Protein AF-A0A946FTE7-F1 (afdb_monomer)

Structure (mmCIF, N/CA/C/O backbone):
data_AF-A0A946FTE7-F1
#
_entry.id   AF-A0A946FTE7-F1
#
loop_
_atom_site.group_PDB
_atom_site.id
_atom_site.type_symbol
_atom_site.label_atom_id
_atom_site.label_alt_id
_atom_site.label_comp_id
_atom_site.label_asym_id
_atom_site.label_entity_id
_atom_site.label_seq_id
_atom_site.pdbx_PDB_ins_code
_atom_site.Cartn_x
_atom_site.Cartn_y
_atom_site.Cartn_z
_atom_site.occupancy
_atom_site.B_iso_or_equiv
_atom_site.auth_seq_id
_atom_site.auth_comp_id
_atom_site.auth_asym_id
_atom_site.auth_atom_id
_atom_site.pdbx_PDB_model_num
ATOM 1 N N . MET A 1 1 ? 35.025 26.847 -15.328 1.00 39.28 1 MET A N 1
ATOM 2 C CA . MET A 1 1 ? 34.382 27.103 -16.643 1.00 39.28 1 MET A CA 1
ATOM 3 C C . MET A 1 1 ? 35.368 27.255 -17.814 1.00 39.28 1 MET A C 1
ATOM 5 O O . MET A 1 1 ? 35.109 26.674 -18.856 1.00 39.28 1 MET A O 1
ATOM 9 N N . LYS A 1 2 ? 36.525 27.932 -17.673 1.00 32.47 2 LYS A N 1
ATOM 10 C CA . LYS A 1 2 ? 37.508 28.116 -18.775 1.00 32.47 2 LYS A CA 1
ATOM 11 C C . LYS A 1 2 ? 38.303 26.862 -19.209 1.00 32.47 2 LYS A C 1
ATOM 13 O O . LYS A 1 2 ? 38.843 26.850 -20.307 1.00 32.47 2 LYS A O 1
ATOM 18 N N . ILE A 1 3 ? 38.347 25.796 -18.401 1.00 35.00 3 ILE A N 1
ATOM 19 C CA . ILE A 1 3 ? 39.083 24.551 -18.727 1.00 35.00 3 ILE A CA 1
ATOM 20 C C . ILE A 1 3 ? 38.239 23.573 -19.578 1.00 35.00 3 ILE A C 1
ATOM 22 O O . ILE A 1 3 ? 38.796 22.805 -20.357 1.00 35.00 3 ILE A O 1
ATOM 26 N N . LEU A 1 4 ? 36.901 23.654 -19.522 1.00 36.22 4 LEU A N 1
ATOM 27 C CA . LEU A 1 4 ? 36.005 22.801 -20.323 1.00 36.22 4 LEU A CA 1
ATOM 28 C C . LEU A 1 4 ? 35.947 23.197 -21.810 1.00 36.22 4 LEU A C 1
ATOM 30 O O . LEU A 1 4 ? 35.768 22.325 -22.656 1.00 36.22 4 LEU A O 1
ATOM 34 N N . LEU A 1 5 ? 36.169 24.473 -22.154 1.00 38.50 5 LEU A N 1
ATOM 35 C CA . LEU A 1 5 ? 36.176 24.915 -23.556 1.00 38.50 5 LEU A CA 1
ATOM 36 C C . LEU A 1 5 ? 37.361 24.345 -24.358 1.00 38.50 5 LEU A C 1
ATOM 38 O O . LEU A 1 5 ? 37.217 24.066 -25.544 1.00 38.50 5 LEU A O 1
ATOM 42 N N . LYS A 1 6 ? 38.520 24.117 -23.721 1.00 42.28 6 LYS A N 1
ATOM 43 C CA . LYS A 1 6 ? 39.720 23.615 -24.415 1.00 42.28 6 LYS A CA 1
ATOM 44 C C . LYS A 1 6 ? 39.612 22.144 -24.845 1.00 42.28 6 LYS A C 1
ATOM 46 O O . LYS A 1 6 ? 40.194 21.788 -25.860 1.00 42.28 6 LYS A O 1
ATOM 51 N N . LYS A 1 7 ? 38.847 21.299 -24.138 1.00 45.72 7 LYS A N 1
ATOM 52 C CA . LYS A 1 7 ? 38.663 19.877 -24.509 1.00 45.72 7 LYS A CA 1
ATOM 53 C C . LYS A 1 7 ? 37.677 19.673 -25.667 1.00 45.72 7 LYS A C 1
ATOM 55 O O . LYS A 1 7 ? 37.909 18.806 -26.505 1.00 45.72 7 LYS A O 1
ATOM 60 N N . ASN A 1 8 ? 36.635 20.502 -25.763 1.00 50.44 8 ASN A N 1
ATOM 61 C CA . ASN A 1 8 ? 35.642 20.402 -26.841 1.00 50.44 8 ASN A CA 1
ATOM 62 C C . ASN A 1 8 ? 36.182 20.898 -28.185 1.00 50.44 8 ASN A C 1
ATOM 64 O O . ASN A 1 8 ? 35.840 20.332 -29.216 1.00 50.44 8 ASN A O 1
ATOM 68 N N . ILE A 1 9 ? 37.074 21.894 -28.175 1.00 54.00 9 ILE A N 1
ATOM 69 C CA . ILE A 1 9 ? 37.747 22.365 -29.393 1.00 54.00 9 ILE A CA 1
ATOM 70 C C . ILE A 1 9 ? 38.661 21.276 -29.956 1.00 54.00 9 ILE A C 1
ATOM 72 O O . ILE A 1 9 ? 38.680 21.093 -31.162 1.00 54.00 9 ILE A O 1
ATOM 76 N N . ILE A 1 10 ? 39.349 20.505 -29.105 1.00 56.69 10 ILE A N 1
ATOM 77 C CA . ILE A 1 10 ? 40.206 19.393 -29.547 1.00 56.69 10 ILE A CA 1
ATOM 78 C C . ILE A 1 10 ? 39.366 18.257 -30.143 1.00 56.69 10 ILE A C 1
ATOM 80 O O . ILE A 1 10 ? 39.722 17.755 -31.199 1.00 56.69 10 ILE A O 1
ATOM 84 N N . CYS A 1 11 ? 38.230 17.887 -29.537 1.00 47.53 11 CYS A N 1
ATOM 85 C CA . CYS A 1 11 ? 37.336 16.880 -30.127 1.00 47.53 11 CYS A CA 1
ATOM 86 C C . CYS A 1 11 ? 36.718 17.356 -31.447 1.00 47.53 11 CYS A C 1
ATOM 88 O O . CYS A 1 11 ? 36.658 16.580 -32.392 1.00 47.53 11 CYS A O 1
ATOM 90 N N . LEU A 1 12 ? 36.316 18.629 -31.540 1.00 51.69 12 LEU A N 1
ATOM 91 C CA . LEU A 1 12 ? 35.803 19.221 -32.776 1.00 51.69 12 LEU A CA 1
ATOM 92 C C . LEU A 1 12 ? 36.895 19.305 -33.857 1.00 51.69 12 LEU A C 1
ATOM 94 O O . LEU A 1 12 ? 36.610 19.034 -35.012 1.00 51.69 12 LEU A O 1
ATOM 98 N N . LEU A 1 13 ? 38.145 19.617 -33.498 1.00 50.88 13 LEU A N 1
ATOM 99 C CA . LEU A 1 13 ? 39.285 19.639 -34.425 1.00 50.88 13 LEU A CA 1
ATOM 100 C C . LEU A 1 13 ? 39.681 18.241 -34.888 1.00 50.88 13 LEU A C 1
ATOM 102 O O . LEU A 1 13 ? 39.919 18.061 -36.073 1.00 50.88 13 LEU A O 1
ATOM 106 N N . VAL A 1 14 ? 39.717 17.253 -33.990 1.00 57.28 14 VAL A N 1
ATOM 107 C CA . VAL A 1 14 ? 39.962 15.844 -34.340 1.00 57.28 14 VAL A CA 1
ATOM 108 C C . VAL A 1 14 ? 38.829 15.309 -35.223 1.00 57.28 14 VAL A C 1
ATOM 110 O O . VAL A 1 14 ? 39.093 14.568 -36.161 1.00 57.28 14 VAL A O 1
ATOM 113 N N . PHE A 1 15 ? 37.588 15.743 -34.990 1.00 54.97 15 PHE A N 1
ATOM 114 C CA . PHE A 1 15 ? 36.423 15.403 -35.806 1.00 54.97 15 PHE A CA 1
ATOM 115 C C . PHE A 1 15 ? 36.426 16.103 -37.173 1.00 54.97 15 PHE A C 1
ATOM 117 O O . PHE A 1 15 ? 36.170 15.459 -38.180 1.00 54.97 15 PHE A O 1
ATOM 124 N N . ILE A 1 16 ? 36.792 17.385 -37.248 1.00 54.31 16 ILE A N 1
ATOM 125 C CA . ILE A 1 16 ? 36.974 18.103 -38.519 1.00 54.31 16 ILE A CA 1
ATOM 126 C C . ILE A 1 16 ? 38.156 17.514 -39.299 1.00 54.31 16 ILE A C 1
ATOM 128 O O . ILE A 1 16 ? 38.050 17.359 -40.507 1.00 54.31 16 ILE A O 1
ATOM 132 N N . LEU A 1 17 ? 39.242 17.115 -38.628 1.00 49.03 17 LEU A N 1
ATOM 133 C CA . LEU A 1 17 ? 40.370 16.399 -39.238 1.00 49.03 17 LEU A CA 1
ATOM 134 C C . LEU A 1 17 ? 39.974 14.996 -39.724 1.00 49.03 17 LEU A C 1
ATOM 136 O O . LEU A 1 17 ? 40.478 14.560 -40.753 1.00 49.03 17 LEU A O 1
ATOM 140 N N . PHE A 1 18 ? 39.054 14.313 -39.037 1.00 53.06 18 PHE A N 1
ATOM 141 C CA . PHE A 1 18 ? 38.487 13.029 -39.464 1.00 53.06 18 PHE A CA 1
ATOM 142 C C . PHE A 1 18 ? 37.514 13.181 -40.649 1.00 53.06 18 PHE A C 1
ATOM 144 O O . PHE A 1 18 ? 37.553 12.404 -41.596 1.00 53.06 18 PHE A O 1
ATOM 151 N N . CYS A 1 19 ? 36.681 14.223 -40.659 1.00 43.62 19 CYS A N 1
ATOM 152 C CA . CYS A 1 19 ? 35.830 14.554 -41.804 1.00 43.62 19 CYS A CA 1
ATOM 153 C C . CYS A 1 19 ? 36.657 15.035 -43.008 1.00 43.62 19 CYS A C 1
ATOM 155 O O . CYS A 1 19 ? 36.338 14.699 -44.144 1.00 43.62 19 CYS A O 1
ATOM 157 N N . ALA A 1 20 ? 37.750 15.767 -42.774 1.00 43.00 20 ALA A N 1
ATOM 158 C CA . ALA A 1 20 ? 38.683 16.190 -43.815 1.00 43.00 20 ALA A CA 1
ATOM 159 C C . ALA A 1 20 ? 39.523 15.023 -44.359 1.00 43.00 20 ALA A C 1
ATOM 161 O O . ALA A 1 20 ? 39.852 15.024 -45.540 1.00 43.00 20 ALA A O 1
ATOM 162 N N . SER A 1 21 ? 39.828 13.999 -43.550 1.00 41.19 21 SER A N 1
ATOM 163 C CA . SER A 1 21 ? 40.521 12.793 -44.028 1.00 41.19 21 SER A CA 1
ATOM 164 C C . SER A 1 21 ? 39.623 11.850 -44.841 1.00 41.19 21 SER A C 1
ATOM 166 O O . SER A 1 21 ? 40.140 11.022 -45.589 1.00 41.19 21 SER A O 1
ATOM 168 N N . LEU A 1 22 ? 38.295 11.999 -44.746 1.00 39.12 22 LEU A N 1
ATOM 169 C CA . LEU A 1 22 ? 37.311 11.304 -45.586 1.00 39.12 22 LEU A CA 1
ATOM 170 C C . LEU A 1 22 ? 37.083 11.987 -46.947 1.00 39.12 22 LEU A C 1
ATOM 172 O O . LEU A 1 22 ? 36.573 11.351 -47.868 1.00 39.12 22 LEU A O 1
ATOM 176 N N . VAL A 1 23 ? 37.520 13.240 -47.111 1.00 38.94 23 VAL A N 1
ATOM 177 C CA . VAL A 1 23 ? 37.590 13.933 -48.407 1.00 38.94 23 VAL A CA 1
ATOM 178 C C . VAL A 1 23 ? 39.009 13.777 -48.954 1.00 38.94 23 VAL A C 1
ATOM 180 O O . VAL A 1 23 ? 39.816 14.703 -48.963 1.00 38.94 23 VAL A O 1
ATOM 183 N N . VAL A 1 24 ? 39.355 12.558 -49.372 1.00 35.44 24 VAL A N 1
ATOM 184 C CA . VAL A 1 24 ? 40.617 12.325 -50.086 1.00 35.44 24 VAL A CA 1
ATOM 185 C C . VAL A 1 24 ? 40.495 12.965 -51.476 1.00 35.44 24 VAL A C 1
ATOM 187 O O . VAL A 1 24 ? 39.529 12.665 -52.181 1.00 35.44 24 VAL A O 1
ATOM 190 N N . PRO A 1 25 ? 41.442 13.816 -51.911 1.00 34.41 25 PRO A N 1
ATOM 191 C CA . PRO A 1 25 ? 41.450 14.309 -53.280 1.00 34.41 25 PRO A CA 1
ATOM 192 C C . PRO A 1 25 ? 41.554 13.126 -54.246 1.00 34.41 25 PRO A C 1
ATOM 194 O O . PRO A 1 25 ? 42.389 12.232 -54.080 1.00 34.41 25 PRO A O 1
ATOM 197 N N . THR A 1 26 ? 40.700 13.116 -55.266 1.00 38.22 26 THR A N 1
ATOM 198 C CA . THR A 1 26 ? 40.826 12.219 -56.413 1.00 38.22 26 THR A CA 1
ATOM 199 C C . THR A 1 26 ? 42.197 12.450 -57.043 1.00 38.22 26 THR A C 1
ATOM 201 O O . THR A 1 26 ? 42.423 13.482 -57.671 1.00 38.22 26 THR A O 1
ATOM 204 N N . GLN A 1 27 ? 43.134 11.523 -56.833 1.00 36.72 27 GLN A N 1
ATOM 205 C CA . GLN A 1 27 ? 44.402 11.526 -57.559 1.00 36.72 27 GLN A CA 1
ATOM 206 C C . GLN A 1 27 ? 44.086 11.433 -59.052 1.00 36.72 27 GLN A C 1
ATOM 208 O O . GLN A 1 27 ? 43.490 10.449 -59.487 1.00 36.72 27 GLN A O 1
ATOM 213 N N . SER A 1 28 ? 44.458 12.461 -59.812 1.00 35.50 28 SER A N 1
ATOM 214 C CA . SER A 1 28 ? 44.436 12.426 -61.267 1.00 35.50 28 SER A CA 1
ATOM 215 C C . SER A 1 28 ? 45.601 11.562 -61.748 1.00 35.50 28 SER A C 1
ATOM 217 O O . SER A 1 28 ? 46.766 11.825 -61.450 1.00 35.50 28 SER A O 1
ATOM 219 N N . PHE A 1 29 ? 45.285 10.491 -62.468 1.00 43.50 29 PHE A N 1
ATOM 220 C CA . PHE A 1 29 ? 46.280 9.661 -63.143 1.00 43.50 29 PHE A CA 1
ATOM 221 C C . PHE A 1 29 ? 46.511 10.207 -64.558 1.00 43.50 29 PHE A C 1
ATOM 223 O O . PHE A 1 29 ? 45.553 10.555 -65.246 1.00 43.50 29 PHE A O 1
ATOM 230 N N . SER A 1 30 ? 47.772 10.313 -64.994 1.00 36.56 30 SER A N 1
ATOM 231 C CA . SER A 1 30 ? 48.098 10.776 -66.348 1.00 36.56 30 SER A CA 1
ATOM 232 C C . SER A 1 30 ? 47.722 9.723 -67.392 1.00 36.56 30 SER A C 1
ATOM 234 O O . SER A 1 30 ? 48.087 8.553 -67.251 1.00 36.56 30 SER A O 1
ATOM 236 N N . SER A 1 31 ? 47.048 10.175 -68.446 1.00 49.06 31 SER A N 1
ATOM 237 C CA . SER A 1 31 ? 46.568 9.403 -69.589 1.00 49.06 31 SER A CA 1
ATOM 238 C C . SER A 1 31 ? 47.704 8.804 -70.418 1.00 49.06 31 SER A C 1
ATOM 240 O O . SER A 1 31 ? 48.485 9.530 -71.028 1.00 49.06 31 SER A O 1
ATOM 242 N N . ASP A 1 32 ? 47.756 7.477 -70.383 1.00 53.09 32 ASP A N 1
ATOM 243 C CA . ASP A 1 32 ? 48.221 6.509 -71.384 1.00 53.09 32 ASP A CA 1
ATOM 244 C C . ASP A 1 32 ? 48.935 5.403 -70.627 1.00 53.09 32 ASP A C 1
ATOM 246 O O . ASP A 1 32 ? 49.990 5.656 -70.047 1.00 53.09 32 ASP A O 1
ATOM 250 N N . LYS A 1 33 ? 48.360 4.194 -70.620 1.00 63.81 33 LYS A N 1
ATOM 251 C CA . LYS A 1 33 ? 49.050 2.895 -70.501 1.00 63.81 33 LYS A CA 1
ATOM 252 C C . LYS A 1 33 ? 48.032 1.800 -70.225 1.00 63.81 33 LYS A C 1
ATOM 254 O O . LYS A 1 33 ? 47.255 1.873 -69.282 1.00 63.81 33 LYS A O 1
ATOM 259 N N . THR A 1 34 ? 48.075 0.767 -71.051 1.00 71.62 34 THR A N 1
ATOM 260 C CA . THR A 1 34 ? 47.527 -0.561 -70.770 1.00 71.62 34 THR A CA 1
ATOM 261 C C . THR A 1 34 ? 47.735 -0.946 -69.304 1.00 71.62 34 THR A C 1
ATOM 263 O O . THR A 1 34 ? 48.854 -0.851 -68.799 1.00 71.62 34 THR A O 1
ATOM 266 N N . LEU A 1 35 ? 46.676 -1.395 -68.629 1.00 79.38 35 LEU A N 1
ATOM 267 C CA . LEU A 1 35 ? 46.775 -1.933 -67.278 1.00 79.38 35 LEU A CA 1
ATOM 268 C C . LEU A 1 35 ? 47.517 -3.273 -67.335 1.00 79.38 35 LEU A C 1
ATOM 270 O O . LEU A 1 35 ? 47.023 -4.231 -67.934 1.00 79.38 35 LEU A O 1
ATOM 274 N N . VAL A 1 36 ? 48.698 -3.331 -66.718 1.00 78.00 36 VAL A N 1
ATOM 275 C CA . VAL A 1 36 ? 49.489 -4.560 -66.606 1.00 78.00 36 VAL A CA 1
ATOM 276 C C . VAL A 1 36 ? 49.121 -5.263 -65.304 1.00 78.00 36 VAL A C 1
ATOM 278 O O . VAL A 1 36 ? 49.339 -4.726 -64.224 1.00 78.00 36 VAL A O 1
ATOM 281 N N . LEU A 1 37 ? 48.549 -6.458 -65.415 1.00 76.50 37 LEU A N 1
ATOM 282 C CA . LEU A 1 37 ? 48.233 -7.324 -64.286 1.00 76.50 37 LEU A CA 1
ATOM 283 C C . LEU A 1 37 ? 49.503 -8.091 -63.893 1.00 76.50 37 LEU A C 1
ATOM 285 O O . LEU A 1 37 ? 49.969 -8.952 -64.644 1.00 76.50 37 LEU A O 1
ATOM 289 N N . ASP A 1 38 ? 50.059 -7.764 -62.731 1.00 70.56 38 ASP A N 1
ATOM 290 C CA . ASP A 1 38 ? 51.200 -8.430 -62.105 1.00 70.56 38 ASP A CA 1
ATOM 291 C C . ASP A 1 38 ? 50.778 -9.306 -60.905 1.00 70.56 38 ASP A C 1
ATOM 293 O O . ASP A 1 38 ? 49.616 -9.361 -60.496 1.00 70.56 38 ASP A O 1
ATOM 297 N N . ARG A 1 39 ? 51.729 -10.073 -60.357 1.00 61.78 39 ARG A N 1
ATOM 298 C CA . ARG A 1 39 ? 51.482 -10.988 -59.231 1.00 61.78 39 ARG A CA 1
ATOM 299 C C . ARG A 1 39 ? 51.488 -10.283 -57.867 1.00 61.78 39 ARG A C 1
ATOM 301 O O . ARG A 1 39 ? 51.039 -10.887 -56.886 1.00 61.78 39 ARG A O 1
ATOM 308 N N . ALA A 1 40 ? 52.043 -9.072 -57.783 1.00 58.50 40 ALA A N 1
ATOM 309 C CA . ALA A 1 40 ? 52.288 -8.360 -56.531 1.00 58.50 40 ALA A CA 1
ATOM 310 C C . ALA A 1 40 ? 51.011 -7.692 -56.010 1.00 58.50 40 ALA A C 1
ATOM 312 O O . ALA A 1 40 ? 50.720 -7.767 -54.810 1.00 58.50 40 ALA A O 1
ATOM 313 N N . GLU A 1 41 ? 50.208 -7.111 -56.902 1.00 58.50 41 GLU A N 1
ATOM 314 C CA . GLU A 1 41 ? 48.915 -6.542 -56.537 1.00 58.50 41 GLU A CA 1
ATOM 315 C C . GLU A 1 41 ? 47.776 -7.568 -56.663 1.00 58.50 41 GLU A C 1
ATOM 317 O O . GLU A 1 41 ? 47.673 -8.368 -57.590 1.00 58.50 41 GLU A O 1
ATOM 322 N N . LYS A 1 42 ? 46.884 -7.578 -55.666 1.00 65.19 42 LYS A N 1
ATOM 323 C CA . LYS A 1 42 ? 45.791 -8.565 -55.552 1.00 65.19 42 LYS A CA 1
ATOM 324 C C . LYS A 1 42 ? 44.458 -8.071 -56.129 1.00 65.19 42 LYS A C 1
ATOM 326 O O . LYS A 1 42 ? 43.504 -8.847 -56.217 1.00 65.19 42 LYS A O 1
ATOM 331 N N . SER A 1 43 ? 44.373 -6.789 -56.480 1.00 73.56 43 SER A N 1
ATOM 332 C CA . SER A 1 43 ? 43.197 -6.148 -57.071 1.00 73.56 43 SER A CA 1
ATOM 333 C C . SER A 1 43 ? 43.580 -4.829 -57.733 1.00 73.56 43 SER A C 1
ATOM 335 O O . SER A 1 43 ? 44.237 -4.016 -57.087 1.00 73.56 43 SER A O 1
ATOM 337 N N . TYR A 1 44 ? 43.067 -4.572 -58.932 1.00 78.38 44 TYR A N 1
ATOM 338 C CA . TYR A 1 44 ? 43.316 -3.342 -59.682 1.00 78.38 44 TYR A CA 1
ATOM 339 C C . TYR A 1 44 ? 42.026 -2.551 -59.869 1.00 78.38 44 TYR A C 1
ATOM 341 O O . TYR A 1 44 ? 40.996 -3.118 -60.239 1.00 78.38 44 TYR A O 1
ATOM 349 N N . PHE A 1 45 ? 42.078 -1.239 -59.640 1.00 77.12 45 PHE A N 1
ATOM 350 C CA . PHE A 1 45 ? 40.982 -0.334 -59.982 1.00 77.12 45 PHE A CA 1
ATOM 351 C C . PHE A 1 45 ? 41.108 0.083 -61.442 1.00 77.12 45 PHE A C 1
ATOM 353 O O . PHE A 1 45 ? 42.127 0.633 -61.848 1.00 77.12 45 PHE A O 1
ATOM 360 N N . LEU A 1 46 ? 40.055 -0.150 -62.218 1.00 76.75 46 LEU A N 1
ATOM 361 C CA . LEU A 1 46 ? 40.047 0.146 -63.648 1.00 76.75 46 LEU A CA 1
ATOM 362 C C . LEU A 1 46 ? 39.743 1.608 -63.965 1.00 76.75 46 LEU A C 1
ATOM 364 O O . LEU A 1 46 ? 40.109 2.060 -65.038 1.00 76.75 46 LEU A O 1
ATOM 368 N N . GLY A 1 47 ? 39.097 2.349 -63.061 1.00 74.88 47 GLY A N 1
ATOM 369 C CA . GLY A 1 47 ? 38.627 3.714 -63.329 1.00 74.88 47 GLY A CA 1
ATOM 370 C C . GLY A 1 47 ? 39.674 4.663 -63.952 1.00 74.88 47 GLY A C 1
ATOM 371 O O . GLY A 1 47 ? 39.367 5.277 -64.970 1.00 74.88 47 GLY A O 1
ATOM 372 N N . PRO A 1 48 ? 40.930 4.710 -63.458 1.00 72.75 48 PRO A N 1
ATOM 373 C CA . PRO A 1 48 ? 41.999 5.516 -64.061 1.00 72.75 48 PRO A CA 1
ATOM 374 C C . PRO A 1 48 ? 42.416 5.115 -65.489 1.00 72.75 48 PRO A C 1
ATOM 376 O O . PRO A 1 48 ? 43.071 5.896 -66.171 1.00 72.75 48 PRO A O 1
ATOM 379 N N . TYR A 1 49 ? 42.058 3.908 -65.933 1.00 78.31 49 TYR A N 1
ATOM 380 C CA . TYR A 1 49 ? 42.444 3.300 -67.213 1.00 78.31 49 TYR A CA 1
ATOM 381 C C . TYR A 1 49 ? 41.268 3.172 -68.196 1.00 78.31 49 TYR A C 1
ATOM 383 O O . TYR A 1 49 ? 41.414 2.557 -69.255 1.00 78.31 49 TYR A O 1
ATOM 391 N N . VAL A 1 50 ? 40.095 3.701 -67.835 1.00 79.56 50 VAL A N 1
ATOM 392 C CA . VAL A 1 50 ? 38.853 3.575 -68.603 1.00 79.56 50 VAL A CA 1
ATOM 393 C C . VAL A 1 50 ? 38.530 4.889 -69.307 1.00 79.56 50 VAL A C 1
ATOM 395 O O . VAL A 1 50 ? 38.395 5.929 -68.666 1.00 79.56 50 VAL A O 1
ATOM 398 N N . GLY A 1 51 ? 38.347 4.813 -70.623 1.00 82.06 51 GLY A N 1
ATOM 399 C CA . GLY A 1 51 ? 37.697 5.854 -71.412 1.00 82.06 51 GLY A CA 1
ATOM 400 C C . GLY A 1 51 ? 36.182 5.653 -71.414 1.00 82.06 51 GLY A C 1
ATOM 401 O O . GLY A 1 51 ? 35.708 4.516 -71.503 1.00 82.06 51 GLY A O 1
ATOM 402 N N . VAL A 1 52 ? 35.424 6.746 -71.338 1.00 82.12 52 VAL A N 1
ATOM 403 C CA . VAL A 1 52 ? 33.956 6.762 -71.302 1.00 82.12 52 VAL A CA 1
ATOM 404 C C . VAL A 1 52 ? 33.411 7.461 -72.547 1.00 82.12 52 VAL A C 1
ATOM 406 O O . VAL A 1 52 ? 33.803 8.579 -72.857 1.00 82.12 52 VAL A O 1
ATOM 409 N N . LEU A 1 53 ? 32.468 6.820 -73.236 1.00 84.38 53 LEU A N 1
ATOM 410 C CA . LEU A 1 53 ? 31.721 7.384 -74.359 1.00 84.38 53 LEU A CA 1
ATOM 411 C C . LEU A 1 53 ? 30.222 7.327 -74.041 1.00 84.38 53 LEU A C 1
ATOM 413 O O . LEU A 1 53 ? 29.666 6.256 -73.787 1.00 84.38 53 LEU A O 1
ATOM 417 N N . LYS A 1 54 ? 29.553 8.480 -74.048 1.00 80.44 54 LYS A N 1
ATOM 418 C CA . LYS A 1 54 ? 28.102 8.568 -73.831 1.00 80.44 54 LYS A CA 1
ATOM 419 C C . LYS A 1 54 ? 27.378 8.291 -75.155 1.00 80.44 54 LYS A C 1
ATOM 421 O O . LYS A 1 54 ? 27.638 8.973 -76.139 1.00 80.44 54 LYS A O 1
ATOM 426 N N . ASP A 1 55 ? 26.454 7.329 -75.174 1.00 79.81 55 ASP A N 1
ATOM 427 C CA . ASP A 1 55 ? 25.571 7.014 -76.309 1.00 79.81 55 ASP A CA 1
ATOM 428 C C . ASP A 1 55 ? 24.124 7.403 -75.959 1.00 79.81 55 ASP A C 1
ATOM 430 O O . ASP A 1 55 ? 23.282 6.554 -75.637 1.00 79.81 55 ASP A O 1
ATOM 434 N N . PRO A 1 56 ? 23.803 8.708 -76.017 1.00 70.94 56 PRO A N 1
ATOM 435 C CA . PRO A 1 56 ? 22.499 9.206 -75.633 1.00 70.94 56 PRO A CA 1
ATOM 436 C C . PRO A 1 56 ? 21.382 8.760 -76.578 1.00 70.94 56 PRO A C 1
ATOM 438 O O . PRO A 1 56 ? 20.260 9.114 -76.296 1.00 70.94 56 PRO A O 1
ATOM 441 N N . LYS A 1 57 ? 21.616 8.026 -77.679 1.00 71.19 57 LYS A N 1
ATOM 442 C CA . LYS A 1 57 ? 20.540 7.440 -78.511 1.00 71.19 57 LYS A CA 1
ATOM 443 C C . LYS A 1 57 ? 20.441 5.917 -78.365 1.00 71.19 57 LYS A C 1
ATOM 445 O O . LYS A 1 57 ? 19.432 5.333 -78.754 1.00 71.19 57 LYS A O 1
ATOM 450 N N . GLY A 1 58 ? 21.448 5.272 -77.774 1.00 72.81 58 GLY A N 1
ATOM 451 C CA . GLY A 1 58 ? 21.541 3.821 -77.590 1.00 72.81 58 GLY A CA 1
ATOM 452 C C . GLY A 1 58 ? 21.797 3.027 -78.878 1.00 72.81 58 GLY A C 1
ATOM 453 O O . GLY A 1 58 ? 21.777 1.791 -78.835 1.00 72.81 58 GLY A O 1
ATOM 454 N N . SER A 1 59 ? 21.997 3.716 -80.004 1.00 76.69 59 SER A N 1
ATOM 455 C CA . SER A 1 59 ? 22.017 3.147 -81.353 1.00 76.69 59 SER A CA 1
ATOM 456 C C . SER A 1 59 ? 23.379 2.603 -81.781 1.00 76.69 59 SER A C 1
ATOM 458 O O . SER A 1 59 ? 23.438 1.939 -82.809 1.00 76.69 59 SER A O 1
ATOM 460 N N . LEU A 1 60 ? 24.455 2.863 -81.027 1.00 82.31 60 LEU A N 1
ATOM 461 C CA . LEU A 1 60 ? 25.795 2.396 -81.390 1.00 82.31 60 LEU A CA 1
ATOM 462 C C . LEU A 1 60 ? 25.943 0.884 -81.152 1.00 82.31 60 LEU A C 1
ATOM 464 O O . LEU A 1 60 ? 25.544 0.355 -80.098 1.00 82.31 60 LEU A O 1
ATOM 468 N N . THR A 1 61 ? 26.540 0.200 -82.130 1.00 82.38 61 THR A N 1
ATOM 469 C CA . THR A 1 61 ? 26.928 -1.220 -82.086 1.00 82.38 61 THR A CA 1
ATOM 470 C C . THR A 1 61 ? 28.409 -1.385 -81.727 1.00 82.38 61 THR A C 1
ATOM 472 O O . THR A 1 61 ? 29.163 -0.412 -81.690 1.00 82.38 61 THR A O 1
ATOM 475 N N . ILE A 1 62 ? 28.844 -2.612 -81.410 1.00 81.94 62 ILE A N 1
ATOM 476 C CA . ILE A 1 62 ? 30.259 -2.866 -81.088 1.00 81.94 62 ILE A CA 1
ATOM 477 C C . ILE A 1 62 ? 31.154 -2.624 -82.311 1.00 81.94 62 ILE A C 1
ATOM 479 O O . ILE A 1 62 ? 32.273 -2.145 -82.152 1.00 81.94 62 ILE A O 1
ATOM 483 N N . GLU A 1 63 ? 30.655 -2.884 -83.521 1.00 80.50 63 GLU A N 1
ATOM 484 C CA . GLU A 1 63 ? 31.347 -2.607 -84.779 1.00 80.50 63 GLU A CA 1
ATOM 485 C C . GLU A 1 63 ? 31.600 -1.099 -84.966 1.00 80.50 63 GLU A C 1
ATOM 487 O O . GLU A 1 63 ? 32.729 -0.708 -85.266 1.00 80.50 63 GLU A O 1
ATOM 492 N N . ASP A 1 64 ? 30.604 -0.251 -84.677 1.00 78.94 64 ASP A N 1
ATOM 493 C CA . ASP A 1 64 ? 30.726 1.217 -84.773 1.00 78.94 64 ASP A CA 1
ATOM 494 C C . ASP A 1 64 ? 31.782 1.779 -83.807 1.00 78.94 64 ASP A C 1
ATOM 496 O O . ASP A 1 64 ? 32.514 2.719 -84.123 1.00 78.94 64 ASP A O 1
ATOM 500 N N . VAL A 1 65 ? 31.871 1.188 -82.612 1.00 81.12 65 VAL A N 1
ATOM 501 C CA . VAL A 1 65 ? 32.757 1.640 -81.531 1.00 81.12 65 VAL A CA 1
ATOM 502 C C . VAL A 1 65 ? 34.177 1.065 -81.662 1.00 81.12 65 VAL A C 1
ATOM 504 O O . VAL A 1 65 ? 35.150 1.709 -81.258 1.00 81.12 65 VAL A O 1
ATOM 507 N N . ALA A 1 66 ? 34.331 -0.141 -82.214 1.00 75.69 66 ALA A N 1
ATOM 508 C CA . ALA A 1 66 ? 35.617 -0.834 -82.292 1.00 75.69 66 ALA A CA 1
ATOM 509 C C . ALA A 1 66 ? 36.439 -0.509 -83.550 1.00 75.69 66 ALA A C 1
ATOM 511 O O . ALA A 1 66 ? 37.670 -0.524 -83.468 1.00 75.69 66 ALA A O 1
ATOM 512 N N . ASP A 1 67 ? 35.802 -0.202 -84.686 1.00 69.88 67 ASP A N 1
ATOM 513 C CA . ASP A 1 67 ? 36.499 0.092 -85.952 1.00 69.88 67 ASP A CA 1
ATOM 514 C C . ASP A 1 67 ? 36.716 1.600 -86.213 1.00 69.88 67 ASP A C 1
ATOM 516 O O . ASP A 1 67 ? 37.310 1.969 -87.220 1.00 69.88 67 ASP A O 1
ATOM 520 N N . SER A 1 68 ? 36.367 2.449 -85.235 1.00 55.62 68 SER A N 1
ATOM 521 C CA . SER A 1 68 ? 36.742 3.871 -85.096 1.00 55.62 68 SER A CA 1
ATOM 522 C C . SER A 1 68 ? 36.451 4.762 -86.318 1.00 55.62 68 SER A C 1
ATOM 524 O O . SER A 1 68 ? 37.295 4.937 -87.195 1.00 55.62 68 SER A O 1
ATOM 526 N N . GLN A 1 69 ? 35.301 5.446 -86.317 1.00 55.66 69 GLN A N 1
ATOM 527 C CA . GLN A 1 69 ? 35.168 6.709 -87.056 1.00 55.66 69 GLN A CA 1
ATOM 528 C C . GLN A 1 69 ? 35.909 7.832 -86.299 1.00 55.66 69 GLN A C 1
ATOM 530 O O . GLN A 1 69 ? 35.853 7.854 -85.069 1.00 55.66 69 GLN A O 1
ATOM 535 N N . PRO A 1 70 ? 36.577 8.781 -86.984 1.00 53.47 70 PRO A N 1
ATOM 536 C CA . PRO A 1 70 ? 37.381 9.840 -86.355 1.00 53.47 70 PRO A CA 1
ATOM 537 C C . PRO A 1 70 ? 36.596 10.847 -85.485 1.00 53.47 70 PRO A C 1
ATOM 539 O O . PRO A 1 70 ? 37.204 11.749 -84.921 1.00 53.47 70 PRO A O 1
ATOM 542 N N . GLU A 1 71 ? 35.273 10.707 -85.357 1.00 52.06 71 GLU A N 1
ATOM 543 C CA . GLU A 1 71 ? 34.394 11.627 -84.615 1.00 52.06 71 GLU A CA 1
ATOM 544 C C . GLU A 1 71 ? 33.989 11.137 -83.206 1.00 52.06 71 GLU A C 1
ATOM 546 O O . GLU A 1 71 ? 33.364 11.891 -82.462 1.00 52.06 71 GLU A O 1
ATOM 551 N N . LEU A 1 72 ? 34.326 9.902 -82.802 1.00 66.50 72 LEU A N 1
ATOM 552 C CA . LEU A 1 72 ? 33.976 9.364 -81.475 1.00 66.50 72 LEU A CA 1
ATOM 553 C C . LEU A 1 72 ? 35.152 9.488 -80.494 1.00 66.50 72 LEU A C 1
ATOM 555 O O . LEU A 1 72 ? 36.068 8.664 -80.515 1.00 66.50 72 LEU A O 1
ATOM 559 N N . ASP A 1 73 ? 35.104 10.490 -79.613 1.00 70.38 73 ASP A N 1
ATOM 560 C CA . ASP A 1 73 ? 36.137 10.722 -78.596 1.00 70.38 73 ASP A CA 1
ATOM 561 C C . ASP A 1 73 ? 35.767 10.083 -77.243 1.00 70.38 73 ASP A C 1
ATOM 563 O O . ASP A 1 73 ? 34.651 10.244 -76.740 1.00 70.38 73 ASP A O 1
ATOM 567 N N . PHE A 1 74 ? 36.699 9.325 -76.660 1.00 76.75 74 PHE A N 1
ATOM 568 C CA . PHE A 1 74 ? 36.521 8.677 -75.357 1.00 76.75 74 PHE A CA 1
ATOM 569 C C . PHE A 1 74 ? 37.116 9.560 -74.262 1.00 76.75 74 PHE A C 1
ATOM 571 O O . PHE A 1 74 ? 38.331 9.738 -74.190 1.00 76.75 74 PHE A O 1
ATOM 578 N N . GLU A 1 75 ? 36.276 10.042 -73.350 1.00 76.62 75 GLU A N 1
ATOM 579 C CA . GLU A 1 75 ? 36.713 10.900 -72.253 1.00 76.62 75 GLU A CA 1
ATOM 580 C C . GLU A 1 75 ? 37.311 10.057 -71.113 1.00 76.62 75 GLU A C 1
ATOM 582 O O . GLU A 1 75 ? 36.655 9.170 -70.557 1.00 76.62 75 GLU A O 1
ATOM 587 N N . PHE A 1 76 ? 38.568 10.317 -70.749 1.00 71.88 76 PHE A N 1
ATOM 588 C CA . PHE A 1 76 ? 39.226 9.658 -69.618 1.00 71.88 76 PHE A CA 1
ATOM 589 C C . PHE A 1 76 ? 38.981 10.444 -68.332 1.00 71.88 76 PHE A C 1
ATOM 591 O O . PHE A 1 76 ? 39.543 11.516 -68.125 1.00 71.88 76 PHE A O 1
ATOM 598 N N . LEU A 1 77 ? 38.171 9.879 -67.434 1.00 62.69 77 LEU A N 1
ATOM 599 C CA . LEU A 1 77 ? 37.790 10.551 -66.187 1.00 62.69 77 LEU A CA 1
ATOM 600 C C . LEU A 1 77 ? 38.875 10.482 -65.098 1.00 62.69 77 LEU A C 1
ATOM 602 O O . LEU A 1 77 ? 38.847 11.270 -64.159 1.00 62.69 77 LEU A O 1
ATOM 606 N N . GLY A 1 78 ? 39.838 9.554 -65.190 1.00 60.44 78 GLY A N 1
ATOM 607 C CA . GLY A 1 78 ? 40.995 9.486 -64.281 1.00 60.44 78 GLY A CA 1
ATOM 608 C C . GLY A 1 78 ? 40.670 9.193 -62.805 1.00 60.44 78 GLY A C 1
ATOM 609 O O . GLY A 1 78 ? 41.563 9.244 -61.962 1.00 60.44 78 GLY A O 1
ATOM 610 N N . THR A 1 79 ? 39.415 8.879 -62.468 1.00 65.88 79 THR A N 1
ATOM 611 C CA . THR A 1 79 ? 38.930 8.644 -61.100 1.00 65.88 79 THR A CA 1
ATOM 612 C C . THR A 1 79 ? 38.831 7.153 -60.774 1.00 65.88 79 THR A C 1
ATOM 614 O O . THR A 1 79 ? 38.610 6.317 -61.642 1.00 65.88 79 THR A O 1
ATOM 617 N N . ARG A 1 80 ? 38.948 6.777 -59.490 1.00 63.56 80 ARG A N 1
ATOM 618 C CA . ARG A 1 80 ? 38.766 5.374 -59.042 1.00 63.56 80 ARG A CA 1
ATOM 619 C C . ARG A 1 80 ? 37.325 4.867 -59.160 1.00 63.56 80 ARG A C 1
ATOM 621 O O . ARG A 1 80 ? 37.114 3.658 -59.258 1.00 63.56 80 ARG A O 1
ATOM 628 N N . THR A 1 81 ? 36.354 5.770 -59.107 1.00 64.38 81 THR A N 1
ATOM 629 C CA . THR A 1 81 ? 34.926 5.493 -59.279 1.00 64.38 81 THR A CA 1
ATOM 630 C C . THR A 1 81 ? 34.410 6.294 -60.465 1.00 64.38 81 THR A C 1
ATOM 632 O O . THR A 1 81 ? 34.713 7.480 -60.597 1.00 64.38 81 THR A O 1
ATOM 635 N N . LEU A 1 82 ? 33.651 5.643 -61.343 1.00 67.06 82 LEU A N 1
ATOM 636 C CA . LEU A 1 82 ? 33.015 6.295 -62.484 1.00 67.06 82 LEU A CA 1
ATOM 637 C C . LEU A 1 82 ? 31.592 6.654 -62.074 1.00 67.06 82 LEU A C 1
ATOM 639 O O . LEU A 1 82 ? 30.807 5.764 -61.749 1.00 67.06 82 LEU A O 1
ATOM 643 N N . ASN A 1 83 ? 31.278 7.944 -62.063 1.00 67.69 83 ASN A N 1
ATOM 644 C CA . ASN A 1 83 ? 29.925 8.424 -61.837 1.00 67.69 83 ASN A CA 1
ATOM 645 C C . ASN A 1 83 ? 29.274 8.739 -63.191 1.00 67.69 83 ASN A C 1
ATOM 647 O O . ASN A 1 83 ? 29.660 9.698 -63.855 1.00 67.69 83 ASN A O 1
ATOM 651 N N . LEU A 1 84 ? 28.324 7.909 -63.622 1.00 68.00 84 LEU A N 1
ATOM 652 C CA . LEU A 1 84 ? 27.615 8.086 -64.887 1.00 68.00 84 LEU A CA 1
ATOM 653 C C . LEU A 1 84 ? 26.285 8.801 -64.617 1.00 68.00 84 LEU A C 1
ATOM 655 O O . LEU A 1 84 ? 25.264 8.161 -64.358 1.00 68.00 84 LEU A O 1
ATOM 659 N N . GLU A 1 85 ? 26.317 10.133 -64.635 1.00 56.62 85 GLU A N 1
ATOM 660 C CA . GLU A 1 85 ? 25.152 11.004 -64.426 1.00 56.62 85 GLU A CA 1
ATOM 661 C C . GLU A 1 85 ? 24.205 11.021 -65.639 1.00 56.62 85 GLU A C 1
ATOM 663 O O . GLU A 1 85 ? 24.647 11.044 -66.789 1.00 56.62 85 GLU A O 1
ATOM 668 N N . GLY A 1 86 ? 22.889 11.048 -65.383 1.00 54.09 86 GLY A N 1
ATOM 669 C CA . GLY A 1 86 ? 21.874 11.358 -66.403 1.00 54.09 86 GLY A CA 1
ATOM 670 C C . GLY A 1 86 ? 21.638 10.293 -67.483 1.00 54.09 86 GLY A C 1
ATOM 671 O O . GLY A 1 86 ? 21.195 10.623 -68.582 1.00 54.09 86 GLY A O 1
ATOM 672 N N . VAL A 1 87 ? 21.920 9.019 -67.207 1.00 50.06 87 VAL A N 1
ATOM 673 C CA . VAL A 1 87 ? 21.789 7.940 -68.198 1.00 50.06 87 VAL A CA 1
ATOM 674 C C . VAL A 1 87 ? 20.312 7.587 -68.400 1.00 50.06 87 VAL A C 1
ATOM 676 O O . VAL A 1 87 ? 19.761 6.740 -67.707 1.00 50.06 87 VAL A O 1
ATOM 679 N N . SER A 1 88 ? 19.649 8.246 -69.349 1.00 48.97 88 SER A N 1
ATOM 680 C CA . SER A 1 88 ? 18.440 7.683 -69.966 1.00 48.97 88 SER A CA 1
ATOM 681 C C . SER A 1 88 ? 18.768 6.767 -71.152 1.00 48.97 88 SER A C 1
ATOM 683 O O . SER A 1 88 ? 17.884 6.047 -71.605 1.00 48.97 88 SER A O 1
ATOM 685 N N . GLN A 1 89 ? 20.008 6.745 -71.665 1.00 66.19 89 GLN A N 1
ATOM 686 C CA . GLN A 1 89 ? 20.431 5.970 -72.847 1.00 66.19 89 GLN A CA 1
ATOM 687 C C . GLN A 1 89 ? 21.932 5.594 -72.736 1.00 66.19 89 GLN A C 1
ATOM 689 O O . GLN A 1 89 ? 22.662 6.232 -71.987 1.00 66.19 89 GLN A O 1
ATOM 694 N N . ALA A 1 90 ? 22.349 4.505 -73.399 1.00 75.12 90 ALA A N 1
ATOM 695 C CA . ALA A 1 90 ? 23.543 3.681 -73.130 1.00 75.12 90 ALA A CA 1
ATOM 696 C C . ALA A 1 90 ? 24.903 4.410 -72.948 1.00 75.12 90 ALA A C 1
ATOM 698 O O . ALA A 1 90 ? 25.139 5.487 -73.481 1.00 75.12 90 ALA A O 1
ATOM 699 N N . VAL A 1 91 ? 25.852 3.785 -72.240 1.00 83.25 91 VAL A N 1
ATOM 700 C CA . VAL A 1 91 ? 27.246 4.257 -72.083 1.00 83.25 91 VAL A CA 1
ATOM 701 C C . VAL A 1 91 ? 28.224 3.156 -72.489 1.00 83.25 91 VAL A C 1
ATOM 703 O O . VAL A 1 91 ? 28.027 1.994 -72.137 1.00 83.25 91 VAL A O 1
ATOM 706 N N . TRP A 1 92 ? 29.290 3.522 -73.197 1.00 84.62 92 TRP A N 1
ATOM 707 C CA . TRP A 1 92 ? 30.379 2.634 -73.590 1.00 84.62 92 TRP A CA 1
ATOM 708 C C . TRP A 1 92 ? 31.644 2.927 -72.786 1.00 84.62 92 TRP A C 1
ATOM 710 O O . TRP A 1 92 ? 32.067 4.074 -72.669 1.00 84.62 92 TRP A O 1
ATOM 720 N N . LEU A 1 93 ? 32.268 1.880 -72.255 1.00 86.19 93 LEU A N 1
ATOM 721 C CA . LEU A 1 93 ? 33.558 1.946 -71.573 1.00 86.19 93 LEU A CA 1
ATOM 722 C C . LEU A 1 93 ? 34.615 1.208 -72.390 1.00 86.19 93 LEU A C 1
ATOM 724 O O . LEU A 1 93 ? 34.347 0.098 -72.850 1.00 86.19 93 LEU A O 1
ATOM 728 N N . LYS A 1 94 ? 35.809 1.788 -72.524 1.00 86.06 94 LYS A N 1
ATOM 729 C CA . LYS A 1 94 ? 36.958 1.205 -73.237 1.00 86.06 94 LYS A CA 1
ATOM 730 C C . LYS A 1 94 ? 38.185 1.180 -72.331 1.00 86.06 94 LYS A C 1
ATOM 732 O O . LYS A 1 94 ? 38.526 2.200 -71.742 1.00 86.06 94 LYS A O 1
ATOM 737 N N . PHE A 1 95 ? 38.867 0.042 -72.239 1.00 85.69 95 PHE A N 1
ATOM 738 C CA . PHE A 1 95 ? 40.115 -0.092 -71.476 1.00 85.69 95 PHE A CA 1
ATOM 739 C C . PHE A 1 95 ? 41.013 -1.190 -72.055 1.00 85.69 95 PHE A C 1
ATOM 741 O O . PHE A 1 95 ? 40.538 -2.129 -72.693 1.00 85.69 95 PHE A O 1
ATOM 748 N N . ASN A 1 96 ? 42.321 -1.071 -71.820 1.00 84.00 96 ASN A N 1
ATOM 749 C CA . ASN A 1 96 ? 43.339 -2.002 -72.311 1.00 84.00 96 ASN A CA 1
ATOM 750 C C . ASN A 1 96 ? 43.947 -2.791 -71.147 1.00 84.00 96 ASN A C 1
ATOM 752 O O . ASN A 1 96 ? 44.378 -2.185 -70.166 1.00 84.00 96 ASN A O 1
ATOM 756 N N . ILE A 1 97 ? 44.033 -4.118 -71.276 1.00 84.12 97 ILE A N 1
ATOM 757 C CA . ILE A 1 97 ? 44.626 -5.012 -70.265 1.00 84.12 97 ILE A CA 1
ATOM 758 C C . ILE A 1 97 ? 45.729 -5.868 -70.891 1.00 84.12 97 ILE A C 1
ATOM 760 O O . ILE A 1 97 ? 45.605 -6.306 -72.035 1.00 84.12 97 ILE A O 1
ATOM 764 N N . GLN A 1 98 ? 46.784 -6.143 -70.125 1.00 83.12 98 GLN A N 1
ATOM 765 C CA . GLN A 1 98 ? 47.822 -7.124 -70.439 1.00 83.12 98 GLN A CA 1
ATOM 766 C C . GLN A 1 98 ? 48.257 -7.854 -69.158 1.00 83.12 98 GLN A C 1
ATOM 768 O O . GLN A 1 98 ? 48.270 -7.253 -68.090 1.00 83.12 98 GLN A O 1
ATOM 773 N N . VAL A 1 99 ? 48.634 -9.131 -69.239 1.00 77.44 99 VAL A N 1
ATOM 774 C CA . VAL A 1 99 ? 49.247 -9.867 -68.115 1.00 77.44 99 VAL A CA 1
ATOM 775 C C . VAL A 1 99 ? 50.774 -9.791 -68.205 1.00 77.44 99 VAL A C 1
ATOM 777 O O . VAL A 1 99 ? 51.343 -9.845 -69.299 1.00 77.44 99 VAL A O 1
ATOM 780 N N . ALA A 1 100 ? 51.449 -9.642 -67.061 1.00 73.12 100 ALA A N 1
ATOM 781 C CA . ALA A 1 100 ? 52.905 -9.555 -67.001 1.00 73.12 100 ALA A CA 1
ATOM 782 C C . ALA A 1 100 ? 53.589 -10.824 -67.578 1.00 73.12 100 ALA A C 1
ATOM 784 O O . ALA A 1 100 ? 53.144 -11.941 -67.301 1.00 73.12 100 ALA A O 1
ATOM 785 N N . PRO A 1 101 ? 54.702 -10.696 -68.335 1.00 64.94 101 PRO A N 1
ATOM 786 C CA . PRO A 1 101 ? 55.344 -11.820 -69.031 1.00 64.94 101 PRO A CA 1
ATOM 787 C C . PRO A 1 101 ? 55.841 -12.970 -68.138 1.00 64.94 101 PRO A C 1
ATOM 789 O O . PRO A 1 101 ? 56.066 -14.068 -68.647 1.00 64.94 101 PRO A O 1
ATOM 792 N N . GLU A 1 102 ? 56.035 -12.717 -66.841 1.00 60.22 102 GLU A N 1
ATOM 793 C CA . GLU A 1 102 ? 56.580 -13.658 -65.851 1.00 60.22 102 GLU A CA 1
ATOM 794 C C . GLU A 1 102 ? 55.547 -14.678 -65.327 1.00 60.22 102 GLU A C 1
ATOM 796 O O . GLU A 1 102 ? 55.934 -15.686 -64.742 1.00 60.22 102 GLU A O 1
ATOM 801 N N . ASP A 1 103 ? 54.245 -14.470 -65.568 1.00 59.19 103 ASP A N 1
ATOM 802 C CA . ASP A 1 103 ? 53.147 -15.251 -64.957 1.00 59.19 103 ASP A CA 1
ATOM 803 C C . ASP A 1 103 ? 52.442 -16.215 -65.950 1.00 59.19 103 ASP A C 1
ATOM 805 O O . ASP A 1 103 ? 51.328 -16.685 -65.723 1.00 59.19 103 ASP A O 1
ATOM 809 N N . LYS A 1 104 ? 53.113 -16.563 -67.060 1.00 56.97 104 LYS A N 1
ATOM 810 C CA . LYS A 1 104 ? 52.575 -17.369 -68.184 1.00 56.97 104 LYS A CA 1
ATOM 811 C C . LYS A 1 104 ? 52.208 -18.827 -67.862 1.00 56.97 104 LYS A C 1
ATOM 813 O O . LYS A 1 104 ? 51.571 -19.480 -68.681 1.00 56.97 104 LYS A O 1
ATOM 818 N N . GLN A 1 105 ? 52.628 -19.370 -66.716 1.00 49.88 105 GLN A N 1
ATOM 819 C CA . GLN A 1 105 ? 52.517 -20.810 -66.416 1.00 49.88 105 GLN A CA 1
ATOM 820 C C . GLN A 1 105 ? 51.292 -21.212 -65.573 1.00 49.88 105 GLN A C 1
ATOM 822 O O . GLN A 1 105 ? 51.083 -22.401 -65.354 1.00 49.88 105 GLN A O 1
ATOM 827 N N . ASN A 1 106 ? 50.460 -20.267 -65.120 1.00 50.44 106 ASN A N 1
ATOM 828 C CA . ASN A 1 106 ? 49.191 -20.579 -64.451 1.00 50.44 106 ASN A CA 1
ATOM 829 C C . ASN A 1 106 ? 48.208 -19.404 -64.621 1.00 50.44 106 ASN A C 1
ATOM 831 O O . ASN A 1 106 ? 48.335 -18.416 -63.892 1.00 50.44 106 ASN A O 1
ATOM 835 N N . PRO A 1 107 ? 47.230 -19.455 -65.548 1.00 54.09 107 PRO A N 1
ATOM 836 C CA . PRO A 1 107 ? 46.275 -18.367 -65.694 1.00 54.09 107 PRO A CA 1
ATOM 837 C C . PRO A 1 107 ? 45.390 -18.332 -64.446 1.00 54.09 107 PRO A C 1
ATOM 839 O O . PRO A 1 107 ? 44.476 -19.135 -64.272 1.00 54.09 107 PRO A O 1
ATOM 842 N N . LYS A 1 108 ? 45.672 -17.405 -63.530 1.00 56.75 108 LYS A N 1
ATOM 843 C CA . LYS A 1 108 ? 44.719 -17.054 -62.479 1.00 56.75 108 LYS A CA 1
ATOM 844 C C . LYS A 1 108 ? 43.432 -16.585 -63.164 1.00 56.75 108 LYS A C 1
ATOM 846 O O . LYS A 1 108 ? 43.500 -15.726 -64.040 1.00 56.75 108 LYS A O 1
ATOM 851 N N . ASN A 1 109 ? 42.278 -17.109 -62.743 1.00 69.06 109 ASN A N 1
ATOM 852 C CA . ASN A 1 109 ? 40.961 -16.620 -63.161 1.00 69.06 109 ASN A CA 1
ATOM 853 C C . ASN A 1 109 ? 40.786 -15.172 -62.677 1.00 69.06 109 ASN A C 1
ATOM 855 O O . ASN A 1 109 ? 40.286 -14.913 -61.577 1.00 69.06 109 ASN A O 1
ATOM 859 N N . TRP A 1 110 ? 41.277 -14.222 -63.467 1.00 76.75 110 TRP A N 1
ATOM 860 C CA . TRP A 1 110 ? 41.007 -12.812 -63.267 1.00 76.75 110 TRP A CA 1
ATOM 861 C C . TRP A 1 110 ? 39.559 -12.555 -63.649 1.00 76.75 110 TRP A C 1
ATOM 863 O O . TRP A 1 110 ? 39.098 -12.921 -64.732 1.00 76.75 110 TRP A O 1
ATOM 873 N N . ILE A 1 111 ? 38.839 -11.926 -62.734 1.00 78.88 111 ILE A N 1
ATOM 874 C CA . ILE A 1 111 ? 37.455 -11.549 -62.941 1.00 78.88 111 ILE A CA 1
ATOM 875 C C . ILE A 1 111 ? 37.354 -10.036 -62.937 1.00 78.88 111 ILE A C 1
ATOM 877 O O . ILE A 1 111 ? 38.002 -9.343 -62.149 1.00 78.88 111 ILE A O 1
ATOM 881 N N . LEU A 1 112 ? 36.517 -9.525 -63.824 1.00 78.94 112 LEU A N 1
ATOM 882 C CA . LEU A 1 112 ? 36.092 -8.145 -63.788 1.00 78.94 112 LEU A CA 1
ATOM 883 C C . LEU A 1 112 ? 34.830 -8.067 -62.936 1.00 78.94 112 LEU A C 1
ATOM 885 O O . LEU A 1 112 ? 33.755 -8.503 -63.346 1.00 78.94 112 LEU A O 1
ATOM 889 N N . ASN A 1 113 ? 34.973 -7.502 -61.745 1.00 75.88 113 ASN A N 1
ATOM 890 C CA . ASN A 1 113 ? 33.856 -7.166 -60.888 1.00 75.88 113 ASN A CA 1
ATOM 891 C C . ASN A 1 113 ? 33.390 -5.739 -61.240 1.00 75.88 113 ASN A C 1
ATOM 893 O O . ASN A 1 113 ? 34.135 -4.784 -60.989 1.00 75.88 113 ASN A O 1
ATOM 897 N N . PRO A 1 114 ? 32.189 -5.567 -61.827 1.00 67.06 114 PRO A N 1
ATOM 898 C CA . PRO A 1 114 ? 31.675 -4.245 -62.169 1.00 67.06 114 PRO A CA 1
ATOM 899 C C . PRO A 1 114 ? 31.392 -3.369 -60.940 1.00 67.06 114 PRO A C 1
ATOM 901 O O . PRO A 1 114 ? 31.289 -2.150 -61.077 1.00 67.06 114 PRO A O 1
ATOM 904 N N . GLY A 1 115 ? 31.281 -3.965 -59.744 1.00 60.88 115 GLY A N 1
ATOM 905 C CA . GLY A 1 115 ? 31.066 -3.244 -58.489 1.00 60.88 115 GLY A CA 1
ATOM 906 C C . GLY A 1 115 ? 29.784 -2.407 -58.477 1.00 60.88 115 GLY A C 1
ATOM 907 O O . GLY A 1 115 ? 29.705 -1.436 -57.728 1.00 60.88 115 GLY A O 1
ATOM 908 N N . ALA A 1 116 ? 28.819 -2.733 -59.342 1.00 56.00 116 ALA A N 1
ATOM 909 C CA . ALA A 1 116 ? 27.617 -1.943 -59.556 1.00 56.00 116 ALA A CA 1
ATOM 910 C C . ALA A 1 116 ? 26.605 -2.189 -58.431 1.00 56.00 116 ALA A C 1
ATOM 912 O O . ALA A 1 116 ? 26.098 -3.298 -58.272 1.00 56.00 116 ALA A O 1
ATOM 913 N N . LEU A 1 117 ? 26.303 -1.136 -57.668 1.00 49.59 117 LEU A N 1
ATOM 914 C CA . LEU A 1 117 ? 25.283 -1.151 -56.612 1.00 49.59 117 LEU A CA 1
ATOM 915 C C . LEU A 1 117 ? 23.869 -0.833 -57.121 1.00 49.59 117 LEU A C 1
ATOM 917 O O . LEU A 1 117 ? 22.907 -0.982 -56.375 1.00 49.59 117 LEU A O 1
ATOM 921 N N . LEU A 1 118 ? 23.732 -0.386 -58.373 1.00 51.59 118 LEU A N 1
ATOM 922 C CA . LEU A 1 118 ? 22.473 0.101 -58.944 1.00 51.59 118 LEU A CA 1
ATOM 923 C C . LEU A 1 118 ? 22.039 -0.725 -60.166 1.00 51.59 118 LEU A C 1
ATOM 925 O O . LEU A 1 118 ? 22.898 -1.304 -60.836 1.00 51.59 118 LEU A O 1
ATOM 929 N N . PRO A 1 119 ? 20.727 -0.777 -60.481 1.00 53.62 119 PRO A N 1
ATOM 930 C CA . PRO A 1 119 ? 20.219 -1.600 -61.568 1.00 53.62 119 PRO A CA 1
ATOM 931 C C . PRO A 1 119 ? 20.738 -1.167 -62.942 1.00 53.62 119 PRO A C 1
ATOM 933 O O . PRO A 1 119 ? 20.693 0.016 -63.285 1.00 53.62 119 PRO A O 1
ATOM 936 N N . GLY A 1 120 ? 21.189 -2.120 -63.756 1.00 60.88 120 GLY A N 1
ATOM 937 C CA . GLY A 1 120 ? 21.657 -1.855 -65.118 1.00 60.88 120 GLY A CA 1
ATOM 938 C C . GLY A 1 120 ? 22.057 -3.129 -65.855 1.00 60.88 120 GLY A C 1
ATOM 939 O O . GLY A 1 120 ? 22.490 -4.098 -65.232 1.00 60.88 120 GLY A O 1
ATOM 940 N N . HIS A 1 121 ? 21.911 -3.136 -67.178 1.00 71.62 121 HIS A N 1
ATOM 941 C CA . HIS A 1 121 ? 22.424 -4.197 -68.041 1.00 71.62 121 HIS A CA 1
ATOM 942 C C . HIS A 1 121 ? 23.853 -3.866 -68.461 1.00 71.62 121 HIS A C 1
ATOM 944 O O . HIS A 1 121 ? 24.118 -2.797 -69.010 1.00 71.62 121 HIS A O 1
ATOM 950 N N . PHE A 1 122 ? 24.767 -4.794 -68.212 1.00 77.56 122 PHE A N 1
ATOM 951 C CA . PHE A 1 122 ? 26.183 -4.676 -68.518 1.00 77.56 122 PHE A CA 1
ATOM 952 C C . PHE A 1 122 ? 26.556 -5.755 -69.524 1.00 77.56 122 PHE A C 1
ATOM 954 O O . PHE A 1 122 ? 26.398 -6.944 -69.260 1.00 77.56 122 PHE A O 1
ATOM 961 N N . THR A 1 123 ? 27.079 -5.350 -70.672 1.00 82.25 123 THR A N 1
ATOM 962 C CA . THR A 1 123 ? 27.516 -6.274 -71.720 1.00 82.25 123 THR A CA 1
ATOM 963 C C . THR A 1 123 ? 29.000 -6.067 -71.973 1.00 82.25 123 THR A C 1
ATOM 965 O O . THR A 1 123 ? 29.387 -5.005 -72.453 1.00 82.25 123 THR A O 1
ATOM 968 N N . LEU A 1 124 ? 29.826 -7.053 -71.626 1.00 83.69 124 LEU A N 1
ATOM 969 C CA . LEU A 1 124 ? 31.257 -7.084 -71.915 1.00 83.69 124 LEU A CA 1
ATOM 970 C C . LEU A 1 124 ? 31.492 -7.740 -73.281 1.00 83.69 124 LEU A C 1
ATOM 972 O O . LEU A 1 124 ? 31.060 -8.869 -73.517 1.00 83.69 124 LEU A O 1
ATOM 976 N N . TYR A 1 125 ? 32.236 -7.048 -74.139 1.00 84.56 125 TYR A N 1
ATOM 977 C CA . TYR A 1 125 ? 32.680 -7.518 -75.446 1.00 84.56 125 TYR A CA 1
ATOM 978 C C . TYR A 1 125 ? 34.188 -7.780 -75.406 1.00 84.56 125 TYR A C 1
ATOM 980 O O . TYR A 1 125 ? 34.984 -6.874 -75.140 1.00 84.56 125 TYR A O 1
ATOM 988 N N . ILE A 1 126 ? 34.574 -9.028 -75.673 1.00 82.69 126 ILE A N 1
ATOM 989 C CA . ILE A 1 126 ? 35.969 -9.484 -75.715 1.00 82.69 126 ILE A CA 1
ATOM 990 C C . ILE A 1 126 ? 36.316 -9.843 -77.170 1.00 82.69 126 ILE A C 1
ATOM 992 O O . ILE A 1 126 ? 35.609 -10.667 -77.756 1.00 82.69 126 ILE A O 1
ATOM 996 N N . PRO A 1 127 ? 37.369 -9.266 -77.775 1.00 80.94 127 PRO A N 1
ATOM 997 C CA . PRO A 1 127 ? 37.747 -9.582 -79.147 1.00 80.94 127 PRO A CA 1
ATOM 998 C C . PRO A 1 127 ? 38.453 -10.944 -79.234 1.00 80.94 127 PRO A C 1
ATOM 1000 O O . PRO A 1 127 ? 39.410 -11.214 -78.513 1.00 80.94 127 PRO A O 1
ATOM 1003 N N . GLU A 1 128 ? 38.020 -11.782 -80.170 1.00 76.81 128 GLU A N 1
ATOM 1004 C CA . GLU A 1 128 ? 38.651 -13.040 -80.564 1.00 76.81 128 GLU A CA 1
ATOM 1005 C C . GLU A 1 128 ? 39.134 -12.912 -82.016 1.00 76.81 128 GLU A C 1
ATOM 1007 O O . GLU A 1 128 ? 38.348 -12.729 -82.951 1.00 76.81 128 GLU A O 1
ATOM 1012 N N . ILE A 1 129 ? 40.451 -12.964 -82.222 1.00 66.25 129 ILE A N 1
ATOM 1013 C CA . ILE A 1 129 ? 41.045 -12.850 -83.558 1.00 66.25 129 ILE A CA 1
ATOM 1014 C C . ILE A 1 129 ? 41.094 -14.248 -84.173 1.00 66.25 129 ILE A C 1
ATOM 1016 O O . ILE A 1 129 ? 41.914 -15.078 -83.783 1.00 66.25 129 ILE A O 1
ATOM 1020 N N . GLY A 1 130 ? 40.216 -14.516 -85.141 1.00 60.28 130 GLY A N 1
ATOM 1021 C CA . GLY A 1 130 ? 40.254 -15.766 -85.894 1.00 60.28 130 GLY A CA 1
ATOM 1022 C C . GLY A 1 130 ? 41.485 -15.852 -86.815 1.00 60.28 130 GLY A C 1
ATOM 1023 O O . GLY A 1 130 ? 42.023 -14.819 -87.222 1.00 60.28 130 GLY A O 1
ATOM 1024 N N . PRO A 1 131 ? 41.900 -17.062 -87.237 1.00 55.00 131 PRO A N 1
ATOM 1025 C CA . PRO A 1 131 ? 43.061 -17.266 -88.115 1.00 55.00 131 PRO A CA 1
ATOM 1026 C C . PRO A 1 131 ? 42.955 -16.565 -89.485 1.00 55.00 131 PRO A C 1
ATOM 1028 O O . PRO A 1 131 ? 43.957 -16.405 -90.171 1.00 55.00 131 PRO A O 1
ATOM 1031 N N . SER A 1 132 ? 41.761 -16.103 -89.876 1.00 52.94 132 SER A N 1
ATOM 1032 C CA . SER A 1 132 ? 41.496 -15.355 -91.112 1.00 52.94 132 SER A CA 1
ATOM 1033 C C . SER A 1 132 ? 41.544 -13.823 -90.956 1.00 52.94 132 SER A C 1
ATOM 1035 O O . SER A 1 132 ? 41.099 -13.116 -91.857 1.00 52.94 132 SER A O 1
ATOM 1037 N N . GLY A 1 133 ? 41.962 -13.293 -89.799 1.00 58.56 133 GLY A N 1
ATOM 1038 C CA . GLY A 1 133 ? 42.027 -11.847 -89.531 1.00 58.56 133 GLY A CA 1
ATOM 1039 C C . GLY A 1 133 ? 40.678 -11.152 -89.280 1.00 58.56 133 GLY A C 1
ATOM 1040 O O . GLY A 1 133 ? 40.657 -9.956 -89.001 1.00 58.56 133 GLY A O 1
ATOM 1041 N N . LYS A 1 134 ? 39.547 -11.876 -89.332 1.00 60.09 134 LYS A N 1
ATOM 1042 C CA . LYS A 1 134 ? 38.226 -11.343 -88.948 1.00 60.09 134 LYS A CA 1
ATOM 1043 C C . LYS A 1 134 ? 38.076 -11.363 -87.423 1.00 60.09 134 LYS A C 1
ATOM 1045 O O . LYS A 1 134 ? 38.225 -12.424 -86.811 1.00 60.09 134 LYS A O 1
ATOM 1050 N N . LYS A 1 135 ? 37.757 -10.207 -86.828 1.00 67.44 135 LYS A N 1
ATOM 1051 C CA . LYS A 1 135 ? 37.425 -10.072 -85.401 1.00 67.44 135 LYS A CA 1
ATOM 1052 C C . LYS A 1 135 ? 36.063 -10.731 -85.139 1.00 67.44 135 LYS A C 1
ATOM 1054 O O . LYS A 1 135 ? 35.079 -10.375 -85.781 1.00 67.44 135 LYS A O 1
ATOM 1059 N N . LYS A 1 136 ? 36.001 -11.695 -84.222 1.00 77.38 136 LYS A N 1
ATOM 1060 C CA . LYS A 1 136 ? 34.755 -12.171 -83.600 1.00 77.38 136 LYS A CA 1
ATOM 1061 C C . LYS A 1 136 ? 34.677 -11.621 -82.177 1.00 77.38 136 LYS A C 1
ATOM 1063 O O . LYS A 1 136 ? 35.709 -11.316 -81.591 1.00 77.38 136 LYS A O 1
ATOM 1068 N N . TRP A 1 137 ? 33.477 -11.494 -81.618 1.00 79.31 137 TRP A N 1
ATOM 1069 C CA . TRP A 1 137 ? 33.279 -10.975 -80.262 1.00 79.31 137 TRP A CA 1
ATOM 1070 C C . TRP A 1 137 ? 32.694 -12.052 -79.352 1.00 79.31 137 TRP A C 1
ATOM 1072 O O . TRP A 1 137 ? 31.632 -12.602 -79.640 1.00 79.31 137 TRP A O 1
ATOM 1082 N N . ILE A 1 138 ? 33.362 -12.324 -78.232 1.00 80.06 138 ILE A N 1
ATOM 1083 C CA . ILE A 1 138 ? 32.783 -13.084 -77.125 1.00 80.06 138 ILE A CA 1
ATOM 1084 C C . ILE A 1 138 ? 31.989 -12.091 -76.279 1.00 80.06 138 ILE A C 1
ATOM 1086 O O . ILE A 1 138 ? 32.550 -11.139 -75.730 1.00 80.06 138 ILE A O 1
ATOM 1090 N N . ILE A 1 139 ? 30.680 -12.314 -76.193 1.00 79.56 139 ILE A N 1
ATOM 1091 C CA . ILE A 1 139 ? 29.745 -11.433 -75.495 1.00 79.56 139 ILE A CA 1
ATOM 1092 C C . ILE A 1 139 ? 29.379 -12.079 -74.162 1.00 79.56 139 ILE A C 1
ATOM 1094 O O . ILE A 1 139 ? 28.796 -13.162 -74.126 1.00 79.56 139 ILE A O 1
ATOM 1098 N N . GLN A 1 140 ? 29.700 -11.406 -73.061 1.00 76.75 140 GLN A N 1
ATOM 1099 C CA . GLN A 1 140 ? 29.208 -11.764 -71.734 1.00 76.75 140 GLN A CA 1
ATOM 1100 C C . GLN A 1 140 ? 28.236 -10.681 -71.281 1.00 76.75 140 GLN A C 1
ATOM 1102 O O . GLN A 1 140 ? 28.607 -9.515 -71.198 1.00 76.75 140 GLN A O 1
ATOM 1107 N N . THR A 1 141 ? 26.996 -11.053 -70.979 1.00 70.00 141 THR A N 1
ATOM 1108 C CA . THR A 1 141 ? 25.994 -10.115 -70.454 1.00 70.00 141 THR A CA 1
ATOM 1109 C C . THR A 1 141 ? 25.737 -10.431 -68.993 1.00 70.00 141 THR A C 1
ATOM 1111 O O . THR A 1 141 ? 25.663 -11.596 -68.616 1.00 70.00 141 THR A O 1
ATOM 1114 N N . THR A 1 142 ? 25.606 -9.402 -68.168 1.00 64.75 142 THR A N 1
ATOM 1115 C CA . THR A 1 142 ? 25.188 -9.505 -66.772 1.00 64.75 142 THR A CA 1
ATOM 1116 C C . THR A 1 142 ? 24.255 -8.340 -66.439 1.00 64.75 142 THR A C 1
ATOM 1118 O O . THR A 1 142 ? 24.277 -7.312 -67.115 1.00 64.75 142 THR A O 1
ATOM 1121 N N . ALA A 1 143 ? 23.388 -8.489 -65.443 1.00 57.38 143 ALA A N 1
ATOM 1122 C CA . ALA A 1 143 ? 22.447 -7.446 -65.038 1.00 57.38 143 ALA A CA 1
ATOM 1123 C C . ALA A 1 143 ? 22.558 -7.231 -63.532 1.00 57.38 143 ALA A C 1
ATOM 1125 O O . ALA A 1 143 ? 22.496 -8.194 -62.778 1.00 57.38 143 ALA A O 1
ATOM 1126 N N . ALA A 1 144 ? 22.745 -5.991 -63.088 1.00 53.50 144 ALA A N 1
ATOM 1127 C CA . ALA A 1 144 ? 22.755 -5.669 -61.667 1.00 53.50 144 ALA A CA 1
ATOM 1128 C C . ALA A 1 144 ? 21.352 -5.256 -61.180 1.00 53.50 144 ALA A C 1
ATOM 1130 O O . ALA A 1 144 ? 20.565 -4.741 -61.979 1.00 53.50 144 ALA A O 1
ATOM 1131 N N . PRO A 1 145 ? 21.073 -5.402 -59.873 1.00 49.41 145 PRO A N 1
ATOM 1132 C CA . PRO A 1 145 ? 21.810 -6.255 -58.947 1.00 49.41 145 PRO A CA 1
ATOM 1133 C C . PRO A 1 145 ? 21.475 -7.729 -59.206 1.00 49.41 145 PRO A C 1
ATOM 1135 O O . PRO A 1 145 ? 20.320 -8.094 -59.411 1.00 49.41 145 PRO A O 1
ATOM 1138 N N . ILE A 1 146 ? 22.491 -8.588 -59.165 1.00 47.34 146 ILE A N 1
ATOM 1139 C CA . ILE A 1 146 ? 22.274 -10.036 -59.166 1.00 47.34 146 ILE A CA 1
ATOM 1140 C C . ILE A 1 146 ? 21.932 -10.424 -57.739 1.00 47.34 146 ILE A C 1
ATOM 1142 O O . ILE A 1 146 ? 22.791 -10.326 -56.866 1.00 47.34 146 ILE A O 1
ATOM 1146 N N . ILE A 1 147 ? 20.697 -10.866 -57.505 1.00 46.78 147 ILE A N 1
ATOM 1147 C CA . ILE A 1 147 ? 20.341 -11.616 -56.300 1.00 46.78 147 ILE A CA 1
ATOM 1148 C C . ILE A 1 147 ? 20.913 -13.025 -56.515 1.00 46.78 147 ILE A C 1
ATOM 1150 O O . ILE A 1 147 ? 20.469 -13.724 -57.428 1.00 46.78 147 ILE A O 1
ATOM 1154 N N . PRO A 1 148 ? 21.937 -13.464 -55.763 1.00 40.16 148 PRO A N 1
ATOM 1155 C CA . PRO A 1 148 ? 22.419 -14.833 -55.861 1.00 40.16 148 PRO A CA 1
ATOM 1156 C C . PRO A 1 148 ? 21.298 -15.769 -55.396 1.00 40.16 148 PRO A C 1
ATOM 1158 O O . PRO A 1 148 ? 20.999 -15.828 -54.204 1.00 40.16 148 PRO A O 1
ATOM 1161 N N . ASN A 1 149 ? 20.661 -16.488 -56.324 1.00 37.56 149 ASN A N 1
ATOM 1162 C CA . ASN A 1 149 ? 19.696 -17.529 -55.976 1.00 37.56 149 ASN A CA 1
ATOM 1163 C C . ASN A 1 149 ? 20.431 -18.626 -55.199 1.00 37.56 149 ASN A C 1
ATOM 1165 O O . ASN A 1 149 ? 21.218 -19.382 -55.770 1.00 37.56 149 ASN A O 1
ATOM 1169 N N . PHE A 1 150 ? 20.180 -18.723 -53.892 1.00 38.16 150 PHE A N 1
ATOM 1170 C CA . PHE A 1 150 ? 20.849 -19.700 -53.028 1.00 38.16 150 PHE A CA 1
ATOM 1171 C C . PHE A 1 150 ? 20.465 -21.151 -53.380 1.00 38.16 150 PHE A C 1
ATOM 1173 O O . PHE A 1 150 ? 21.192 -22.078 -53.031 1.00 38.16 150 PHE A O 1
ATOM 1180 N N . MET A 1 151 ? 19.360 -21.355 -54.112 1.00 34.38 151 MET A N 1
ATOM 1181 C CA . MET A 1 151 ? 18.844 -22.681 -54.480 1.00 34.38 151 MET A CA 1
ATOM 1182 C C . MET A 1 151 ? 18.773 -22.976 -55.990 1.00 34.38 151 MET A C 1
ATOM 1184 O O . MET A 1 151 ? 18.251 -24.015 -56.384 1.00 34.38 151 MET A O 1
ATOM 1188 N N . GLY A 1 152 ? 19.366 -22.137 -56.845 1.00 34.81 152 GLY A N 1
ATOM 1189 C CA . GLY A 1 152 ? 19.367 -22.336 -58.298 1.00 34.81 152 GLY A CA 1
ATOM 1190 C C . GLY A 1 152 ? 20.765 -22.517 -58.882 1.00 34.81 152 GLY A C 1
ATOM 1191 O O . GLY A 1 152 ? 21.354 -21.565 -59.392 1.00 34.81 152 GLY A O 1
ATOM 1192 N N . ARG A 1 153 ? 21.289 -23.750 -58.904 1.00 38.47 153 ARG A N 1
ATOM 1193 C CA . ARG A 1 153 ? 22.278 -24.125 -59.931 1.00 38.47 153 ARG A CA 1
ATOM 1194 C C . ARG A 1 153 ? 21.569 -23.962 -61.285 1.00 38.47 153 ARG A C 1
ATOM 1196 O O . ARG A 1 153 ? 20.731 -24.804 -61.569 1.00 38.47 153 ARG A O 1
ATOM 1203 N N . ASN A 1 154 ? 21.855 -22.897 -62.053 1.00 35.31 154 ASN A N 1
ATOM 1204 C CA . ASN A 1 154 ? 21.572 -22.716 -63.505 1.00 35.31 154 ASN A CA 1
ATOM 1205 C C . ASN A 1 154 ? 20.902 -21.395 -63.963 1.00 35.31 154 ASN A C 1
ATOM 1207 O O . ASN A 1 154 ? 20.294 -21.390 -65.028 1.00 35.31 154 ASN A O 1
ATOM 1211 N N . SER A 1 155 ? 21.056 -20.242 -63.298 1.00 41.78 155 SER A N 1
ATOM 1212 C CA . SER A 1 155 ? 20.754 -18.966 -63.998 1.00 41.78 155 SER A CA 1
ATOM 1213 C C . SER A 1 155 ? 21.866 -18.525 -64.967 1.00 41.78 155 SER A C 1
ATOM 1215 O O . SER A 1 155 ? 21.663 -17.610 -65.757 1.00 41.78 155 SER A O 1
ATOM 1217 N N . GLY A 1 156 ? 23.050 -19.157 -64.932 1.00 40.91 156 GLY A N 1
ATOM 1218 C CA . GLY A 1 156 ? 24.160 -18.926 -65.875 1.00 40.91 156 GLY A CA 1
ATOM 1219 C C . GLY A 1 156 ? 24.834 -17.544 -65.805 1.00 40.91 156 GLY A C 1
ATOM 1220 O O . GLY A 1 156 ? 25.938 -17.380 -66.321 1.00 40.91 156 GLY A O 1
ATOM 1221 N N . LEU A 1 157 ? 24.224 -16.563 -65.137 1.00 43.12 157 LEU A N 1
ATOM 1222 C CA . LEU A 1 157 ? 24.698 -15.185 -65.040 1.00 43.12 157 LEU A CA 1
ATOM 1223 C C . LEU A 1 157 ? 25.560 -15.010 -63.784 1.00 43.12 157 LEU A C 1
ATOM 1225 O O . LEU A 1 157 ? 25.062 -14.980 -62.659 1.00 43.12 157 LEU A O 1
ATOM 1229 N N . LYS A 1 158 ? 26.880 -14.911 -63.970 1.00 55.44 158 LYS A N 1
ATOM 1230 C CA . LYS A 1 158 ? 27.830 -14.625 -62.886 1.00 55.44 158 LYS A CA 1
ATOM 1231 C C . LYS A 1 158 ? 27.819 -13.114 -62.555 1.00 55.44 158 LYS A C 1
ATOM 1233 O O . LYS A 1 158 ? 27.740 -12.300 -63.478 1.00 55.44 158 LYS A O 1
ATOM 1238 N N . PRO A 1 159 ? 27.958 -12.701 -61.273 1.00 57.34 159 PRO A N 1
ATOM 1239 C CA . PRO A 1 159 ? 28.026 -11.288 -60.845 1.00 57.34 159 PRO A CA 1
ATOM 1240 C C . PRO A 1 159 ? 29.340 -10.579 -61.181 1.00 57.34 159 PRO A C 1
ATOM 1242 O O . PRO A 1 159 ? 29.668 -9.528 -60.638 1.00 57.34 159 PRO A O 1
ATOM 1245 N N . PHE A 1 160 ? 30.105 -11.171 -62.080 1.00 68.06 160 PHE A N 1
ATOM 1246 C CA . PHE A 1 160 ? 31.397 -10.726 -62.544 1.00 68.06 160 PHE A CA 1
ATOM 1247 C C . PHE A 1 160 ? 31.599 -11.290 -63.944 1.00 68.06 160 PHE A C 1
ATOM 1249 O O . PHE A 1 160 ? 31.045 -12.336 -64.292 1.00 68.06 160 PHE A O 1
ATOM 1256 N N . PHE A 1 161 ? 32.421 -10.620 -64.734 1.00 76.12 161 PHE A N 1
ATOM 1257 C CA . PHE A 1 161 ? 32.814 -11.123 -66.038 1.00 76.12 161 PHE A CA 1
ATOM 1258 C C . PHE A 1 161 ? 34.105 -11.924 -65.925 1.00 76.12 161 PHE A C 1
ATOM 1260 O O . PHE A 1 161 ? 35.037 -11.519 -65.228 1.00 76.12 161 PHE A O 1
ATOM 1267 N N . MET A 1 162 ? 34.170 -13.055 -66.621 1.00 75.62 162 MET A N 1
ATOM 1268 C CA . MET A 1 162 ? 35.401 -13.836 -66.729 1.00 75.62 162 MET A CA 1
ATOM 1269 C C . MET A 1 162 ? 36.285 -13.187 -67.790 1.00 75.62 162 MET A C 1
ATOM 1271 O O . MET A 1 162 ? 35.855 -13.038 -68.936 1.00 75.62 162 MET A O 1
ATOM 1275 N N . LEU A 1 163 ? 37.510 -12.810 -67.431 1.00 78.31 163 LEU A N 1
ATOM 1276 C CA . LEU A 1 163 ? 38.481 -12.337 -68.415 1.00 78.31 163 LEU A CA 1
ATOM 1277 C C . LEU A 1 163 ? 39.102 -13.536 -69.158 1.00 78.31 163 LEU A C 1
ATOM 1279 O O . LEU A 1 163 ? 39.191 -14.628 -68.589 1.00 78.31 163 LEU A O 1
ATOM 1283 N N . PRO A 1 164 ? 39.508 -13.375 -70.430 1.00 71.81 164 PRO A N 1
ATOM 1284 C CA . PRO A 1 164 ? 40.134 -14.455 -71.188 1.00 71.81 164 PRO A CA 1
ATOM 1285 C C . PRO A 1 164 ? 41.494 -14.833 -70.580 1.00 71.81 164 PRO A C 1
ATOM 1287 O O . PRO A 1 164 ? 42.228 -13.974 -70.099 1.00 71.81 164 PRO A O 1
ATOM 1290 N N . GLY A 1 165 ? 41.848 -16.122 -70.622 1.00 61.22 165 GLY A N 1
ATOM 1291 C CA . GLY A 1 165 ? 43.096 -16.630 -70.030 1.00 61.22 165 GLY A CA 1
ATOM 1292 C C . GLY A 1 165 ? 44.380 -16.224 -70.771 1.00 61.22 165 GLY A C 1
ATOM 1293 O O . GLY A 1 165 ? 45.438 -16.177 -70.153 1.00 61.22 165 GLY A O 1
ATOM 1294 N N . ASN A 1 166 ? 44.292 -15.883 -72.063 1.00 64.94 166 ASN A N 1
ATOM 1295 C CA . ASN A 1 166 ? 45.437 -15.532 -72.916 1.00 64.94 166 ASN A CA 1
ATOM 1296 C C . ASN A 1 166 ? 45.512 -14.010 -73.146 1.00 64.94 166 ASN A C 1
ATOM 1298 O O . ASN A 1 166 ? 45.101 -13.513 -74.192 1.00 64.94 166 ASN A O 1
ATOM 1302 N N . LEU A 1 167 ? 46.032 -13.266 -72.165 1.00 71.88 167 LEU A N 1
ATOM 1303 C CA . LEU A 1 167 ? 46.214 -11.801 -72.206 1.00 71.88 167 LEU A CA 1
ATOM 1304 C C . LEU A 1 167 ? 47.694 -11.397 -72.399 1.00 71.88 167 LEU A C 1
ATOM 1306 O O . LEU A 1 167 ? 48.165 -10.415 -71.826 1.00 71.88 167 LEU A O 1
ATOM 1310 N N . ASP A 1 168 ? 48.443 -12.157 -73.208 1.00 65.94 168 ASP A N 1
ATOM 1311 C CA . ASP A 1 168 ? 49.886 -11.950 -73.450 1.00 65.94 168 ASP A CA 1
ATOM 1312 C C . ASP A 1 168 ? 50.214 -10.644 -74.196 1.00 65.94 168 ASP A C 1
ATOM 1314 O O . ASP A 1 168 ? 51.347 -10.157 -74.163 1.00 65.94 168 ASP A O 1
ATOM 1318 N N . ARG A 1 169 ? 49.226 -10.084 -74.902 1.00 72.25 169 ARG A N 1
ATOM 1319 C CA . ARG A 1 169 ? 49.317 -8.825 -75.649 1.00 72.25 169 ARG A CA 1
ATOM 1320 C C . ARG A 1 169 ? 48.282 -7.832 -75.110 1.00 72.25 169 ARG A C 1
ATOM 1322 O O . ARG A 1 169 ? 47.233 -8.277 -74.636 1.00 72.25 169 ARG A O 1
ATOM 1329 N N . PRO A 1 170 ? 48.530 -6.513 -75.227 1.00 77.31 170 PRO A N 1
ATOM 1330 C CA . PRO A 1 170 ? 47.532 -5.496 -74.915 1.00 77.31 170 PRO A CA 1
ATOM 1331 C C . PRO A 1 170 ? 46.221 -5.798 -75.643 1.00 77.31 170 PRO A C 1
ATOM 1333 O O . PRO A 1 170 ? 46.165 -5.766 -76.871 1.00 77.31 170 PRO A O 1
ATOM 1336 N N . THR A 1 171 ? 45.185 -6.128 -74.879 1.00 80.81 171 THR A N 1
ATOM 1337 C CA . THR A 1 171 ? 43.860 -6.465 -75.400 1.00 80.81 171 THR A CA 1
ATOM 1338 C C . THR A 1 171 ? 42.885 -5.376 -74.981 1.00 80.81 171 THR A C 1
ATOM 1340 O O . THR A 1 171 ? 42.735 -5.094 -73.790 1.00 80.81 171 THR A O 1
ATOM 1343 N N . THR A 1 172 ? 42.235 -4.753 -75.962 1.00 84.62 172 THR A N 1
ATOM 1344 C CA . THR A 1 172 ? 41.199 -3.739 -75.736 1.00 84.62 172 THR A CA 1
ATOM 1345 C C . THR A 1 172 ? 39.859 -4.416 -75.487 1.00 84.62 172 THR A C 1
ATOM 1347 O O . THR A 1 172 ? 39.408 -5.221 -76.300 1.00 84.62 172 THR A O 1
ATOM 1350 N N . LEU A 1 173 ? 39.218 -4.080 -74.371 1.00 85.38 173 LEU A N 1
ATOM 1351 C CA . LEU A 1 173 ? 37.897 -4.571 -73.992 1.00 85.38 173 LEU A CA 1
ATOM 1352 C C . LEU A 1 173 ? 36.886 -3.425 -73.981 1.00 85.38 173 LEU A C 1
ATOM 1354 O O . LEU A 1 173 ? 37.239 -2.281 -73.679 1.00 85.38 173 LEU A O 1
ATOM 1358 N N . TYR A 1 174 ? 35.628 -3.759 -74.278 1.00 86.44 174 TYR A N 1
ATOM 1359 C CA . TYR A 1 174 ? 34.525 -2.801 -74.325 1.00 86.44 174 TYR A CA 1
ATOM 1360 C C . TYR A 1 174 ? 33.369 -3.251 -73.434 1.00 86.44 174 TYR A C 1
ATOM 1362 O O . TYR A 1 174 ? 32.996 -4.422 -73.450 1.00 86.44 174 TYR A O 1
ATOM 1370 N N . ILE A 1 175 ? 32.771 -2.329 -72.678 1.00 85.94 175 ILE A N 1
ATOM 1371 C CA . ILE A 1 175 ? 31.559 -2.595 -71.886 1.00 85.94 175 ILE A CA 1
ATOM 1372 C C . ILE A 1 175 ? 30.459 -1.635 -72.318 1.00 85.94 175 ILE A C 1
ATOM 1374 O O . ILE A 1 175 ? 30.640 -0.425 -72.218 1.00 85.94 175 ILE A O 1
ATOM 1378 N N . LYS A 1 176 ? 29.306 -2.169 -72.732 1.00 84.75 176 LYS A N 1
ATOM 1379 C CA . LYS A 1 176 ? 28.072 -1.395 -72.922 1.00 84.75 176 LYS A CA 1
ATOM 1380 C C . LYS A 1 176 ? 27.234 -1.464 -71.652 1.00 84.75 176 LYS A C 1
ATOM 1382 O O . LYS A 1 176 ? 26.960 -2.554 -71.149 1.00 84.75 176 LYS A O 1
ATOM 1387 N N . ILE A 1 177 ? 26.820 -0.309 -71.152 1.00 80.19 177 ILE A N 1
ATOM 1388 C CA . ILE A 1 177 ? 26.024 -0.154 -69.935 1.00 80.19 177 ILE A CA 1
ATOM 1389 C C . ILE A 1 177 ? 24.703 0.498 -70.308 1.00 80.19 177 ILE A C 1
ATOM 1391 O O . ILE A 1 177 ? 24.683 1.584 -70.881 1.00 80.19 177 ILE A O 1
ATOM 1395 N N . GLN A 1 178 ? 23.598 -0.160 -69.980 1.00 75.62 178 GLN A N 1
ATOM 1396 C CA . GLN A 1 178 ? 22.249 0.354 -70.190 1.00 75.62 178 GLN A CA 1
ATOM 1397 C C . GLN A 1 178 ? 21.538 0.441 -68.844 1.00 75.62 178 GLN A C 1
ATOM 1399 O O . GLN A 1 178 ? 21.272 -0.574 -68.202 1.00 75.62 178 GLN A O 1
ATOM 1404 N N . SER A 1 179 ? 21.232 1.658 -68.409 1.00 67.38 179 SER A N 1
ATOM 1405 C CA . SER A 1 179 ? 20.441 1.914 -67.208 1.00 67.38 179 SER A CA 1
ATOM 1406 C C . SER A 1 179 ? 19.510 3.098 -67.447 1.00 67.38 179 SER A C 1
ATOM 1408 O O . SER A 1 179 ? 19.761 3.909 -68.332 1.00 67.38 179 SER A O 1
ATOM 1410 N N . GLN A 1 180 ? 18.425 3.150 -66.676 1.00 58.56 180 GLN A N 1
ATOM 1411 C CA . GLN A 1 180 ? 17.466 4.260 -66.633 1.00 58.56 180 GLN A CA 1
ATOM 1412 C C . GLN A 1 180 ? 17.739 5.214 -65.454 1.00 58.56 180 GLN A C 1
ATOM 1414 O O . GLN A 1 180 ? 16.988 6.162 -65.233 1.00 58.56 180 GLN A O 1
ATOM 1419 N N . LYS A 1 181 ? 18.765 4.926 -64.643 1.00 56.50 181 LYS A N 1
ATOM 1420 C CA . LYS A 1 181 ? 19.176 5.710 -63.473 1.00 56.50 181 LYS A CA 1
ATOM 1421 C C . LYS A 1 181 ? 20.681 5.970 -63.530 1.00 56.50 181 LYS A C 1
ATOM 1423 O O . LYS A 1 181 ? 21.403 5.320 -64.281 1.00 56.50 181 LYS A O 1
ATOM 1428 N N . GLN A 1 182 ? 21.151 6.912 -62.716 1.00 59.59 182 GLN A N 1
ATOM 1429 C CA . GLN A 1 182 ? 22.580 7.150 -62.515 1.00 59.59 182 GLN A CA 1
ATOM 1430 C C . GLN A 1 182 ? 23.272 5.854 -62.091 1.00 59.59 182 GLN A C 1
ATOM 1432 O O . GLN A 1 182 ? 22.774 5.134 -61.226 1.00 59.59 182 GLN A O 1
ATOM 1437 N N . VAL A 1 183 ? 24.408 5.546 -62.715 1.00 62.81 183 VAL A N 1
ATOM 1438 C CA . VAL A 1 183 ? 25.177 4.337 -62.410 1.00 62.81 183 VAL A CA 1
ATOM 1439 C C . VAL A 1 183 ? 26.533 4.756 -61.876 1.00 62.81 183 VAL A C 1
ATOM 1441 O O . VAL A 1 183 ? 27.320 5.383 -62.582 1.00 62.81 183 VAL A O 1
ATOM 1444 N N . ILE A 1 184 ? 26.821 4.381 -60.633 1.00 62.81 184 ILE A N 1
ATOM 1445 C CA . ILE A 1 184 ? 28.145 4.569 -60.042 1.00 62.81 184 ILE A CA 1
ATOM 1446 C C . ILE A 1 184 ? 28.874 3.232 -60.081 1.00 62.81 184 ILE A C 1
ATOM 1448 O O . ILE A 1 184 ? 28.377 2.225 -59.574 1.00 62.81 184 ILE A O 1
ATOM 1452 N N . LEU A 1 185 ? 30.052 3.223 -60.699 1.00 68.06 185 LEU A N 1
ATOM 1453 C CA . LEU A 1 185 ? 30.838 2.017 -60.927 1.00 68.06 185 LEU A CA 1
ATOM 1454 C C . LEU A 1 185 ? 32.159 2.087 -60.182 1.00 68.06 185 LEU A C 1
ATOM 1456 O O . LEU A 1 185 ? 32.920 3.046 -60.309 1.00 68.06 185 LEU A O 1
ATOM 1460 N N . SER A 1 186 ? 32.464 1.013 -59.460 1.00 69.25 186 SER A N 1
ATOM 1461 C CA . SER A 1 186 ? 33.801 0.740 -58.942 1.00 69.25 186 SER A CA 1
ATOM 1462 C C . SER A 1 186 ? 34.339 -0.497 -59.650 1.00 69.25 186 SER A C 1
ATOM 1464 O O . SER A 1 186 ? 34.341 -1.596 -59.099 1.00 69.25 186 SER A O 1
ATOM 1466 N N . LEU A 1 187 ? 34.752 -0.311 -60.907 1.00 75.44 187 LEU A N 1
ATOM 1467 C CA . LEU A 1 187 ? 35.288 -1.389 -61.735 1.00 75.44 187 LEU A CA 1
ATOM 1468 C C . LEU A 1 187 ? 36.597 -1.894 -61.134 1.00 75.44 187 LEU A C 1
ATOM 1470 O O . LEU A 1 187 ? 37.571 -1.141 -61.015 1.00 75.44 187 LEU A O 1
ATOM 1474 N N . LYS A 1 188 ? 36.620 -3.176 -60.773 1.00 77.75 188 LYS A N 1
ATOM 1475 C CA . LYS A 1 188 ? 37.803 -3.832 -60.220 1.00 77.75 188 LYS A CA 1
ATOM 1476 C C . LYS A 1 188 ? 38.120 -5.102 -60.982 1.00 77.75 188 LYS A C 1
ATOM 1478 O O . LYS A 1 188 ? 37.243 -5.934 -61.199 1.00 77.75 188 LYS A O 1
ATOM 1483 N N . ILE A 1 189 ? 39.392 -5.287 -61.302 1.00 79.12 189 ILE A N 1
ATOM 1484 C CA . ILE A 1 189 ? 39.913 -6.588 -61.713 1.00 79.12 189 ILE A CA 1
ATOM 1485 C C . ILE A 1 189 ? 40.491 -7.246 -60.478 1.00 79.12 189 ILE A C 1
ATOM 1487 O O . ILE A 1 189 ? 41.381 -6.701 -59.827 1.00 79.12 189 ILE A O 1
ATOM 1491 N N . VAL A 1 190 ? 39.944 -8.399 -60.122 1.00 75.81 190 VAL A N 1
ATOM 1492 C CA . VAL A 1 190 ? 40.310 -9.114 -58.902 1.00 75.81 190 VAL A CA 1
ATOM 1493 C C . VAL A 1 190 ? 40.486 -10.583 -59.243 1.00 75.81 190 VAL A C 1
ATOM 1495 O O . VAL A 1 190 ? 39.865 -11.105 -60.165 1.00 75.81 190 VAL A O 1
ATOM 1498 N N . ASN A 1 191 ? 41.336 -11.270 -58.495 1.00 74.81 191 ASN A N 1
ATOM 1499 C CA . ASN A 1 191 ? 41.364 -12.723 -58.533 1.00 74.81 191 ASN A CA 1
ATOM 1500 C C . ASN A 1 191 ? 40.078 -13.302 -57.908 1.00 74.81 191 ASN A C 1
ATOM 1502 O O . ASN A 1 191 ? 39.637 -12.812 -56.868 1.00 74.81 191 ASN A O 1
ATOM 1506 N N . GLU A 1 192 ? 39.515 -14.363 -58.488 1.00 68.31 192 GLU A N 1
ATOM 1507 C CA . GLU A 1 192 ? 38.306 -15.042 -57.987 1.00 68.31 192 GLU A CA 1
ATOM 1508 C C . GLU A 1 192 ? 38.368 -15.373 -56.476 1.00 68.31 192 GLU A C 1
ATOM 1510 O O . GLU A 1 192 ? 37.460 -15.013 -55.724 1.00 68.31 192 GLU A O 1
ATOM 1515 N N . ILE A 1 193 ? 39.486 -15.931 -55.994 1.00 67.75 193 ILE A N 1
ATOM 1516 C CA . ILE A 1 193 ? 39.703 -16.271 -54.574 1.00 67.75 193 ILE A CA 1
ATOM 1517 C C . ILE A 1 193 ? 39.753 -15.005 -53.709 1.00 67.75 193 ILE A C 1
ATOM 1519 O O . ILE A 1 193 ? 39.180 -14.948 -52.621 1.00 67.75 193 ILE A O 1
ATOM 1523 N N . GLN A 1 194 ? 40.423 -13.956 -54.187 1.00 68.31 194 GLN A N 1
ATOM 1524 C CA . GLN A 1 194 ? 40.523 -12.698 -53.447 1.00 68.31 194 GLN A CA 1
ATOM 1525 C C . GLN A 1 194 ? 39.176 -11.963 -53.390 1.00 68.31 194 GLN A C 1
ATOM 1527 O O . GLN A 1 194 ? 38.867 -11.343 -52.374 1.00 68.31 194 GLN A O 1
ATOM 1532 N N . ASN A 1 195 ? 38.361 -12.044 -54.444 1.00 67.62 195 ASN A N 1
ATOM 1533 C CA . ASN A 1 195 ? 37.012 -11.485 -54.460 1.00 67.62 195 ASN A CA 1
ATOM 1534 C C . ASN A 1 195 ? 36.113 -12.189 -53.434 1.00 67.62 195 ASN A C 1
ATOM 1536 O O . ASN A 1 195 ? 35.436 -11.512 -52.664 1.00 67.62 195 ASN A O 1
ATOM 1540 N N . MET A 1 196 ? 36.182 -13.524 -53.348 1.00 66.38 196 MET A N 1
ATOM 1541 C CA . MET A 1 196 ? 35.497 -14.292 -52.299 1.00 66.38 196 MET A CA 1
ATOM 1542 C C . MET A 1 196 ? 35.983 -13.914 -50.893 1.00 66.38 196 MET A C 1
ATOM 1544 O O . MET A 1 196 ? 35.164 -13.727 -49.995 1.00 66.38 196 MET A O 1
ATOM 1548 N N . ASN A 1 197 ? 37.294 -13.740 -50.695 1.00 69.94 197 ASN A N 1
ATOM 1549 C CA . ASN A 1 197 ? 37.852 -13.326 -49.403 1.00 69.94 197 ASN A CA 1
ATOM 1550 C C . ASN A 1 197 ? 37.408 -11.913 -48.996 1.00 69.94 197 ASN A C 1
ATOM 1552 O O . ASN A 1 197 ? 37.043 -11.696 -47.843 1.00 69.94 197 ASN A O 1
ATOM 1556 N N . ASN A 1 198 ? 37.413 -10.955 -49.928 1.00 68.38 198 ASN A N 1
ATOM 1557 C CA . ASN A 1 198 ? 36.949 -9.590 -49.671 1.00 68.38 198 ASN A CA 1
ATOM 1558 C C . ASN A 1 198 ? 35.453 -9.575 -49.329 1.00 68.38 198 ASN A C 1
ATOM 1560 O O . ASN A 1 198 ? 35.068 -8.976 -48.332 1.00 68.38 198 ASN A O 1
ATOM 1564 N N . TRP A 1 199 ? 34.636 -10.300 -50.096 1.00 67.88 199 TRP A N 1
ATOM 1565 C CA . TRP A 1 199 ? 33.201 -10.438 -49.841 1.00 67.88 199 TRP A CA 1
ATOM 1566 C C . TRP A 1 199 ? 32.917 -11.076 -48.473 1.00 67.88 199 TRP A C 1
ATOM 1568 O O . TRP A 1 199 ? 32.130 -10.549 -47.692 1.00 67.88 199 TRP A O 1
ATOM 1578 N N . THR A 1 200 ? 33.628 -12.158 -48.136 1.00 68.75 200 THR A N 1
ATOM 1579 C CA . THR A 1 200 ? 33.512 -12.830 -46.829 1.00 68.75 200 THR A CA 1
ATOM 1580 C C . THR A 1 200 ? 33.904 -11.896 -45.688 1.00 68.75 200 THR A C 1
ATOM 1582 O O . THR A 1 200 ? 33.230 -11.866 -44.659 1.00 68.75 200 THR A O 1
ATOM 1585 N N . ARG A 1 201 ? 34.977 -11.113 -45.855 1.00 73.94 201 ARG A N 1
ATOM 1586 C CA . ARG A 1 201 ? 35.428 -10.137 -44.856 1.00 73.94 201 ARG A CA 1
ATOM 1587 C C . ARG A 1 201 ? 34.391 -9.038 -44.632 1.00 73.94 201 ARG A C 1
ATOM 1589 O O . ARG A 1 201 ? 34.095 -8.728 -43.482 1.00 73.94 201 ARG A O 1
ATOM 1596 N N . ASP A 1 202 ? 33.845 -8.478 -45.706 1.00 69.25 202 ASP A N 1
ATOM 1597 C CA . ASP A 1 202 ? 32.875 -7.387 -45.624 1.00 69.25 202 ASP A CA 1
ATOM 1598 C C . ASP A 1 202 ? 31.561 -7.888 -44.983 1.00 69.25 202 ASP A C 1
ATOM 1600 O O . ASP A 1 202 ? 31.054 -7.269 -44.050 1.00 69.25 202 ASP A O 1
ATOM 1604 N N . ILE A 1 203 ? 31.079 -9.083 -45.349 1.00 72.88 203 ILE A N 1
ATOM 1605 C CA . ILE A 1 203 ? 29.927 -9.725 -44.685 1.00 72.88 203 ILE A CA 1
ATOM 1606 C C . ILE A 1 203 ? 30.206 -10.033 -43.214 1.00 72.88 203 ILE A C 1
ATOM 1608 O O . ILE A 1 203 ? 29.349 -9.799 -42.364 1.00 72.88 203 ILE A O 1
ATOM 1612 N N . SER A 1 204 ? 31.397 -10.542 -42.889 1.00 78.19 204 SER A N 1
ATOM 1613 C CA . SER A 1 204 ? 31.770 -10.841 -41.501 1.00 78.19 204 SER A CA 1
ATOM 1614 C C . SER A 1 204 ? 31.768 -9.581 -40.634 1.00 78.19 204 SER A C 1
ATOM 1616 O O . SER A 1 204 ? 31.331 -9.633 -39.485 1.00 78.19 204 SER A O 1
ATOM 1618 N N . PHE A 1 205 ? 32.206 -8.446 -41.188 1.00 82.12 205 PHE A N 1
ATOM 1619 C CA . PHE A 1 205 ? 32.168 -7.150 -40.514 1.00 82.12 205 PHE A CA 1
ATOM 1620 C C . PHE A 1 205 ? 30.732 -6.720 -40.179 1.00 82.12 205 PHE A C 1
ATOM 1622 O O . PHE A 1 205 ? 30.441 -6.408 -39.024 1.00 82.12 205 PHE A O 1
ATOM 1629 N N . PHE A 1 206 ? 29.815 -6.775 -41.148 1.00 81.31 206 PHE A N 1
ATOM 1630 C CA . PHE A 1 206 ? 28.410 -6.433 -40.912 1.00 81.31 206 PHE A CA 1
ATOM 1631 C C . PHE A 1 206 ? 27.722 -7.417 -39.953 1.00 81.31 206 PHE A C 1
ATOM 1633 O O . PHE A 1 206 ? 27.036 -6.998 -39.021 1.00 81.31 206 PHE A O 1
ATOM 1640 N N . ASN A 1 207 ? 27.967 -8.723 -40.101 1.00 84.19 207 ASN A N 1
ATOM 1641 C CA . ASN A 1 207 ? 27.429 -9.749 -39.202 1.00 84.19 207 ASN A CA 1
ATOM 1642 C C . ASN A 1 207 ? 27.858 -9.532 -37.743 1.00 84.19 207 ASN A C 1
ATOM 1644 O O . ASN A 1 207 ? 27.062 -9.769 -36.836 1.00 84.19 207 ASN A O 1
ATOM 1648 N N . LEU A 1 208 ? 29.085 -9.056 -37.502 1.00 88.06 208 LEU A N 1
ATOM 1649 C CA . LEU A 1 208 ? 29.553 -8.721 -36.157 1.00 88.06 208 LEU A CA 1
ATOM 1650 C C . LEU A 1 208 ? 28.737 -7.573 -35.542 1.00 88.06 208 LEU A C 1
ATOM 1652 O O . LEU A 1 208 ? 28.334 -7.666 -34.383 1.00 88.06 208 LEU A O 1
ATOM 1656 N N . ILE A 1 209 ? 28.466 -6.517 -36.316 1.00 88.06 209 ILE A N 1
ATOM 1657 C CA . ILE A 1 209 ? 27.668 -5.366 -35.869 1.00 88.06 209 ILE A CA 1
ATOM 1658 C C . ILE A 1 209 ? 26.249 -5.808 -35.498 1.00 88.06 209 ILE A C 1
ATOM 1660 O O . ILE A 1 209 ? 25.783 -5.542 -34.388 1.00 88.06 209 ILE A O 1
ATOM 1664 N N . TYR A 1 210 ? 25.570 -6.527 -36.394 1.00 88.81 210 TYR A N 1
ATOM 1665 C CA . TYR A 1 210 ? 24.197 -6.970 -36.146 1.00 88.81 210 TYR A CA 1
ATOM 1666 C C . TYR A 1 210 ? 24.116 -8.022 -35.036 1.00 88.81 210 TYR A C 1
ATOM 1668 O O . TYR A 1 210 ? 23.173 -8.005 -34.248 1.00 88.81 210 TYR A O 1
ATOM 1676 N N . GLY A 1 211 ? 25.126 -8.889 -34.905 1.00 88.50 211 GLY A N 1
ATOM 1677 C CA . GLY A 1 211 ? 25.242 -9.822 -33.785 1.00 88.50 211 GLY A CA 1
ATOM 1678 C C . GLY A 1 211 ? 25.364 -9.105 -32.437 1.00 88.50 211 GLY A C 1
ATOM 1679 O O . GLY A 1 211 ? 24.696 -9.485 -31.475 1.00 88.50 211 GLY A O 1
ATOM 1680 N N . ALA A 1 212 ? 26.150 -8.025 -32.370 1.00 90.50 212 ALA A N 1
ATOM 1681 C CA . ALA A 1 212 ? 26.262 -7.201 -31.167 1.00 90.50 212 ALA A CA 1
ATOM 1682 C C . ALA A 1 212 ? 24.936 -6.497 -30.819 1.00 90.50 212 ALA A C 1
ATOM 1684 O O . ALA A 1 212 ? 24.530 -6.481 -29.656 1.00 90.50 212 ALA A O 1
ATOM 1685 N N . LEU A 1 213 ? 24.228 -5.966 -31.820 1.00 91.25 213 LEU A N 1
ATOM 1686 C CA . LEU A 1 213 ? 22.908 -5.356 -31.638 1.00 91.25 213 LEU A CA 1
ATOM 1687 C C . LEU A 1 213 ? 21.840 -6.375 -31.211 1.00 91.25 213 LEU A C 1
ATOM 1689 O O . LEU A 1 213 ? 21.022 -6.082 -30.339 1.00 91.25 213 LEU A O 1
ATOM 1693 N N . LEU A 1 214 ? 21.874 -7.594 -31.751 1.00 92.06 214 LEU A N 1
ATOM 1694 C CA . LEU A 1 214 ? 20.986 -8.676 -31.331 1.00 92.06 214 LEU A CA 1
ATOM 1695 C C . LEU A 1 214 ? 21.253 -9.090 -29.878 1.00 92.06 214 LEU A C 1
ATOM 1697 O O . LEU A 1 214 ? 20.312 -9.245 -29.100 1.00 92.06 214 LEU A O 1
ATOM 1701 N N . ALA A 1 215 ? 22.523 -9.217 -29.483 1.00 93.12 215 ALA A N 1
ATOM 1702 C CA . ALA A 1 215 ? 22.891 -9.481 -28.093 1.00 93.12 215 ALA A CA 1
ATOM 1703 C C . ALA A 1 215 ? 22.381 -8.370 -27.155 1.00 93.12 215 ALA A C 1
ATOM 1705 O O . ALA A 1 215 ? 21.869 -8.658 -26.071 1.00 93.12 215 ALA A O 1
ATOM 1706 N N . LEU A 1 216 ? 22.445 -7.109 -27.598 1.00 92.94 216 LEU A N 1
ATOM 1707 C CA . LEU A 1 216 ? 21.888 -5.967 -26.876 1.00 92.94 216 LEU A CA 1
ATOM 1708 C C . LEU A 1 216 ? 20.360 -6.067 -26.729 1.00 92.94 216 LEU A C 1
ATOM 1710 O O . LEU A 1 216 ? 19.831 -5.831 -25.643 1.00 92.94 216 LEU A O 1
ATOM 1714 N N . ALA A 1 217 ? 19.647 -6.463 -27.785 1.00 92.88 217 ALA A N 1
ATOM 1715 C CA . ALA A 1 217 ? 18.203 -6.684 -27.742 1.00 92.88 217 ALA A CA 1
ATOM 1716 C C . ALA A 1 217 ? 17.822 -7.812 -26.762 1.00 92.88 217 ALA A C 1
ATOM 1718 O O . ALA A 1 217 ? 16.899 -7.646 -25.965 1.00 92.88 217 ALA A O 1
ATOM 1719 N N . ILE A 1 218 ? 18.567 -8.924 -26.750 1.00 93.88 218 ILE A N 1
ATOM 1720 C CA . ILE A 1 218 ? 18.364 -10.032 -25.798 1.00 93.88 218 ILE A CA 1
ATOM 1721 C C . ILE A 1 218 ? 18.615 -9.569 -24.357 1.00 93.88 218 ILE A C 1
ATOM 1723 O O . ILE A 1 218 ? 17.825 -9.872 -23.463 1.00 93.88 218 ILE A O 1
ATOM 1727 N N . TYR A 1 219 ? 19.676 -8.793 -24.121 1.00 93.00 219 TYR A N 1
ATOM 1728 C CA . TYR A 1 219 ? 19.961 -8.218 -22.805 1.00 93.00 219 TYR A CA 1
ATOM 1729 C C . TYR A 1 219 ? 18.789 -7.369 -22.285 1.00 93.00 219 TYR A C 1
ATOM 1731 O O . TYR A 1 219 ? 18.343 -7.548 -21.148 1.00 93.00 219 TYR A O 1
ATOM 1739 N N . HIS A 1 220 ? 18.234 -6.496 -23.130 1.00 91.94 220 HIS A N 1
ATOM 1740 C CA . HIS A 1 220 ? 17.080 -5.673 -22.757 1.00 91.94 220 HIS A CA 1
ATOM 1741 C C . HIS A 1 220 ? 15.782 -6.469 -22.627 1.00 91.94 220 HIS A C 1
ATOM 1743 O O . HIS A 1 220 ? 14.933 -6.098 -21.818 1.00 91.94 220 HIS A O 1
ATOM 1749 N N . LEU A 1 221 ? 15.635 -7.587 -23.344 1.00 92.81 221 LEU A N 1
ATOM 1750 C CA . LEU A 1 221 ? 14.513 -8.510 -23.161 1.00 92.81 221 LEU A CA 1
ATOM 1751 C C . LEU A 1 221 ? 14.542 -9.143 -21.767 1.00 92.81 221 LEU A C 1
ATOM 1753 O O . LEU A 1 221 ? 13.528 -9.151 -21.069 1.00 92.81 221 LEU A O 1
ATOM 1757 N N . CYS A 1 222 ? 15.714 -9.602 -21.322 1.00 91.44 222 CYS A N 1
ATOM 1758 C CA . CYS A 1 222 ? 15.897 -10.107 -19.963 1.00 91.44 222 CYS A CA 1
ATOM 1759 C C . CYS A 1 222 ? 15.587 -9.026 -18.916 1.00 91.44 222 CYS A C 1
ATOM 1761 O O . CYS A 1 222 ? 14.871 -9.289 -17.949 1.00 91.44 222 CYS A O 1
ATOM 1763 N N . LEU A 1 223 ? 16.062 -7.790 -19.123 1.00 86.88 223 LEU A N 1
ATOM 1764 C CA . LEU A 1 223 ? 15.744 -6.666 -18.235 1.00 86.88 223 LEU A CA 1
ATOM 1765 C C . LEU A 1 223 ? 14.249 -6.329 -18.212 1.00 86.88 223 LEU A C 1
ATOM 1767 O O . LEU A 1 223 ? 13.724 -5.985 -17.152 1.00 86.88 223 LEU A O 1
ATOM 1771 N N . PHE A 1 224 ? 13.549 -6.439 -19.343 1.00 89.44 224 PHE A N 1
ATOM 1772 C CA . PHE A 1 224 ? 12.115 -6.173 -19.422 1.00 89.44 224 PHE A CA 1
ATOM 1773 C C . PHE A 1 224 ? 11.305 -7.117 -18.523 1.00 89.44 224 PHE A C 1
ATOM 1775 O O . PHE A 1 224 ? 10.409 -6.653 -17.818 1.00 89.44 224 PHE A O 1
ATOM 1782 N N . PHE A 1 225 ? 11.653 -8.407 -18.462 1.00 89.12 225 PHE A N 1
ATOM 1783 C CA . PHE A 1 225 ? 10.982 -9.352 -17.559 1.00 89.12 225 PHE A CA 1
ATOM 1784 C C . PHE A 1 225 ? 11.155 -8.998 -16.076 1.00 89.12 225 PHE A C 1
ATOM 1786 O O . PHE A 1 225 ? 10.258 -9.267 -15.277 1.00 89.12 225 PHE A O 1
ATOM 1793 N N . VAL A 1 226 ? 12.269 -8.354 -15.716 1.00 83.69 226 VAL A N 1
ATOM 1794 C CA . VAL A 1 226 ? 12.555 -7.930 -14.339 1.00 83.69 226 VAL A CA 1
ATOM 1795 C C . VAL A 1 226 ? 11.888 -6.593 -14.006 1.00 83.69 226 VAL A C 1
ATOM 1797 O O . VAL A 1 226 ? 11.279 -6.447 -12.949 1.00 83.69 226 VAL A O 1
ATOM 1800 N N . LEU A 1 227 ? 12.009 -5.602 -14.890 1.00 81.81 227 LEU A N 1
ATOM 1801 C CA . LEU A 1 227 ? 11.655 -4.208 -14.601 1.00 81.81 227 LEU A CA 1
ATOM 1802 C C . LEU A 1 227 ? 10.264 -3.806 -15.101 1.00 81.81 227 LEU A C 1
ATOM 1804 O O . LEU A 1 227 ? 9.706 -2.830 -14.605 1.00 81.81 227 LEU A O 1
ATOM 1808 N N . ARG A 1 228 ? 9.710 -4.532 -16.081 1.00 86.75 228 ARG A N 1
ATOM 1809 C CA . ARG A 1 228 ? 8.441 -4.231 -16.770 1.00 86.75 228 ARG A CA 1
ATOM 1810 C C . ARG A 1 228 ? 8.342 -2.800 -17.334 1.00 86.75 228 ARG A C 1
ATOM 1812 O O . ARG A 1 228 ? 7.242 -2.276 -17.494 1.00 86.75 228 ARG A O 1
ATOM 1819 N N . ASP A 1 229 ? 9.471 -2.164 -17.668 1.00 87.00 229 ASP A N 1
ATOM 1820 C CA . ASP A 1 229 ? 9.486 -0.837 -18.303 1.00 87.00 229 ASP A CA 1
ATOM 1821 C C . ASP A 1 229 ? 9.202 -0.948 -19.808 1.00 87.00 229 ASP A C 1
ATOM 1823 O O . ASP A 1 229 ? 9.982 -1.523 -20.569 1.00 87.00 229 ASP A O 1
ATOM 1827 N N . THR A 1 230 ? 8.105 -0.342 -20.265 1.00 89.38 230 THR A N 1
ATOM 1828 C CA . THR A 1 230 ? 7.698 -0.344 -21.679 1.00 89.38 230 THR A CA 1
ATOM 1829 C C . THR A 1 230 ? 8.728 0.299 -22.609 1.00 89.38 230 THR A C 1
ATOM 1831 O O . THR A 1 230 ? 8.779 -0.051 -23.784 1.00 89.38 230 THR A O 1
ATOM 1834 N N . SER A 1 231 ? 9.569 1.218 -22.111 1.00 92.06 231 SER A N 1
ATOM 1835 C CA . SER A 1 231 ? 10.645 1.805 -22.925 1.00 92.06 231 SER A CA 1
ATOM 1836 C C . SER A 1 231 ? 11.665 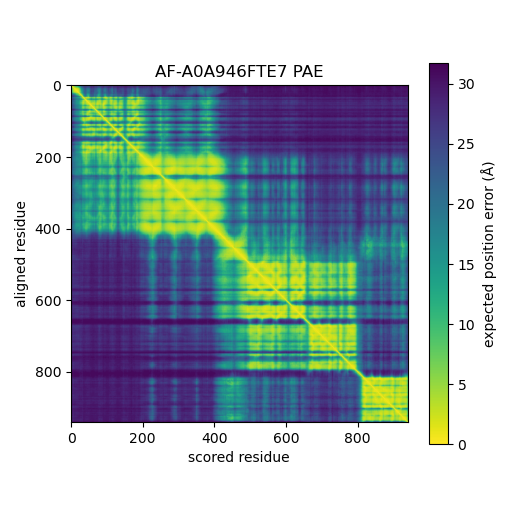0.760 -23.383 1.00 92.06 231 SER A C 1
ATOM 1838 O O . SER A 1 231 ? 12.130 0.838 -24.516 1.00 92.06 231 SER A O 1
ATOM 1840 N N . ALA A 1 232 ? 11.969 -0.245 -22.552 1.00 92.00 232 ALA A N 1
ATOM 1841 C CA . ALA A 1 232 ? 12.861 -1.340 -22.936 1.00 92.00 232 ALA A CA 1
ATOM 1842 C C . ALA A 1 232 ? 12.248 -2.188 -24.058 1.00 92.00 232 ALA A C 1
ATOM 1844 O O . ALA A 1 232 ? 12.934 -2.537 -25.012 1.00 92.00 232 ALA A O 1
ATOM 1845 N N . LEU A 1 233 ? 10.937 -2.443 -23.995 1.00 93.25 233 LEU A N 1
ATOM 1846 C CA . LEU A 1 233 ? 10.224 -3.187 -25.032 1.00 93.25 233 LEU A CA 1
ATOM 1847 C C . LEU A 1 233 ? 10.274 -2.473 -26.391 1.00 93.25 233 LEU A C 1
ATOM 1849 O O . LEU A 1 233 ? 10.608 -3.089 -27.400 1.00 93.25 233 LEU A O 1
ATOM 1853 N N . TYR A 1 234 ? 9.993 -1.167 -26.421 1.00 94.94 234 TYR A N 1
ATOM 1854 C CA . TYR A 1 234 ? 10.071 -0.385 -27.660 1.00 94.94 234 TYR A CA 1
ATOM 1855 C C . TYR A 1 234 ? 11.496 -0.302 -28.211 1.00 94.94 234 TYR A C 1
ATOM 1857 O O . TYR A 1 234 ? 11.678 -0.360 -29.423 1.00 94.94 234 TYR A O 1
ATOM 1865 N N . PHE A 1 235 ? 12.501 -0.225 -27.335 1.00 94.94 235 PHE A N 1
ATOM 1866 C CA . PHE A 1 235 ? 13.905 -0.264 -27.734 1.00 94.94 235 PHE A CA 1
ATOM 1867 C C . PHE A 1 235 ? 14.283 -1.592 -28.405 1.00 94.94 235 PHE A C 1
ATOM 1869 O O . PHE A 1 235 ? 14.929 -1.584 -29.447 1.00 94.94 235 PHE A O 1
ATOM 1876 N N . ILE A 1 236 ? 13.843 -2.730 -27.855 1.00 94.56 236 ILE A N 1
ATOM 1877 C CA . ILE A 1 236 ? 14.090 -4.058 -28.440 1.00 94.56 236 ILE A CA 1
ATOM 1878 C C . ILE A 1 236 ? 13.526 -4.130 -29.858 1.00 94.56 236 ILE A C 1
ATOM 1880 O O . ILE A 1 236 ? 14.242 -4.507 -30.783 1.00 94.56 236 ILE A O 1
ATOM 1884 N N . PHE A 1 237 ? 12.261 -3.738 -30.043 1.00 94.81 237 PHE A N 1
ATOM 1885 C CA . PHE A 1 237 ? 11.652 -3.736 -31.370 1.00 94.81 237 PHE A CA 1
ATOM 1886 C C . PHE A 1 237 ? 12.356 -2.765 -32.317 1.00 94.81 237 PHE A C 1
ATOM 1888 O O . PHE A 1 237 ? 12.648 -3.147 -33.444 1.00 94.81 237 PHE A O 1
ATOM 1895 N N . TYR A 1 238 ? 12.711 -1.562 -31.860 1.00 94.62 238 TYR A N 1
ATOM 1896 C CA . TYR A 1 238 ? 13.509 -0.633 -32.659 1.00 94.62 238 TYR A CA 1
ATOM 1897 C C . TYR A 1 238 ? 14.801 -1.291 -33.167 1.00 94.62 238 TYR A C 1
ATOM 1899 O O . TYR A 1 238 ? 15.029 -1.327 -34.371 1.00 94.62 238 TYR A O 1
ATOM 1907 N N . ILE A 1 239 ? 15.601 -1.891 -32.281 1.00 93.75 239 ILE A N 1
ATOM 1908 C CA . ILE A 1 239 ? 16.870 -2.529 -32.656 1.00 93.75 239 ILE A CA 1
ATOM 1909 C C . ILE A 1 239 ? 16.663 -3.703 -33.615 1.00 93.75 239 ILE A C 1
ATOM 1911 O O . ILE A 1 239 ? 17.391 -3.808 -34.602 1.00 93.75 239 ILE A O 1
ATOM 1915 N N . LEU A 1 240 ? 15.679 -4.570 -33.363 1.00 92.88 240 LEU A N 1
ATOM 1916 C CA . LEU A 1 240 ? 15.399 -5.723 -34.225 1.00 92.88 240 LEU A CA 1
ATOM 1917 C C . LEU A 1 240 ? 15.001 -5.286 -35.636 1.00 92.88 240 LEU A C 1
ATOM 1919 O O . LEU A 1 240 ? 15.565 -5.777 -36.613 1.00 92.88 240 LEU A O 1
ATOM 1923 N N . PHE A 1 241 ? 14.069 -4.341 -35.747 1.00 91.69 241 PHE A N 1
ATOM 1924 C CA . PHE A 1 241 ? 13.615 -3.836 -37.039 1.00 91.69 241 PHE A CA 1
ATOM 1925 C C . PHE A 1 241 ? 14.729 -3.069 -37.763 1.00 91.69 241 PHE A C 1
ATOM 1927 O O . PHE A 1 241 ? 14.895 -3.255 -38.966 1.00 91.69 241 PHE A O 1
ATOM 1934 N N . THR A 1 242 ? 15.553 -2.296 -37.046 1.00 89.19 242 THR A N 1
ATOM 1935 C CA . THR A 1 242 ? 16.714 -1.596 -37.624 1.00 89.19 242 THR A CA 1
ATOM 1936 C C . THR A 1 242 ? 17.763 -2.577 -38.131 1.00 89.19 242 THR A C 1
ATOM 1938 O O . THR A 1 242 ? 18.274 -2.394 -39.233 1.00 89.19 242 THR A O 1
ATOM 1941 N N . CYS A 1 243 ? 18.033 -3.664 -37.399 1.00 89.25 243 CYS A N 1
ATOM 1942 C CA . CYS A 1 243 ? 18.909 -4.728 -37.887 1.00 89.25 243 CYS A CA 1
ATOM 1943 C C . CYS A 1 243 ? 18.366 -5.331 -39.183 1.00 89.25 243 CYS A C 1
ATOM 1945 O O . CYS A 1 243 ? 19.113 -5.441 -40.145 1.00 89.25 243 CYS A O 1
ATOM 1947 N N . VAL A 1 244 ? 17.075 -5.675 -39.244 1.00 87.12 244 VAL A N 1
ATOM 1948 C CA . VAL A 1 244 ? 16.465 -6.249 -40.457 1.00 87.12 244 VAL A CA 1
ATOM 1949 C C . VAL A 1 244 ? 16.503 -5.261 -41.627 1.00 87.12 244 VAL A C 1
ATOM 1951 O O . VAL A 1 244 ? 16.859 -5.650 -42.739 1.00 87.12 244 VAL A O 1
ATOM 1954 N N . PHE A 1 245 ? 16.198 -3.983 -41.386 1.00 86.12 245 PHE A N 1
ATOM 1955 C CA . PHE A 1 245 ? 16.236 -2.938 -42.407 1.00 86.12 245 PHE A CA 1
ATOM 1956 C C . PHE A 1 245 ? 17.642 -2.769 -42.994 1.00 86.12 245 PHE A C 1
ATOM 1958 O O . PHE A 1 245 ? 17.828 -2.926 -44.201 1.00 86.12 245 PHE A O 1
ATOM 1965 N N . HIS A 1 246 ? 18.643 -2.536 -42.147 1.00 83.31 246 HIS A N 1
ATOM 1966 C CA . HIS A 1 246 ? 20.029 -2.327 -42.570 1.00 83.31 246 HIS A CA 1
ATOM 1967 C C . HIS A 1 246 ? 20.651 -3.579 -43.187 1.00 83.31 246 HIS A C 1
ATOM 1969 O O . HIS A 1 246 ? 21.310 -3.504 -44.223 1.00 83.31 246 HIS A O 1
ATOM 1975 N N . TYR A 1 247 ? 20.378 -4.747 -42.602 1.00 80.50 247 TYR A N 1
ATOM 1976 C CA . TYR A 1 247 ? 20.815 -6.015 -43.170 1.00 80.50 247 TYR A CA 1
ATOM 1977 C C . TYR A 1 247 ? 20.243 -6.216 -44.570 1.00 80.50 247 TYR A C 1
ATOM 1979 O O . TYR A 1 247 ? 20.969 -6.666 -45.453 1.00 80.50 247 TYR A O 1
ATOM 1987 N N . SER A 1 248 ? 18.974 -5.846 -44.789 1.00 76.31 248 SER A N 1
ATOM 1988 C CA . SER A 1 248 ? 18.388 -5.886 -46.124 1.00 76.31 248 SER A CA 1
ATOM 1989 C C . SER A 1 248 ? 19.149 -4.955 -47.072 1.00 76.31 248 SER A C 1
ATOM 1991 O O . SER A 1 248 ? 19.677 -5.427 -48.064 1.00 76.31 248 SER A O 1
ATOM 1993 N N . LEU A 1 249 ? 19.372 -3.681 -46.738 1.00 73.06 249 LEU A N 1
ATOM 1994 C CA . LEU A 1 249 ? 20.099 -2.757 -47.625 1.00 73.06 249 LEU A CA 1
ATOM 1995 C C . LEU A 1 249 ? 21.492 -3.268 -48.046 1.00 73.06 249 LEU A C 1
ATOM 1997 O O . LEU A 1 249 ? 21.894 -3.067 -49.192 1.00 73.06 249 LEU A O 1
ATOM 2001 N N . ASN A 1 250 ? 22.191 -3.969 -47.151 1.00 71.00 250 ASN A N 1
ATOM 2002 C CA . ASN A 1 250 ? 23.563 -4.430 -47.370 1.00 71.00 250 ASN A CA 1
ATOM 2003 C C . ASN A 1 250 ? 23.682 -5.824 -47.996 1.00 71.00 250 ASN A C 1
ATOM 2005 O O . ASN A 1 250 ? 24.659 -6.101 -48.692 1.00 71.00 250 ASN A O 1
ATOM 2009 N N . ASN A 1 251 ? 22.717 -6.710 -47.742 1.00 66.31 251 ASN A N 1
ATOM 2010 C CA . ASN A 1 251 ? 22.741 -8.105 -48.177 1.00 66.31 251 ASN A CA 1
ATOM 2011 C C . ASN A 1 251 ? 21.415 -8.485 -48.857 1.00 66.31 251 ASN A C 1
ATOM 2013 O O . ASN A 1 251 ? 20.532 -9.071 -48.221 1.00 66.31 251 ASN A O 1
ATOM 2017 N N . PRO A 1 252 ? 21.286 -8.255 -50.177 1.00 55.66 252 PRO A N 1
ATOM 2018 C CA . PRO A 1 252 ? 20.078 -8.609 -50.926 1.00 55.66 252 PRO A CA 1
ATOM 2019 C C . PRO A 1 252 ? 19.784 -10.119 -50.990 1.00 55.66 252 PRO A C 1
ATOM 2021 O O . PRO A 1 252 ? 18.713 -10.526 -51.431 1.00 55.66 252 PRO A O 1
ATOM 2024 N N . THR A 1 253 ? 20.698 -10.968 -50.513 1.00 52.31 253 THR A N 1
ATOM 2025 C CA . THR A 1 253 ? 20.588 -12.434 -50.483 1.00 52.31 253 THR A CA 1
ATOM 2026 C C . THR A 1 253 ? 19.585 -12.982 -49.465 1.00 52.31 253 THR A C 1
ATOM 2028 O O . THR A 1 253 ? 19.091 -14.091 -49.662 1.00 52.31 253 THR A O 1
ATOM 2031 N N . ILE A 1 254 ? 19.258 -12.262 -48.382 1.00 52.25 254 ILE A N 1
ATOM 2032 C CA . ILE A 1 254 ? 18.452 -12.831 -47.281 1.00 52.25 254 ILE A CA 1
ATOM 2033 C C . ILE A 1 254 ? 16.990 -13.088 -47.664 1.00 52.25 254 ILE A C 1
ATOM 2035 O O . ILE A 1 254 ? 16.376 -14.019 -47.155 1.00 52.25 254 ILE A O 1
ATOM 2039 N N . PHE A 1 255 ? 16.441 -12.325 -48.611 1.00 51.59 255 PHE A N 1
ATOM 2040 C CA . PHE A 1 255 ? 15.094 -12.554 -49.147 1.00 51.59 255 PHE A CA 1
ATOM 2041 C C . PHE A 1 255 ? 15.067 -13.586 -50.284 1.00 51.59 255 PHE A C 1
ATOM 2043 O O . PHE A 1 255 ? 13.987 -13.992 -50.706 1.00 51.59 255 PHE A O 1
ATOM 2050 N N . GLY A 1 256 ? 16.229 -14.099 -50.704 1.00 47.28 256 GLY A N 1
ATOM 2051 C CA . GLY A 1 256 ? 16.317 -15.317 -51.514 1.00 47.28 256 GLY A CA 1
ATOM 2052 C C . GLY A 1 256 ? 15.824 -16.566 -50.764 1.00 47.28 256 GLY A C 1
ATOM 2053 O O . GLY A 1 256 ? 15.420 -17.532 -51.397 1.00 47.28 256 GLY A O 1
ATOM 2054 N N . LEU A 1 257 ? 15.771 -16.537 -49.422 1.00 47.78 257 LEU A N 1
ATOM 2055 C CA . LEU A 1 257 ? 15.070 -17.545 -48.603 1.00 47.78 257 LEU A CA 1
ATOM 2056 C C . LEU A 1 257 ? 13.539 -17.468 -48.727 1.00 47.78 257 LEU A C 1
ATOM 2058 O O . LEU A 1 257 ? 12.856 -18.432 -48.396 1.00 47.78 257 LEU A O 1
ATOM 2062 N N . LEU A 1 258 ? 13.009 -16.325 -49.171 1.00 53.09 258 LEU A N 1
ATOM 2063 C CA . LEU A 1 258 ? 11.579 -16.063 -49.361 1.00 53.09 258 LEU A CA 1
ATOM 2064 C C . LEU A 1 258 ? 11.162 -16.143 -50.843 1.00 53.09 258 LEU A C 1
ATOM 2066 O O . LEU A 1 258 ? 10.038 -15.770 -51.169 1.00 53.09 258 LEU A O 1
ATOM 2070 N N . ASP A 1 259 ? 12.058 -16.621 -51.717 1.00 53.78 259 ASP A N 1
ATOM 2071 C CA . ASP A 1 259 ? 11.836 -16.832 -53.159 1.00 53.78 259 ASP A CA 1
ATOM 2072 C C . ASP A 1 259 ? 11.359 -15.568 -53.908 1.00 53.78 259 ASP A C 1
ATOM 2074 O O . ASP A 1 259 ? 10.538 -15.597 -54.827 1.00 53.78 259 ASP A O 1
ATOM 2078 N N . ILE A 1 260 ? 11.843 -14.398 -53.474 1.00 57.16 260 ILE A N 1
ATOM 2079 C CA . ILE A 1 260 ? 11.462 -13.106 -54.053 1.00 57.16 260 ILE A CA 1
ATOM 2080 C C . ILE A 1 260 ? 12.414 -12.771 -55.204 1.00 57.16 260 ILE A C 1
ATOM 2082 O O . ILE A 1 260 ? 13.425 -12.101 -55.012 1.00 57.16 260 ILE A O 1
ATOM 2086 N N . GLU A 1 261 ? 12.074 -13.215 -56.414 1.00 52.22 261 GLU A N 1
ATOM 2087 C CA . GLU A 1 261 ? 12.871 -12.953 -57.628 1.00 52.22 261 GLU A CA 1
ATOM 2088 C C . GLU A 1 261 ? 12.765 -11.495 -58.130 1.00 52.22 261 GLU A C 1
ATOM 2090 O O . GLU A 1 261 ? 13.609 -11.018 -58.888 1.00 52.22 261 GLU A O 1
ATOM 2095 N N . ASP A 1 262 ? 11.734 -10.760 -57.698 1.00 60.69 262 ASP A N 1
ATOM 2096 C CA . ASP A 1 262 ? 11.444 -9.397 -58.153 1.00 60.69 262 ASP A CA 1
ATOM 2097 C C . ASP A 1 262 ? 12.055 -8.336 -57.221 1.00 60.69 262 ASP A C 1
ATOM 2099 O O . ASP A 1 262 ? 11.589 -8.102 -56.099 1.00 60.69 262 ASP A O 1
ATOM 2103 N N . ILE A 1 263 ? 13.062 -7.624 -57.730 1.00 59.38 263 ILE A N 1
ATOM 2104 C CA . ILE A 1 263 ? 13.755 -6.532 -57.034 1.00 59.38 263 ILE A CA 1
ATOM 2105 C C . ILE A 1 263 ? 12.818 -5.420 -56.541 1.00 59.38 263 ILE A C 1
ATOM 2107 O O . ILE A 1 263 ? 13.084 -4.759 -55.534 1.00 59.38 263 ILE A O 1
ATOM 2111 N N . THR A 1 264 ? 11.702 -5.189 -57.233 1.00 64.88 264 THR A N 1
ATOM 2112 C CA . THR A 1 264 ? 10.747 -4.158 -56.827 1.00 64.88 264 THR A CA 1
ATOM 2113 C C . THR A 1 264 ? 9.967 -4.594 -55.593 1.00 64.88 264 THR A C 1
ATOM 2115 O O . THR A 1 264 ? 9.729 -3.774 -54.707 1.00 64.88 264 THR A O 1
ATOM 2118 N N . LYS A 1 265 ? 9.636 -5.886 -55.473 1.00 69.62 265 LYS A N 1
ATOM 2119 C CA . LYS A 1 265 ? 9.026 -6.459 -54.263 1.00 69.62 265 LYS A CA 1
ATOM 2120 C C . LYS A 1 265 ? 10.012 -6.467 -53.102 1.00 69.62 265 LYS A C 1
ATOM 2122 O O . LYS A 1 265 ? 9.640 -6.099 -51.993 1.00 69.62 265 LYS A O 1
ATOM 2127 N N . TYR A 1 266 ? 11.268 -6.801 -53.380 1.00 71.06 266 TYR A N 1
ATOM 2128 C CA . TYR A 1 266 ? 12.357 -6.733 -52.412 1.00 71.06 266 TYR A CA 1
ATOM 2129 C C . TYR A 1 266 ? 12.499 -5.328 -51.799 1.00 71.06 266 TYR A C 1
ATOM 2131 O O . TYR A 1 266 ? 12.355 -5.162 -50.589 1.00 71.06 266 TYR A O 1
ATOM 2139 N N . ASN A 1 267 ? 12.665 -4.297 -52.638 1.00 71.38 267 ASN A N 1
ATOM 2140 C CA . ASN A 1 267 ? 12.817 -2.918 -52.168 1.00 71.38 267 ASN A CA 1
ATOM 2141 C C . ASN A 1 267 ? 11.588 -2.445 -51.377 1.00 71.38 267 ASN A C 1
ATOM 2143 O O . ASN A 1 267 ? 11.739 -1.743 -50.381 1.00 71.38 267 ASN A O 1
ATOM 2147 N N . ARG A 1 268 ? 10.372 -2.859 -51.770 1.00 76.94 268 ARG A N 1
ATOM 2148 C CA . ARG A 1 268 ? 9.145 -2.561 -51.007 1.00 76.94 268 ARG A CA 1
ATOM 2149 C C . ARG A 1 268 ? 9.193 -3.136 -49.594 1.00 76.94 268 ARG A C 1
ATOM 2151 O O . ARG A 1 268 ? 8.842 -2.432 -48.653 1.00 76.94 268 ARG A O 1
ATOM 2158 N N . ILE A 1 269 ? 9.616 -4.390 -49.441 1.00 78.00 269 ILE A N 1
ATOM 2159 C CA . ILE A 1 269 ? 9.698 -5.047 -48.131 1.00 78.00 269 ILE A CA 1
ATOM 2160 C C . ILE A 1 269 ? 10.772 -4.386 -47.265 1.00 78.00 269 ILE A C 1
ATOM 2162 O O . ILE A 1 269 ? 10.498 -4.055 -46.114 1.00 78.00 269 ILE A O 1
ATOM 2166 N N . SER A 1 270 ? 11.959 -4.124 -47.816 1.00 78.25 270 SER A N 1
ATOM 2167 C CA . SER A 1 270 ? 13.012 -3.383 -47.113 1.00 78.25 270 SER A CA 1
ATOM 2168 C C . SER A 1 270 ? 12.516 -2.023 -46.621 1.00 78.25 270 SER A C 1
ATOM 2170 O O . SER A 1 270 ? 12.668 -1.690 -45.449 1.00 78.25 270 SER A O 1
ATOM 2172 N N . LEU A 1 271 ? 11.850 -1.248 -47.476 1.00 80.69 271 LEU A N 1
ATOM 2173 C CA . LEU A 1 271 ? 11.345 0.076 -47.106 1.00 80.69 271 LEU A CA 1
ATOM 2174 C C . LEU A 1 271 ? 10.212 0.010 -46.069 1.00 80.69 271 LEU A C 1
ATOM 2176 O O . LEU A 1 271 ? 10.140 0.878 -45.199 1.00 80.69 271 LEU A O 1
ATOM 2180 N N . LEU A 1 272 ? 9.382 -1.042 -46.087 1.00 85.00 272 LEU A N 1
ATOM 2181 C CA . LEU A 1 272 ? 8.400 -1.299 -45.029 1.00 85.00 272 LEU A CA 1
ATOM 2182 C C . LEU A 1 272 ? 9.086 -1.455 -43.664 1.00 85.00 272 LEU A C 1
ATOM 2184 O O . LEU A 1 272 ? 8.642 -0.835 -42.695 1.00 85.00 272 LEU A O 1
ATOM 2188 N N . PHE A 1 273 ? 10.190 -2.213 -43.595 1.00 86.50 273 PHE A N 1
ATOM 2189 C CA . PHE A 1 273 ? 10.989 -2.324 -42.372 1.00 86.50 273 PHE A CA 1
ATOM 2190 C C . PHE A 1 273 ? 11.512 -0.952 -41.917 1.00 86.50 273 PHE A C 1
ATOM 2192 O O . PHE A 1 273 ? 11.381 -0.623 -40.738 1.00 86.50 273 PHE A O 1
ATOM 2199 N N . GLY A 1 274 ? 11.972 -0.103 -42.841 1.00 84.69 274 GLY A N 1
ATOM 2200 C CA . GLY A 1 274 ? 12.390 1.274 -42.545 1.00 84.69 274 GLY A CA 1
ATOM 2201 C C . GLY A 1 274 ? 11.283 2.148 -41.930 1.00 84.69 274 GLY A C 1
ATOM 2202 O O . GLY A 1 274 ? 11.505 2.809 -40.914 1.00 84.69 274 GLY A O 1
ATOM 2203 N N . VAL A 1 275 ? 10.057 2.106 -42.467 1.00 87.62 275 VAL A N 1
ATOM 2204 C CA . VAL A 1 275 ? 8.910 2.835 -41.879 1.00 87.62 275 VAL A CA 1
ATOM 2205 C C . VAL A 1 275 ? 8.577 2.297 -40.483 1.00 87.62 275 VAL A C 1
ATOM 2207 O O . VAL A 1 275 ? 8.327 3.064 -39.549 1.00 87.62 275 VAL A O 1
ATOM 2210 N N . THR A 1 276 ? 8.615 0.975 -40.300 1.00 89.94 276 THR A N 1
ATOM 2211 C CA . THR A 1 276 ? 8.371 0.370 -38.984 1.00 89.94 276 THR A CA 1
ATOM 2212 C C . THR A 1 276 ? 9.477 0.670 -37.966 1.00 89.94 276 THR A C 1
ATOM 2214 O O . THR A 1 276 ? 9.171 0.808 -36.781 1.00 89.94 276 THR A O 1
ATOM 2217 N N . CYS A 1 277 ? 10.733 0.862 -38.392 1.00 90.50 277 CYS A N 1
ATOM 2218 C CA . CYS A 1 277 ? 11.801 1.365 -37.523 1.00 90.50 277 CYS A CA 1
ATOM 2219 C C . CYS A 1 277 ? 11.436 2.731 -36.950 1.00 90.50 277 CYS A C 1
ATOM 2221 O O . CYS A 1 277 ? 11.506 2.925 -35.737 1.00 90.50 277 CYS A O 1
ATOM 2223 N N . LEU A 1 278 ? 10.996 3.660 -37.806 1.00 90.12 278 LEU A N 1
ATOM 2224 C CA . LEU A 1 278 ? 10.623 5.005 -37.378 1.00 90.12 278 LEU A CA 1
ATOM 2225 C C . LEU A 1 278 ? 9.426 4.991 -36.419 1.00 90.12 278 LEU A C 1
ATOM 2227 O O . LEU A 1 278 ? 9.402 5.738 -35.437 1.00 90.12 278 LEU A O 1
ATOM 2231 N N . PHE A 1 279 ? 8.461 4.101 -36.653 1.00 93.75 279 PHE A N 1
ATOM 2232 C CA . PHE A 1 279 ? 7.347 3.864 -35.737 1.00 93.75 279 PHE A CA 1
ATOM 2233 C C . PHE A 1 279 ? 7.826 3.425 -34.342 1.00 93.75 279 PHE A C 1
ATOM 2235 O O . PHE A 1 279 ? 7.481 4.064 -33.341 1.00 93.75 279 PHE A O 1
ATOM 2242 N N . TRP A 1 280 ? 8.652 2.376 -34.259 1.00 95.62 280 TRP A N 1
ATOM 2243 C CA . TRP A 1 280 ? 9.154 1.874 -32.975 1.00 95.62 280 TRP A CA 1
ATOM 2244 C C . TRP A 1 280 ? 10.070 2.878 -32.280 1.00 95.62 280 TRP A C 1
ATOM 2246 O O . TRP A 1 280 ? 9.952 3.068 -31.068 1.00 95.62 280 TRP A O 1
ATOM 2256 N N . TYR A 1 281 ? 10.908 3.584 -33.040 1.00 94.25 281 TYR A N 1
ATOM 2257 C CA . TYR A 1 281 ? 11.735 4.668 -32.522 1.00 94.25 281 TYR A CA 1
ATOM 2258 C C . TYR A 1 281 ? 10.880 5.791 -31.926 1.00 94.25 281 TYR A C 1
ATOM 2260 O O . TYR A 1 281 ? 11.127 6.235 -30.808 1.00 94.25 281 TYR A O 1
ATOM 2268 N N . THR A 1 282 ? 9.802 6.196 -32.602 1.00 94.50 282 THR A N 1
ATOM 2269 C CA . THR A 1 282 ? 8.875 7.222 -32.097 1.00 94.50 282 THR A CA 1
ATOM 2270 C C . THR A 1 282 ? 8.247 6.809 -30.762 1.00 94.50 282 THR A C 1
ATOM 2272 O O . THR A 1 282 ? 8.195 7.607 -29.820 1.00 94.50 282 THR A O 1
ATOM 2275 N N . LEU A 1 283 ? 7.783 5.558 -30.651 1.00 95.44 283 LEU A N 1
ATOM 2276 C CA . LEU A 1 283 ? 7.223 5.023 -29.406 1.00 95.44 283 LEU A CA 1
ATOM 2277 C C . LEU A 1 283 ? 8.268 4.946 -28.293 1.00 95.44 283 LEU A C 1
ATOM 2279 O O . LEU A 1 283 ? 7.975 5.310 -27.148 1.00 95.44 283 LEU A O 1
ATOM 2283 N N . PHE A 1 284 ? 9.486 4.526 -28.638 1.00 95.94 284 PHE A N 1
ATOM 2284 C CA . PHE A 1 284 ? 10.620 4.531 -27.730 1.00 95.94 284 PHE A CA 1
ATOM 2285 C C . PHE A 1 284 ? 10.891 5.944 -27.214 1.00 95.94 284 PHE A C 1
ATOM 2287 O O . PHE A 1 284 ? 10.836 6.141 -26.007 1.00 95.94 284 PHE A O 1
ATOM 2294 N N . VAL A 1 285 ? 11.080 6.943 -28.082 1.00 94.75 285 VAL A N 1
ATOM 2295 C CA . VAL A 1 285 ? 11.356 8.335 -27.685 1.00 94.75 285 VAL A CA 1
ATOM 2296 C C . VAL A 1 285 ? 10.240 8.890 -26.803 1.00 94.75 285 VAL A C 1
ATOM 2298 O O . VAL A 1 285 ? 10.510 9.466 -25.746 1.00 94.75 285 VAL A O 1
ATOM 2301 N N . ARG A 1 286 ? 8.978 8.669 -27.189 1.00 94.81 286 ARG A N 1
ATOM 2302 C CA . ARG A 1 286 ? 7.807 9.102 -26.418 1.00 94.81 286 ARG A CA 1
ATOM 2303 C C . ARG A 1 286 ? 7.814 8.536 -24.997 1.00 94.81 286 ARG A C 1
ATOM 2305 O O . ARG A 1 286 ? 7.582 9.275 -24.037 1.00 94.81 286 ARG A O 1
ATOM 2312 N N . SER A 1 287 ? 8.055 7.230 -24.874 1.00 93.56 287 SER A N 1
ATOM 2313 C CA . SER A 1 287 ? 8.082 6.523 -23.593 1.00 93.56 287 SER A CA 1
ATOM 2314 C C . SER A 1 287 ? 9.326 6.891 -22.783 1.00 93.56 287 SER A C 1
ATOM 2316 O O . SER A 1 287 ? 9.199 7.253 -21.612 1.00 93.56 287 SER A O 1
ATOM 2318 N N . PHE A 1 288 ? 10.506 6.871 -23.410 1.00 94.69 288 PHE A N 1
ATOM 2319 C CA . PHE A 1 288 ? 11.819 7.080 -22.804 1.00 94.69 288 PHE A CA 1
ATOM 2320 C C . PHE A 1 288 ? 11.964 8.489 -22.222 1.00 94.69 288 PHE A C 1
ATOM 2322 O O . PHE A 1 288 ? 12.320 8.633 -21.051 1.00 94.69 288 PHE A O 1
ATOM 2329 N N . LEU A 1 289 ? 11.628 9.517 -23.008 1.00 93.81 289 LEU A N 1
ATOM 2330 C CA . LEU A 1 289 ? 11.686 10.922 -22.590 1.00 93.81 289 LEU A CA 1
ATOM 2331 C C . LEU A 1 289 ? 10.480 11.360 -21.747 1.00 93.81 289 LEU A C 1
ATOM 2333 O O . LEU A 1 289 ? 10.395 12.529 -21.377 1.00 93.81 289 LEU A O 1
ATOM 2337 N N . GLN A 1 290 ? 9.533 10.455 -21.469 1.00 92.94 290 GLN A N 1
ATOM 2338 C CA . GLN A 1 290 ? 8.299 10.751 -20.737 1.00 92.94 290 GLN A CA 1
ATOM 2339 C C . GLN A 1 290 ? 7.568 11.980 -21.307 1.00 92.94 290 GLN A C 1
ATOM 2341 O O . GLN A 1 290 ? 7.170 12.897 -20.583 1.00 92.94 290 GLN A O 1
ATOM 2346 N N . VAL A 1 291 ? 7.395 12.011 -22.633 1.00 93.06 291 VAL A N 1
ATOM 2347 C CA . VAL A 1 291 ? 6.871 13.184 -23.359 1.00 93.06 291 VAL A CA 1
ATOM 2348 C C . VAL A 1 291 ? 5.491 13.594 -22.841 1.00 93.06 291 VAL A C 1
ATOM 2350 O O . VAL A 1 291 ? 5.232 14.784 -22.680 1.00 93.06 291 VAL A O 1
ATOM 2353 N N . LYS A 1 292 ? 4.637 12.632 -22.472 1.00 92.62 292 LYS A N 1
ATOM 2354 C CA . LYS A 1 292 ? 3.332 12.894 -21.845 1.00 92.62 292 LYS A CA 1
ATOM 2355 C C . LYS A 1 292 ? 3.439 13.735 -20.563 1.00 92.62 292 LYS A C 1
ATOM 2357 O O . LYS A 1 292 ? 2.589 14.590 -20.334 1.00 92.62 292 LYS A O 1
ATOM 2362 N N . THR A 1 293 ? 4.476 13.511 -19.758 1.00 91.31 293 THR A N 1
ATOM 2363 C CA . THR A 1 293 ? 4.709 14.203 -18.483 1.00 91.31 293 THR A CA 1
ATOM 2364 C C . THR A 1 293 ? 5.347 15.572 -18.707 1.00 91.31 293 THR A C 1
ATOM 2366 O O . THR A 1 293 ? 4.844 16.584 -18.224 1.00 91.31 293 THR A O 1
ATOM 2369 N N . PHE A 1 294 ? 6.439 15.637 -19.476 1.00 92.00 294 PHE A N 1
ATOM 2370 C CA . PHE A 1 294 ? 7.207 16.877 -19.637 1.00 92.00 294 PHE A CA 1
ATOM 2371 C C . PHE A 1 294 ? 6.659 17.814 -20.721 1.00 92.00 294 PHE A C 1
ATOM 2373 O O . PHE A 1 294 ? 6.849 19.031 -20.634 1.00 92.00 294 PHE A O 1
ATOM 2380 N N . LEU A 1 295 ? 6.010 17.287 -21.761 1.00 93.69 295 LEU A N 1
ATOM 2381 C CA . LEU A 1 295 ? 5.574 18.020 -22.956 1.00 93.69 295 LEU A CA 1
ATOM 2382 C C . LEU A 1 295 ? 4.171 17.568 -23.432 1.00 93.69 295 LEU A C 1
ATOM 2384 O O . LEU A 1 295 ? 4.014 17.143 -24.579 1.00 93.69 295 LEU A O 1
ATOM 2388 N N . PRO A 1 296 ? 3.110 17.725 -22.616 1.00 92.19 296 PRO A N 1
ATOM 2389 C CA . PRO A 1 296 ? 1.782 17.164 -22.900 1.00 92.19 296 PRO A CA 1
ATOM 2390 C C . PRO A 1 296 ? 1.129 17.692 -24.190 1.00 92.19 296 PRO A C 1
ATOM 2392 O O . PRO A 1 296 ? 0.337 16.994 -24.819 1.00 92.19 296 PRO A O 1
ATOM 2395 N N . ARG A 1 297 ? 1.456 18.922 -24.617 1.00 93.25 297 ARG A N 1
ATOM 2396 C CA . ARG A 1 297 ? 0.979 19.476 -25.900 1.00 93.25 297 ARG A CA 1
ATOM 2397 C C . ARG A 1 297 ? 1.656 18.812 -27.100 1.00 93.25 297 ARG A C 1
ATOM 2399 O O . ARG A 1 297 ? 0.994 18.551 -28.097 1.00 93.25 297 ARG A O 1
ATOM 2406 N N . ILE A 1 298 ? 2.953 18.524 -26.984 1.00 93.62 298 ILE A N 1
ATOM 2407 C CA . ILE A 1 298 ? 3.737 17.873 -28.040 1.00 93.62 298 ILE A CA 1
ATOM 2408 C C . ILE A 1 298 ? 3.407 16.377 -28.099 1.00 93.62 298 ILE A C 1
ATOM 2410 O O . ILE A 1 298 ? 3.370 15.824 -29.190 1.00 93.62 298 ILE A O 1
ATOM 2414 N N . ASP A 1 299 ? 3.053 15.740 -26.975 1.00 94.31 299 ASP A N 1
ATOM 2415 C CA . ASP A 1 299 ? 2.616 14.333 -26.945 1.00 94.31 299 ASP A CA 1
ATOM 2416 C C . ASP A 1 299 ? 1.468 14.053 -27.930 1.00 94.31 299 ASP A C 1
ATOM 2418 O O . ASP A 1 299 ? 1.480 13.038 -28.619 1.00 94.31 299 ASP A O 1
ATOM 2422 N N . LYS A 1 300 ? 0.517 14.988 -28.074 1.00 93.31 300 LYS A N 1
ATOM 2423 C CA . LYS A 1 300 ? -0.572 14.877 -29.061 1.00 93.31 300 LYS A CA 1
ATOM 2424 C C . LYS A 1 300 ? -0.053 14.857 -30.501 1.00 93.31 300 LYS A C 1
ATOM 2426 O O . LYS A 1 300 ? -0.525 14.059 -31.302 1.00 93.31 300 LYS A O 1
ATOM 2431 N N . ILE A 1 301 ? 0.928 15.704 -30.814 1.00 94.44 301 ILE A N 1
ATOM 2432 C CA . ILE A 1 301 ? 1.576 15.753 -32.134 1.00 94.44 301 ILE A CA 1
ATOM 2433 C C . ILE A 1 301 ? 2.329 14.445 -32.391 1.00 94.44 301 ILE A C 1
ATOM 2435 O O . ILE A 1 301 ? 2.213 13.876 -33.470 1.00 94.44 301 ILE A O 1
ATOM 2439 N N . VAL A 1 302 ? 3.035 13.925 -31.382 1.00 93.44 302 VAL A N 1
ATOM 2440 C CA . VAL A 1 302 ? 3.733 12.635 -31.470 1.00 93.44 302 VAL A CA 1
ATOM 2441 C C . VAL A 1 302 ? 2.747 11.493 -31.716 1.00 93.44 302 VAL A C 1
ATOM 2443 O O . VAL A 1 302 ? 3.012 10.644 -32.555 1.00 93.44 302 VAL A O 1
ATOM 2446 N N . ILE A 1 303 ? 1.589 11.476 -31.050 1.00 92.69 303 ILE A N 1
ATOM 2447 C CA . ILE A 1 303 ? 0.548 10.464 -31.293 1.00 92.69 303 ILE A CA 1
ATOM 2448 C C . ILE A 1 303 ? 0.012 10.553 -32.728 1.00 92.69 303 ILE A C 1
ATOM 2450 O O . ILE A 1 303 ? -0.112 9.526 -33.391 1.00 92.69 303 ILE A O 1
ATOM 2454 N N . ILE A 1 304 ? -0.260 11.760 -33.235 1.00 93.94 304 ILE A N 1
ATOM 2455 C CA . ILE A 1 304 ? -0.657 11.960 -34.640 1.00 93.94 304 ILE A CA 1
ATOM 2456 C C . ILE A 1 304 ? 0.435 11.427 -35.576 1.00 93.94 304 ILE A C 1
ATOM 2458 O O . ILE A 1 304 ? 0.130 10.721 -36.533 1.00 93.94 304 ILE A O 1
ATOM 2462 N N . PHE A 1 305 ? 1.704 11.696 -35.266 1.00 92.00 305 PHE A N 1
ATOM 2463 C CA . PHE A 1 305 ? 2.840 11.188 -36.029 1.00 92.00 305 PHE A CA 1
ATOM 2464 C C . PHE A 1 305 ? 2.934 9.652 -35.991 1.00 92.00 305 PHE A C 1
ATOM 2466 O O . PHE A 1 305 ? 3.216 9.036 -37.013 1.00 92.00 305 PHE A O 1
ATOM 2473 N N . VAL A 1 306 ? 2.629 9.004 -34.862 1.00 93.25 306 VAL A N 1
ATOM 2474 C CA . VAL A 1 306 ? 2.549 7.533 -34.762 1.00 93.25 306 VAL A CA 1
ATOM 2475 C C . VAL A 1 306 ? 1.476 6.975 -35.703 1.00 93.25 306 VAL A C 1
ATOM 2477 O O . VAL A 1 306 ? 1.758 6.051 -36.464 1.00 93.25 306 VAL A O 1
ATOM 2480 N N . PHE A 1 307 ? 0.270 7.553 -35.711 1.00 93.00 307 PHE A N 1
ATOM 2481 C CA . PHE A 1 307 ? -0.786 7.144 -36.648 1.00 93.00 307 PHE A CA 1
ATOM 2482 C C . PHE A 1 307 ? -0.406 7.410 -38.106 1.00 93.00 307 PHE A C 1
ATOM 2484 O O . PHE A 1 307 ? -0.691 6.587 -38.974 1.00 93.00 307 PHE A O 1
ATOM 2491 N N . PHE A 1 308 ? 0.283 8.519 -38.370 1.00 90.38 308 PHE A N 1
ATOM 2492 C CA . PHE A 1 308 ? 0.801 8.834 -39.695 1.00 90.38 308 PHE A CA 1
ATOM 2493 C C . PHE A 1 308 ? 1.827 7.795 -40.174 1.00 90.38 308 PHE A C 1
ATOM 2495 O O . PHE A 1 308 ? 1.741 7.351 -41.313 1.00 90.38 308 PHE A O 1
ATOM 2502 N N . ASN A 1 309 ? 2.724 7.316 -39.304 1.00 88.56 309 ASN A N 1
ATOM 2503 C CA . ASN A 1 309 ? 3.653 6.227 -39.636 1.00 88.56 309 ASN A CA 1
ATOM 2504 C C . ASN A 1 309 ? 2.923 4.916 -39.977 1.00 88.56 309 ASN A C 1
ATOM 2506 O O . ASN A 1 309 ? 3.300 4.240 -40.930 1.00 88.56 309 ASN A O 1
ATOM 2510 N N . ILE A 1 310 ? 1.856 4.571 -39.245 1.00 89.62 310 ILE A N 1
ATOM 2511 C CA . ILE A 1 310 ? 1.026 3.392 -39.556 1.00 89.62 310 ILE A CA 1
ATOM 2512 C C . ILE A 1 310 ? 0.367 3.553 -40.929 1.00 89.62 310 ILE A C 1
ATOM 2514 O O . ILE A 1 310 ? 0.416 2.643 -41.755 1.00 89.62 310 ILE A O 1
ATOM 2518 N N . PHE A 1 311 ? -0.225 4.721 -41.188 1.00 88.69 311 PHE A N 1
ATOM 2519 C CA . PHE A 1 311 ? -0.832 5.033 -42.479 1.00 88.69 311 PHE A CA 1
ATOM 2520 C C . PHE A 1 311 ? 0.184 4.913 -43.622 1.00 88.69 311 PHE A C 1
ATOM 2522 O O . PHE A 1 311 ? -0.099 4.270 -44.632 1.00 88.69 311 PHE A O 1
ATOM 2529 N N . LEU A 1 312 ? 1.388 5.461 -43.440 1.00 83.44 312 LEU A N 1
ATOM 2530 C CA . LEU A 1 312 ? 2.472 5.359 -44.413 1.00 83.44 312 LEU A CA 1
ATOM 2531 C C . LEU A 1 312 ? 2.912 3.913 -44.653 1.00 83.44 312 LEU A C 1
ATOM 2533 O O . LEU A 1 312 ? 3.095 3.536 -45.807 1.00 83.44 312 LEU A O 1
ATOM 2537 N N . ALA A 1 313 ? 3.034 3.096 -43.603 1.00 84.38 313 ALA A N 1
ATOM 2538 C CA . ALA A 1 313 ? 3.393 1.684 -43.733 1.00 84.38 313 ALA A CA 1
ATOM 2539 C C . ALA A 1 313 ? 2.372 0.917 -44.592 1.00 84.38 313 ALA A C 1
ATOM 2541 O O . ALA A 1 313 ? 2.756 0.119 -45.446 1.00 84.38 313 ALA A O 1
ATOM 2542 N N . VAL A 1 314 ? 1.075 1.204 -44.423 1.00 84.94 314 VAL A N 1
ATOM 2543 C CA . VAL A 1 314 ? 0.006 0.618 -45.249 1.00 84.94 314 VAL A CA 1
ATOM 2544 C C . VAL A 1 314 ? 0.086 1.125 -46.689 1.00 84.94 314 VAL A C 1
ATOM 2546 O O . VAL A 1 314 ? 0.066 0.320 -47.619 1.00 84.94 314 VAL A O 1
ATOM 2549 N N . MET A 1 315 ? 0.229 2.437 -46.896 1.00 81.88 315 MET A N 1
ATOM 2550 C CA . MET A 1 315 ? 0.337 3.029 -48.237 1.00 81.88 315 MET A CA 1
ATOM 2551 C C . MET A 1 315 ? 1.533 2.485 -49.028 1.00 81.88 315 MET A C 1
ATOM 2553 O O . MET A 1 315 ? 1.422 2.273 -50.238 1.00 81.88 315 MET A O 1
ATOM 2557 N N . TYR A 1 316 ? 2.644 2.180 -48.351 1.00 76.88 316 TYR A N 1
ATOM 2558 C CA . TYR A 1 316 ? 3.860 1.650 -48.972 1.00 76.88 316 TYR A CA 1
ATOM 2559 C C . TYR A 1 316 ? 3.654 0.318 -49.709 1.00 76.88 316 TYR A C 1
ATOM 2561 O O . TYR A 1 316 ? 4.399 -0.008 -50.634 1.00 76.88 316 TYR A O 1
ATOM 2569 N N . THR A 1 317 ? 2.620 -0.445 -49.344 1.00 75.31 317 THR A N 1
ATOM 2570 C CA . THR A 1 317 ? 2.310 -1.731 -49.986 1.00 75.31 317 THR A CA 1
ATOM 2571 C C . THR A 1 317 ? 1.874 -1.573 -51.451 1.00 75.31 317 THR A C 1
ATOM 2573 O O . THR A 1 317 ? 2.213 -2.414 -52.290 1.00 75.31 317 THR A O 1
ATOM 2576 N N . TRP A 1 318 ? 1.210 -0.463 -51.796 1.00 77.12 318 TRP A N 1
ATOM 2577 C CA . TRP A 1 318 ? 0.661 -0.198 -53.138 1.00 77.12 318 TRP A CA 1
ATOM 2578 C C . TRP A 1 318 ? 1.365 0.938 -53.895 1.00 77.12 318 TRP A C 1
ATOM 2580 O O . TRP A 1 318 ? 1.243 1.047 -55.114 1.00 77.12 318 TRP A O 1
ATOM 2590 N N . ALA A 1 319 ? 2.125 1.758 -53.179 1.00 73.69 319 ALA A N 1
ATOM 2591 C CA . ALA A 1 319 ? 2.806 2.960 -53.638 1.00 73.69 319 ALA A CA 1
ATOM 2592 C C . ALA A 1 319 ? 3.877 2.768 -54.739 1.00 73.69 319 ALA A C 1
ATOM 2594 O O . ALA A 1 319 ? 4.563 1.747 -54.823 1.00 73.69 319 ALA A O 1
ATOM 2595 N N . ASN A 1 320 ? 4.082 3.813 -55.556 1.00 76.88 320 ASN A N 1
ATOM 2596 C CA . ASN A 1 320 ? 5.177 3.887 -56.530 1.00 76.88 320 ASN A CA 1
ATOM 2597 C C . ASN A 1 320 ? 6.513 4.244 -55.847 1.00 76.88 320 ASN A C 1
ATOM 2599 O O . ASN A 1 320 ? 6.716 5.375 -55.408 1.00 76.88 320 ASN A O 1
ATOM 2603 N N . LEU A 1 321 ? 7.455 3.301 -55.831 1.00 70.88 321 LEU A N 1
ATOM 2604 C CA . LEU A 1 321 ? 8.763 3.437 -55.176 1.00 70.88 321 LEU A CA 1
ATOM 2605 C C . LEU A 1 321 ? 9.560 4.695 -55.563 1.00 70.88 321 LEU A C 1
ATOM 2607 O O . LEU A 1 321 ? 10.321 5.195 -54.742 1.00 70.88 321 LEU A O 1
ATOM 2611 N N . VAL A 1 322 ? 9.393 5.222 -56.780 1.00 70.88 322 VAL A N 1
ATOM 2612 C CA . VAL A 1 322 ? 10.126 6.413 -57.252 1.00 70.88 322 VAL A CA 1
ATOM 2613 C C . VAL A 1 322 ? 9.716 7.675 -56.491 1.00 70.88 322 VAL A C 1
ATOM 2615 O O . VAL A 1 322 ? 10.549 8.536 -56.240 1.00 70.88 322 VAL A O 1
ATOM 2618 N N . ILE A 1 323 ? 8.443 7.773 -56.108 1.00 74.25 323 ILE A N 1
ATOM 2619 C CA . ILE A 1 323 ? 7.899 8.932 -55.389 1.00 74.25 323 ILE A CA 1
ATOM 2620 C C . ILE A 1 323 ? 8.072 8.744 -53.880 1.00 74.25 323 ILE A C 1
ATOM 2622 O O . ILE A 1 323 ? 8.392 9.680 -53.154 1.00 74.25 323 ILE A O 1
ATOM 2626 N N . TRP A 1 324 ? 7.868 7.519 -53.400 1.00 75.44 324 TRP A N 1
ATOM 2627 C CA . TRP A 1 324 ? 7.735 7.251 -51.972 1.00 75.44 324 TRP A CA 1
ATOM 2628 C C . TRP A 1 324 ? 9.059 7.030 -51.233 1.00 75.44 324 TRP A C 1
ATOM 2630 O O . TRP A 1 324 ? 9.098 7.237 -50.020 1.00 75.44 324 TRP A O 1
ATOM 2640 N N . ALA A 1 325 ? 10.142 6.641 -51.915 1.00 73.25 325 ALA A N 1
ATOM 2641 C CA . ALA A 1 325 ? 11.459 6.535 -51.281 1.00 73.25 325 ALA A CA 1
ATOM 2642 C C . ALA A 1 325 ? 12.009 7.914 -50.841 1.00 73.25 325 ALA A C 1
ATOM 2644 O O . ALA A 1 325 ? 12.240 8.071 -49.643 1.00 73.25 325 ALA A O 1
ATOM 2645 N N . PRO A 1 326 ? 12.056 8.956 -51.701 1.00 76.00 326 PRO A N 1
ATOM 2646 C CA . PRO A 1 326 ? 12.494 10.295 -51.282 1.00 76.00 326 PRO A CA 1
ATOM 2647 C C . PRO A 1 326 ? 11.630 10.914 -50.172 1.00 76.00 326 PRO A C 1
ATOM 2649 O O . PRO A 1 326 ? 12.129 11.619 -49.298 1.00 76.00 326 PRO A O 1
ATOM 2652 N N . MET A 1 327 ? 10.319 10.635 -50.166 1.00 80.12 327 MET A N 1
ATOM 2653 C CA . MET A 1 327 ? 9.425 11.097 -49.095 1.00 80.12 327 MET A CA 1
ATOM 2654 C C . MET A 1 327 ? 9.772 10.479 -47.736 1.00 80.12 327 MET A C 1
ATOM 2656 O O . MET A 1 327 ? 9.684 11.166 -46.716 1.00 80.12 327 MET A O 1
ATOM 2660 N N . LEU A 1 328 ? 10.151 9.197 -47.710 1.00 80.75 328 LEU A N 1
ATOM 2661 C CA . LEU A 1 328 ? 10.584 8.520 -46.489 1.00 80.75 328 LEU A CA 1
ATOM 2662 C C . LEU A 1 328 ? 11.892 9.124 -45.969 1.00 80.75 328 LEU A C 1
ATOM 2664 O O . LEU A 1 328 ? 11.980 9.420 -44.780 1.00 80.75 328 LEU A O 1
ATOM 2668 N N . ASP A 1 329 ? 12.860 9.375 -46.848 1.00 78.56 329 ASP A N 1
ATOM 2669 C CA . ASP A 1 329 ? 14.141 9.983 -46.474 1.00 78.56 329 ASP A CA 1
ATOM 2670 C C . ASP A 1 329 ? 13.949 11.390 -45.891 1.00 78.56 329 ASP A C 1
ATOM 2672 O O . ASP A 1 329 ? 14.456 11.703 -44.810 1.00 78.56 329 ASP A O 1
ATOM 2676 N N . LEU A 1 330 ? 13.120 12.214 -46.541 1.00 83.38 330 LEU A N 1
ATOM 2677 C CA . LEU A 1 330 ? 12.765 13.545 -46.048 1.00 83.38 330 LEU A CA 1
ATOM 2678 C C . LEU A 1 330 ? 12.061 13.473 -44.683 1.00 83.38 330 LEU A C 1
ATOM 2680 O O . LEU A 1 330 ? 12.322 14.283 -43.789 1.00 83.38 330 LEU A O 1
ATOM 2684 N N . MET A 1 331 ? 11.185 12.484 -44.494 1.00 85.44 331 MET A N 1
ATOM 2685 C CA . MET A 1 331 ? 10.529 12.249 -43.211 1.00 85.44 331 MET A CA 1
ATOM 2686 C C . MET A 1 331 ? 11.534 11.843 -42.127 1.00 85.44 331 MET A C 1
ATOM 2688 O O . MET A 1 331 ? 11.470 12.381 -41.020 1.00 85.44 331 MET A O 1
ATOM 2692 N N . ILE A 1 332 ? 12.478 10.944 -42.422 1.00 86.75 332 ILE A N 1
ATOM 2693 C CA . ILE A 1 332 ? 13.543 10.545 -41.490 1.00 86.75 332 ILE A CA 1
ATOM 2694 C C . ILE A 1 332 ? 14.380 11.773 -41.109 1.00 86.75 332 ILE A C 1
ATOM 2696 O O . ILE A 1 332 ? 14.593 12.021 -39.919 1.00 86.75 332 ILE A O 1
ATOM 2700 N N . PHE A 1 333 ? 14.756 12.606 -42.080 1.00 86.56 333 PHE A N 1
ATOM 2701 C CA . PHE A 1 333 ? 15.494 13.847 -41.849 1.00 86.56 333 PHE A CA 1
ATOM 2702 C C . PHE A 1 333 ? 14.757 14.808 -40.899 1.00 86.56 333 PHE A C 1
ATOM 2704 O O . PHE A 1 333 ? 15.294 15.190 -39.854 1.00 86.56 333 PHE A O 1
ATOM 2711 N N . PHE A 1 334 ? 13.499 15.154 -41.194 1.00 88.50 334 PHE A N 1
ATOM 2712 C CA . PHE A 1 334 ? 12.724 16.057 -40.334 1.00 88.50 334 PHE A CA 1
ATOM 2713 C C . PHE A 1 334 ? 12.414 15.453 -38.964 1.00 88.50 334 PHE A C 1
ATOM 2715 O O . PHE A 1 334 ? 12.455 16.161 -37.954 1.00 88.50 334 PHE A O 1
ATOM 2722 N N . SER A 1 335 ? 12.137 14.148 -38.905 1.00 90.31 335 SER A N 1
ATOM 2723 C CA . SER A 1 335 ? 11.885 13.453 -37.643 1.00 90.31 335 SER A CA 1
ATOM 2724 C C . SER A 1 335 ? 13.115 13.476 -36.737 1.00 90.31 335 SER A C 1
ATOM 2726 O O . SER A 1 335 ? 12.979 13.728 -35.543 1.00 90.31 335 SER A O 1
ATOM 2728 N N . THR A 1 336 ? 14.318 13.340 -37.300 1.00 89.25 336 THR A N 1
ATOM 2729 C CA . THR A 1 336 ? 15.579 13.430 -36.557 1.00 89.25 336 THR A CA 1
ATOM 2730 C C . THR A 1 336 ? 15.715 14.798 -35.886 1.00 89.25 336 THR A C 1
ATOM 2732 O O . THR A 1 336 ? 15.909 14.876 -34.673 1.00 89.25 336 THR A O 1
ATOM 2735 N N . ILE A 1 337 ? 15.496 15.889 -36.632 1.00 89.12 337 ILE A N 1
ATOM 2736 C CA . ILE A 1 337 ? 15.527 17.259 -36.088 1.00 89.12 337 ILE A CA 1
ATOM 2737 C C . ILE A 1 337 ? 14.484 17.429 -34.974 1.00 89.12 337 ILE A C 1
ATOM 2739 O O . ILE A 1 337 ? 14.783 17.963 -33.901 1.00 89.12 337 ILE A O 1
ATOM 2743 N N . PHE A 1 338 ? 13.262 16.949 -35.209 1.00 92.81 338 PHE A N 1
ATOM 2744 C CA . PHE A 1 338 ? 12.162 17.037 -34.252 1.00 92.81 338 PHE A CA 1
ATOM 2745 C C . PHE A 1 338 ? 12.461 16.277 -32.949 1.00 92.81 338 PHE A C 1
ATOM 2747 O O . PHE A 1 338 ? 12.307 16.824 -31.851 1.00 92.81 338 PHE A O 1
ATOM 2754 N N . PHE A 1 339 ? 12.949 15.041 -33.051 1.00 93.75 339 PHE A N 1
ATOM 2755 C CA . PHE A 1 339 ? 13.287 14.185 -31.917 1.00 93.75 339 PHE A CA 1
ATOM 2756 C C . PHE A 1 339 ? 14.504 14.695 -31.130 1.00 93.75 339 PHE A C 1
ATOM 2758 O O . PHE A 1 339 ? 14.487 14.642 -29.894 1.00 93.75 339 PHE A O 1
ATOM 2765 N N . CYS A 1 340 ? 15.519 15.254 -31.797 1.00 92.88 340 CYS A N 1
ATOM 2766 C CA . CYS A 1 340 ? 16.632 15.946 -31.139 1.00 92.88 340 CYS A CA 1
ATOM 2767 C C . CYS A 1 340 ? 16.147 17.187 -30.373 1.00 92.88 340 CYS A C 1
ATOM 2769 O O . CYS A 1 340 ? 16.500 17.376 -29.205 1.00 92.88 340 CYS A O 1
ATOM 2771 N N . GLY A 1 341 ? 15.286 18.006 -30.989 1.00 91.50 341 GLY A N 1
ATOM 2772 C CA . GLY A 1 341 ? 14.688 19.179 -30.347 1.00 91.50 341 GLY A CA 1
ATOM 2773 C C . GLY A 1 341 ? 13.899 18.817 -29.086 1.00 91.50 341 GLY A C 1
ATOM 2774 O O . GLY A 1 341 ? 14.077 19.442 -28.038 1.00 91.50 341 GLY A O 1
ATOM 2775 N N . MET A 1 342 ? 13.088 17.755 -29.141 1.00 93.81 342 MET A N 1
ATOM 2776 C CA . MET A 1 342 ? 12.370 17.247 -27.966 1.00 93.81 342 MET A CA 1
ATOM 2777 C C . MET A 1 342 ? 13.318 16.776 -26.860 1.00 93.81 342 MET A C 1
ATOM 2779 O O . MET A 1 342 ? 13.127 17.156 -25.702 1.00 93.81 342 MET A O 1
ATOM 2783 N N . GLY A 1 343 ? 14.361 16.011 -27.202 1.00 93.06 343 GLY A N 1
ATOM 2784 C CA . GLY A 1 343 ? 15.390 15.589 -26.247 1.00 93.06 343 GLY A CA 1
ATOM 2785 C C . GLY A 1 343 ? 16.037 16.771 -25.524 1.00 93.06 343 GLY A C 1
ATOM 2786 O O . GLY A 1 343 ? 16.200 16.740 -24.304 1.00 93.06 343 GLY A O 1
ATOM 2787 N N . PHE A 1 344 ? 16.328 17.853 -26.252 1.00 94.44 344 PHE A N 1
ATOM 2788 C CA . PHE A 1 344 ? 16.940 19.060 -25.697 1.00 94.44 344 PHE A CA 1
ATOM 2789 C C . PHE A 1 344 ? 16.020 19.777 -24.709 1.00 94.44 344 PHE A C 1
ATOM 2791 O O . PHE A 1 344 ? 16.447 20.139 -23.609 1.00 94.44 344 PHE A O 1
ATOM 2798 N N . VAL A 1 345 ? 14.745 19.947 -25.066 1.00 94.25 345 VAL A N 1
ATOM 2799 C CA . VAL A 1 345 ? 13.762 20.588 -24.184 1.00 94.25 345 VAL A CA 1
ATOM 2800 C C . VAL A 1 345 ? 13.530 19.752 -22.922 1.00 94.25 345 VAL A C 1
ATOM 2802 O O . VAL A 1 345 ? 13.495 20.307 -21.825 1.00 94.25 345 VAL A O 1
ATOM 2805 N N . VAL A 1 346 ? 13.408 18.427 -23.047 1.00 94.31 346 VAL A N 1
ATOM 2806 C CA . VAL A 1 346 ? 13.224 17.521 -21.899 1.00 94.31 346 VAL A CA 1
ATOM 2807 C C . VAL A 1 346 ? 14.445 17.537 -20.977 1.00 94.31 346 VAL A C 1
ATOM 2809 O O . VAL A 1 346 ? 14.293 17.632 -19.758 1.00 94.31 346 VAL A O 1
ATOM 2812 N N . TRP A 1 347 ? 15.657 17.548 -21.538 1.00 94.00 347 TRP A N 1
ATOM 2813 C CA . TRP A 1 347 ? 16.882 17.690 -20.750 1.00 94.00 347 TRP A CA 1
ATOM 2814 C C . TRP A 1 347 ? 16.919 19.017 -19.978 1.00 94.00 347 TRP A C 1
ATOM 2816 O O . TRP A 1 347 ? 17.205 19.031 -18.780 1.00 94.00 347 TRP A O 1
ATOM 2826 N N . LYS A 1 348 ? 16.545 20.132 -20.624 1.00 93.19 348 LYS A N 1
ATOM 2827 C CA . LYS A 1 348 ? 16.435 21.452 -19.977 1.00 93.19 348 LYS A CA 1
ATOM 2828 C C . LYS A 1 348 ? 15.395 21.500 -18.857 1.00 93.19 348 LYS A C 1
ATOM 2830 O O . LYS A 1 348 ? 15.558 22.292 -17.934 1.00 93.19 348 LYS A O 1
ATOM 2835 N N . LYS A 1 349 ? 14.365 20.651 -18.908 1.00 92.06 349 LYS A N 1
ATOM 2836 C CA . LYS A 1 349 ? 13.358 20.492 -17.845 1.00 92.06 349 LYS A CA 1
ATOM 2837 C C . LYS A 1 349 ? 13.812 19.605 -16.677 1.00 92.06 349 LYS A C 1
ATOM 2839 O O . LYS A 1 349 ? 13.023 19.372 -15.769 1.00 92.06 349 LYS A O 1
ATOM 2844 N N . GLY A 1 350 ? 15.062 19.138 -16.676 1.00 88.56 350 GLY A N 1
ATOM 2845 C CA . GLY A 1 350 ? 15.671 18.442 -15.539 1.00 88.56 350 GLY A CA 1
ATOM 2846 C C . GLY A 1 350 ? 15.706 16.916 -15.645 1.00 88.56 350 GLY A C 1
ATOM 2847 O O . GLY A 1 350 ? 16.212 16.266 -14.734 1.00 88.56 350 GLY A O 1
ATOM 2848 N N . PHE A 1 351 ? 15.240 16.316 -16.746 1.00 91.00 351 PHE A N 1
ATOM 2849 C CA . PHE A 1 351 ? 15.334 14.866 -16.932 1.00 91.00 351 PHE A CA 1
ATOM 2850 C C . PHE A 1 351 ? 16.763 14.463 -17.341 1.00 91.00 351 PHE A C 1
ATOM 2852 O O . PHE A 1 351 ? 17.135 14.536 -18.514 1.00 91.00 351 PHE A O 1
ATOM 2859 N N . SER A 1 352 ? 17.584 14.048 -16.366 1.00 87.12 352 SER A N 1
ATOM 2860 C CA . SER A 1 352 ? 18.999 13.677 -16.579 1.00 87.12 352 SER A CA 1
ATOM 2861 C C . SER A 1 352 ? 19.223 12.658 -17.710 1.00 87.12 352 SER A C 1
ATOM 2863 O O . SER A 1 352 ? 20.113 12.914 -18.528 1.00 87.12 352 SER A O 1
ATOM 2865 N N . PRO A 1 353 ? 18.442 11.561 -17.836 1.00 90.94 353 PRO A N 1
ATOM 2866 C CA . PRO A 1 353 ? 18.693 10.546 -18.865 1.00 90.94 353 PRO A CA 1
ATOM 2867 C C . PRO A 1 353 ? 18.609 11.070 -20.309 1.00 90.94 353 PRO A C 1
ATOM 2869 O O . PRO A 1 353 ? 19.231 10.501 -21.208 1.00 90.94 353 PRO A O 1
ATOM 2872 N N . ALA A 1 354 ? 17.924 12.199 -20.549 1.00 93.06 354 ALA A N 1
ATOM 2873 C CA . ALA A 1 354 ? 17.845 12.816 -21.876 1.00 93.06 354 ALA A CA 1
ATOM 2874 C C . ALA A 1 354 ? 19.209 13.258 -22.437 1.00 93.06 354 ALA A C 1
ATOM 2876 O O . ALA A 1 354 ? 19.361 13.350 -23.653 1.00 93.06 354 ALA A O 1
ATOM 2877 N N . LYS A 1 355 ? 20.224 13.492 -21.592 1.00 91.56 355 LYS A N 1
ATOM 2878 C CA . LYS A 1 355 ? 21.576 13.858 -22.055 1.00 91.56 355 LYS A CA 1
ATOM 2879 C C . LYS A 1 355 ? 22.228 12.740 -22.878 1.00 91.56 355 LYS A C 1
ATOM 2881 O O . LYS A 1 355 ? 22.833 13.012 -23.908 1.00 91.56 355 LYS A O 1
ATOM 2886 N N . PHE A 1 356 ? 22.081 11.487 -22.442 1.00 90.56 356 PHE A N 1
ATOM 2887 C CA . PHE A 1 356 ? 22.646 10.325 -23.130 1.00 90.56 356 PHE A CA 1
ATOM 2888 C C . PHE A 1 356 ? 21.870 10.022 -24.406 1.00 90.56 356 PHE A C 1
ATOM 2890 O O . PHE A 1 356 ? 22.476 9.705 -25.424 1.00 90.56 356 PHE A O 1
ATOM 2897 N N . TYR A 1 357 ? 20.553 10.232 -24.376 1.00 94.56 357 TYR A N 1
ATOM 2898 C CA . TYR A 1 357 ? 19.731 10.219 -25.578 1.00 94.56 357 TYR A CA 1
ATOM 2899 C C . TYR A 1 357 ? 20.214 11.252 -26.609 1.00 94.56 357 TYR A C 1
ATOM 2901 O O . TYR A 1 357 ? 20.488 10.893 -27.747 1.00 94.56 357 TYR A O 1
ATOM 2909 N N . LEU A 1 358 ? 20.435 12.512 -26.224 1.00 93.44 358 LEU A N 1
ATOM 2910 C CA . LEU A 1 358 ? 20.953 13.523 -27.154 1.00 93.44 358 LEU A CA 1
ATOM 2911 C C . LEU A 1 358 ? 22.307 13.131 -27.751 1.00 93.44 358 LEU A C 1
ATOM 2913 O O . LEU A 1 358 ? 22.504 13.276 -28.954 1.00 93.44 358 LEU A O 1
ATOM 2917 N N . ILE A 1 359 ? 23.213 12.586 -26.935 1.00 92.00 359 ILE A N 1
ATOM 2918 C CA . ILE A 1 359 ? 24.512 12.089 -27.408 1.00 92.00 359 ILE A CA 1
ATOM 2919 C C . ILE A 1 359 ? 24.328 10.940 -28.411 1.00 92.00 359 ILE A C 1
ATOM 2921 O O . ILE A 1 359 ? 25.021 10.916 -29.426 1.00 92.00 359 ILE A O 1
ATOM 2925 N N . SER A 1 360 ? 23.371 10.034 -28.172 1.00 91.38 360 SER A N 1
ATOM 2926 C CA . SER A 1 360 ? 23.073 8.920 -29.085 1.00 91.38 360 SER A CA 1
ATOM 2927 C C . SER A 1 360 ? 22.620 9.384 -30.469 1.00 91.38 360 SER A C 1
ATOM 2929 O O . SER A 1 360 ? 22.999 8.775 -31.462 1.00 91.38 360 SER A O 1
ATOM 2931 N N . THR A 1 361 ? 21.912 10.516 -30.552 1.00 90.56 361 THR A N 1
ATOM 2932 C CA . THR A 1 361 ? 21.378 11.024 -31.825 1.00 90.56 361 THR A CA 1
ATOM 2933 C C . THR A 1 361 ? 22.419 11.690 -32.730 1.00 90.56 361 THR A C 1
ATOM 2935 O O . THR A 1 361 ? 22.136 11.920 -33.904 1.00 90.56 361 THR A O 1
ATOM 2938 N N . ILE A 1 362 ? 23.627 11.995 -32.236 1.00 89.12 362 ILE A N 1
ATOM 2939 C CA . ILE A 1 362 ? 24.632 12.773 -32.983 1.00 89.12 362 ILE A CA 1
ATOM 2940 C C . ILE A 1 362 ? 25.090 12.033 -34.249 1.00 89.12 362 ILE A C 1
ATOM 2942 O O . ILE A 1 362 ? 24.970 12.568 -35.350 1.00 89.12 362 ILE A O 1
ATOM 2946 N N . PHE A 1 363 ? 25.603 10.808 -34.106 1.00 88.50 363 PHE A N 1
ATOM 2947 C CA . PHE A 1 363 ? 26.157 10.036 -35.226 1.00 88.50 363 PHE A CA 1
ATOM 2948 C C . PHE A 1 363 ? 25.098 9.640 -36.274 1.00 88.50 363 PHE A C 1
ATOM 2950 O O . PHE A 1 363 ? 25.347 9.851 -37.466 1.00 88.50 363 PHE A O 1
ATOM 2957 N N . PRO A 1 364 ? 23.899 9.158 -35.883 1.00 88.31 364 PRO A N 1
ATOM 2958 C CA . PRO A 1 364 ? 22.808 8.929 -36.827 1.00 88.31 364 PRO A CA 1
ATOM 2959 C C . PRO A 1 364 ? 22.390 10.193 -37.574 1.00 88.31 364 PRO A C 1
ATOM 2961 O O . PRO A 1 364 ? 22.207 10.134 -38.783 1.00 88.31 364 PRO A O 1
ATOM 2964 N N . SER A 1 365 ? 22.323 11.354 -36.908 1.00 87.44 365 SER A N 1
ATOM 2965 C CA . SER A 1 365 ? 21.956 12.615 -37.573 1.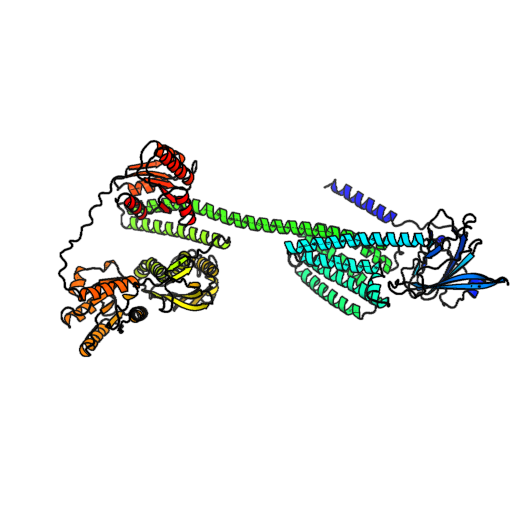00 87.44 365 SER A CA 1
ATOM 2966 C C . SER A 1 365 ? 22.924 12.969 -38.701 1.00 87.44 365 SER A C 1
ATOM 2968 O O . SER A 1 365 ? 22.495 13.305 -39.803 1.00 87.44 365 SER A O 1
ATOM 2970 N N . PHE A 1 366 ? 24.234 12.847 -38.461 1.00 87.06 366 PHE A N 1
ATOM 2971 C CA . PHE A 1 366 ? 25.237 13.056 -39.509 1.00 87.06 366 PHE A CA 1
ATOM 2972 C C . PHE A 1 366 ? 25.122 12.027 -40.632 1.00 87.06 366 PHE A C 1
ATOM 2974 O O . PHE A 1 366 ? 25.272 12.381 -41.799 1.00 87.06 366 PHE A O 1
ATOM 2981 N N . SER A 1 367 ? 24.824 10.775 -40.291 1.00 85.94 367 SER A N 1
ATOM 2982 C CA . SER A 1 367 ? 24.662 9.708 -41.278 1.00 85.94 367 SER A CA 1
ATOM 2983 C C . SER A 1 367 ? 23.442 9.924 -42.168 1.00 85.94 367 SER A C 1
ATOM 2985 O O . SER A 1 367 ? 23.549 9.772 -43.380 1.00 85.94 367 SER A O 1
ATOM 2987 N N . VAL A 1 368 ? 22.314 10.359 -41.597 1.00 85.00 368 VAL A N 1
ATOM 2988 C CA . VAL A 1 368 ? 21.096 10.718 -42.339 1.00 85.00 368 VAL A CA 1
ATOM 2989 C C . VAL A 1 368 ? 21.359 11.903 -43.267 1.00 85.00 368 VAL A C 1
ATOM 2991 O O . VAL A 1 368 ? 20.973 11.852 -44.432 1.00 85.00 368 VAL A O 1
ATOM 2994 N N . VAL A 1 369 ? 22.057 12.946 -42.800 1.00 85.81 369 VAL A N 1
ATOM 2995 C CA . VAL A 1 369 ? 22.450 14.088 -43.649 1.00 85.81 369 VAL A CA 1
ATOM 2996 C C . VAL A 1 369 ? 23.331 13.616 -44.806 1.00 85.81 369 VAL A C 1
ATOM 2998 O O . VAL A 1 369 ? 23.050 13.933 -45.958 1.00 85.81 369 VAL A O 1
ATOM 3001 N N . TYR A 1 370 ? 24.374 12.838 -44.514 1.00 82.56 370 TYR A N 1
ATOM 3002 C CA . TYR A 1 370 ? 25.314 12.351 -45.521 1.00 82.56 370 TYR A CA 1
ATOM 3003 C C . TYR A 1 370 ? 24.626 11.459 -46.566 1.00 82.56 370 TYR A C 1
ATOM 3005 O O . TYR A 1 370 ? 24.856 11.623 -47.762 1.00 82.56 370 TYR A O 1
ATOM 3013 N N . TYR A 1 371 ? 23.716 10.586 -46.126 1.00 78.62 371 TYR A N 1
ATOM 3014 C CA . TYR A 1 371 ? 22.907 9.737 -46.998 1.00 78.62 371 TYR A CA 1
ATOM 3015 C C . TYR A 1 371 ? 21.906 10.538 -47.850 1.00 78.62 371 TYR A C 1
ATOM 3017 O O . TYR A 1 371 ? 21.770 10.278 -49.042 1.00 78.62 371 TYR A O 1
ATOM 3025 N N . THR A 1 372 ? 21.264 11.563 -47.278 1.00 79.94 372 THR A N 1
ATOM 3026 C CA . THR A 1 372 ? 20.345 12.451 -48.016 1.00 79.94 372 THR A CA 1
ATOM 3027 C C . THR A 1 372 ? 21.087 13.211 -49.118 1.00 79.94 372 THR A C 1
ATOM 3029 O O . THR A 1 372 ? 20.627 13.263 -50.253 1.00 79.94 372 THR A O 1
ATOM 3032 N N . LEU A 1 373 ? 22.278 13.745 -48.820 1.00 79.62 373 LEU A N 1
ATOM 3033 C CA . LEU A 1 373 ? 23.118 14.427 -49.813 1.00 79.62 373 LEU A CA 1
ATOM 3034 C C . LEU A 1 373 ? 23.567 13.490 -50.944 1.00 79.62 373 LEU A C 1
ATOM 3036 O O . LEU A 1 373 ? 23.718 13.933 -52.081 1.00 79.62 373 LEU A O 1
ATOM 3040 N N . PHE A 1 374 ? 23.772 12.206 -50.646 1.00 73.44 374 PHE A N 1
ATOM 3041 C CA . PHE A 1 374 ? 24.054 11.193 -51.659 1.00 73.44 374 PHE A CA 1
ATOM 3042 C C . PHE A 1 374 ? 22.849 10.948 -52.582 1.00 73.44 374 PHE A C 1
ATOM 3044 O O . PHE A 1 374 ? 23.020 10.949 -53.798 1.00 73.44 374 PHE A O 1
ATOM 3051 N N . ILE A 1 375 ? 21.639 10.782 -52.034 1.00 68.69 375 ILE A N 1
ATOM 3052 C CA . ILE A 1 375 ? 20.422 10.555 -52.837 1.00 68.69 375 ILE A CA 1
ATOM 3053 C C . ILE A 1 375 ? 20.102 11.748 -53.743 1.00 68.69 375 ILE A C 1
ATOM 3055 O O . ILE A 1 375 ? 19.704 11.555 -54.890 1.00 68.69 375 ILE A O 1
ATOM 3059 N N . GLU A 1 376 ? 20.337 12.970 -53.263 1.00 69.50 376 GLU A N 1
ATOM 3060 C CA . GLU A 1 376 ? 20.179 14.203 -54.047 1.00 69.50 376 GLU A CA 1
ATOM 3061 C C . GLU A 1 376 ? 21.328 14.434 -55.051 1.00 69.50 376 GLU A C 1
ATOM 3063 O O . GLU A 1 376 ? 21.424 15.496 -55.664 1.00 69.50 376 GLU A O 1
ATOM 3068 N N . ASN A 1 377 ? 22.215 13.447 -55.232 1.00 63.69 377 ASN A N 1
ATOM 3069 C CA . ASN A 1 377 ? 23.372 13.477 -56.132 1.00 63.69 377 ASN A CA 1
ATOM 3070 C C . ASN A 1 377 ? 24.353 14.632 -55.866 1.00 63.69 377 ASN A C 1
ATOM 3072 O O . ASN A 1 377 ? 25.113 15.024 -56.749 1.00 63.69 377 ASN A O 1
ATOM 3076 N N . LEU A 1 378 ? 24.376 15.168 -54.642 1.00 64.56 378 LEU A N 1
ATOM 3077 C CA . LEU A 1 378 ? 25.296 16.237 -54.237 1.00 64.56 378 LEU A CA 1
ATOM 3078 C C . LEU A 1 378 ? 26.663 15.695 -53.804 1.00 64.56 378 LEU A C 1
ATOM 3080 O O . LEU A 1 378 ? 27.647 16.434 -53.778 1.00 64.56 378 LEU A O 1
ATOM 3084 N N . ILE A 1 379 ? 26.730 14.413 -53.436 1.00 65.69 379 ILE A N 1
ATOM 3085 C CA . ILE A 1 379 ? 27.954 13.723 -53.021 1.00 65.69 379 ILE A CA 1
ATOM 3086 C C . ILE A 1 379 ? 28.040 12.371 -53.732 1.00 65.69 379 ILE A C 1
ATOM 3088 O O . ILE A 1 379 ? 27.062 11.632 -53.814 1.00 65.69 379 ILE A O 1
ATOM 3092 N N . SER A 1 380 ? 29.235 12.017 -54.207 1.00 60.78 380 SER A N 1
ATOM 3093 C CA . SER A 1 380 ? 29.503 10.721 -54.837 1.00 60.78 380 SER A CA 1
ATOM 3094 C C . SER A 1 380 ? 29.451 9.562 -53.838 1.00 60.78 380 SER A C 1
ATOM 3096 O O . SER A 1 380 ? 29.977 9.652 -52.727 1.00 60.78 380 SER A O 1
ATOM 3098 N N . TYR A 1 381 ? 28.902 8.425 -54.273 1.00 61.56 381 TYR A N 1
ATOM 3099 C CA . TYR A 1 381 ? 28.911 7.187 -53.493 1.00 61.56 381 TYR A CA 1
ATOM 3100 C C . TYR A 1 381 ? 30.334 6.761 -53.102 1.00 61.56 381 TYR A C 1
ATOM 3102 O O . TYR A 1 381 ? 31.243 6.717 -53.937 1.00 61.56 381 TYR A O 1
ATOM 3110 N N . SER A 1 382 ? 30.499 6.339 -51.847 1.00 64.88 382 SER A N 1
ATOM 3111 C CA . SER A 1 382 ? 31.702 5.667 -51.357 1.00 64.88 382 SER A CA 1
ATOM 3112 C C . SER A 1 382 ? 31.321 4.390 -50.606 1.00 64.88 382 SER A C 1
ATOM 3114 O O . SER A 1 382 ? 30.350 4.373 -49.856 1.00 64.88 382 SER A O 1
ATOM 3116 N N . SER A 1 383 ? 32.094 3.307 -50.744 1.00 61.66 383 SER A N 1
ATOM 3117 C CA . SER A 1 383 ? 31.850 2.073 -49.970 1.00 61.66 383 SER A CA 1
ATOM 3118 C C . SER A 1 383 ? 31.977 2.290 -48.455 1.00 61.66 383 SER A C 1
ATOM 3120 O O . SER A 1 383 ? 31.388 1.563 -47.662 1.00 61.66 383 SER A O 1
ATOM 3122 N N . SER A 1 384 ? 32.727 3.314 -48.048 1.00 68.69 384 SER A N 1
ATOM 3123 C CA . SER A 1 384 ? 32.829 3.787 -46.666 1.00 68.69 384 SER A CA 1
ATOM 3124 C C . SER A 1 384 ? 31.539 4.413 -46.130 1.00 68.69 384 SER A C 1
ATOM 3126 O O . SER A 1 384 ? 31.356 4.427 -44.917 1.00 68.69 384 SER A O 1
ATOM 3128 N N . MET A 1 385 ? 30.642 4.905 -46.992 1.00 73.31 385 MET A N 1
ATOM 3129 C CA . MET A 1 385 ? 29.374 5.519 -46.585 1.00 73.31 385 MET A CA 1
ATOM 3130 C C . MET A 1 385 ? 28.459 4.526 -45.871 1.00 73.31 385 MET A C 1
ATOM 3132 O O . MET A 1 385 ? 27.938 4.830 -44.803 1.00 73.31 385 MET A O 1
ATOM 3136 N N . ILE A 1 386 ? 28.289 3.336 -46.447 1.00 73.19 386 ILE A N 1
ATOM 3137 C CA . ILE A 1 386 ? 27.435 2.284 -45.885 1.00 73.19 386 ILE A CA 1
ATOM 3138 C C . ILE A 1 386 ? 27.988 1.821 -44.535 1.00 73.19 386 ILE A C 1
ATOM 3140 O O . ILE A 1 386 ? 27.272 1.801 -43.538 1.00 73.19 386 ILE A O 1
ATOM 3144 N N . ALA A 1 387 ? 29.295 1.552 -44.471 1.00 79.44 387 ALA A N 1
ATOM 3145 C CA . ALA A 1 387 ? 29.948 1.188 -43.218 1.00 79.44 387 ALA A CA 1
ATOM 3146 C C . ALA A 1 387 ? 29.787 2.282 -42.146 1.00 79.44 387 ALA A C 1
ATOM 3148 O O . ALA A 1 387 ? 29.532 1.971 -40.986 1.00 79.44 387 ALA A O 1
ATOM 3149 N N . PHE A 1 388 ? 29.894 3.563 -42.519 1.00 84.38 388 PHE A N 1
ATOM 3150 C CA . PHE A 1 388 ? 29.674 4.682 -41.600 1.00 84.38 388 PHE A CA 1
ATOM 3151 C C . PHE A 1 388 ? 28.231 4.745 -41.082 1.00 84.38 388 PHE A C 1
ATOM 3153 O O . PHE A 1 388 ? 28.026 4.986 -39.890 1.00 84.38 388 PHE A O 1
ATOM 3160 N N . LEU A 1 389 ? 27.248 4.491 -41.949 1.00 84.25 389 LEU A N 1
ATOM 3161 C CA . LEU A 1 389 ? 25.834 4.435 -41.588 1.00 84.25 389 LEU A CA 1
ATOM 3162 C C . LEU A 1 389 ? 25.585 3.344 -40.532 1.00 84.25 389 LEU A C 1
ATOM 3164 O O . LEU A 1 389 ? 25.063 3.643 -39.459 1.00 84.25 389 LEU A O 1
ATOM 3168 N N . ASP A 1 390 ? 26.031 2.109 -40.775 1.00 85.69 390 ASP A N 1
ATOM 3169 C CA . ASP A 1 390 ? 25.826 0.993 -39.837 1.00 85.69 390 ASP A CA 1
ATOM 3170 C C . ASP A 1 390 ? 26.581 1.169 -38.518 1.00 85.69 390 ASP A C 1
ATOM 3172 O O . ASP A 1 390 ? 26.032 0.890 -37.452 1.00 85.69 390 ASP A O 1
ATOM 3176 N N . ILE A 1 391 ? 27.821 1.672 -38.559 1.00 89.50 391 ILE A N 1
ATOM 3177 C CA . ILE A 1 391 ? 28.578 1.995 -37.341 1.00 89.50 391 ILE A CA 1
ATOM 3178 C C . ILE A 1 391 ? 27.830 3.054 -36.522 1.00 89.50 391 ILE A C 1
ATOM 3180 O O . ILE A 1 391 ? 27.754 2.943 -35.298 1.00 89.50 391 ILE A O 1
ATOM 3184 N N . SER A 1 392 ? 27.258 4.066 -37.174 1.00 90.62 392 SER A N 1
ATOM 3185 C CA . SER A 1 392 ? 26.531 5.139 -36.493 1.00 90.62 392 SER A CA 1
ATOM 3186 C C . SER A 1 392 ? 25.264 4.642 -35.801 1.00 90.62 392 SER A C 1
ATOM 3188 O O . SER A 1 392 ? 25.024 5.009 -34.651 1.00 90.62 392 SER A O 1
ATOM 3190 N N . PHE A 1 393 ? 24.497 3.756 -36.441 1.00 89.00 393 PHE A N 1
ATOM 3191 C CA . PHE A 1 393 ? 23.340 3.109 -35.811 1.00 89.00 393 PHE A CA 1
ATOM 3192 C C . PHE A 1 393 ? 23.737 2.119 -34.712 1.00 89.00 393 PHE A C 1
ATOM 3194 O O . PHE A 1 393 ? 23.074 2.036 -33.677 1.00 89.00 393 PHE A O 1
ATOM 3201 N N . ALA A 1 394 ? 24.850 1.401 -34.878 1.00 89.88 394 ALA A N 1
ATOM 3202 C CA . ALA A 1 394 ? 25.378 0.533 -33.830 1.00 89.88 394 ALA A CA 1
ATOM 3203 C C . ALA A 1 394 ? 25.748 1.334 -32.572 1.00 89.88 394 ALA A C 1
ATOM 3205 O O . ALA A 1 394 ? 25.387 0.959 -31.452 1.00 89.88 394 ALA A O 1
ATOM 3206 N N . LEU A 1 395 ? 26.422 2.473 -32.761 1.00 91.31 395 LEU A N 1
ATOM 3207 C CA . LEU A 1 395 ? 26.750 3.411 -31.691 1.00 91.31 395 LEU A CA 1
ATOM 3208 C C . LEU A 1 395 ? 25.494 3.997 -31.044 1.00 91.31 395 LEU A C 1
ATOM 3210 O O . LEU A 1 395 ? 25.444 4.091 -29.818 1.00 91.31 395 LEU A O 1
ATOM 3214 N N . GLU A 1 396 ? 24.474 4.347 -31.828 1.00 92.62 396 GLU A N 1
ATOM 3215 C CA . GLU A 1 396 ? 23.185 4.791 -31.295 1.00 92.62 396 GLU A CA 1
ATOM 3216 C C . GLU A 1 396 ? 22.564 3.731 -30.387 1.00 92.62 396 GLU A C 1
ATOM 3218 O O . GLU A 1 396 ? 22.216 4.045 -29.251 1.00 92.62 396 GLU A O 1
ATOM 3223 N N . GLY A 1 397 ? 22.491 2.472 -30.829 1.00 91.75 397 GLY A N 1
ATOM 3224 C CA . GLY A 1 397 ? 21.956 1.376 -30.021 1.00 91.75 397 GLY A CA 1
ATOM 3225 C C . GLY A 1 397 ? 22.676 1.236 -28.677 1.00 91.75 397 GLY A C 1
ATOM 3226 O O . GLY A 1 397 ? 22.038 1.191 -27.623 1.00 91.75 397 GLY A O 1
ATOM 3227 N N . VAL A 1 398 ? 24.013 1.252 -28.684 1.00 92.38 398 VAL A N 1
ATOM 3228 C CA . VAL A 1 398 ? 24.820 1.185 -27.452 1.00 92.38 398 VAL A CA 1
ATOM 3229 C C . VAL A 1 398 ? 24.577 2.401 -26.547 1.00 92.38 398 VAL A C 1
ATOM 3231 O O . VAL A 1 398 ? 24.405 2.249 -25.335 1.00 92.38 398 VAL A O 1
ATOM 3234 N N . LEU A 1 399 ? 24.523 3.611 -27.107 1.00 93.25 399 LEU A N 1
ATOM 3235 C CA . LEU A 1 399 ? 24.310 4.844 -26.342 1.00 93.25 399 LEU A CA 1
ATOM 3236 C C . LEU A 1 399 ? 22.881 4.951 -25.788 1.00 93.25 399 LEU A C 1
ATOM 3238 O O . LEU A 1 399 ? 22.702 5.393 -24.652 1.00 93.25 399 LEU A O 1
ATOM 3242 N N . LEU A 1 400 ? 21.873 4.494 -26.532 1.00 93.62 400 LEU A N 1
ATOM 3243 C CA . LEU A 1 400 ? 20.492 4.379 -26.063 1.00 93.62 400 LEU A CA 1
ATOM 3244 C C . LEU A 1 400 ? 20.360 3.343 -24.946 1.00 93.62 400 LEU A C 1
ATOM 3246 O O . LEU A 1 400 ? 19.654 3.591 -23.970 1.00 93.62 400 LEU A O 1
ATOM 3250 N N . SER A 1 401 ? 21.094 2.231 -25.023 1.00 92.06 401 SER A N 1
ATOM 3251 C CA . SER A 1 401 ? 21.180 1.263 -23.926 1.00 92.06 401 SER A CA 1
ATOM 3252 C C . SER A 1 401 ? 21.758 1.889 -22.650 1.00 92.06 401 SER A C 1
ATOM 3254 O O . SER A 1 401 ? 21.225 1.677 -21.559 1.00 92.06 401 SER A O 1
ATOM 3256 N N . LEU A 1 402 ? 22.804 2.717 -22.766 1.00 90.94 402 LEU A N 1
ATOM 3257 C CA . LEU A 1 402 ? 23.342 3.477 -21.630 1.00 90.94 402 LEU A CA 1
ATOM 3258 C C . LEU A 1 402 ? 22.339 4.512 -21.098 1.00 90.94 402 LEU A C 1
ATOM 3260 O O . LEU A 1 402 ? 22.203 4.672 -19.884 1.00 90.94 402 LEU A O 1
ATOM 3264 N N . ALA A 1 403 ? 21.600 5.184 -21.985 1.00 91.56 403 ALA A N 1
ATOM 3265 C CA . ALA A 1 403 ? 20.537 6.108 -21.599 1.00 91.56 403 ALA A CA 1
ATOM 3266 C C . ALA A 1 403 ? 19.420 5.389 -20.820 1.00 91.56 403 ALA A C 1
ATOM 3268 O O . ALA A 1 403 ? 18.928 5.901 -19.810 1.00 91.56 403 ALA A O 1
ATOM 3269 N N . LEU A 1 404 ? 19.062 4.174 -21.245 1.00 90.88 404 LEU A N 1
ATOM 3270 C CA . LEU A 1 404 ? 18.085 3.321 -20.576 1.00 90.88 404 LEU A CA 1
ATOM 3271 C C . LEU A 1 404 ? 18.584 2.853 -19.203 1.00 90.88 404 LEU A C 1
ATOM 3273 O O . LEU A 1 404 ? 17.819 2.882 -18.242 1.00 90.88 404 LEU A O 1
ATOM 3277 N N . ALA A 1 405 ? 19.872 2.533 -19.068 1.00 89.50 405 ALA A N 1
ATOM 3278 C CA . ALA A 1 405 ? 20.477 2.218 -17.775 1.00 89.50 405 ALA A CA 1
ATOM 3279 C C . ALA A 1 405 ? 20.415 3.402 -16.782 1.00 89.50 405 ALA A C 1
ATOM 3281 O O . ALA A 1 405 ? 20.065 3.200 -15.616 1.00 89.50 405 ALA A O 1
ATOM 3282 N N . ASP A 1 406 ? 20.681 4.641 -17.226 1.00 89.31 406 ASP A N 1
ATOM 3283 C CA . ASP A 1 406 ? 20.546 5.843 -16.375 1.00 89.31 406 ASP A CA 1
ATOM 3284 C C . ASP A 1 406 ? 19.083 6.068 -15.957 1.00 89.31 406 ASP A C 1
ATOM 3286 O O . ASP A 1 406 ? 18.801 6.362 -14.796 1.00 89.31 406 ASP A O 1
ATOM 3290 N N . ARG A 1 407 ? 18.125 5.845 -16.868 1.00 88.31 407 ARG A N 1
ATOM 3291 C CA . ARG A 1 407 ? 16.687 5.893 -16.552 1.00 88.31 407 ARG A CA 1
ATOM 3292 C C . ARG A 1 407 ? 16.296 4.859 -15.497 1.00 88.31 407 ARG A C 1
ATOM 3294 O O . ARG A 1 407 ? 15.596 5.203 -14.549 1.00 88.31 407 ARG A O 1
ATOM 3301 N N . ILE A 1 408 ? 16.760 3.618 -15.632 1.00 86.44 408 ILE A N 1
ATOM 3302 C CA . ILE A 1 408 ? 16.496 2.552 -14.655 1.00 86.44 408 ILE A CA 1
ATOM 3303 C C . ILE A 1 408 ? 17.047 2.940 -13.278 1.00 86.44 408 ILE A C 1
ATOM 3305 O O . ILE A 1 408 ? 16.384 2.725 -12.263 1.00 86.44 408 ILE A O 1
ATOM 3309 N N . ARG A 1 409 ? 18.231 3.563 -13.231 1.00 87.00 409 ARG A N 1
ATOM 3310 C CA . ARG A 1 409 ? 18.823 4.063 -11.985 1.00 87.00 409 ARG A CA 1
ATOM 3311 C C . ARG A 1 409 ? 17.955 5.137 -11.322 1.00 87.00 409 ARG A C 1
ATOM 3313 O O . ARG A 1 409 ? 17.746 5.064 -10.113 1.00 87.00 409 ARG A O 1
ATOM 3320 N N . VAL A 1 410 ? 17.441 6.098 -12.093 1.00 85.81 410 VAL A N 1
ATOM 3321 C CA . VAL A 1 410 ? 16.535 7.144 -11.581 1.00 85.81 410 VAL A CA 1
ATOM 3322 C C . VAL A 1 410 ? 15.248 6.524 -11.032 1.00 85.81 410 VAL A C 1
ATOM 3324 O O . VAL A 1 410 ? 14.901 6.782 -9.883 1.00 85.81 410 VAL A O 1
ATOM 3327 N N . LEU A 1 411 ? 14.604 5.632 -11.794 1.00 82.12 411 LEU A N 1
ATOM 3328 C CA . LEU A 1 411 ? 13.378 4.944 -11.367 1.00 82.12 411 LEU A CA 1
ATOM 3329 C C . LEU A 1 411 ? 13.572 4.156 -10.064 1.00 82.12 411 LEU A C 1
ATOM 3331 O O . LEU A 1 411 ? 12.710 4.170 -9.185 1.00 82.12 411 LEU A O 1
ATOM 3335 N N . ARG A 1 412 ? 14.714 3.472 -9.918 1.00 83.06 412 ARG A N 1
ATOM 3336 C CA . ARG A 1 412 ? 15.040 2.738 -8.691 1.00 83.06 412 ARG A CA 1
ATOM 3337 C C . ARG A 1 412 ? 15.213 3.683 -7.501 1.00 83.06 412 ARG A C 1
ATOM 3339 O O . ARG A 1 412 ? 14.638 3.423 -6.450 1.00 83.06 412 ARG A O 1
ATOM 3346 N N . SER A 1 413 ? 15.936 4.787 -7.685 1.00 82.50 413 SER A N 1
ATOM 3347 C CA . SER A 1 413 ? 16.154 5.786 -6.634 1.00 82.50 413 SER A CA 1
ATOM 3348 C C . SER A 1 413 ? 14.850 6.434 -6.161 1.00 82.50 413 SER A C 1
ATOM 3350 O O . SER A 1 413 ? 14.679 6.640 -4.963 1.00 82.50 413 SER A O 1
ATOM 3352 N N . GLU A 1 414 ? 13.928 6.755 -7.072 1.00 81.81 414 GLU A N 1
ATOM 3353 C CA . GLU A 1 414 ? 12.615 7.316 -6.720 1.00 81.81 414 GLU A CA 1
ATOM 3354 C C . GLU A 1 414 ? 11.782 6.319 -5.906 1.00 81.81 414 GLU A C 1
ATOM 3356 O O . GLU A 1 414 ? 11.166 6.688 -4.904 1.00 81.81 414 GLU A O 1
ATOM 3361 N N . ARG A 1 415 ? 11.809 5.036 -6.293 1.00 77.88 415 ARG A N 1
ATOM 3362 C CA . ARG A 1 415 ? 11.116 3.965 -5.568 1.00 77.88 415 ARG A CA 1
ATOM 3363 C C . ARG A 1 415 ? 11.691 3.753 -4.169 1.00 77.88 415 ARG A C 1
ATOM 3365 O O . ARG A 1 415 ? 10.922 3.649 -3.216 1.00 77.88 415 ARG A O 1
ATOM 3372 N N . GLU A 1 416 ? 13.013 3.699 -4.043 1.00 79.62 416 GLU A N 1
ATOM 3373 C CA . GLU A 1 416 ? 13.699 3.550 -2.754 1.00 79.62 416 GLU A CA 1
ATOM 3374 C C . GLU A 1 416 ? 13.415 4.741 -1.832 1.00 79.62 416 GLU A C 1
ATOM 3376 O O . GLU A 1 416 ? 13.112 4.544 -0.658 1.00 79.62 416 GLU A O 1
ATOM 3381 N N . PHE A 1 417 ? 13.420 5.968 -2.362 1.00 75.75 417 PHE A N 1
ATOM 3382 C CA . PHE A 1 417 ? 13.062 7.160 -1.595 1.00 75.75 417 PHE A CA 1
ATOM 3383 C C . PHE A 1 417 ? 11.604 7.124 -1.116 1.00 75.75 417 PHE A C 1
ATOM 3385 O O . PHE A 1 417 ? 11.340 7.379 0.058 1.00 75.75 417 PHE A O 1
ATOM 3392 N N . ALA A 1 418 ? 10.659 6.756 -1.988 1.00 70.56 418 ALA A N 1
ATOM 3393 C CA . ALA A 1 418 ? 9.247 6.639 -1.622 1.00 70.56 418 ALA A CA 1
ATOM 3394 C C . ALA A 1 418 ? 9.012 5.568 -0.540 1.00 70.56 418 ALA A C 1
ATOM 3396 O O . ALA A 1 418 ? 8.272 5.800 0.418 1.00 70.56 418 ALA A O 1
ATOM 3397 N N . GLN A 1 419 ? 9.677 4.413 -0.654 1.00 73.00 419 GLN A N 1
ATOM 3398 C CA . GLN A 1 419 ? 9.611 3.347 0.351 1.00 73.00 419 GLN A CA 1
ATOM 3399 C C . GLN A 1 419 ? 10.263 3.767 1.674 1.00 73.00 419 GLN A C 1
ATOM 3401 O O . GLN A 1 419 ? 9.674 3.568 2.736 1.00 73.00 419 GLN A O 1
ATOM 3406 N N . GLY A 1 420 ? 11.437 4.401 1.618 1.00 73.44 420 GLY A N 1
ATOM 3407 C CA . GLY A 1 420 ? 12.132 4.925 2.793 1.00 73.44 420 GLY A CA 1
ATOM 3408 C C . GLY A 1 420 ? 11.312 5.982 3.534 1.00 73.44 420 GLY A C 1
ATOM 3409 O O . GLY A 1 420 ? 11.193 5.916 4.755 1.00 73.44 420 GLY A O 1
ATOM 3410 N N . ALA A 1 421 ? 10.671 6.904 2.810 1.00 70.38 421 ALA A N 1
ATOM 3411 C CA . ALA A 1 421 ? 9.791 7.913 3.395 1.00 70.38 421 ALA A CA 1
ATOM 3412 C C . ALA A 1 421 ? 8.568 7.290 4.093 1.00 70.38 421 ALA A C 1
ATOM 3414 O O . ALA A 1 421 ? 8.194 7.724 5.181 1.00 70.38 421 ALA A O 1
ATOM 3415 N N . SER A 1 422 ? 7.968 6.247 3.507 1.00 62.38 422 SER A N 1
ATOM 3416 C CA . SER A 1 422 ? 6.833 5.526 4.105 1.00 62.38 422 SER A CA 1
ATOM 3417 C C . SER A 1 422 ? 7.224 4.770 5.385 1.00 62.38 422 SER A C 1
ATOM 3419 O O . SER A 1 422 ? 6.532 4.865 6.406 1.00 62.38 422 SER A O 1
ATOM 3421 N N . LEU A 1 423 ? 8.372 4.085 5.372 1.00 67.94 423 LEU A N 1
ATOM 3422 C CA . LEU A 1 423 ? 8.925 3.405 6.548 1.00 67.94 423 LEU A CA 1
ATOM 3423 C C . LEU A 1 423 ? 9.274 4.395 7.664 1.00 67.94 423 LEU A C 1
ATOM 3425 O O . LEU A 1 423 ? 8.883 4.182 8.811 1.00 67.94 423 LEU A O 1
ATOM 3429 N N . ALA A 1 424 ? 9.939 5.503 7.326 1.00 67.56 424 ALA A N 1
ATOM 3430 C CA . ALA A 1 424 ? 10.282 6.553 8.280 1.00 67.56 424 ALA A CA 1
ATOM 3431 C C . ALA A 1 424 ? 9.029 7.201 8.894 1.00 67.56 424 ALA A C 1
ATOM 3433 O O . ALA A 1 424 ? 8.978 7.382 10.108 1.00 67.56 424 ALA A O 1
ATOM 3434 N N . LYS A 1 425 ? 7.987 7.478 8.090 1.00 66.19 425 LYS A N 1
ATOM 3435 C CA . LYS A 1 425 ? 6.682 7.970 8.574 1.00 66.19 425 LYS A CA 1
ATOM 3436 C C . LYS A 1 425 ? 6.081 7.008 9.605 1.00 66.19 425 LYS A C 1
ATOM 3438 O O . LYS A 1 425 ? 5.635 7.442 10.663 1.00 66.19 425 LYS A O 1
ATOM 3443 N N . SER A 1 426 ? 6.106 5.707 9.319 1.00 62.25 426 SER A N 1
ATOM 3444 C CA . SER A 1 426 ? 5.534 4.678 10.197 1.00 62.25 426 SER A CA 1
ATOM 3445 C C . SER A 1 426 ? 6.318 4.528 11.507 1.00 62.25 426 SER A C 1
ATOM 3447 O O . SER A 1 426 ? 5.724 4.486 12.583 1.00 62.25 426 SER A O 1
ATOM 3449 N N . GLN A 1 427 ? 7.653 4.506 11.435 1.00 66.06 427 GLN A N 1
ATOM 3450 C CA . GLN A 1 427 ? 8.525 4.439 12.614 1.00 66.06 427 GLN A CA 1
ATOM 3451 C C . GLN A 1 427 ? 8.419 5.692 13.487 1.00 66.06 427 GLN A C 1
ATOM 3453 O O . GLN A 1 427 ? 8.344 5.577 14.710 1.00 66.06 427 GLN A O 1
ATOM 3458 N N . PHE A 1 428 ? 8.356 6.876 12.872 1.00 69.44 428 PHE A N 1
ATOM 3459 C CA . PHE A 1 428 ? 8.159 8.134 13.586 1.00 69.44 428 PHE A CA 1
ATOM 3460 C C . PHE A 1 428 ? 6.851 8.122 14.379 1.00 69.44 428 PHE A C 1
ATOM 3462 O O . PHE A 1 428 ? 6.859 8.410 15.572 1.00 69.44 428 PHE A O 1
ATOM 3469 N N . LEU A 1 429 ? 5.741 7.715 13.755 1.00 66.69 429 LEU A N 1
ATOM 3470 C CA . LEU A 1 429 ? 4.442 7.652 14.430 1.00 66.69 429 LEU A CA 1
ATOM 3471 C C . LEU A 1 429 ? 4.435 6.620 15.565 1.00 66.69 429 LEU A C 1
ATOM 3473 O O . LEU A 1 429 ? 3.904 6.903 16.638 1.00 66.69 429 LEU A O 1
ATOM 3477 N N . ALA A 1 430 ? 5.080 5.466 15.373 1.00 63.81 430 ALA A N 1
ATOM 3478 C CA . ALA A 1 430 ? 5.229 4.461 16.423 1.00 63.81 430 ALA A CA 1
ATOM 3479 C C . ALA A 1 430 ? 6.029 4.983 17.633 1.00 63.81 430 ALA A C 1
ATOM 3481 O O . ALA A 1 430 ? 5.594 4.796 18.770 1.00 63.81 430 ALA A O 1
ATOM 3482 N N . SER A 1 431 ? 7.155 5.669 17.400 1.00 62.78 431 SER A N 1
ATOM 3483 C CA . SER A 1 431 ? 7.967 6.283 18.463 1.00 62.78 431 SER A CA 1
ATOM 3484 C C . SER A 1 431 ? 7.201 7.395 19.178 1.00 62.78 431 SER A C 1
ATOM 3486 O O . SER A 1 431 ? 7.124 7.419 20.405 1.00 62.78 431 SER A O 1
ATOM 3488 N N . MET A 1 432 ? 6.556 8.275 18.409 1.00 68.38 432 MET A N 1
ATOM 3489 C CA . MET A 1 432 ? 5.821 9.414 18.946 1.00 68.38 432 MET A CA 1
ATOM 3490 C C . MET A 1 432 ? 4.624 8.973 19.792 1.00 68.38 432 MET A C 1
ATOM 3492 O O . MET A 1 432 ? 4.318 9.600 20.802 1.00 68.38 432 MET A O 1
ATOM 3496 N N . SER A 1 433 ? 3.974 7.855 19.453 1.00 66.38 433 SER A N 1
ATOM 3497 C CA . SER A 1 433 ? 2.925 7.314 20.316 1.00 66.38 433 SER A CA 1
ATOM 3498 C C . SER A 1 433 ? 3.437 6.908 21.692 1.00 66.38 433 SER A C 1
ATOM 3500 O O . SER A 1 433 ? 2.690 7.085 22.652 1.00 66.38 433 SER A O 1
ATOM 3502 N N . HIS A 1 434 ? 4.633 6.329 21.807 1.00 66.69 434 HIS A N 1
ATOM 3503 C CA . HIS A 1 434 ? 5.193 5.978 23.115 1.00 66.69 434 HIS A CA 1
ATOM 3504 C C . HIS A 1 434 ? 5.540 7.235 23.909 1.00 66.69 434 HIS A C 1
ATOM 3506 O O . HIS A 1 434 ? 5.135 7.352 25.064 1.00 66.69 434 HIS A O 1
ATOM 3512 N N . GLU A 1 435 ? 6.168 8.218 23.262 1.00 73.75 435 GLU A N 1
ATOM 3513 C CA . GLU A 1 435 ? 6.524 9.496 23.891 1.00 73.75 435 GLU A CA 1
ATOM 3514 C C . GLU A 1 435 ? 5.309 10.302 24.364 1.00 73.75 435 GLU A C 1
ATOM 3516 O O . GLU A 1 435 ? 5.398 10.995 25.374 1.00 73.75 435 GLU A O 1
ATOM 3521 N N . ILE A 1 436 ? 4.157 10.193 23.691 1.00 71.44 436 ILE A N 1
ATOM 3522 C CA . ILE A 1 436 ? 2.922 10.841 24.153 1.00 71.44 436 ILE A CA 1
ATOM 3523 C C . ILE A 1 436 ? 2.194 9.985 25.201 1.00 71.44 436 ILE A C 1
ATOM 3525 O O . ILE A 1 436 ? 1.592 10.517 26.135 1.00 71.44 436 ILE A O 1
ATOM 3529 N N . ARG A 1 437 ? 2.240 8.653 25.095 1.00 69.88 437 ARG A N 1
ATOM 3530 C CA . ARG A 1 437 ? 1.518 7.760 26.012 1.00 69.88 437 ARG A CA 1
ATOM 3531 C C . ARG A 1 437 ? 2.054 7.831 27.441 1.00 69.88 437 ARG A C 1
ATOM 3533 O O . ARG A 1 437 ? 1.253 7.816 28.371 1.00 69.88 437 ARG A O 1
ATOM 3540 N N . THR A 1 438 ? 3.368 7.924 27.628 1.00 66.94 438 THR A N 1
ATOM 3541 C CA . THR A 1 438 ? 3.994 7.990 28.960 1.00 66.94 438 THR A CA 1
ATOM 3542 C C . THR A 1 438 ? 3.499 9.173 29.808 1.00 66.94 438 THR A C 1
ATOM 3544 O O . THR A 1 438 ? 2.935 8.921 30.878 1.00 66.94 438 THR A O 1
ATOM 3547 N N . PRO A 1 439 ? 3.584 10.444 29.358 1.00 73.31 439 PRO A N 1
ATOM 3548 C CA . PRO A 1 439 ? 3.067 11.569 30.137 1.00 73.31 439 PRO A CA 1
ATOM 3549 C C . PRO A 1 439 ? 1.545 11.505 30.309 1.00 73.31 439 PRO A C 1
ATOM 3551 O O . PRO A 1 439 ? 1.031 11.858 31.371 1.00 73.31 439 PRO A O 1
ATOM 3554 N N . MET A 1 440 ? 0.810 10.998 29.314 1.00 80.50 440 MET A N 1
ATOM 3555 C CA . MET A 1 440 ? -0.645 10.850 29.408 1.00 80.50 440 MET A CA 1
ATOM 3556 C C . MET A 1 440 ? -1.079 9.828 30.458 1.00 80.50 440 MET A C 1
ATOM 3558 O O . MET A 1 440 ? -2.042 10.064 31.190 1.00 80.50 440 MET A O 1
ATOM 3562 N N . ASN A 1 441 ? -0.357 8.716 30.578 1.00 70.25 441 ASN A N 1
ATOM 3563 C CA . ASN A 1 441 ? -0.624 7.705 31.595 1.00 70.25 441 ASN A CA 1
ATOM 3564 C C . ASN A 1 441 ? -0.364 8.242 33.008 1.00 70.25 441 ASN A C 1
ATOM 3566 O O . ASN A 1 441 ? -1.169 7.989 33.905 1.00 70.25 441 ASN A O 1
ATOM 3570 N N . ALA A 1 442 ? 0.708 9.019 33.199 1.00 71.38 442 ALA A N 1
ATOM 3571 C CA . ALA A 1 442 ? 0.993 9.688 34.468 1.00 71.38 442 ALA A CA 1
ATOM 3572 C C . ALA A 1 442 ? -0.138 10.658 34.853 1.00 71.38 442 ALA A C 1
ATOM 3574 O O . ALA A 1 442 ? -0.694 10.570 35.948 1.00 71.38 442 ALA A O 1
ATOM 3575 N N . ILE A 1 443 ? -0.543 11.509 33.905 1.00 77.00 443 ILE A N 1
ATOM 3576 C CA . ILE A 1 443 ? -1.668 12.446 34.018 1.00 77.00 443 ILE A CA 1
ATOM 3577 C C . ILE A 1 443 ? -2.963 11.735 34.449 1.00 77.00 443 ILE A C 1
ATOM 3579 O O . ILE A 1 443 ? -3.628 12.170 35.394 1.00 77.00 443 ILE A O 1
ATOM 3583 N N . MET A 1 444 ? -3.310 10.627 33.790 1.00 76.44 444 MET A N 1
ATOM 3584 C CA . MET A 1 444 ? -4.513 9.849 34.103 1.00 76.44 444 MET A CA 1
ATOM 3585 C C . MET A 1 444 ? -4.425 9.198 35.487 1.00 76.44 444 MET A C 1
ATOM 3587 O O . MET A 1 444 ? -5.383 9.273 36.258 1.00 76.44 444 MET A O 1
ATOM 3591 N N . GLY A 1 445 ? -3.264 8.636 35.839 1.00 72.12 445 GLY A N 1
ATOM 3592 C CA . GLY A 1 445 ? -3.021 8.055 37.159 1.00 72.12 445 GLY A CA 1
ATOM 3593 C C . GLY A 1 445 ? -3.139 9.084 38.287 1.00 72.12 445 GLY A C 1
ATOM 3594 O O . GLY A 1 445 ? -3.752 8.813 39.316 1.00 72.12 445 GLY A O 1
ATOM 3595 N N . MET A 1 446 ? -2.633 10.302 38.085 1.00 77.62 446 MET A N 1
ATOM 3596 C CA . MET A 1 446 ? -2.776 11.403 39.047 1.00 77.62 446 MET A CA 1
ATOM 3597 C C . MET A 1 446 ? -4.225 11.868 39.179 1.00 77.62 446 MET A C 1
ATOM 3599 O O . MET A 1 446 ? -4.675 12.171 40.283 1.00 77.62 446 MET A O 1
ATOM 3603 N N . ALA A 1 447 ? -4.980 11.874 38.084 1.00 80.00 447 ALA A N 1
ATOM 3604 C CA . ALA A 1 447 ? -6.399 12.188 38.124 1.00 80.00 447 ALA A CA 1
ATOM 3605 C C . ALA A 1 447 ? -7.212 11.123 38.887 1.00 80.00 447 ALA A C 1
ATOM 3607 O O . ALA A 1 447 ? -8.099 11.482 39.664 1.00 80.00 447 ALA A O 1
ATOM 3608 N N . ASP A 1 448 ? -6.867 9.837 38.745 1.00 76.62 448 ASP A N 1
ATOM 3609 C CA . ASP A 1 448 ? -7.454 8.760 39.555 1.00 76.62 448 ASP A CA 1
ATOM 3610 C C . ASP A 1 448 ? -7.170 8.970 41.048 1.00 76.62 448 ASP A C 1
ATOM 3612 O O . ASP A 1 448 ? -8.084 8.901 41.869 1.00 76.62 448 ASP A O 1
ATOM 3616 N N . LEU A 1 449 ? -5.927 9.311 41.405 1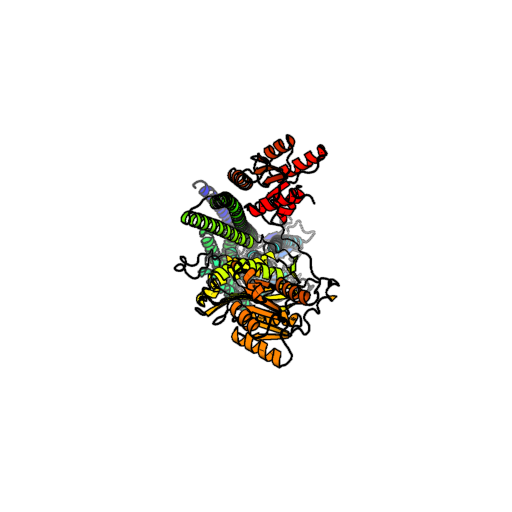.00 75.75 449 LEU A N 1
ATOM 3617 C CA . LEU A 1 449 ? -5.547 9.600 42.792 1.00 75.75 449 LEU A CA 1
ATOM 3618 C C . LEU A 1 449 ? -6.282 10.824 43.355 1.00 75.75 449 LEU A C 1
ATOM 3620 O O . LEU A 1 449 ? -6.729 10.808 44.501 1.00 75.75 449 LEU A O 1
ATOM 3624 N N . LEU A 1 450 ? -6.454 11.877 42.551 1.00 81.31 450 LEU A N 1
ATOM 3625 C CA . LEU A 1 450 ? -7.237 13.051 42.937 1.00 81.31 450 LEU A CA 1
ATOM 3626 C C . LEU A 1 450 ? -8.699 12.680 43.193 1.00 81.31 450 LEU A C 1
ATOM 3628 O O . LEU A 1 450 ? -9.271 13.148 44.176 1.00 81.31 450 LEU A O 1
ATOM 3632 N N . LYS A 1 451 ? -9.296 11.820 42.361 1.00 79.25 451 LYS A N 1
ATOM 3633 C CA . LYS A 1 451 ? -10.688 11.362 42.503 1.00 79.25 451 LYS A CA 1
ATOM 3634 C C . LYS A 1 451 ? -10.939 10.618 43.820 1.00 79.25 451 LYS A C 1
ATOM 3636 O O . LYS A 1 451 ? -12.050 10.690 44.345 1.00 79.25 451 LYS A O 1
ATOM 3641 N N . GLU A 1 452 ? -9.919 9.948 44.352 1.00 75.00 452 GLU A N 1
ATOM 3642 C CA . GLU A 1 452 ? -9.951 9.253 45.647 1.00 75.00 452 GLU A CA 1
ATOM 3643 C C . GLU A 1 452 ? -9.745 10.183 46.855 1.00 75.00 452 GLU A C 1
ATOM 3645 O O . GLU A 1 452 ? -10.005 9.788 47.992 1.00 75.00 452 GLU A O 1
ATOM 3650 N N . SER A 1 453 ? -9.306 11.424 46.628 1.00 78.31 453 SER A N 1
ATOM 3651 C CA . SER A 1 453 ? -9.157 12.432 47.677 1.00 78.31 453 SER A CA 1
ATOM 3652 C C . SER A 1 453 ? -10.491 13.115 48.012 1.00 78.31 453 SER A C 1
ATOM 3654 O O . SER A 1 453 ? -11.495 12.994 47.303 1.00 78.31 453 SER A O 1
ATOM 3656 N N . THR A 1 454 ? -10.533 13.863 49.115 1.00 81.31 454 THR A N 1
ATOM 3657 C CA . THR A 1 454 ? -11.715 14.653 49.481 1.00 81.31 454 THR A CA 1
ATOM 3658 C C . THR A 1 454 ? -11.859 15.858 48.553 1.00 81.31 454 THR A C 1
ATOM 3660 O O . THR A 1 454 ? -11.309 16.927 48.810 1.00 81.31 454 THR A O 1
ATOM 3663 N N . LEU A 1 455 ? -12.609 15.674 47.470 1.00 86.44 455 LEU A N 1
ATOM 3664 C CA . LEU A 1 455 ? -12.922 16.712 46.492 1.00 86.44 455 LEU A CA 1
ATOM 3665 C C . LEU A 1 455 ? -14.324 17.291 46.708 1.00 86.44 455 LEU A C 1
ATOM 3667 O O . LEU A 1 455 ? -15.295 16.553 46.916 1.00 86.44 455 LEU A O 1
ATOM 3671 N N . ASN A 1 456 ? -14.451 18.608 46.557 1.00 77.88 456 ASN A N 1
ATOM 3672 C CA . ASN A 1 456 ? -15.750 19.269 46.464 1.00 77.88 456 ASN A CA 1
ATOM 3673 C C . ASN A 1 456 ? -16.436 18.979 45.102 1.00 77.88 456 ASN A C 1
ATOM 3675 O O . ASN A 1 456 ? -15.846 18.389 44.193 1.00 77.88 456 ASN A O 1
ATOM 3679 N N . ARG A 1 457 ? -17.713 19.363 44.947 1.00 70.56 457 ARG A N 1
ATOM 3680 C CA . ARG A 1 457 ? -18.516 19.040 43.747 1.00 70.56 457 ARG A CA 1
ATOM 3681 C C . ARG A 1 457 ? -17.920 19.608 42.450 1.00 70.56 457 ARG A C 1
ATOM 3683 O O . ARG A 1 457 ? -17.980 18.934 41.423 1.00 70.56 457 ARG A O 1
ATOM 3690 N N . GLU A 1 458 ? -17.335 20.804 42.493 1.00 61.66 458 GLU A N 1
ATOM 3691 C CA . GLU A 1 458 ? -16.669 21.413 41.333 1.00 61.66 458 GLU A CA 1
ATOM 3692 C C . GLU A 1 458 ? -15.346 20.718 41.005 1.00 61.66 458 GLU A C 1
ATOM 3694 O O . GLU A 1 458 ? -15.110 20.361 39.856 1.00 61.66 458 GLU A O 1
ATOM 3699 N N . GLN A 1 459 ? -14.525 20.423 42.012 1.00 75.19 459 GLN A N 1
ATOM 3700 C CA . GLN A 1 459 ? -13.260 19.707 41.855 1.00 75.19 459 GLN A CA 1
ATOM 3701 C C . GLN A 1 459 ? -13.466 18.299 41.284 1.00 75.19 459 GLN A C 1
ATOM 3703 O O . GLN A 1 459 ? -12.732 17.901 40.383 1.00 75.19 459 GLN A O 1
ATOM 3708 N N . LYS A 1 460 ? -14.505 17.567 41.719 1.00 72.06 460 LYS A N 1
ATOM 3709 C CA . LYS A 1 460 ? -14.884 16.283 41.096 1.00 72.06 460 LYS A CA 1
ATOM 3710 C C . LYS A 1 460 ? -15.210 16.446 39.614 1.00 72.06 460 LYS A C 1
ATOM 3712 O O . LYS A 1 460 ? -14.810 15.612 38.806 1.00 72.06 460 LYS A O 1
ATOM 3717 N N . LYS A 1 461 ? -15.915 17.523 39.252 1.00 62.34 461 LYS A N 1
ATOM 3718 C CA . LYS A 1 461 ? -16.234 17.834 37.855 1.00 62.34 461 LYS A CA 1
ATOM 3719 C C . LYS A 1 461 ? -14.969 18.164 37.054 1.00 62.34 461 LYS A C 1
ATOM 3721 O O . LYS A 1 461 ? -14.837 17.664 35.944 1.00 62.34 461 LYS A O 1
ATOM 3726 N N . TYR A 1 462 ? -14.025 18.929 37.608 1.00 72.31 462 TYR A N 1
ATOM 3727 C CA . TYR A 1 462 ? -12.747 19.234 36.948 1.00 72.31 462 TYR A CA 1
ATOM 3728 C C . TYR A 1 462 ? -11.893 17.988 36.719 1.00 72.31 462 TYR A C 1
ATOM 3730 O O . TYR A 1 462 ? -11.412 17.782 35.607 1.00 72.31 462 TYR A O 1
ATOM 3738 N N . VAL A 1 463 ? -11.770 17.126 37.732 1.00 78.50 463 VAL A N 1
ATOM 3739 C CA . VAL A 1 463 ? -11.046 15.853 37.607 1.00 78.50 463 VAL A CA 1
ATOM 3740 C C . VAL A 1 463 ? -11.690 14.974 36.537 1.00 78.50 463 VAL A C 1
ATOM 3742 O O . VAL A 1 463 ? -10.986 14.465 35.671 1.00 78.50 463 VAL A O 1
ATOM 3745 N N . GLN A 1 464 ? -13.022 14.869 36.511 1.00 68.62 464 GLN A N 1
ATOM 3746 C CA . GLN A 1 464 ? -13.722 14.101 35.479 1.00 68.62 464 GLN A CA 1
ATOM 3747 C C . GLN A 1 464 ? -13.517 14.680 34.067 1.00 68.62 464 GLN A C 1
ATOM 3749 O O . GLN A 1 464 ? -13.308 13.920 33.126 1.00 68.62 464 GLN A O 1
ATOM 3754 N N . ILE A 1 465 ? -13.546 16.010 33.902 1.00 64.50 465 ILE A N 1
ATOM 3755 C CA . ILE A 1 465 ? -13.290 16.665 32.607 1.00 64.50 465 ILE A CA 1
ATOM 3756 C C . ILE A 1 465 ? -11.868 16.364 32.123 1.00 64.50 465 ILE A C 1
ATOM 3758 O O . ILE A 1 465 ? -11.681 15.994 30.967 1.00 64.50 465 ILE A O 1
ATOM 3762 N N . PHE A 1 466 ? -10.877 16.493 33.004 1.00 72.19 466 PHE A N 1
ATOM 3763 C CA . PHE A 1 466 ? -9.480 16.238 32.670 1.00 72.19 466 PHE A CA 1
ATOM 3764 C C . PHE A 1 466 ? -9.220 14.760 32.332 1.00 72.19 466 PHE A C 1
ATOM 3766 O O . PHE A 1 466 ? -8.554 14.480 31.339 1.00 72.19 466 PHE A O 1
ATOM 3773 N N . GLN A 1 467 ? -9.819 13.817 33.071 1.00 71.00 467 GLN A N 1
ATOM 3774 C CA . GLN A 1 467 ? -9.767 12.385 32.739 1.00 71.00 467 GLN A CA 1
ATOM 3775 C C . GLN A 1 467 ? -10.380 12.088 31.370 1.00 71.00 467 GLN A C 1
ATOM 3777 O O . GLN A 1 467 ? -9.784 11.381 30.560 1.00 71.00 467 GLN A O 1
ATOM 3782 N N . ASN A 1 468 ? -11.552 12.657 31.084 1.00 63.28 468 ASN A N 1
ATOM 3783 C CA . ASN A 1 468 ? -12.221 12.464 29.799 1.00 63.28 468 ASN A CA 1
ATOM 3784 C C . ASN A 1 468 ? -11.383 13.031 28.642 1.00 63.28 468 ASN A C 1
ATOM 3786 O O . ASN A 1 468 ? -11.272 12.395 27.594 1.00 63.28 468 ASN A O 1
ATOM 3790 N N . ALA A 1 469 ? -10.769 14.203 28.832 1.00 64.50 469 ALA A N 1
ATOM 3791 C CA . ALA A 1 469 ? -9.877 14.808 27.848 1.00 64.50 469 ALA A CA 1
ATOM 3792 C C . ALA A 1 469 ? -8.622 13.952 27.616 1.00 64.50 469 ALA A C 1
ATOM 3794 O O . ALA A 1 469 ? -8.227 13.744 26.468 1.00 64.50 469 ALA A O 1
ATOM 3795 N N . GLY A 1 470 ? -8.030 13.409 28.685 1.00 71.56 470 GLY A N 1
ATOM 3796 C CA . GLY A 1 470 ? -6.850 12.560 28.580 1.00 71.56 470 GLY A CA 1
ATOM 3797 C C . GLY A 1 470 ? -7.124 11.219 27.903 1.00 71.56 470 GLY A C 1
ATOM 3798 O O . GLY A 1 470 ? -6.362 10.808 27.029 1.00 71.56 470 GLY A O 1
ATOM 3799 N N . GLN A 1 471 ? -8.253 10.585 28.226 1.00 67.75 471 GLN A N 1
ATOM 3800 C CA . GLN A 1 471 ? -8.701 9.373 27.541 1.00 67.75 471 GLN A CA 1
ATOM 3801 C C . GLN A 1 471 ? -8.967 9.637 26.053 1.00 67.75 471 GLN A C 1
ATOM 3803 O O . GLN A 1 471 ? -8.464 8.905 25.208 1.00 67.75 471 GLN A O 1
ATOM 3808 N N . SER A 1 472 ? -9.663 10.733 25.726 1.00 65.00 472 SER A N 1
ATOM 3809 C CA . SER A 1 472 ? -9.951 11.108 24.332 1.00 65.00 472 SER A CA 1
ATOM 3810 C C . SER A 1 472 ? -8.677 11.328 23.509 1.00 65.00 472 SER A C 1
ATOM 3812 O O . SER A 1 472 ? -8.630 10.972 22.333 1.00 65.00 472 SER A O 1
ATOM 3814 N N . LEU A 1 473 ? -7.632 11.907 24.111 1.00 71.94 473 LEU A N 1
ATOM 3815 C CA . LEU A 1 473 ? -6.345 12.106 23.443 1.00 71.94 473 LEU A CA 1
ATOM 3816 C C . LEU A 1 473 ? -5.620 10.777 23.190 1.00 71.94 473 LEU A C 1
ATOM 3818 O O . LEU A 1 473 ? -5.070 10.583 22.108 1.00 71.94 473 LEU A O 1
ATOM 3822 N N . LEU A 1 474 ? -5.639 9.855 24.157 1.00 72.56 474 LEU A N 1
ATOM 3823 C CA . LEU A 1 474 ? -5.075 8.514 23.980 1.00 72.56 474 LEU A CA 1
ATOM 3824 C C . LEU A 1 474 ? -5.798 7.736 22.876 1.00 72.56 474 LEU A C 1
ATOM 3826 O O . LEU A 1 474 ? -5.138 7.103 22.052 1.00 72.56 474 LEU A O 1
ATOM 3830 N N . ASP A 1 475 ? -7.126 7.818 22.831 1.00 69.75 475 ASP A N 1
ATOM 3831 C CA . ASP A 1 475 ? -7.934 7.176 21.793 1.00 69.75 475 ASP A CA 1
ATOM 3832 C C . ASP A 1 475 ? -7.589 7.748 20.407 1.00 69.75 475 ASP A C 1
ATOM 3834 O O . ASP A 1 475 ? -7.337 6.989 19.476 1.00 69.75 475 ASP A O 1
ATOM 3838 N N . LEU A 1 476 ? -7.435 9.073 20.290 1.00 68.75 476 LEU A N 1
ATOM 3839 C CA . LEU A 1 476 ? -7.020 9.740 19.049 1.00 68.75 476 LEU A CA 1
ATOM 3840 C C . LEU A 1 476 ? -5.637 9.280 18.570 1.00 68.75 476 LEU A C 1
ATOM 3842 O O . LEU A 1 476 ? -5.437 9.031 17.382 1.00 68.75 476 LEU A O 1
ATOM 3846 N N . ILE A 1 477 ? -4.674 9.145 19.480 1.00 73.25 477 ILE A N 1
ATOM 3847 C CA . ILE A 1 477 ? -3.329 8.659 19.141 1.00 73.25 477 ILE A CA 1
ATOM 3848 C C . ILE A 1 477 ? -3.384 7.205 18.670 1.00 73.25 477 ILE A C 1
ATOM 3850 O O . ILE A 1 477 ? -2.737 6.856 17.682 1.00 73.25 477 ILE A O 1
ATOM 3854 N N . ASN A 1 478 ? -4.168 6.365 19.349 1.00 73.50 478 ASN A N 1
ATOM 3855 C CA . ASN A 1 478 ? -4.354 4.974 18.952 1.00 73.50 478 ASN A CA 1
ATOM 3856 C C . ASN A 1 478 ? -5.026 4.869 17.572 1.00 73.50 478 ASN A C 1
ATOM 3858 O O . ASN A 1 478 ? -4.563 4.081 16.752 1.00 73.50 478 ASN A O 1
ATOM 3862 N N . ASP A 1 479 ? -6.023 5.708 17.273 1.00 72.00 479 ASP A N 1
ATOM 3863 C CA . ASP A 1 479 ? -6.663 5.777 15.952 1.00 72.00 479 ASP A CA 1
ATOM 3864 C C . ASP A 1 479 ? -5.656 6.143 14.844 1.00 72.00 479 ASP A C 1
ATOM 3866 O O . ASP A 1 479 ? -5.621 5.510 13.786 1.00 72.00 479 ASP A O 1
ATOM 3870 N N . ILE A 1 480 ? -4.798 7.146 15.079 1.00 73.00 480 ILE A N 1
ATOM 3871 C CA . ILE A 1 480 ? -3.759 7.562 14.119 1.00 73.00 480 ILE A CA 1
ATOM 3872 C C . ILE A 1 480 ? -2.755 6.431 13.868 1.00 73.00 480 ILE A C 1
ATOM 3874 O O . ILE A 1 480 ? -2.340 6.194 12.726 1.00 73.00 480 ILE A O 1
ATOM 3878 N N . LEU A 1 481 ? -2.350 5.728 14.925 1.00 73.81 481 LEU A N 1
ATOM 3879 C CA . LEU A 1 481 ? -1.456 4.582 14.811 1.00 73.81 481 LEU A CA 1
ATOM 3880 C C . LEU A 1 481 ? -2.088 3.428 14.042 1.00 73.81 481 LEU A C 1
ATOM 3882 O O . LEU A 1 481 ? -1.415 2.834 13.201 1.00 73.81 481 LEU A O 1
ATOM 3886 N N . ASP A 1 482 ? -3.348 3.105 14.331 1.00 72.06 482 ASP A N 1
ATOM 3887 C CA . ASP A 1 482 ? -4.071 2.036 13.650 1.00 72.06 482 ASP A CA 1
ATOM 3888 C C . ASP A 1 482 ? -4.148 2.333 12.148 1.00 72.06 482 ASP A C 1
ATOM 3890 O O . ASP A 1 482 ? -3.776 1.477 11.347 1.00 72.06 482 ASP A O 1
ATOM 3894 N N . ILE A 1 483 ? -4.486 3.566 11.748 1.00 72.12 483 ILE A N 1
ATOM 3895 C CA . ILE A 1 483 ? -4.455 3.979 10.333 1.00 72.12 483 ILE A CA 1
ATOM 3896 C C . ILE A 1 483 ? -3.062 3.810 9.731 1.00 72.12 483 ILE A C 1
ATOM 3898 O O . ILE A 1 483 ? -2.921 3.250 8.647 1.00 72.12 483 ILE A O 1
ATOM 3902 N N . SER A 1 484 ? -2.024 4.255 10.434 1.00 70.75 484 SER A N 1
ATOM 3903 C CA . SER A 1 484 ? -0.651 4.200 9.920 1.00 70.75 484 SER A CA 1
ATOM 3904 C C . SER A 1 484 ? -0.164 2.763 9.726 1.00 70.75 484 SER A C 1
ATOM 3906 O O . SER A 1 484 ? 0.495 2.460 8.733 1.00 70.75 484 SER A O 1
ATOM 3908 N N . LYS A 1 485 ? -0.528 1.854 10.640 1.00 71.75 485 LYS A N 1
ATOM 3909 C CA . LYS A 1 485 ? -0.223 0.421 10.527 1.00 71.75 485 LYS A CA 1
ATOM 3910 C C . LYS A 1 485 ? -0.985 -0.239 9.382 1.00 71.75 485 LYS A C 1
ATOM 3912 O O . LYS A 1 485 ? -0.417 -1.082 8.691 1.00 71.75 485 LYS A O 1
ATOM 3917 N N . ILE A 1 486 ? -2.243 0.148 9.171 1.00 72.94 486 ILE A N 1
ATOM 3918 C CA . ILE A 1 486 ? -3.061 -0.326 8.050 1.00 72.94 486 ILE A CA 1
ATOM 3919 C C . ILE A 1 486 ? -2.462 0.139 6.716 1.00 72.94 486 ILE A C 1
ATOM 3921 O O . ILE A 1 486 ? -2.242 -0.689 5.837 1.00 72.94 486 ILE A O 1
ATOM 3925 N N . GLU A 1 487 ? -2.140 1.431 6.566 1.00 66.62 487 GLU A N 1
ATOM 3926 C CA . GLU A 1 487 ? -1.533 1.990 5.342 1.00 66.62 487 GLU A CA 1
ATOM 3927 C C . GLU A 1 487 ? -0.185 1.336 5.008 1.00 66.62 487 GLU A C 1
ATOM 3929 O O . GLU A 1 487 ? 0.143 1.141 3.838 1.00 66.62 487 GLU A O 1
ATOM 3934 N N . ALA A 1 488 ? 0.591 0.977 6.034 1.00 66.50 488 ALA A N 1
ATOM 3935 C CA . ALA A 1 488 ? 1.870 0.291 5.886 1.00 66.50 488 ALA A CA 1
ATOM 3936 C C . ALA A 1 488 ? 1.739 -1.224 5.621 1.00 66.50 488 ALA A C 1
ATOM 3938 O O . ALA A 1 488 ? 2.759 -1.892 5.449 1.00 66.50 488 ALA A O 1
ATOM 3939 N N . GLY A 1 489 ? 0.520 -1.780 5.613 1.00 66.00 489 GLY A N 1
ATOM 3940 C CA . GLY A 1 489 ? 0.279 -3.217 5.442 1.00 66.00 489 GLY A CA 1
ATOM 3941 C C . GLY A 1 489 ? 0.789 -4.076 6.605 1.00 66.00 489 GLY A C 1
ATOM 3942 O O . GLY A 1 489 ? 1.086 -5.247 6.411 1.00 66.00 489 GLY A O 1
ATOM 3943 N N . GLN A 1 490 ? 0.928 -3.499 7.804 1.00 66.19 490 GLN A N 1
ATOM 3944 C CA . GLN A 1 490 ? 1.494 -4.159 8.990 1.00 66.19 490 GLN A CA 1
ATOM 3945 C C . GLN A 1 490 ? 0.443 -4.828 9.890 1.00 66.19 490 GLN A C 1
ATOM 3947 O O . GLN A 1 490 ? 0.792 -5.363 10.941 1.00 66.19 490 GLN A O 1
ATOM 3952 N N . ILE A 1 491 ? -0.845 -4.759 9.538 1.00 71.62 491 ILE A N 1
ATOM 3953 C CA . ILE A 1 491 ? -1.903 -5.457 10.276 1.00 71.62 491 ILE A CA 1
ATOM 3954 C C . ILE A 1 491 ? -2.210 -6.776 9.574 1.00 71.62 491 ILE A C 1
ATOM 3956 O O . ILE A 1 491 ? -2.649 -6.787 8.429 1.00 71.62 491 ILE A O 1
ATOM 3960 N N . GLU A 1 492 ? -2.039 -7.875 10.300 1.00 73.19 492 GLU A N 1
ATOM 3961 C CA . GLU A 1 492 ? -2.487 -9.203 9.889 1.00 73.19 492 GLU A CA 1
ATOM 3962 C C . GLU A 1 492 ? -3.758 -9.575 10.665 1.00 73.19 492 GLU A C 1
ATOM 3964 O O . GLU A 1 492 ? -3.851 -9.347 11.878 1.00 73.19 492 GLU A O 1
ATOM 3969 N N . LEU A 1 493 ? -4.757 -10.121 9.966 1.00 81.69 493 LEU A N 1
ATOM 3970 C CA . LEU A 1 493 ? -5.959 -10.660 10.602 1.00 81.69 493 LEU A CA 1
ATOM 3971 C C . LEU A 1 493 ? -5.623 -11.974 11.300 1.00 81.69 493 LEU A C 1
ATOM 3973 O O . LEU A 1 493 ? -4.981 -12.847 10.717 1.00 81.69 493 LEU A O 1
ATOM 3977 N N . ARG A 1 494 ? -6.090 -12.137 12.539 1.00 78.94 494 ARG A N 1
ATOM 3978 C CA . ARG A 1 494 ? -5.899 -13.385 13.282 1.00 78.94 494 ARG A CA 1
ATOM 3979 C C . ARG A 1 494 ? -7.152 -14.239 13.194 1.00 78.94 494 ARG A C 1
ATOM 3981 O O . ARG A 1 494 ? -8.156 -13.932 13.829 1.00 78.94 494 ARG A O 1
ATOM 3988 N N . GLU A 1 495 ? -7.073 -15.332 12.447 1.00 83.38 495 GLU A N 1
ATOM 3989 C CA . GLU A 1 495 ? -8.141 -16.329 12.386 1.00 83.38 495 GLU A CA 1
ATOM 3990 C C . GLU A 1 495 ? -8.184 -17.150 13.685 1.00 83.38 495 GLU A C 1
ATOM 3992 O O . GLU A 1 495 ? -7.194 -17.746 14.112 1.00 83.38 495 GLU A O 1
ATOM 3997 N N . SER A 1 496 ? -9.341 -17.163 14.343 1.00 85.62 496 SER A N 1
ATOM 3998 C CA . SER A 1 496 ? -9.614 -17.978 15.527 1.00 85.62 496 SER A CA 1
ATOM 3999 C C . SER A 1 496 ? -11.078 -18.396 15.557 1.00 85.62 496 SER A C 1
ATOM 4001 O O . SER A 1 496 ? -11.926 -17.667 15.049 1.00 85.62 496 SER A O 1
ATOM 4003 N N . ASP A 1 497 ? -11.382 -19.542 16.162 1.00 89.06 497 ASP A N 1
ATOM 4004 C CA . ASP A 1 497 ? -12.766 -19.949 16.410 1.00 89.06 497 ASP A CA 1
ATOM 4005 C C . ASP A 1 497 ? -13.332 -19.152 17.590 1.00 89.06 497 ASP A C 1
ATOM 4007 O O . ASP A 1 497 ? -12.721 -19.095 18.662 1.00 89.06 497 ASP A O 1
ATOM 4011 N N . PHE A 1 498 ? -14.499 -18.533 17.412 1.00 87.38 498 PHE A N 1
ATOM 4012 C CA . PHE A 1 498 ? -15.142 -17.744 18.461 1.00 87.38 498 PHE A CA 1
ATOM 4013 C C . PHE A 1 498 ? -16.669 -17.805 18.404 1.00 87.38 498 PHE A C 1
ATOM 4015 O O . PHE A 1 498 ? -17.265 -18.126 17.375 1.00 87.38 498 PHE A O 1
ATOM 4022 N N . ASN A 1 499 ? -17.301 -17.467 19.533 1.00 88.62 499 ASN A N 1
ATOM 4023 C CA . ASN A 1 499 ? -18.745 -17.289 19.623 1.00 88.62 499 ASN A CA 1
ATOM 4024 C C . ASN A 1 499 ? -19.129 -15.872 19.161 1.00 88.62 499 ASN A C 1
ATOM 4026 O O . ASN A 1 499 ? -18.861 -14.884 19.848 1.00 88.62 499 ASN A O 1
ATOM 4030 N N . LEU A 1 500 ? -19.751 -15.767 17.988 1.00 91.31 500 LEU A N 1
ATOM 4031 C CA . LEU A 1 500 ? -20.169 -14.509 17.377 1.00 91.31 500 LEU A CA 1
ATOM 4032 C C . LEU A 1 500 ? -21.164 -13.741 18.251 1.00 91.31 500 LEU A C 1
ATOM 4034 O O . LEU A 1 500 ? -21.048 -12.523 18.388 1.00 91.31 500 LEU A O 1
ATOM 4038 N N . ARG A 1 501 ? -22.116 -14.446 18.868 1.00 89.56 501 ARG A N 1
ATOM 4039 C CA . ARG A 1 501 ? -23.138 -13.835 19.724 1.00 89.56 501 ARG A CA 1
ATOM 4040 C C . ARG A 1 501 ? -22.507 -13.157 20.930 1.00 89.56 501 ARG A C 1
ATOM 4042 O O . ARG A 1 501 ? -22.815 -12.004 21.201 1.00 89.56 501 ARG A O 1
ATOM 4049 N N . GLU A 1 502 ? -21.555 -13.823 21.575 1.00 86.75 502 GLU A N 1
ATOM 4050 C CA . GLU A 1 502 ? -20.821 -13.264 22.713 1.00 86.75 502 GLU A CA 1
ATOM 4051 C C . GLU A 1 502 ? -20.030 -12.002 22.325 1.00 86.75 502 GLU A C 1
ATOM 4053 O O . GLU A 1 502 ? -19.986 -11.032 23.081 1.00 86.75 502 GLU A O 1
ATOM 4058 N N . VAL A 1 503 ? -19.410 -11.985 21.139 1.00 89.12 503 VAL A N 1
ATOM 4059 C CA . VAL A 1 503 ? -18.664 -10.815 20.645 1.00 89.12 503 VAL A CA 1
ATOM 4060 C C . VAL A 1 503 ? -19.582 -9.611 20.442 1.00 89.12 503 VAL A C 1
ATOM 4062 O O . VAL A 1 503 ? -19.218 -8.499 20.833 1.00 89.12 503 VAL A O 1
ATOM 4065 N N . ILE A 1 504 ? -20.757 -9.838 19.856 1.00 91.62 504 ILE A N 1
ATOM 4066 C CA . ILE A 1 504 ? -21.752 -8.798 19.600 1.00 91.62 504 ILE A CA 1
ATOM 4067 C C . ILE A 1 504 ? -22.381 -8.298 20.907 1.00 91.62 504 ILE A C 1
ATOM 4069 O O . ILE A 1 504 ? -22.394 -7.093 21.150 1.00 91.62 504 ILE A O 1
ATOM 4073 N N . GLU A 1 505 ? -22.837 -9.200 21.780 1.00 86.69 505 GLU A N 1
ATOM 4074 C CA . GLU A 1 505 ? -23.459 -8.834 23.060 1.00 86.69 505 GLU A CA 1
ATOM 4075 C C . GLU A 1 505 ? -22.489 -8.037 23.946 1.00 86.69 505 GLU A C 1
ATOM 4077 O O . GLU A 1 505 ? -22.879 -7.020 24.519 1.00 86.69 505 GLU A O 1
ATOM 4082 N N . LYS A 1 506 ? -21.200 -8.412 23.984 1.00 83.31 506 LYS A N 1
ATOM 4083 C CA . LYS A 1 506 ? -20.161 -7.630 24.680 1.00 83.31 506 LYS A CA 1
ATOM 4084 C C . LYS A 1 506 ? -19.965 -6.238 24.082 1.00 83.31 506 LYS A C 1
ATOM 4086 O O . LYS A 1 506 ? -19.683 -5.299 24.822 1.00 83.31 506 LYS A O 1
ATOM 4091 N N . ALA A 1 507 ? -20.073 -6.085 22.761 1.00 87.88 507 ALA A N 1
ATOM 4092 C CA . ALA A 1 507 ? -19.970 -4.775 22.116 1.00 87.88 507 ALA A CA 1
ATOM 4093 C C . ALA A 1 507 ? -21.125 -3.855 22.540 1.00 87.88 507 ALA A C 1
ATOM 4095 O O . ALA A 1 507 ? -20.895 -2.692 22.869 1.00 87.88 507 ALA A O 1
ATOM 4096 N N . CYS A 1 508 ? -22.347 -4.393 22.579 1.00 87.56 508 CYS A N 1
ATOM 4097 C CA . CYS A 1 508 ? -23.531 -3.675 23.044 1.00 87.56 508 CYS A CA 1
ATOM 4098 C C . CYS A 1 508 ? -23.442 -3.333 24.537 1.00 87.56 508 CYS A C 1
ATOM 4100 O O . CYS A 1 508 ? -23.712 -2.198 24.911 1.00 87.56 508 CYS A O 1
ATOM 4102 N N . GLU A 1 509 ? -23.000 -4.270 25.380 1.00 82.19 509 GLU A N 1
ATOM 4103 C CA . GLU A 1 509 ? -22.834 -4.067 26.826 1.00 82.19 509 GLU A CA 1
ATOM 4104 C C . GLU A 1 509 ? -21.903 -2.891 27.152 1.00 82.19 509 GLU A C 1
ATOM 4106 O O . GLU A 1 509 ? -22.231 -2.061 27.998 1.00 82.19 509 GLU A O 1
ATOM 4111 N N . ILE A 1 510 ? -20.775 -2.772 26.442 1.00 79.62 510 ILE A N 1
ATOM 4112 C CA . ILE A 1 510 ? -19.814 -1.672 26.632 1.00 79.62 510 ILE A CA 1
ATOM 4113 C C . ILE A 1 510 ? -20.472 -0.297 26.424 1.00 79.62 510 ILE A C 1
ATOM 4115 O O . ILE A 1 510 ? -20.084 0.677 27.068 1.00 79.62 510 ILE A O 1
ATOM 4119 N N . LEU A 1 511 ? -21.455 -0.208 25.526 1.00 85.06 511 LEU A N 1
ATOM 4120 C CA . LEU A 1 511 ? -22.103 1.045 25.136 1.00 85.06 511 LEU A CA 1
ATOM 4121 C C . LEU A 1 511 ? -23.486 1.249 25.770 1.00 85.06 511 LEU A C 1
ATOM 4123 O O . LEU A 1 511 ? -24.032 2.350 25.675 1.00 85.06 511 LEU A O 1
ATOM 4127 N N . ALA A 1 512 ? -24.027 0.232 26.446 1.00 80.94 512 ALA A N 1
ATOM 4128 C CA . ALA A 1 512 ? -25.355 0.261 27.053 1.00 80.94 512 ALA A CA 1
ATOM 4129 C C . ALA A 1 512 ? -25.492 1.396 28.077 1.00 80.94 512 ALA A C 1
ATOM 4131 O O . ALA A 1 512 ? -26.458 2.153 28.028 1.00 80.94 512 ALA A O 1
ATOM 4132 N N . LEU A 1 513 ? -24.481 1.594 28.934 1.00 77.31 513 LEU A N 1
ATOM 4133 C CA . LEU A 1 513 ? -24.492 2.672 29.928 1.00 77.31 513 LEU A CA 1
ATOM 4134 C C . LEU A 1 513 ? -24.621 4.056 29.269 1.00 77.31 513 LEU A C 1
ATOM 4136 O O . LEU A 1 513 ? -25.450 4.863 29.683 1.00 77.31 513 LEU A O 1
ATOM 4140 N N . ASN A 1 514 ? -23.858 4.305 28.201 1.00 80.31 514 ASN A N 1
ATOM 4141 C CA . ASN A 1 514 ? -23.877 5.583 27.483 1.00 80.31 514 ASN A CA 1
ATOM 4142 C C . ASN A 1 514 ? -25.225 5.832 26.787 1.00 80.31 514 ASN A C 1
ATOM 4144 O O . ASN A 1 514 ? -25.686 6.973 26.718 1.00 80.31 514 ASN A O 1
ATOM 4148 N N . ALA A 1 515 ? -25.849 4.778 26.253 1.00 84.94 515 ALA A N 1
ATOM 4149 C CA . ALA A 1 515 ? -27.183 4.861 25.666 1.00 84.94 515 ALA A CA 1
ATOM 4150 C C . ALA A 1 515 ? -28.236 5.182 26.739 1.00 84.94 515 ALA A C 1
ATOM 4152 O O . ALA A 1 515 ? -29.025 6.114 26.571 1.00 84.94 515 ALA A O 1
ATOM 4153 N N . HIS A 1 516 ? -28.190 4.491 27.881 1.00 80.75 516 HIS A N 1
ATOM 4154 C CA . HIS A 1 516 ? -29.132 4.684 28.984 1.00 80.75 516 HIS A CA 1
ATOM 4155 C C . HIS A 1 516 ? -29.017 6.065 29.638 1.00 80.75 516 HIS A C 1
ATOM 4157 O O . HIS A 1 516 ? -30.039 6.677 29.943 1.00 80.75 516 HIS A O 1
ATOM 4163 N N . GLU A 1 517 ? -27.804 6.605 29.802 1.00 79.06 517 GLU A N 1
ATOM 4164 C CA . GLU A 1 517 ? -27.601 7.974 30.303 1.00 79.06 517 GLU A CA 1
ATOM 4165 C C . GLU A 1 517 ? -28.250 9.035 29.397 1.00 79.06 517 GLU A C 1
ATOM 4167 O O . GLU A 1 517 ? -28.677 10.086 29.878 1.00 79.06 517 GLU A O 1
ATOM 4172 N N . LYS A 1 518 ? -28.369 8.750 28.093 1.00 81.44 518 LYS A N 1
ATOM 4173 C CA . LYS A 1 518 ? -29.093 9.586 27.125 1.00 81.44 518 LYS A CA 1
ATOM 4174 C C . LYS A 1 518 ? -30.589 9.265 27.022 1.00 81.44 518 LYS A C 1
ATOM 4176 O O . LYS A 1 518 ? -31.305 9.993 26.340 1.00 81.44 518 LYS A O 1
ATOM 4181 N N . GLY A 1 519 ? -31.062 8.208 27.682 1.00 82.38 519 GLY A N 1
ATOM 4182 C CA . GLY A 1 519 ? -32.431 7.709 27.544 1.00 82.38 519 GLY A CA 1
ATOM 4183 C C . GLY A 1 519 ? -32.730 7.124 26.159 1.00 82.38 519 GLY A C 1
ATOM 4184 O O . GLY A 1 519 ? -33.848 7.276 25.674 1.00 82.38 519 GLY A O 1
ATOM 4185 N N . LEU A 1 520 ? -31.727 6.527 25.507 1.00 87.38 520 LEU A N 1
ATOM 4186 C CA . LEU A 1 520 ? -31.871 5.809 24.239 1.00 87.38 520 LEU A CA 1
ATOM 4187 C C . LEU A 1 520 ? -32.082 4.313 24.491 1.00 87.38 520 LEU A C 1
ATOM 4189 O O . LEU A 1 520 ? -31.402 3.734 25.340 1.00 87.38 520 LEU A O 1
ATOM 4193 N N . GLU A 1 521 ? -32.948 3.684 23.698 1.00 86.44 521 GLU A N 1
ATOM 4194 C CA . GLU A 1 521 ? -33.075 2.222 23.659 1.00 86.44 521 GLU A CA 1
ATOM 4195 C C . GLU A 1 521 ? -31.976 1.633 22.760 1.00 86.44 521 GLU A C 1
ATOM 4197 O O . GLU A 1 521 ? -31.885 1.967 21.577 1.00 86.44 521 GLU A O 1
ATOM 4202 N N . LEU A 1 522 ? -31.125 0.765 23.314 1.00 89.94 522 LEU A N 1
ATOM 4203 C CA . LEU A 1 522 ? -30.108 0.029 22.558 1.00 89.94 522 LEU A CA 1
ATOM 4204 C C . LEU A 1 522 ? -30.563 -1.419 22.371 1.00 89.94 522 LEU A C 1
ATOM 4206 O O . LEU A 1 522 ? -30.699 -2.164 23.339 1.00 89.94 522 LEU A O 1
ATOM 4210 N N . LEU A 1 523 ? -30.751 -1.820 21.118 1.00 88.88 523 LEU A N 1
ATOM 4211 C CA . LEU A 1 523 ? -31.358 -3.088 20.736 1.00 88.88 523 LEU A CA 1
ATOM 4212 C C . LEU A 1 523 ? -30.347 -3.946 19.974 1.00 88.88 523 LEU A C 1
ATOM 4214 O O . LEU A 1 523 ? -29.667 -3.472 19.064 1.00 88.88 523 LEU A O 1
ATOM 4218 N N . CYS A 1 524 ? -30.249 -5.223 20.340 1.00 89.56 524 CYS A N 1
ATOM 4219 C CA . CYS A 1 524 ? -29.354 -6.179 19.697 1.00 89.56 524 CYS A CA 1
ATOM 4220 C C . CYS A 1 524 ? -30.153 -7.362 19.149 1.00 89.56 524 CYS A C 1
ATOM 4222 O O . CYS A 1 524 ? -30.734 -8.142 19.906 1.00 89.56 524 CYS A O 1
ATOM 4224 N N . HIS A 1 525 ? -30.167 -7.505 17.826 1.00 89.88 525 HIS A N 1
ATOM 4225 C CA . HIS A 1 525 ? -30.930 -8.519 17.114 1.00 89.88 525 HIS A CA 1
ATOM 4226 C C . HIS A 1 525 ? -30.022 -9.370 16.226 1.00 89.88 525 HIS A C 1
ATOM 4228 O O . HIS A 1 525 ? -29.609 -8.977 15.141 1.00 89.88 525 HIS A O 1
ATOM 4234 N N . MET A 1 526 ? -29.720 -10.584 16.676 1.00 89.38 526 MET A N 1
ATOM 4235 C CA . MET A 1 526 ? -29.089 -11.601 15.833 1.00 89.38 526 MET A CA 1
ATOM 4236 C C . MET A 1 526 ? -30.152 -12.596 15.380 1.00 89.38 526 MET A C 1
ATOM 4238 O O . MET A 1 526 ? -30.728 -13.286 16.230 1.00 89.38 526 MET A O 1
ATOM 4242 N N . ARG A 1 527 ? -30.377 -12.685 14.063 1.00 86.50 527 ARG A N 1
ATOM 4243 C CA . ARG A 1 527 ? -31.399 -13.570 13.494 1.00 86.50 527 ARG A CA 1
ATOM 4244 C C . ARG A 1 527 ? -31.091 -15.054 13.775 1.00 86.50 527 ARG A C 1
ATOM 4246 O O . ARG A 1 527 ? -29.920 -15.420 13.904 1.00 86.50 527 ARG A O 1
ATOM 4253 N N . PRO A 1 528 ? -32.115 -15.926 13.880 1.00 79.00 528 PRO A N 1
ATOM 4254 C CA . PRO A 1 528 ? -31.930 -17.328 14.282 1.00 79.00 528 PRO A CA 1
ATOM 4255 C C . PRO A 1 528 ? -31.112 -18.197 13.312 1.00 79.00 528 PRO A C 1
ATOM 4257 O O . PRO A 1 528 ? -30.612 -19.246 13.708 1.00 79.00 528 PRO A O 1
ATOM 4260 N N . ASP A 1 529 ? -31.001 -17.788 12.049 1.00 81.69 529 ASP A N 1
ATOM 4261 C CA . ASP A 1 529 ? -30.247 -18.463 10.986 1.00 81.69 529 ASP A CA 1
ATOM 4262 C C . ASP A 1 529 ? -28.732 -18.203 11.051 1.00 81.69 529 ASP A C 1
ATOM 4264 O O . ASP A 1 529 ? -27.955 -18.889 10.384 1.00 81.69 529 ASP A O 1
ATOM 4268 N N . VAL A 1 530 ? -28.294 -17.238 11.865 1.00 87.00 530 VAL A N 1
ATOM 4269 C CA . VAL A 1 530 ? -26.879 -16.898 12.040 1.00 87.00 530 VAL A CA 1
ATOM 4270 C C . VAL A 1 530 ? -26.193 -17.937 12.940 1.00 87.00 530 VAL A C 1
ATOM 4272 O O . VAL A 1 530 ? -26.639 -18.164 14.069 1.00 87.00 530 VAL A O 1
ATOM 4275 N N . PRO A 1 531 ? -25.082 -18.564 12.504 1.00 85.81 531 PRO A N 1
ATOM 4276 C CA . PRO A 1 531 ? -24.366 -19.520 13.338 1.00 85.81 531 PRO A CA 1
ATOM 4277 C C . PRO A 1 531 ? -23.668 -18.825 14.509 1.00 85.81 531 PRO A C 1
ATOM 4279 O O . PRO A 1 531 ? -23.028 -17.786 14.357 1.00 85.81 531 PRO A O 1
ATOM 4282 N N . ASN A 1 532 ? -23.738 -19.451 15.685 1.00 84.94 532 ASN A N 1
ATOM 4283 C CA . ASN A 1 532 ? -23.088 -18.924 16.883 1.00 84.94 532 ASN A CA 1
ATOM 4284 C C . ASN A 1 532 ? -21.559 -19.049 16.824 1.00 84.94 532 ASN A C 1
ATOM 4286 O O . ASN A 1 532 ? -20.886 -18.193 17.377 1.00 84.94 532 ASN A O 1
ATOM 4290 N N . PHE A 1 533 ? -21.006 -20.085 16.182 1.00 87.62 533 PHE A N 1
ATOM 4291 C CA . PHE A 1 533 ? -19.559 -20.324 16.123 1.00 87.62 533 PHE A CA 1
ATOM 4292 C C . PHE A 1 533 ? -19.016 -20.132 14.709 1.00 87.62 533 PHE A C 1
ATOM 4294 O O . PHE A 1 533 ? -19.485 -20.751 13.753 1.00 87.62 533 PHE A O 1
ATOM 4301 N N . VAL A 1 534 ? -18.012 -19.271 14.594 1.00 90.12 534 VAL A N 1
ATOM 4302 C CA . VAL A 1 534 ? -17.396 -18.852 13.332 1.00 90.12 534 VAL A CA 1
ATOM 4303 C C . VAL A 1 534 ? -15.889 -18.718 13.519 1.00 90.12 534 VAL A C 1
ATOM 4305 O O . VAL A 1 534 ? -15.410 -18.535 14.638 1.00 90.12 534 VAL A O 1
ATOM 4308 N N . ASN A 1 535 ? -15.147 -18.808 12.423 1.00 89.94 535 ASN A N 1
ATOM 4309 C CA . ASN A 1 535 ? -13.708 -18.615 12.394 1.00 89.94 535 ASN A CA 1
ATOM 4310 C C . ASN A 1 535 ? -13.368 -17.274 11.722 1.00 89.94 535 ASN A C 1
ATOM 4312 O O . ASN A 1 535 ? -13.826 -16.989 10.612 1.00 89.94 535 ASN A O 1
ATOM 4316 N N . GLY A 1 536 ? -12.596 -16.446 12.427 1.00 90.12 536 GLY A N 1
ATOM 4317 C CA . GLY A 1 536 ? -12.161 -15.114 11.997 1.00 90.12 536 GLY A CA 1
ATOM 4318 C C . GLY A 1 536 ? -11.528 -14.318 13.144 1.00 90.12 536 GLY A C 1
ATOM 4319 O O . GLY A 1 536 ? -11.118 -14.902 14.148 1.00 90.12 536 GLY A O 1
ATOM 4320 N N . ASP A 1 537 ? -11.471 -12.989 13.016 1.00 90.25 537 ASP A N 1
ATOM 4321 C CA . ASP A 1 537 ? -10.884 -12.102 14.033 1.00 90.25 537 ASP A CA 1
ATOM 4322 C C . ASP A 1 537 ? -11.969 -11.422 14.905 1.00 90.25 537 ASP A C 1
ATOM 4324 O O . ASP A 1 537 ? -12.565 -10.416 14.493 1.00 90.25 537 ASP A O 1
ATOM 4328 N N . PRO A 1 538 ? -12.234 -11.918 16.132 1.00 89.56 538 PRO A N 1
ATOM 4329 C CA . PRO A 1 538 ? -13.266 -11.357 17.005 1.00 89.56 538 PRO A CA 1
ATOM 4330 C C . PRO A 1 538 ? -12.920 -9.961 17.536 1.00 89.56 538 PRO A C 1
ATOM 4332 O O . PRO A 1 538 ? -13.814 -9.218 17.944 1.00 89.56 538 PRO A O 1
ATOM 4335 N N . ILE A 1 539 ? -11.635 -9.593 17.584 1.00 86.06 539 ILE A N 1
ATOM 4336 C CA . ILE A 1 539 ? -11.194 -8.298 18.114 1.00 86.06 539 ILE A CA 1
ATOM 4337 C C . ILE A 1 539 ? -11.503 -7.212 17.088 1.00 86.06 539 ILE A C 1
ATOM 4339 O O . ILE A 1 539 ? -12.099 -6.192 17.440 1.00 86.06 539 ILE A O 1
ATOM 4343 N N . ARG A 1 540 ? -11.142 -7.452 15.824 1.00 89.62 540 ARG A N 1
ATOM 4344 C CA . ARG A 1 540 ? -11.387 -6.514 14.722 1.00 89.62 540 ARG A CA 1
ATOM 4345 C C . ARG A 1 540 ? -12.870 -6.367 14.411 1.00 89.62 540 ARG A C 1
ATOM 4347 O O . ARG A 1 540 ? -13.339 -5.241 14.267 1.00 89.62 540 ARG A O 1
ATOM 4354 N N . LEU A 1 541 ? -13.628 -7.464 14.442 1.00 93.31 541 LEU A N 1
ATOM 4355 C CA . LEU A 1 541 ? -15.084 -7.400 14.320 1.00 93.31 541 LEU A CA 1
ATOM 4356 C C . LEU A 1 541 ? -15.711 -6.533 15.420 1.00 93.31 541 LEU A C 1
ATOM 4358 O O . LEU A 1 541 ? -16.484 -5.619 15.135 1.00 93.31 541 LEU A O 1
ATOM 4362 N N . ARG A 1 542 ? -15.336 -6.769 16.683 1.00 91.94 542 ARG A N 1
ATOM 4363 C CA . ARG A 1 542 ? -15.841 -5.973 17.808 1.00 91.94 542 ARG A CA 1
ATOM 4364 C C . ARG A 1 542 ? -15.484 -4.493 17.671 1.00 91.94 542 ARG A C 1
ATOM 4366 O O . ARG A 1 542 ? -16.307 -3.650 18.010 1.00 91.94 542 ARG A O 1
ATOM 4373 N N . GLN A 1 543 ? -14.289 -4.175 17.170 1.00 87.81 543 GLN A N 1
ATOM 4374 C CA . GLN A 1 543 ? -13.847 -2.797 16.938 1.00 87.81 543 GLN A CA 1
ATOM 4375 C C . GLN A 1 543 ? -14.759 -2.070 15.940 1.00 87.81 543 GLN A C 1
ATOM 4377 O O . GLN A 1 543 ? -15.191 -0.953 16.222 1.00 87.81 543 GLN A O 1
ATOM 4382 N N . VAL A 1 544 ? -15.108 -2.718 14.821 1.00 93.56 544 VAL A N 1
ATOM 4383 C CA . VAL A 1 544 ? -16.051 -2.165 13.831 1.00 93.56 544 VAL A CA 1
ATOM 4384 C C . VAL A 1 544 ? -17.420 -1.920 14.470 1.00 93.56 544 VAL A C 1
ATOM 4386 O O . VAL A 1 544 ? -17.957 -0.818 14.369 1.00 93.56 544 VAL A O 1
ATOM 4389 N N . VAL A 1 545 ? -17.959 -2.914 15.185 1.00 94.50 545 VAL A N 1
ATOM 4390 C CA . VAL A 1 545 ? -19.284 -2.821 15.824 1.00 94.50 545 VAL A CA 1
ATOM 4391 C C . VAL A 1 545 ? -19.331 -1.710 16.878 1.00 94.50 545 VAL A C 1
ATOM 4393 O O . VAL A 1 545 ? -20.251 -0.895 16.852 1.00 94.50 545 VAL A O 1
ATOM 4396 N N . ILE A 1 546 ? -18.330 -1.623 17.764 1.00 89.62 546 ILE A N 1
ATOM 4397 C CA . ILE A 1 546 ? -18.242 -0.566 18.787 1.00 89.62 546 ILE A CA 1
ATOM 4398 C C . ILE A 1 546 ? -18.180 0.815 18.138 1.00 89.62 546 ILE A C 1
ATOM 4400 O O . ILE A 1 546 ? -18.856 1.732 18.599 1.00 89.62 546 ILE A O 1
ATOM 4404 N N . ASN A 1 547 ? -17.398 0.986 17.071 1.00 89.06 547 ASN A N 1
ATOM 4405 C CA . ASN A 1 547 ? -17.281 2.286 16.423 1.00 89.06 547 ASN A CA 1
ATOM 4406 C C . ASN A 1 547 ? -18.596 2.721 15.749 1.00 89.06 547 ASN A C 1
ATOM 4408 O O . ASN A 1 547 ? -19.003 3.876 15.878 1.00 89.06 547 ASN A O 1
ATOM 4412 N N . LEU A 1 548 ? -19.295 1.809 15.066 1.00 93.50 548 LEU A N 1
ATOM 4413 C CA . LEU A 1 548 ? -20.584 2.128 14.442 1.00 93.50 548 LEU A CA 1
ATOM 4414 C C . LEU A 1 548 ? -21.674 2.415 15.483 1.00 93.50 548 LEU A C 1
ATOM 4416 O O . LEU A 1 548 ? -22.341 3.445 15.390 1.00 93.50 548 LEU A O 1
ATOM 4420 N N . LEU A 1 549 ? -21.802 1.576 16.516 1.00 92.94 549 LEU A N 1
ATOM 4421 C CA . LEU A 1 549 ? -22.733 1.807 17.626 1.00 92.94 549 LEU A CA 1
ATOM 4422 C C . LEU A 1 549 ? -22.414 3.098 18.390 1.00 92.94 549 LEU A C 1
ATOM 4424 O O . LEU A 1 549 ? -23.317 3.855 18.743 1.00 92.94 549 LEU A O 1
ATOM 4428 N N . GLY A 1 550 ? -21.131 3.378 18.621 1.00 88.94 550 GLY A N 1
ATOM 4429 C CA . GLY A 1 550 ? -20.675 4.600 19.276 1.00 88.94 550 GLY A CA 1
ATOM 4430 C C . GLY A 1 550 ? -21.085 5.850 18.499 1.00 88.94 550 GLY A C 1
ATOM 4431 O O . GLY A 1 550 ? -21.580 6.806 19.098 1.00 88.94 550 GLY A O 1
ATOM 4432 N N . ASN A 1 551 ? -20.960 5.828 17.167 1.00 89.06 551 ASN A N 1
ATOM 4433 C CA . ASN A 1 551 ? -21.439 6.913 16.309 1.00 89.06 551 ASN A CA 1
ATOM 4434 C C . ASN A 1 551 ? -22.970 7.044 16.357 1.00 89.06 551 ASN A C 1
ATOM 4436 O O . ASN A 1 551 ? -23.469 8.148 16.573 1.00 89.06 551 ASN A O 1
ATOM 4440 N N . ALA A 1 552 ? -23.713 5.940 16.256 1.00 91.88 552 ALA A N 1
ATOM 4441 C CA . ALA A 1 552 ? -25.174 5.945 16.349 1.00 91.88 552 ALA A CA 1
ATOM 4442 C C . ALA A 1 552 ? -25.681 6.559 17.671 1.00 91.88 552 ALA A C 1
ATOM 4444 O O . ALA A 1 552 ? -26.504 7.476 17.670 1.00 91.88 552 ALA A O 1
ATOM 4445 N N . ILE A 1 553 ? -25.119 6.138 18.810 1.00 90.25 553 ILE A N 1
ATOM 4446 C CA . ILE A 1 553 ? -25.454 6.678 20.141 1.00 90.25 553 ILE A CA 1
ATOM 4447 C C . ILE A 1 553 ? -25.028 8.143 20.266 1.00 90.25 553 ILE A C 1
ATOM 4449 O O . ILE A 1 553 ? -25.694 8.948 20.922 1.00 90.25 553 ILE A O 1
ATOM 4453 N N . LYS A 1 554 ? -23.903 8.530 19.659 1.00 86.19 554 LYS A N 1
ATOM 4454 C CA . LYS A 1 554 ? -23.405 9.907 19.697 1.00 86.19 554 LYS A CA 1
ATOM 4455 C C . LYS A 1 554 ? -24.365 10.881 19.006 1.00 86.19 554 LYS A C 1
ATOM 4457 O O . LYS A 1 554 ? -24.619 11.937 19.588 1.00 86.19 554 LYS A O 1
ATOM 4462 N N . PHE A 1 555 ? -24.888 10.522 17.832 1.00 87.44 555 PHE A N 1
ATOM 4463 C CA . PHE A 1 555 ? -25.705 11.392 16.971 1.00 87.44 555 PHE A CA 1
ATOM 4464 C C . PHE A 1 555 ? -27.226 11.223 17.135 1.00 87.44 555 PHE A C 1
ATOM 4466 O O . PHE A 1 555 ? -27.996 11.933 16.486 1.00 87.44 555 PHE A O 1
ATOM 4473 N N . THR A 1 556 ? -27.660 10.346 18.043 1.00 90.19 556 THR A N 1
ATOM 4474 C CA . THR A 1 556 ? -29.072 10.182 18.416 1.00 90.19 556 THR A CA 1
ATOM 4475 C C . THR A 1 556 ? -29.346 10.838 19.767 1.00 90.19 556 THR A C 1
ATOM 4477 O O . THR A 1 556 ? -28.584 10.682 20.723 1.00 90.19 556 THR A O 1
ATOM 4480 N N . HIS A 1 557 ? -30.431 11.613 19.849 1.00 86.00 557 HIS A N 1
ATOM 4481 C CA . HIS A 1 557 ? -30.836 12.318 21.074 1.00 86.00 557 HIS A CA 1
ATOM 4482 C C . HIS A 1 557 ? -31.973 11.643 21.821 1.00 86.00 557 HIS A C 1
ATOM 4484 O O . HIS A 1 557 ? -31.997 11.667 23.047 1.00 86.00 557 HIS A O 1
ATOM 4490 N N . LYS A 1 558 ? -32.934 11.108 21.072 1.00 85.62 558 LYS A N 1
ATOM 4491 C CA . LYS A 1 558 ? -34.107 10.389 21.560 1.00 85.62 558 LYS A CA 1
ATOM 4492 C C . LYS A 1 558 ? -34.459 9.318 20.534 1.00 85.62 558 LYS A C 1
ATOM 4494 O O . LYS A 1 558 ? -34.239 9.538 19.344 1.00 85.62 558 LYS A O 1
ATOM 4499 N N . GLY A 1 559 ? -35.029 8.215 21.003 1.00 88.44 559 GLY A N 1
ATOM 4500 C CA . GLY A 1 559 ? -35.401 7.075 20.172 1.00 88.44 559 GLY A CA 1
ATOM 4501 C C . GLY A 1 559 ? -34.486 5.884 20.421 1.00 88.44 559 GLY A C 1
ATOM 4502 O O . GLY A 1 559 ? -34.148 5.606 21.574 1.00 88.44 559 GLY A O 1
ATOM 4503 N N . GLU A 1 560 ? -34.101 5.189 19.355 1.00 89.88 560 GLU A N 1
ATOM 4504 C CA . GLU A 1 560 ? -33.467 3.876 19.448 1.00 89.88 560 GLU A CA 1
ATOM 4505 C C . GLU A 1 560 ? -32.264 3.708 18.515 1.00 89.88 560 GLU A C 1
ATOM 4507 O O . GLU A 1 560 ? -32.111 4.401 17.505 1.00 89.88 560 GLU A O 1
ATOM 4512 N N . VAL A 1 561 ? -31.398 2.770 18.895 1.00 94.06 561 VAL A N 1
ATOM 4513 C CA . VAL A 1 561 ? -30.266 2.286 18.109 1.00 94.06 561 VAL A CA 1
ATOM 4514 C C . VAL A 1 561 ? -30.367 0.768 18.024 1.00 94.06 561 VAL A C 1
ATOM 4516 O O . VAL A 1 561 ? -30.340 0.086 19.047 1.00 94.06 561 VAL A O 1
ATOM 4519 N N . VAL A 1 562 ? -30.456 0.232 16.809 1.00 93.88 562 VAL A N 1
ATOM 4520 C CA . VAL A 1 562 ? -30.632 -1.200 16.540 1.00 93.88 562 VAL A CA 1
ATOM 4521 C C . VAL A 1 562 ? -29.394 -1.752 15.846 1.00 93.88 562 VAL A C 1
ATOM 4523 O O . VAL A 1 562 ? -29.015 -1.275 14.779 1.00 93.88 562 VAL A O 1
ATOM 4526 N N . LEU A 1 563 ? -28.781 -2.785 16.425 1.00 95.38 563 LEU A N 1
ATOM 4527 C CA . LEU A 1 563 ? -27.804 -3.636 15.748 1.00 95.38 563 LEU A CA 1
ATOM 4528 C C . LEU A 1 563 ? -28.491 -4.917 15.272 1.00 95.38 563 LEU A C 1
ATOM 4530 O O . LEU A 1 563 ? -28.850 -5.753 16.099 1.00 95.38 563 LEU A O 1
ATOM 4534 N N . GLU A 1 564 ? -28.622 -5.096 13.959 1.00 94.56 564 GLU A N 1
ATOM 4535 C CA . GLU A 1 564 ? -29.117 -6.332 13.341 1.00 94.56 564 GLU A CA 1
ATOM 4536 C C . GLU A 1 564 ? -27.952 -7.126 12.722 1.00 94.56 564 GLU A C 1
ATOM 4538 O O . GLU A 1 564 ? -27.020 -6.562 12.145 1.00 94.56 564 GLU A O 1
ATOM 4543 N N . THR A 1 565 ? -27.987 -8.455 12.839 1.00 95.06 565 THR A N 1
ATOM 4544 C CA . THR A 1 565 ? -27.071 -9.379 12.150 1.00 95.06 565 THR A CA 1
ATOM 4545 C C . THR A 1 565 ? -27.858 -10.482 11.454 1.00 95.06 565 THR A C 1
ATOM 4547 O O . THR A 1 565 ? -28.657 -11.171 12.093 1.00 95.06 565 THR A O 1
ATOM 4550 N N . LYS A 1 566 ? -27.603 -10.678 10.155 1.00 93.19 566 LYS A N 1
ATOM 4551 C CA . LYS A 1 566 ? -28.273 -11.685 9.318 1.00 93.19 566 LYS A CA 1
ATOM 4552 C C . LYS A 1 566 ? -27.335 -12.339 8.310 1.00 93.19 566 LYS A C 1
ATOM 4554 O O . LYS A 1 566 ? -26.315 -11.761 7.931 1.00 93.19 566 LYS A O 1
ATOM 4559 N N . VAL A 1 567 ? -27.701 -13.529 7.840 1.00 91.31 567 VAL A N 1
ATOM 4560 C CA . VAL A 1 567 ? -26.996 -14.192 6.737 1.00 91.31 567 VAL A CA 1
ATOM 4561 C C . VAL A 1 567 ? -27.343 -13.486 5.424 1.00 91.31 567 VAL A C 1
ATOM 4563 O O . VAL A 1 567 ? -28.513 -13.287 5.104 1.00 91.31 567 VAL A O 1
ATOM 4566 N N . HIS A 1 568 ? -26.321 -13.073 4.673 1.00 89.56 568 HIS A N 1
ATOM 4567 C CA . HIS A 1 568 ? -26.477 -12.433 3.363 1.00 89.56 568 HIS A CA 1
ATOM 4568 C C . HIS A 1 568 ? -26.268 -13.420 2.212 1.00 89.56 568 HIS A C 1
ATOM 4570 O O . HIS A 1 568 ? -26.965 -13.351 1.202 1.00 89.56 568 HIS A O 1
ATOM 4576 N N . GLY A 1 569 ? -25.341 -14.366 2.381 1.00 85.31 569 GLY A N 1
ATOM 4577 C CA . GLY A 1 569 ? -25.028 -15.384 1.385 1.00 85.31 569 GLY A CA 1
ATOM 4578 C C . GLY A 1 569 ? -24.204 -16.529 1.966 1.00 85.31 569 GLY A C 1
ATOM 4579 O O . GLY A 1 569 ? -23.610 -16.408 3.038 1.00 85.31 569 GLY A O 1
ATOM 4580 N N . VAL A 1 570 ? -24.171 -17.651 1.250 1.00 80.19 570 VAL A N 1
ATOM 4581 C CA . VAL A 1 570 ? -23.362 -18.829 1.593 1.00 80.19 570 VAL A CA 1
ATOM 4582 C C . VAL A 1 570 ? -22.425 -19.113 0.422 1.00 80.19 570 VAL A C 1
ATOM 4584 O O . VAL A 1 570 ? -22.882 -19.303 -0.704 1.00 80.19 570 VAL A O 1
ATOM 4587 N N . ASN A 1 571 ? -21.121 -19.136 0.692 1.00 75.31 571 ASN A N 1
ATOM 4588 C CA . ASN A 1 571 ? -20.072 -19.469 -0.270 1.00 75.31 571 ASN A CA 1
ATOM 4589 C C . ASN A 1 571 ? -19.587 -20.912 -0.039 1.00 75.31 571 ASN A C 1
ATOM 4591 O O . ASN A 1 571 ? -19.911 -21.534 0.971 1.00 75.31 571 ASN A O 1
ATOM 4595 N N . LYS A 1 572 ? -18.795 -21.464 -0.970 1.00 67.56 572 LYS A N 1
ATOM 4596 C CA . LYS A 1 572 ? -18.308 -22.859 -0.887 1.00 67.56 572 LYS A CA 1
ATOM 4597 C C . LYS A 1 572 ? -17.528 -23.171 0.401 1.00 67.56 572 LYS A C 1
ATOM 4599 O O . LYS A 1 572 ? -17.640 -24.287 0.891 1.00 67.56 572 LYS A O 1
ATOM 4604 N N . ASP A 1 573 ? -16.813 -22.184 0.947 1.00 66.62 573 ASP A N 1
ATOM 4605 C CA . ASP A 1 573 ? -15.909 -22.347 2.097 1.00 66.62 573 ASP A CA 1
ATOM 4606 C C . ASP A 1 573 ? -16.298 -21.479 3.319 1.00 66.62 573 ASP A C 1
ATOM 4608 O O . ASP A 1 573 ? -15.536 -21.382 4.282 1.00 66.62 573 ASP A O 1
ATOM 4612 N N . GLY A 1 574 ? -17.469 -20.824 3.310 1.00 80.00 574 GLY A N 1
ATOM 4613 C CA . GLY A 1 574 ? -17.867 -19.919 4.395 1.00 80.00 574 GLY A CA 1
ATOM 4614 C C . GLY A 1 574 ? -19.234 -19.255 4.230 1.00 80.00 574 GLY A C 1
ATOM 4615 O O . GLY A 1 574 ? -19.976 -19.515 3.285 1.00 80.00 574 GLY A O 1
ATOM 4616 N N . ILE A 1 575 ? -19.562 -18.374 5.169 1.00 88.44 575 ILE A N 1
ATOM 4617 C CA . ILE A 1 575 ? -20.799 -17.594 5.212 1.00 88.44 575 ILE A CA 1
ATOM 4618 C C . ILE A 1 575 ? -20.490 -16.104 5.111 1.00 88.44 575 ILE A C 1
ATOM 4620 O O . ILE A 1 575 ? -19.534 -15.602 5.704 1.00 88.44 575 ILE A O 1
ATOM 4624 N N . GLN A 1 576 ? -21.329 -15.384 4.377 1.00 92.12 576 GLN A N 1
ATOM 4625 C CA . GLN A 1 576 ? -21.289 -13.934 4.331 1.00 92.12 576 GLN A CA 1
ATOM 4626 C C . GLN A 1 576 ? -22.375 -13.383 5.250 1.00 92.12 576 GLN A C 1
ATOM 4628 O O . GLN A 1 576 ? -23.565 -13.656 5.066 1.00 92.12 576 GLN A O 1
ATOM 4633 N N . LEU A 1 577 ? -21.960 -12.607 6.245 1.00 93.94 577 LEU A N 1
ATOM 4634 C CA . LEU A 1 577 ? -22.857 -11.969 7.202 1.00 93.94 577 LEU A CA 1
ATOM 4635 C C . LEU A 1 577 ? -23.023 -10.496 6.860 1.00 93.94 577 LEU A C 1
ATOM 4637 O O . LEU A 1 577 ? -22.055 -9.834 6.490 1.00 93.94 577 LEU A O 1
ATOM 4641 N N . LEU A 1 578 ? -24.245 -9.994 7.019 1.00 96.19 578 LEU A N 1
ATOM 4642 C CA . LEU A 1 578 ? -24.580 -8.580 6.932 1.00 96.19 578 LEU A CA 1
ATOM 4643 C C . LEU A 1 578 ? -24.934 -8.070 8.325 1.00 96.19 578 LEU A C 1
ATOM 4645 O O . LEU A 1 578 ? -25.830 -8.596 8.987 1.00 96.19 578 LEU A O 1
ATOM 4649 N N . PHE A 1 579 ? -24.231 -7.023 8.725 1.00 97.25 579 PHE A N 1
ATOM 4650 C CA . PHE A 1 579 ? -24.469 -6.269 9.940 1.00 97.25 579 PHE A CA 1
ATOM 4651 C C . PHE A 1 579 ? -25.070 -4.922 9.564 1.00 97.25 579 PHE A C 1
ATOM 4653 O O . PHE A 1 579 ? -24.590 -4.276 8.628 1.00 97.25 579 PHE A O 1
ATOM 4660 N N . SER A 1 580 ? -26.078 -4.482 10.308 1.00 97.25 580 SER A N 1
ATOM 4661 C CA . SER A 1 580 ? -26.619 -3.130 10.191 1.00 97.25 580 SER A CA 1
ATOM 4662 C C . SER A 1 580 ? -26.749 -2.467 11.549 1.00 97.25 580 SER A C 1
ATOM 4664 O O . SER A 1 580 ? -27.282 -3.058 12.482 1.00 97.25 580 SER A O 1
ATOM 4666 N N . VAL A 1 581 ? -26.267 -1.231 11.642 1.00 97.12 581 VAL A N 1
ATOM 4667 C CA . VAL A 1 581 ? -26.463 -0.343 12.787 1.00 97.12 581 VAL A CA 1
ATOM 4668 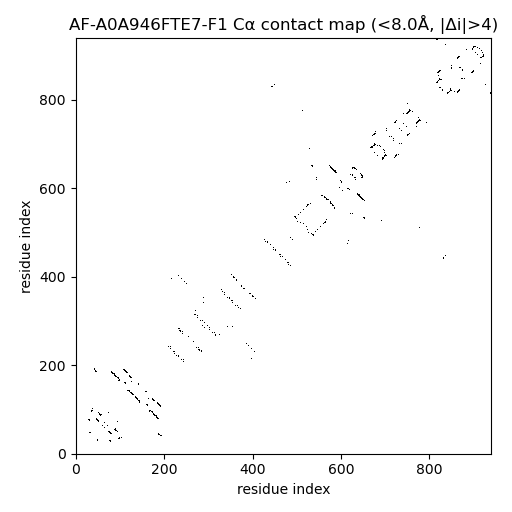C C . VAL A 1 581 ? -27.375 0.789 12.343 1.00 97.12 581 VAL A C 1
ATOM 4670 O O . VAL A 1 581 ? -26.958 1.648 11.564 1.00 97.12 581 VAL A O 1
ATOM 4673 N N . THR A 1 582 ? -28.612 0.765 12.825 1.00 95.94 582 THR A N 1
ATOM 4674 C CA . THR A 1 582 ? -29.656 1.733 12.488 1.00 95.94 582 THR A CA 1
ATOM 4675 C C . THR A 1 582 ? -29.924 2.643 13.676 1.00 95.94 582 THR A C 1
ATOM 4677 O O . THR A 1 582 ? -30.110 2.168 14.792 1.00 95.94 582 THR A O 1
ATOM 4680 N N . ASP A 1 583 ? -29.945 3.948 13.436 1.00 95.06 583 ASP A N 1
ATOM 4681 C CA . ASP A 1 583 ? -30.207 4.982 14.431 1.00 95.06 583 ASP A CA 1
ATOM 4682 C C . ASP A 1 583 ? -31.365 5.884 13.997 1.00 95.06 583 ASP A C 1
ATOM 4684 O O . ASP A 1 583 ? -31.540 6.142 12.807 1.00 95.06 583 ASP A O 1
ATOM 4688 N N . SER A 1 584 ? -32.137 6.389 14.961 1.00 92.88 584 SER A N 1
ATOM 4689 C CA . SER A 1 584 ? -33.210 7.368 14.732 1.00 92.88 584 SER A CA 1
ATOM 4690 C C . SER A 1 584 ? -32.740 8.826 14.894 1.00 92.88 584 SER A C 1
ATOM 4692 O O . SER A 1 584 ? -33.500 9.681 15.355 1.00 92.88 584 SER A O 1
ATOM 4694 N N . GLY A 1 585 ? -31.462 9.106 14.623 1.00 90.38 585 GLY A N 1
ATOM 4695 C CA . GLY A 1 585 ? -30.808 10.389 14.871 1.00 90.38 585 GLY A CA 1
ATOM 4696 C C . GLY A 1 585 ? -30.999 11.436 13.769 1.00 90.38 585 GLY A C 1
ATOM 4697 O O . GLY A 1 585 ? -31.969 11.443 13.015 1.00 90.38 585 GLY A O 1
ATOM 4698 N N . ILE A 1 586 ? -30.045 12.367 13.679 1.00 88.94 586 ILE A N 1
ATOM 4699 C CA . ILE A 1 586 ? -30.118 13.537 12.780 1.00 88.94 586 ILE A CA 1
ATOM 4700 C C . ILE A 1 586 ? -30.031 13.202 11.282 1.00 88.94 586 ILE A C 1
ATOM 4702 O O . ILE A 1 586 ? -30.384 14.040 10.457 1.00 88.94 586 ILE A O 1
ATOM 4706 N N . GLY A 1 587 ? -29.579 12.001 10.916 1.00 89.31 587 GLY A N 1
ATOM 4707 C CA . GLY A 1 587 ? -29.332 11.627 9.522 1.00 89.31 587 GLY A CA 1
ATOM 4708 C C . GLY A 1 587 ? -28.145 12.357 8.870 1.00 89.31 587 GLY A C 1
ATOM 4709 O O . GLY A 1 587 ? -27.498 13.212 9.473 1.00 89.31 587 GLY A O 1
ATOM 4710 N N . ILE A 1 588 ? -27.838 11.994 7.622 1.00 89.25 588 ILE A N 1
ATOM 4711 C CA . ILE A 1 588 ? -26.674 12.458 6.854 1.00 89.25 588 ILE A CA 1
ATOM 4712 C C . ILE A 1 588 ? -27.132 12.922 5.459 1.00 89.25 588 ILE A C 1
ATOM 4714 O O . ILE A 1 588 ? -27.725 12.126 4.719 1.00 89.25 588 ILE A O 1
ATOM 4718 N N . PRO A 1 589 ? -26.815 14.168 5.056 1.00 88.19 589 PRO A N 1
ATOM 4719 C CA . PRO A 1 589 ? -27.085 14.688 3.715 1.00 88.19 589 PRO A CA 1
ATOM 4720 C C . PRO A 1 589 ? -26.456 13.847 2.596 1.00 88.19 589 PRO A C 1
ATOM 4722 O O . PRO A 1 589 ? -25.336 13.347 2.727 1.00 88.19 589 PRO A O 1
ATOM 4725 N N . LYS A 1 590 ? -27.168 13.700 1.471 1.00 86.50 590 LYS A N 1
ATOM 4726 C CA . LYS A 1 590 ? -26.795 12.789 0.371 1.00 86.50 590 LYS A CA 1
ATOM 4727 C C . LYS A 1 590 ? -25.443 13.126 -0.270 1.00 86.50 590 LYS A C 1
ATOM 4729 O O . LYS A 1 590 ? -24.713 12.224 -0.661 1.00 86.50 590 LYS A O 1
ATOM 4734 N N . ASP A 1 591 ? -25.101 14.406 -0.343 1.00 83.25 591 ASP A N 1
ATOM 4735 C CA . ASP A 1 591 ? -23.830 14.928 -0.858 1.00 83.25 591 ASP A CA 1
ATOM 4736 C C . ASP A 1 591 ? -22.621 14.566 0.019 1.00 83.25 591 ASP A C 1
ATOM 4738 O O . ASP A 1 591 ? -21.486 14.600 -0.453 1.00 83.25 591 ASP A O 1
ATOM 4742 N N . ARG A 1 592 ? -22.845 14.186 1.283 1.00 81.19 592 ARG A N 1
ATOM 4743 C CA . ARG A 1 592 ? -21.775 13.865 2.237 1.00 81.19 592 ARG A CA 1
ATOM 4744 C C . ARG A 1 592 ? -21.596 12.370 2.492 1.00 81.19 592 ARG A C 1
ATOM 4746 O O . ARG A 1 592 ? -20.551 11.983 3.004 1.00 81.19 592 ARG A O 1
ATOM 4753 N N . GLN A 1 593 ? -22.554 11.527 2.101 1.00 85.75 593 GLN A N 1
ATOM 4754 C CA . GLN A 1 593 ? -22.553 10.081 2.382 1.00 85.75 593 GLN A CA 1
ATOM 4755 C C . GLN A 1 593 ? -21.358 9.318 1.782 1.00 85.75 593 GLN A C 1
ATOM 4757 O O . GLN A 1 593 ? -20.911 8.342 2.378 1.00 85.75 593 GLN A O 1
ATOM 4762 N N . GLU A 1 594 ? -20.808 9.751 0.643 1.00 81.38 594 GLU A N 1
ATOM 4763 C CA . GLU A 1 594 ? -19.608 9.117 0.066 1.00 81.38 594 GLU A CA 1
ATOM 4764 C C . GLU A 1 594 ? -18.328 9.499 0.826 1.00 81.38 594 GLU A C 1
ATOM 4766 O O . GLU A 1 594 ? -17.449 8.658 1.035 1.00 81.38 594 GLU A O 1
ATOM 4771 N N . ASN A 1 595 ? -18.256 10.741 1.311 1.00 82.19 595 ASN A N 1
ATOM 4772 C CA . ASN A 1 595 ? -17.042 11.307 1.896 1.00 82.19 595 ASN A CA 1
ATOM 4773 C C . ASN A 1 595 ? -16.866 10.962 3.380 1.00 82.19 595 ASN A C 1
ATOM 4775 O O . ASN A 1 595 ? -15.749 11.026 3.877 1.00 82.19 595 ASN A O 1
ATOM 4779 N N . ILE A 1 596 ? -17.915 10.548 4.107 1.00 84.62 596 ILE A N 1
ATOM 4780 C CA . ILE A 1 596 ? -17.810 10.235 5.552 1.00 84.62 596 ILE A CA 1
ATOM 4781 C C . ILE A 1 596 ? -16.831 9.094 5.886 1.00 84.62 596 ILE A C 1
ATOM 4783 O O . ILE A 1 596 ? -16.471 8.916 7.047 1.00 84.62 596 ILE A O 1
ATOM 4787 N N . PHE A 1 597 ? -16.432 8.298 4.892 1.00 85.06 597 PHE A N 1
ATOM 4788 C CA . PHE A 1 597 ? -15.455 7.221 5.051 1.00 85.06 597 PHE A CA 1
ATOM 4789 C C . PHE A 1 597 ? -14.018 7.635 4.686 1.00 85.06 597 PHE A C 1
ATOM 4791 O O . PHE A 1 597 ? -13.117 6.792 4.729 1.00 85.06 597 PHE A O 1
ATOM 4798 N N . GLU A 1 598 ? -13.793 8.884 4.271 1.00 78.62 598 GLU A N 1
ATOM 4799 C CA . GLU A 1 598 ? -12.456 9.426 4.024 1.00 78.62 598 GLU A CA 1
ATOM 4800 C C . GLU A 1 598 ? -11.780 9.854 5.335 1.00 78.62 598 GLU A C 1
ATOM 4802 O O . GLU A 1 598 ? -12.429 10.263 6.297 1.00 78.62 598 GLU A O 1
ATOM 4807 N N . SER A 1 599 ? -10.449 9.748 5.393 1.00 72.25 599 SER A N 1
ATOM 4808 C CA . SER A 1 599 ? -9.665 10.152 6.566 1.00 72.25 599 SER A CA 1
ATOM 4809 C C . SER A 1 599 ? -9.906 11.622 6.913 1.00 72.25 599 SER A C 1
ATOM 4811 O O . SER A 1 599 ? -9.729 12.489 6.061 1.00 72.25 599 SER A O 1
ATOM 4813 N N . PHE A 1 600 ? -10.239 11.904 8.176 1.00 66.38 600 PHE A N 1
ATOM 4814 C CA . PHE A 1 600 ? -10.507 13.256 8.695 1.00 66.38 600 PHE A CA 1
ATOM 4815 C C . PHE A 1 600 ? -11.733 13.956 8.089 1.00 66.38 600 PHE A C 1
ATOM 4817 O O . PHE A 1 600 ? -11.945 15.142 8.353 1.00 66.38 600 PHE A O 1
ATOM 4824 N N . ALA A 1 601 ? -12.565 13.251 7.321 1.00 61.12 601 ALA A N 1
ATOM 4825 C CA . ALA A 1 601 ? -13.804 13.820 6.822 1.00 61.12 601 ALA A CA 1
ATOM 4826 C C . ALA A 1 601 ? -14.787 14.048 7.976 1.00 61.12 601 ALA A C 1
ATOM 4828 O O . ALA A 1 601 ? -15.107 13.148 8.755 1.00 61.12 601 ALA A O 1
ATOM 4829 N N . GLN A 1 602 ? -15.267 15.284 8.094 1.00 64.06 602 GLN A N 1
ATOM 4830 C CA . GLN A 1 602 ? -16.251 15.689 9.089 1.00 64.06 602 GLN A CA 1
ATOM 4831 C C . GLN A 1 602 ? -17.381 16.436 8.394 1.00 64.06 602 GLN A C 1
ATOM 4833 O O . GLN A 1 602 ? -17.141 17.244 7.499 1.00 64.06 602 GLN A O 1
ATOM 4838 N N . VAL A 1 603 ? -18.617 16.145 8.807 1.00 54.41 603 VAL A N 1
ATOM 4839 C CA . VAL A 1 603 ? -19.817 16.678 8.159 1.00 54.41 603 VAL A CA 1
ATOM 4840 C C . VAL A 1 603 ? -19.885 18.204 8.335 1.00 54.41 603 VAL A C 1
ATOM 4842 O O . VAL A 1 603 ? -20.063 18.865 7.333 1.00 54.41 603 VAL A O 1
ATOM 4845 N N . ASP A 1 604 ? -19.590 18.815 9.493 1.00 49.94 604 ASP A N 1
ATOM 4846 C CA . ASP A 1 604 ? -19.529 20.292 9.609 1.00 49.94 604 ASP A CA 1
ATOM 4847 C C . ASP A 1 604 ? -18.462 20.818 10.586 1.00 49.94 604 ASP A C 1
ATOM 4849 O O . ASP A 1 604 ? -18.324 20.326 11.704 1.00 49.94 604 ASP A O 1
ATOM 4853 N N . HIS A 1 605 ? -17.771 21.906 10.216 1.00 43.16 605 HIS A N 1
ATOM 4854 C CA . HIS A 1 605 ? -16.875 22.641 11.125 1.00 43.16 605 HIS A CA 1
ATOM 4855 C C . HIS A 1 605 ? -17.632 23.478 12.178 1.00 43.16 605 HIS A C 1
ATOM 4857 O O . HIS A 1 605 ? -17.050 23.832 13.202 1.00 43.16 605 HIS A O 1
ATOM 4863 N N . SER A 1 606 ? -18.917 23.791 11.967 1.00 36.19 606 SER A N 1
ATOM 4864 C CA . SER A 1 606 ? -19.744 24.637 12.850 1.00 36.19 606 SER A CA 1
ATOM 4865 C C . SER A 1 606 ? -20.411 23.872 14.006 1.00 36.19 606 SER A C 1
ATOM 4867 O O . SER A 1 606 ? -20.642 24.451 15.067 1.00 36.19 606 SER A O 1
ATOM 4869 N N . SER A 1 607 ? -20.660 22.566 13.849 1.00 40.78 607 SER A N 1
ATOM 4870 C CA . SER A 1 607 ? -21.233 21.673 14.875 1.00 40.78 607 SER A CA 1
ATOM 4871 C C . SER A 1 607 ? -20.181 21.082 15.835 1.00 40.78 607 SER A C 1
ATOM 4873 O O . SER A 1 607 ? -20.509 20.357 16.781 1.00 40.78 607 SER A O 1
ATOM 4875 N N . THR A 1 608 ? -18.911 21.462 15.653 1.00 38.69 608 THR A N 1
ATOM 4876 C CA . THR A 1 608 ? -17.738 21.032 16.439 1.00 38.69 608 THR A CA 1
ATOM 4877 C C . THR A 1 608 ? -17.808 21.372 17.928 1.00 38.69 608 THR A C 1
ATOM 4879 O O . THR A 1 608 ? -17.121 20.735 18.724 1.00 38.69 608 THR A O 1
ATOM 4882 N N . ARG A 1 609 ? -18.657 22.319 18.348 1.00 39.22 609 ARG A N 1
ATOM 4883 C CA . ARG A 1 609 ? -18.850 22.620 19.779 1.00 39.22 609 ARG A CA 1
ATOM 4884 C C . ARG A 1 609 ? -19.758 21.626 20.508 1.00 39.22 609 ARG A C 1
ATOM 4886 O O . ARG A 1 609 ? -19.742 21.621 21.735 1.00 39.22 609 ARG A O 1
ATOM 4893 N N . SER A 1 610 ? -20.515 20.791 19.791 1.00 35.44 610 SER A N 1
ATOM 4894 C CA . SER A 1 610 ? -21.519 19.900 20.395 1.00 35.44 610 SER A CA 1
ATOM 4895 C C . SER A 1 610 ? -21.201 18.406 20.245 1.00 35.44 610 SER A C 1
ATOM 4897 O O . SER A 1 610 ? -21.559 17.639 21.135 1.00 35.44 610 SER A O 1
ATOM 4899 N N . TYR A 1 611 ? -20.492 17.978 19.186 1.00 43.78 611 TYR A N 1
ATOM 4900 C CA . TYR A 1 611 ? -20.267 16.549 18.882 1.00 43.78 611 TYR A CA 1
ATOM 4901 C C . TYR A 1 611 ? -18.811 16.231 18.478 1.00 43.78 611 TYR A C 1
ATOM 4903 O O . TYR A 1 611 ? -18.539 15.813 17.353 1.00 43.78 611 TYR A O 1
ATOM 4911 N N . GLY A 1 612 ? -17.851 16.395 19.395 1.00 47.69 612 GLY A N 1
ATOM 4912 C CA . GLY A 1 612 ? -16.418 16.142 19.147 1.00 47.69 612 GLY A CA 1
ATOM 4913 C C . GLY A 1 612 ? -16.073 14.706 18.703 1.00 47.69 612 GLY A C 1
ATOM 4914 O O . GLY A 1 612 ? -16.721 13.750 19.123 1.00 47.69 612 GLY A O 1
ATOM 4915 N N . GLY A 1 613 ? -15.076 14.541 17.824 1.00 62.44 613 GLY A N 1
ATOM 4916 C CA . GLY A 1 613 ? -14.550 13.249 17.352 1.00 62.44 613 GLY A CA 1
ATOM 4917 C C . GLY A 1 613 ? -13.397 13.416 16.350 1.00 62.44 613 GLY A C 1
ATOM 4918 O O . GLY A 1 613 ? -13.229 14.492 15.784 1.00 62.44 613 GLY A O 1
ATOM 4919 N N . THR A 1 614 ? -12.602 12.366 16.136 1.00 63.31 614 THR A N 1
ATOM 4920 C CA . THR A 1 614 ? -11.382 12.390 15.298 1.00 63.31 614 THR A CA 1
ATOM 4921 C C . THR A 1 614 ? -11.671 12.346 13.796 1.00 63.31 614 THR A C 1
ATOM 4923 O O . THR A 1 614 ? -10.852 12.780 12.993 1.00 63.31 614 THR A O 1
ATOM 4926 N N . GLY A 1 615 ? -12.844 11.836 13.404 1.00 72.19 615 GLY A N 1
ATOM 4927 C CA . GLY A 1 615 ? -13.165 11.532 12.005 1.00 72.19 615 GLY A CA 1
ATOM 4928 C C . GLY A 1 615 ? -12.410 10.314 11.457 1.00 72.19 615 GLY A C 1
ATOM 4929 O O . GLY A 1 615 ? -12.422 10.090 10.255 1.00 72.19 615 GLY A O 1
ATOM 4930 N N . LEU A 1 616 ? -11.739 9.533 12.316 1.00 76.19 616 LEU A N 1
ATOM 4931 C CA . LEU A 1 616 ? -10.918 8.388 11.904 1.00 76.19 616 LEU A CA 1
ATOM 4932 C C . LEU A 1 616 ? -11.638 7.044 12.052 1.00 76.19 616 LEU A C 1
ATOM 4934 O O . LEU A 1 616 ? -11.352 6.111 11.307 1.00 76.19 616 LEU A O 1
ATOM 4938 N N . GLY A 1 617 ? -12.609 6.941 12.964 1.00 82.19 617 GLY A N 1
ATOM 4939 C CA . GLY A 1 617 ? -13.277 5.673 13.271 1.00 82.19 617 GLY A CA 1
ATOM 4940 C C . GLY A 1 617 ? -13.936 5.001 12.058 1.00 82.19 617 GLY A C 1
ATOM 4941 O O . GLY A 1 617 ? -13.758 3.800 11.842 1.00 82.19 617 GLY A O 1
ATOM 4942 N N . LEU A 1 618 ? -14.685 5.751 11.236 1.00 88.25 618 LEU A N 1
ATOM 4943 C CA . LEU A 1 618 ? -15.332 5.204 10.029 1.00 88.25 618 LEU A CA 1
ATOM 4944 C C . LEU A 1 618 ? -14.306 4.750 8.983 1.00 88.25 618 LEU A C 1
ATOM 4946 O O . LEU A 1 618 ? -14.485 3.697 8.371 1.00 88.25 618 LEU A O 1
ATOM 4950 N N . THR A 1 619 ? -13.205 5.485 8.831 1.00 85.94 619 THR A N 1
ATOM 4951 C CA . THR A 1 619 ? -12.089 5.107 7.958 1.00 85.94 619 THR A CA 1
ATOM 4952 C C . THR A 1 619 ? -11.422 3.817 8.432 1.00 85.94 619 THR A C 1
ATOM 4954 O O . THR A 1 619 ? -11.226 2.904 7.632 1.00 85.94 619 THR A O 1
ATOM 4957 N N . ILE A 1 620 ? -11.137 3.697 9.735 1.00 84.62 620 ILE A N 1
ATOM 4958 C CA . ILE A 1 620 ? -10.591 2.474 10.347 1.00 84.62 620 ILE A CA 1
ATOM 4959 C C . ILE A 1 620 ? -11.552 1.303 10.127 1.00 84.62 620 ILE A C 1
ATOM 4961 O O . ILE A 1 620 ? -11.132 0.226 9.713 1.00 84.62 620 ILE A O 1
ATOM 4965 N N . SER A 1 621 ? -12.854 1.525 10.323 1.00 91.81 621 SER A N 1
ATOM 4966 C CA . SER A 1 621 ? -13.876 0.495 10.104 1.00 91.81 621 SER A CA 1
ATOM 4967 C C . SER A 1 621 ? -13.907 0.027 8.652 1.00 91.81 621 SER A C 1
ATOM 4969 O O . SER A 1 621 ? -13.925 -1.173 8.401 1.00 91.81 621 SER A O 1
ATOM 4971 N N . LYS A 1 622 ? -13.834 0.954 7.688 1.00 90.88 622 LYS A N 1
ATOM 4972 C CA . LYS A 1 622 ? -13.757 0.630 6.257 1.00 90.88 622 LYS A CA 1
ATOM 4973 C C . LYS A 1 622 ? -12.526 -0.196 5.916 1.00 90.88 622 LYS A C 1
ATOM 4975 O O . LYS A 1 622 ? -12.640 -1.171 5.182 1.00 90.88 622 LYS A O 1
ATOM 4980 N N . GLN A 1 623 ? -11.370 0.163 6.459 1.00 88.44 623 GLN A N 1
ATOM 4981 C CA . GLN A 1 623 ? -10.139 -0.589 6.236 1.00 88.44 623 GLN A CA 1
ATOM 4982 C C . GLN A 1 623 ? -10.211 -2.002 6.830 1.00 88.44 623 GLN A C 1
ATOM 4984 O O . GLN A 1 623 ? -9.899 -2.964 6.135 1.00 88.44 623 GLN A O 1
ATOM 4989 N N . ILE A 1 624 ? -10.694 -2.145 8.070 1.00 90.44 624 ILE A N 1
ATOM 4990 C CA . ILE A 1 624 ? -10.874 -3.456 8.712 1.00 90.44 624 ILE A CA 1
ATOM 4991 C C . ILE A 1 624 ? -11.848 -4.325 7.910 1.00 90.44 624 ILE A C 1
ATOM 4993 O O . ILE A 1 624 ? -11.551 -5.484 7.633 1.00 90.44 624 ILE A O 1
ATOM 4997 N N . VAL A 1 625 ? -12.988 -3.767 7.497 1.00 93.69 625 VAL A N 1
ATOM 4998 C CA . VAL A 1 625 ? -13.989 -4.484 6.696 1.00 93.69 625 VAL A CA 1
ATOM 4999 C C . VAL A 1 625 ? -13.403 -4.936 5.356 1.00 93.69 625 VAL A C 1
ATOM 5001 O O . VAL A 1 625 ? -13.581 -6.093 4.985 1.00 93.69 625 VAL A O 1
ATOM 5004 N N . ASN A 1 626 ? -12.640 -4.081 4.668 1.00 91.31 626 ASN A N 1
ATOM 5005 C CA . ASN A 1 626 ? -11.959 -4.454 3.425 1.00 91.31 626 ASN A CA 1
ATOM 5006 C C . ASN A 1 626 ? -10.944 -5.588 3.639 1.00 91.31 626 ASN A C 1
ATOM 5008 O O . ASN A 1 626 ? -10.855 -6.487 2.808 1.00 91.31 626 ASN A O 1
ATOM 5012 N N . MET A 1 627 ? -10.196 -5.571 4.750 1.00 88.94 627 MET A N 1
ATOM 5013 C CA . MET A 1 627 ? -9.276 -6.660 5.102 1.00 88.94 627 MET A CA 1
ATOM 5014 C C . MET A 1 627 ? -10.018 -7.974 5.377 1.00 88.94 627 MET A C 1
ATOM 5016 O O . MET A 1 627 ? -9.494 -9.040 5.075 1.00 88.94 627 MET A O 1
ATOM 5020 N N . MET A 1 628 ? -11.236 -7.907 5.924 1.00 90.31 628 MET A N 1
ATOM 5021 C CA . MET A 1 628 ? -12.121 -9.057 6.160 1.00 90.31 628 MET A CA 1
ATOM 5022 C C . MET A 1 628 ? -12.940 -9.456 4.913 1.00 90.31 628 MET A C 1
ATOM 5024 O O . MET A 1 628 ? -13.999 -10.074 5.043 1.00 90.31 628 MET A O 1
ATOM 5028 N N . ASN A 1 629 ? -12.474 -9.085 3.712 1.00 88.50 629 ASN A N 1
ATOM 5029 C CA . ASN A 1 629 ? -13.126 -9.338 2.418 1.00 88.50 629 ASN A CA 1
ATOM 5030 C C . ASN A 1 629 ? -14.584 -8.849 2.347 1.00 88.50 629 ASN A C 1
ATOM 5032 O O . ASN A 1 629 ? -15.442 -9.443 1.695 1.00 88.50 629 ASN A O 1
ATOM 5036 N N . GLY A 1 630 ? -14.869 -7.755 3.044 1.00 92.12 630 GLY A N 1
ATOM 5037 C CA . GLY A 1 630 ? -16.189 -7.170 3.175 1.00 92.12 630 GLY A CA 1
ATOM 5038 C C . GLY A 1 630 ? -16.363 -5.843 2.445 1.00 92.12 630 GLY A C 1
ATOM 5039 O O . GLY A 1 630 ? -15.444 -5.310 1.823 1.00 92.12 630 GLY A O 1
ATOM 5040 N N . LYS A 1 631 ? -17.560 -5.265 2.571 1.00 94.44 631 LYS A N 1
ATOM 5041 C CA . LYS A 1 631 ? -17.879 -3.901 2.125 1.00 94.44 631 LYS A CA 1
ATOM 5042 C C . LYS A 1 631 ? -18.651 -3.164 3.213 1.00 94.44 631 LYS A C 1
ATOM 5044 O O . LYS A 1 631 ? -19.519 -3.760 3.834 1.00 94.44 631 LYS A O 1
ATOM 5049 N N . ILE A 1 632 ? -18.381 -1.871 3.403 1.00 94.81 632 ILE A N 1
ATOM 5050 C CA . ILE A 1 632 ? -19.130 -0.975 4.302 1.00 94.81 632 ILE A CA 1
ATOM 5051 C C . ILE A 1 632 ? -19.795 0.159 3.508 1.00 94.81 632 ILE A C 1
ATOM 5053 O O . ILE A 1 632 ? -19.212 0.655 2.540 1.00 94.81 632 ILE A O 1
ATOM 5057 N N . TRP A 1 633 ? -21.012 0.552 3.883 1.00 95.12 633 TRP A N 1
ATOM 5058 C CA . TRP A 1 633 ? -21.746 1.676 3.288 1.00 95.12 633 TRP A CA 1
ATOM 5059 C C . TRP A 1 633 ? -22.784 2.252 4.261 1.00 95.12 633 TRP A C 1
ATOM 5061 O O . TRP A 1 633 ? -22.959 1.747 5.371 1.00 95.12 633 TRP A O 1
ATOM 5071 N N . VAL A 1 634 ? -23.457 3.331 3.857 1.00 95.25 634 VAL A N 1
ATOM 5072 C CA . VAL A 1 634 ? -24.508 3.989 4.641 1.00 95.25 634 VAL A CA 1
ATOM 5073 C C . VAL A 1 634 ? -25.728 4.272 3.770 1.00 95.25 634 VAL A C 1
ATOM 5075 O O . VAL A 1 634 ? -25.592 4.591 2.590 1.00 95.25 634 VAL A O 1
ATOM 5078 N N . GLU A 1 635 ? -26.911 4.191 4.367 1.00 94.50 635 GLU A N 1
ATOM 5079 C CA . GLU A 1 635 ? -28.156 4.734 3.829 1.00 94.50 635 GLU A CA 1
ATOM 5080 C C . GLU A 1 635 ? -28.732 5.685 4.873 1.00 94.50 635 GLU A C 1
ATOM 5082 O O . GLU A 1 635 ? -28.923 5.312 6.029 1.00 94.50 635 GLU A O 1
ATOM 5087 N N . SER A 1 636 ? -28.957 6.943 4.506 1.00 94.06 636 SER A N 1
ATOM 5088 C CA . SER A 1 636 ? -29.385 7.951 5.473 1.00 94.06 636 SER A CA 1
ATOM 5089 C C . SER A 1 636 ? -30.254 9.023 4.831 1.00 94.06 636 SER A C 1
ATOM 5091 O O . SER A 1 636 ? -30.119 9.326 3.640 1.00 94.06 636 SER A O 1
ATOM 5093 N N . MET A 1 637 ? -31.156 9.592 5.629 1.00 89.56 637 MET A N 1
ATOM 5094 C CA . MET A 1 637 ? -31.982 10.731 5.251 1.00 89.56 637 MET A CA 1
ATOM 5095 C C . MET A 1 637 ? -31.972 11.748 6.390 1.00 89.56 637 MET A C 1
ATOM 5097 O O . MET A 1 637 ? -32.259 11.414 7.538 1.00 89.56 637 MET A O 1
ATOM 5101 N N . GLU A 1 638 ? -31.650 12.997 6.063 1.00 88.69 638 GLU A N 1
ATOM 5102 C CA . GLU A 1 638 ? -31.585 14.089 7.034 1.00 88.69 638 GLU A CA 1
ATOM 5103 C C . GLU A 1 638 ? -32.911 14.226 7.806 1.00 88.69 638 GLU A C 1
ATOM 5105 O O . GLU A 1 638 ? -34.001 14.212 7.229 1.00 88.69 638 GLU A O 1
ATOM 5110 N N . GLY A 1 639 ? -32.808 14.284 9.134 1.00 85.81 639 GLY A N 1
ATOM 5111 C CA . GLY A 1 639 ? -33.922 14.332 10.080 1.00 85.81 639 GLY A CA 1
ATOM 5112 C C . GLY A 1 639 ? -34.645 13.005 10.344 1.00 85.81 639 GLY A C 1
ATOM 5113 O O . GLY A 1 639 ? -35.571 13.001 11.152 1.00 85.81 639 GLY A O 1
ATOM 5114 N N . LYS A 1 640 ? -34.269 11.895 9.689 1.00 88.69 640 LYS A N 1
ATOM 5115 C CA . LYS A 1 640 ? -34.920 10.578 9.862 1.00 88.69 640 LYS A CA 1
ATOM 5116 C C . LYS A 1 640 ? -34.008 9.471 10.400 1.00 88.69 640 LYS A C 1
ATOM 5118 O O . LYS A 1 640 ? -34.501 8.370 10.627 1.00 88.69 640 LYS A O 1
ATOM 5123 N N . GLY A 1 641 ? -32.720 9.749 10.592 1.00 92.12 641 GLY A N 1
ATOM 5124 C CA . GLY A 1 641 ? -31.734 8.776 11.064 1.00 92.12 641 GLY A CA 1
ATOM 5125 C C . GLY A 1 641 ? -30.875 8.163 9.957 1.00 92.12 641 GLY A C 1
ATOM 5126 O O . GLY A 1 641 ? -30.944 8.567 8.791 1.00 92.12 641 GLY A O 1
ATOM 5127 N N . SER A 1 642 ? -30.023 7.209 10.334 1.00 95.38 642 SER A N 1
ATOM 5128 C CA . SER A 1 642 ? -29.075 6.546 9.426 1.00 95.38 642 SER A CA 1
ATOM 5129 C C . SER A 1 642 ? -29.035 5.040 9.649 1.00 95.38 642 SER A C 1
ATOM 5131 O O . SER A 1 642 ? -29.288 4.550 10.741 1.00 95.38 642 SER A O 1
ATOM 5133 N N . SER A 1 643 ? -28.692 4.294 8.604 1.00 96.44 643 SER A N 1
ATOM 5134 C CA . SER A 1 643 ? -28.389 2.865 8.666 1.00 96.44 643 SER A CA 1
ATOM 5135 C C . SER A 1 643 ? -27.012 2.617 8.066 1.00 96.44 643 SER A C 1
ATOM 5137 O O . SER A 1 643 ? -26.794 2.807 6.870 1.00 96.44 643 SER A O 1
ATOM 5139 N N . PHE A 1 644 ? -26.067 2.220 8.911 1.00 96.75 644 PHE A N 1
ATOM 5140 C CA . PHE A 1 644 ? -24.728 1.811 8.503 1.00 96.75 644 PHE A CA 1
ATOM 5141 C C . PHE A 1 644 ? -24.697 0.308 8.309 1.00 96.75 644 PHE A C 1
ATOM 5143 O O . PHE A 1 644 ? -25.047 -0.438 9.218 1.00 96.75 644 PHE A O 1
ATOM 5150 N N . TYR A 1 645 ? -24.223 -0.133 7.153 1.00 97.00 645 TYR A N 1
ATOM 5151 C CA . TYR A 1 645 ? -24.169 -1.540 6.793 1.00 97.00 645 TYR A CA 1
ATOM 5152 C C . TYR A 1 645 ? -22.736 -1.971 6.565 1.00 97.00 645 TYR A C 1
ATOM 5154 O O . TYR A 1 645 ? -21.962 -1.241 5.943 1.00 97.00 645 TYR A O 1
ATOM 5162 N N . PHE A 1 646 ? -22.394 -3.182 6.991 1.00 97.31 646 PHE A N 1
ATOM 5163 C CA . PHE A 1 646 ? -21.180 -3.828 6.522 1.00 97.31 646 PHE A CA 1
ATOM 5164 C C . PHE A 1 646 ? -21.351 -5.333 6.346 1.00 97.31 646 PHE A C 1
ATOM 5166 O O . PHE A 1 646 ? -22.077 -5.989 7.094 1.00 97.31 646 PHE A O 1
ATOM 5173 N N . THR A 1 647 ? -20.659 -5.881 5.351 1.00 95.94 647 THR A N 1
ATOM 5174 C CA . THR A 1 647 ? -20.530 -7.322 5.146 1.00 95.94 647 THR A CA 1
ATOM 5175 C C . THR A 1 647 ? -19.166 -7.810 5.600 1.00 95.94 647 THR A C 1
ATOM 5177 O O . THR A 1 647 ? -18.192 -7.070 5.512 1.00 95.94 647 THR A O 1
ATOM 5180 N N . ILE A 1 648 ? -19.091 -9.054 6.062 1.00 93.38 648 ILE A N 1
ATOM 5181 C CA . ILE A 1 648 ? -17.832 -9.781 6.278 1.00 93.38 648 ILE A CA 1
ATOM 5182 C C . ILE A 1 648 ? -18.000 -11.229 5.836 1.00 93.38 648 ILE A C 1
ATOM 5184 O O . ILE A 1 648 ? -19.098 -11.788 5.922 1.00 93.38 648 ILE A O 1
ATOM 5188 N N . GLU A 1 649 ? -16.904 -11.839 5.401 1.00 90.38 649 GLU A N 1
ATOM 5189 C CA . GLU A 1 649 ? -16.846 -13.271 5.126 1.00 90.38 649 GLU A CA 1
ATOM 5190 C C . GLU A 1 649 ? -16.195 -13.995 6.305 1.00 90.38 649 GLU A C 1
ATOM 5192 O O . GLU A 1 649 ? -15.101 -13.638 6.741 1.00 90.38 649 GLU A O 1
ATOM 5197 N N . LEU A 1 650 ? -16.876 -15.009 6.837 1.00 87.94 650 LEU A N 1
ATOM 5198 C CA . LEU A 1 650 ? -16.380 -15.840 7.933 1.00 87.94 650 LEU A CA 1
ATOM 5199 C C . LEU A 1 650 ? -16.502 -17.314 7.563 1.00 87.94 650 LEU A C 1
ATOM 5201 O O . LEU A 1 650 ? -17.474 -17.734 6.934 1.00 87.94 650 LEU A O 1
ATOM 5205 N N . LYS A 1 651 ? -15.542 -18.131 7.991 1.00 85.19 651 LYS A N 1
ATOM 5206 C CA . LYS A 1 651 ? -15.632 -19.586 7.812 1.00 85.19 651 LYS A CA 1
ATOM 5207 C C . LYS A 1 651 ? -16.503 -20.157 8.929 1.00 85.19 651 LYS A C 1
ATOM 5209 O O . LYS A 1 651 ? -16.396 -19.743 10.085 1.00 85.19 651 LYS A O 1
ATOM 5214 N N . THR A 1 652 ? -17.377 -21.107 8.618 1.00 75.50 652 THR A N 1
ATOM 5215 C CA . THR A 1 652 ? -18.138 -21.818 9.655 1.00 75.50 652 THR A CA 1
ATOM 5216 C C . THR A 1 652 ? -17.208 -22.776 10.388 1.00 75.50 652 THR A C 1
ATOM 5218 O O . THR A 1 652 ? -16.686 -23.710 9.779 1.00 75.50 652 THR A O 1
ATOM 5221 N N . ALA A 1 653 ? -17.002 -22.559 11.685 1.00 65.44 653 ALA A N 1
ATOM 5222 C CA . ALA A 1 653 ? -16.234 -23.478 12.512 1.00 65.44 653 ALA A CA 1
ATOM 5223 C C . ALA A 1 653 ? -17.118 -24.678 12.891 1.00 65.44 653 ALA A C 1
ATOM 5225 O O . ALA A 1 653 ? -18.209 -24.510 13.438 1.00 65.44 653 ALA A O 1
ATOM 5226 N N . PHE A 1 654 ? -16.661 -25.899 12.606 1.00 50.84 654 PHE A N 1
ATOM 5227 C CA . PHE A 1 654 ? -17.299 -27.111 13.118 1.00 50.84 654 PHE A CA 1
ATOM 5228 C C . PHE A 1 654 ? -16.857 -27.330 14.568 1.00 50.84 654 PHE A C 1
ATOM 5230 O O . PHE A 1 654 ? -15.670 -27.522 14.820 1.00 50.84 654 PHE A O 1
ATOM 5237 N N . GLN A 1 655 ? -17.802 -27.398 15.511 1.00 50.09 655 GLN A N 1
ATOM 5238 C CA . GLN A 1 655 ? -17.571 -28.132 16.755 1.00 50.09 655 GLN A CA 1
ATOM 5239 C C . GLN A 1 655 ? -18.454 -29.380 16.826 1.00 50.09 655 GLN A C 1
ATOM 5241 O O . GLN A 1 655 ? -19.628 -29.334 16.442 1.00 50.09 655 GLN A O 1
ATOM 5246 N N . PRO A 1 656 ? -17.911 -30.496 17.350 1.00 37.84 656 PRO A N 1
ATOM 5247 C CA . PRO A 1 656 ? -18.715 -31.637 17.734 1.00 37.84 656 PRO A CA 1
ATOM 5248 C C . PRO A 1 656 ? -19.656 -31.175 18.838 1.00 37.84 656 PRO A C 1
ATOM 5250 O O . PRO A 1 656 ? -19.217 -30.664 19.865 1.00 37.84 656 PRO A O 1
ATOM 5253 N N . ILE A 1 657 ? -20.953 -31.340 18.600 1.00 35.56 657 ILE A N 1
ATOM 5254 C CA . ILE A 1 657 ? -22.013 -31.119 19.578 1.00 35.56 657 ILE A CA 1
ATOM 5255 C C . ILE A 1 657 ? -21.575 -31.792 20.890 1.00 35.56 657 ILE A C 1
ATOM 5257 O O . ILE A 1 657 ? -21.491 -33.025 20.921 1.00 35.56 657 ILE A O 1
ATOM 5261 N N . PRO A 1 658 ? -21.292 -31.051 21.980 1.00 35.81 658 PRO A N 1
ATOM 5262 C CA . PRO A 1 658 ? -21.164 -31.684 23.277 1.00 35.81 658 PRO A CA 1
ATOM 5263 C C . PRO A 1 658 ? -22.484 -32.409 23.533 1.00 35.81 658 PRO A C 1
ATOM 5265 O O . PRO A 1 658 ? -23.561 -31.814 23.419 1.00 35.81 658 PRO A O 1
ATOM 5268 N N . GLN A 1 659 ? -22.409 -33.701 23.852 1.00 32.72 659 GLN A N 1
ATOM 5269 C CA . GLN A 1 659 ? -23.544 -34.594 24.127 1.00 32.72 659 GLN A CA 1
ATOM 5270 C C . GLN A 1 659 ? -24.376 -34.185 25.370 1.00 32.72 659 GLN A C 1
ATOM 5272 O O . GLN A 1 659 ? -25.061 -35.005 25.972 1.00 32.72 659 GLN A O 1
ATOM 5277 N N . THR A 1 660 ? -24.349 -32.910 25.758 1.00 31.72 660 THR A N 1
ATOM 5278 C CA . THR A 1 660 ? -25.191 -32.270 26.773 1.00 31.72 660 THR A CA 1
ATOM 5279 C C . THR A 1 660 ? -26.362 -31.474 26.182 1.00 31.72 660 THR A C 1
ATOM 5281 O O . THR A 1 660 ? -27.209 -30.989 26.936 1.00 31.72 660 THR A O 1
ATOM 5284 N N . THR A 1 661 ? -26.510 -31.397 24.851 1.00 32.28 661 THR A N 1
ATOM 5285 C CA . THR A 1 661 ? -27.728 -30.853 24.201 1.00 32.28 661 THR A CA 1
ATOM 5286 C C . THR A 1 661 ? -29.003 -31.654 24.507 1.00 32.28 661 THR A C 1
ATOM 5288 O O . THR A 1 661 ? -30.110 -31.169 24.273 1.00 32.28 661 THR A O 1
ATOM 5291 N N . THR A 1 662 ? -28.893 -32.809 25.164 1.00 34.09 662 THR A N 1
ATOM 5292 C CA . THR A 1 662 ? -30.006 -33.593 25.722 1.00 34.09 662 THR A CA 1
ATOM 5293 C C . THR A 1 662 ? -30.798 -32.903 26.844 1.00 34.09 662 THR A C 1
ATOM 5295 O O . THR A 1 662 ? -31.803 -33.460 27.280 1.00 34.09 662 THR A O 1
ATOM 5298 N N . ARG A 1 663 ? -30.446 -31.682 27.285 1.00 39.47 663 ARG A N 1
ATOM 5299 C CA . ARG A 1 663 ? -31.281 -30.892 28.223 1.00 39.47 663 ARG A CA 1
ATOM 5300 C C . ARG A 1 663 ? -32.168 -29.809 27.586 1.00 39.47 663 ARG A C 1
ATOM 5302 O O . ARG A 1 663 ? -33.033 -29.271 28.276 1.00 39.47 663 ARG A O 1
ATOM 5309 N N . LEU A 1 664 ? -32.019 -29.495 26.295 1.00 41.28 664 LEU A N 1
ATOM 5310 C CA . LEU A 1 664 ? -32.661 -28.327 25.660 1.00 41.28 664 LEU A CA 1
ATOM 5311 C C . LEU A 1 664 ? -33.989 -28.634 24.941 1.00 41.28 664 LEU A C 1
ATOM 5313 O O . LEU A 1 664 ? -34.218 -28.218 23.812 1.00 41.28 664 LEU A O 1
ATOM 5317 N N . LYS A 1 665 ? -34.909 -29.312 25.635 1.00 46.53 665 LYS A N 1
ATOM 5318 C CA . LYS A 1 665 ? -36.365 -29.205 25.391 1.00 46.53 665 LYS A CA 1
ATOM 5319 C C . LYS A 1 665 ? -37.030 -28.442 26.546 1.00 46.53 665 LYS A C 1
ATOM 5321 O O . LYS A 1 665 ? -38.021 -28.897 27.101 1.00 46.53 665 LYS A O 1
ATOM 5326 N N . THR A 1 666 ? -36.429 -27.340 26.993 1.00 59.44 666 THR A N 1
ATOM 5327 C CA . THR A 1 666 ? -36.704 -26.790 28.332 1.00 59.44 666 THR A CA 1
ATOM 5328 C C . THR A 1 666 ? -37.927 -25.863 28.407 1.00 59.44 666 THR A C 1
ATOM 5330 O O . THR A 1 666 ? -38.450 -25.702 29.501 1.00 59.44 666 THR A O 1
ATOM 5333 N N . LEU A 1 667 ? -38.417 -25.295 27.290 1.00 67.62 667 LEU A N 1
ATOM 5334 C CA . LEU A 1 667 ? -39.591 -24.393 27.272 1.00 67.62 667 LEU A CA 1
ATOM 5335 C C . LEU A 1 667 ? -40.733 -24.856 26.350 1.00 67.62 667 LEU A C 1
ATOM 5337 O O . LEU A 1 667 ? -41.658 -24.093 26.078 1.00 67.62 667 LEU A O 1
ATOM 5341 N N . LYS A 1 668 ? -40.680 -26.097 25.848 1.00 73.56 668 LYS A N 1
ATOM 5342 C CA . LYS A 1 668 ? -41.660 -26.591 24.874 1.00 73.56 668 LYS A CA 1
ATOM 5343 C C . LYS A 1 668 ? -43.066 -26.621 25.487 1.00 73.56 668 LYS A C 1
ATOM 5345 O O . LYS A 1 668 ? -43.318 -27.432 26.372 1.00 73.56 668 LYS A O 1
ATOM 5350 N N . GLY A 1 669 ? -43.962 -25.784 24.964 1.00 73.06 669 GLY A N 1
ATOM 5351 C CA . GLY A 1 669 ? -45.356 -25.682 25.416 1.00 73.06 669 GLY A CA 1
ATOM 5352 C C . GLY A 1 669 ? -45.599 -24.701 26.567 1.00 73.06 669 GLY A C 1
ATOM 5353 O O . GLY A 1 669 ? -46.727 -24.617 27.036 1.00 73.06 669 GLY A O 1
ATOM 5354 N N . ILE A 1 670 ? -44.579 -23.951 27.002 1.00 84.19 670 ILE A N 1
ATOM 5355 C CA . ILE A 1 670 ? -44.735 -22.928 28.042 1.00 84.19 670 ILE A CA 1
ATOM 5356 C C . ILE A 1 670 ? -45.340 -21.664 27.432 1.00 84.19 670 ILE A C 1
ATOM 5358 O O . ILE A 1 670 ? -44.794 -21.119 26.470 1.00 84.19 670 ILE A O 1
ATOM 5362 N N . HIS A 1 671 ? -46.440 -21.183 28.010 1.00 85.88 671 HIS A N 1
ATOM 5363 C CA . HIS A 1 671 ? -47.086 -19.937 27.599 1.00 85.88 671 HIS A CA 1
ATOM 5364 C C . HIS A 1 671 ? -46.402 -18.735 28.261 1.00 85.88 671 HIS A C 1
ATOM 5366 O O . HIS A 1 671 ? -46.411 -18.603 29.489 1.00 85.88 671 HIS A O 1
ATOM 5372 N N . VAL A 1 672 ? -45.830 -17.845 27.449 1.00 89.94 672 VAL A N 1
ATOM 5373 C CA . VAL A 1 672 ? -45.095 -16.654 27.900 1.00 89.94 672 VAL A CA 1
ATOM 5374 C C . VAL A 1 672 ? -45.800 -15.389 27.419 1.00 89.94 672 VAL A C 1
ATOM 5376 O O . VAL A 1 672 ? -46.136 -15.278 26.241 1.00 89.94 672 VAL A O 1
ATOM 5379 N N . LEU A 1 673 ? -46.001 -14.426 28.315 1.00 91.00 673 LEU A N 1
ATOM 5380 C CA . LEU A 1 673 ? -46.487 -13.089 27.971 1.00 91.00 673 LEU A CA 1
ATOM 5381 C C . LEU A 1 673 ? -45.316 -12.104 27.974 1.00 91.00 673 LEU A C 1
ATOM 5383 O O . LEU A 1 673 ? -44.597 -12.015 28.967 1.00 91.00 673 LEU A O 1
ATOM 5387 N N . VAL A 1 674 ? -45.142 -11.357 26.886 1.00 92.75 674 VAL A N 1
ATOM 5388 C CA . VAL A 1 674 ? -44.172 -10.259 26.784 1.00 92.75 674 VAL A CA 1
ATOM 5389 C C . VAL A 1 674 ? -44.931 -8.937 26.743 1.00 92.75 674 VAL A C 1
ATOM 5391 O O . VAL A 1 674 ? -45.767 -8.728 25.863 1.00 92.75 674 VAL A O 1
ATOM 5394 N N . VAL A 1 675 ? -44.642 -8.058 27.700 1.00 91.81 675 VAL A N 1
ATOM 5395 C CA . VAL A 1 675 ? -45.260 -6.736 27.849 1.00 91.81 675 VAL A CA 1
ATOM 5396 C C . VAL A 1 675 ? -44.153 -5.681 27.791 1.00 91.81 675 VAL A C 1
ATOM 5398 O O . VAL A 1 675 ? -43.376 -5.556 28.736 1.00 91.81 675 VAL A O 1
ATOM 5401 N N . ASP A 1 676 ? -44.061 -4.958 26.678 1.00 89.81 676 ASP A N 1
ATOM 5402 C CA . ASP A 1 676 ? -43.046 -3.918 26.429 1.00 89.81 676 ASP A CA 1
ATOM 5403 C C . ASP A 1 676 ? -43.638 -2.903 25.435 1.00 89.81 676 ASP A C 1
ATOM 5405 O O . ASP A 1 676 ? -44.346 -3.297 24.503 1.00 89.81 676 ASP A O 1
ATOM 5409 N N . ASP A 1 677 ? -43.419 -1.603 25.618 1.00 87.94 677 ASP A N 1
ATOM 5410 C CA . ASP A 1 677 ? -43.964 -0.576 24.723 1.00 87.94 677 ASP A CA 1
ATOM 5411 C C . ASP A 1 677 ? -43.197 -0.507 23.390 1.00 87.94 677 ASP A C 1
ATOM 5413 O O . ASP A 1 677 ? -43.792 -0.227 22.339 1.00 87.94 677 ASP A O 1
ATOM 5417 N N . ASN A 1 678 ? -41.919 -0.892 23.382 1.00 86.69 678 ASN A N 1
ATOM 5418 C CA . ASN A 1 678 ? -41.077 -0.924 22.195 1.00 86.69 678 ASN A CA 1
ATOM 5419 C C . ASN A 1 678 ? -41.357 -2.172 21.330 1.00 86.69 678 ASN A C 1
ATOM 5421 O O . ASN A 1 678 ? -41.142 -3.320 21.723 1.00 86.69 678 ASN A O 1
ATOM 5425 N N . ALA A 1 679 ? -41.816 -1.942 20.094 1.00 88.00 679 ALA A N 1
ATOM 5426 C CA . ALA A 1 679 ? -42.165 -3.009 19.152 1.00 88.00 679 ALA A CA 1
ATOM 5427 C C . ALA A 1 679 ? -40.981 -3.908 18.768 1.00 88.00 679 ALA A C 1
ATOM 5429 O O . ALA A 1 679 ? -41.157 -5.115 18.599 1.00 88.00 679 ALA A O 1
ATOM 5430 N N . THR A 1 680 ? -39.782 -3.342 18.672 1.00 85.00 680 THR A N 1
ATOM 5431 C CA . THR A 1 680 ? -38.562 -4.068 18.319 1.00 85.00 680 THR A CA 1
ATOM 5432 C C . THR A 1 680 ? -38.114 -4.978 19.467 1.00 85.00 680 THR A C 1
ATOM 5434 O O . THR A 1 680 ? -37.772 -6.135 19.221 1.00 85.00 680 THR A O 1
ATOM 5437 N N . ASN A 1 681 ? -38.201 -4.525 20.726 1.00 87.12 681 ASN A N 1
ATOM 5438 C CA . ASN A 1 681 ? -37.961 -5.380 21.902 1.00 87.12 681 ASN A CA 1
ATOM 5439 C C . ASN A 1 681 ? -38.904 -6.588 21.926 1.00 87.12 681 ASN A C 1
ATOM 5441 O O . ASN A 1 681 ? -38.453 -7.719 22.132 1.00 87.12 681 ASN A O 1
ATOM 5445 N N . ARG A 1 682 ? -40.204 -6.364 21.680 1.00 91.00 682 ARG A N 1
ATOM 5446 C CA . ARG A 1 682 ? -41.190 -7.454 21.644 1.00 91.00 682 ARG A CA 1
ATOM 5447 C C . ARG A 1 682 ? -40.862 -8.482 20.566 1.00 91.00 682 ARG A C 1
ATOM 5449 O O . ARG A 1 682 ? -40.832 -9.673 20.873 1.00 91.00 682 ARG A O 1
ATOM 5456 N N . LEU A 1 683 ? -40.513 -8.029 19.360 1.00 88.62 683 LEU A N 1
ATOM 5457 C CA . LEU A 1 683 ? -40.105 -8.903 18.259 1.00 88.62 683 LEU A CA 1
ATOM 5458 C C . LEU A 1 683 ? -38.870 -9.744 18.621 1.00 88.62 683 LEU A C 1
ATOM 5460 O O . LEU A 1 683 ? -38.886 -10.963 18.446 1.00 88.62 683 LEU A O 1
ATOM 5464 N N . ILE A 1 684 ? -37.821 -9.119 19.172 1.00 87.38 684 ILE A N 1
ATOM 5465 C CA . ILE A 1 684 ? -36.581 -9.810 19.566 1.00 87.38 684 ILE A CA 1
ATOM 5466 C C . ILE A 1 684 ? -36.873 -10.883 20.624 1.00 87.38 684 ILE A C 1
ATOM 5468 O O . ILE A 1 684 ? -36.436 -12.028 20.482 1.00 87.38 684 ILE A O 1
ATOM 5472 N N . LEU A 1 685 ? -37.626 -10.542 21.675 1.00 89.00 685 LEU A N 1
ATOM 5473 C CA . LEU A 1 685 ? -37.982 -11.486 22.738 1.00 89.00 685 LEU A CA 1
ATOM 5474 C C . LEU A 1 685 ? -38.880 -12.613 22.217 1.00 89.00 685 LEU A C 1
ATOM 5476 O O . LEU A 1 685 ? -38.663 -13.772 22.572 1.00 89.00 685 LEU A O 1
ATOM 5480 N N . MET A 1 686 ? -39.846 -12.301 21.350 1.00 90.12 686 MET A N 1
ATOM 5481 C CA . MET A 1 686 ? -40.718 -13.288 20.715 1.00 90.12 686 MET A CA 1
ATOM 5482 C C . MET A 1 686 ? -39.908 -14.302 19.904 1.00 90.12 686 MET A C 1
ATOM 5484 O O . MET A 1 686 ? -40.083 -15.505 20.103 1.00 90.12 686 MET A O 1
ATOM 5488 N N . GLU A 1 687 ? -39.005 -13.852 19.028 1.00 86.31 687 GLU A N 1
ATOM 5489 C CA . GLU A 1 687 ? -38.160 -14.743 18.225 1.00 86.31 687 GLU A CA 1
ATOM 5490 C C . GLU A 1 687 ? -37.252 -15.613 19.106 1.00 86.31 687 GLU A C 1
ATOM 5492 O O . GLU A 1 687 ? -37.173 -16.829 18.904 1.00 86.31 687 GLU A O 1
ATOM 5497 N N . GLN A 1 688 ? -36.612 -15.025 20.125 1.00 86.19 688 GLN A N 1
ATOM 5498 C CA . GLN A 1 688 ? -35.736 -15.757 21.044 1.00 86.19 688 GLN A CA 1
ATOM 5499 C C . GLN A 1 688 ? -36.495 -16.838 21.823 1.00 86.19 688 GLN A C 1
ATOM 5501 O O . GLN A 1 688 ? -36.093 -18.004 21.812 1.00 86.19 688 GLN A O 1
ATOM 5506 N N . LEU A 1 689 ? -37.611 -16.485 22.460 1.00 87.81 689 LEU A N 1
ATOM 5507 C CA . LEU A 1 689 ? -38.428 -17.411 23.248 1.00 87.81 689 LEU A CA 1
ATOM 5508 C C . LEU A 1 689 ? -39.060 -18.505 22.373 1.00 87.81 689 LEU A C 1
ATOM 5510 O O . LEU A 1 689 ? -39.064 -19.679 22.754 1.00 87.81 689 LEU A O 1
ATOM 5514 N N . SER A 1 690 ? -39.532 -18.146 21.175 1.00 87.44 690 SER A N 1
ATOM 5515 C CA . SER A 1 690 ? -40.090 -19.103 20.210 1.00 87.44 690 SER A CA 1
ATOM 5516 C C . SER A 1 690 ? -39.027 -20.089 19.720 1.00 87.44 690 SER A C 1
ATOM 5518 O O . SER A 1 690 ? -39.311 -21.281 19.598 1.00 87.44 690 SER A O 1
ATOM 5520 N N . SER A 1 691 ? -37.777 -19.641 19.529 1.00 82.19 691 SER A N 1
ATOM 5521 C CA . SER A 1 691 ? -36.653 -20.524 19.167 1.00 82.19 691 SER A CA 1
ATOM 5522 C C . SER A 1 691 ? -36.355 -21.587 20.236 1.00 82.19 691 SER A C 1
ATOM 5524 O O . SER A 1 691 ? -35.850 -22.667 19.926 1.00 82.19 691 SER A O 1
ATOM 5526 N N . TRP A 1 692 ? -36.718 -21.321 21.495 1.00 84.12 692 TRP A N 1
ATOM 5527 C CA . TRP A 1 692 ? -36.622 -22.268 22.610 1.00 84.12 692 TRP A CA 1
ATOM 5528 C C . TRP A 1 692 ? -37.886 -23.131 22.803 1.00 84.12 692 TRP A C 1
ATOM 5530 O O . TRP A 1 692 ? -37.904 -24.007 23.674 1.00 84.12 692 TRP A O 1
ATOM 5540 N N . GLY A 1 693 ? -38.922 -22.926 21.981 1.00 82.62 693 GLY A N 1
ATOM 5541 C CA . GLY A 1 693 ? -40.165 -23.703 21.958 1.00 82.62 693 GLY A CA 1
ATOM 5542 C C . GLY A 1 693 ? -41.318 -23.148 22.804 1.00 82.62 693 GLY A C 1
ATOM 5543 O O . GLY A 1 693 ? -42.301 -23.869 22.998 1.00 82.62 693 GLY A O 1
ATOM 5544 N N . ALA A 1 694 ? -41.207 -21.916 23.312 1.00 87.25 694 ALA A N 1
ATOM 5545 C CA . ALA A 1 694 ? -42.279 -21.253 24.053 1.00 87.25 694 ALA A CA 1
ATOM 5546 C C . ALA A 1 694 ? -43.405 -20.761 23.123 1.00 87.25 694 ALA A C 1
ATOM 5548 O O . ALA A 1 694 ? -43.169 -20.444 21.958 1.00 87.25 694 ALA A O 1
ATOM 5549 N N . ILE A 1 695 ? -44.624 -20.662 23.655 1.00 88.12 695 ILE A N 1
ATOM 5550 C CA . ILE A 1 695 ? -45.776 -20.045 22.986 1.00 88.12 695 ILE A CA 1
ATOM 5551 C C . ILE A 1 695 ? -45.887 -18.617 23.518 1.00 88.12 695 ILE A C 1
ATOM 5553 O O . ILE A 1 695 ? -46.270 -18.410 24.669 1.00 88.12 695 ILE A O 1
ATOM 5557 N N . VAL A 1 696 ? -45.511 -17.637 22.700 1.00 91.25 696 VAL A N 1
ATOM 5558 C CA . VAL A 1 696 ? -45.388 -16.239 23.130 1.00 91.25 696 VAL A CA 1
ATOM 5559 C C . VAL A 1 696 ? -46.611 -15.434 22.698 1.00 91.25 696 VAL A C 1
ATOM 5561 O O . VAL A 1 696 ? -46.998 -15.478 21.533 1.00 91.25 696 VAL A O 1
ATOM 5564 N N . LYS A 1 697 ? -47.200 -14.670 23.622 1.00 92.00 697 LYS A N 1
ATOM 5565 C CA . LYS A 1 697 ? -48.136 -13.580 23.313 1.00 92.00 697 LYS A CA 1
ATOM 5566 C C . LYS A 1 697 ? -47.456 -12.256 23.638 1.00 92.00 697 LYS A C 1
ATOM 5568 O O . LYS A 1 697 ? -46.884 -12.110 24.715 1.00 92.00 697 LYS A O 1
ATOM 5573 N N . GLU A 1 698 ? -47.531 -11.302 22.724 1.00 94.00 698 GLU A N 1
ATOM 5574 C CA . GLU A 1 698 ? -46.966 -9.964 22.889 1.00 94.00 698 GLU A CA 1
ATOM 5575 C C . GLU A 1 698 ? -48.072 -8.909 23.008 1.00 94.00 698 GLU A C 1
ATOM 5577 O O . GLU A 1 698 ? -49.118 -9.010 22.367 1.00 94.00 698 GLU A O 1
ATOM 5582 N N . VAL A 1 699 ? -47.847 -7.904 23.853 1.00 92.44 699 VAL A N 1
ATOM 5583 C CA . VAL A 1 699 ? -48.757 -6.771 24.071 1.00 92.44 699 VAL A CA 1
ATOM 5584 C C . VAL A 1 699 ? -47.954 -5.496 24.317 1.00 92.44 699 VAL A C 1
ATOM 5586 O O . VAL A 1 699 ? -46.830 -5.555 24.813 1.00 92.44 699 VAL A O 1
ATOM 5589 N N . SER A 1 700 ? -48.525 -4.338 23.983 1.00 90.69 700 SER A N 1
ATOM 5590 C CA . SER A 1 700 ? -47.780 -3.071 23.946 1.00 90.69 700 SER A CA 1
ATOM 5591 C C . SER A 1 700 ? -47.948 -2.182 25.181 1.00 90.69 700 SER A C 1
ATOM 5593 O O . SER A 1 700 ? -47.423 -1.073 25.199 1.00 90.69 700 SER A O 1
ATOM 5595 N N . SER A 1 701 ? -48.737 -2.590 26.178 1.00 90.31 701 SER A N 1
ATOM 5596 C CA . SER A 1 701 ? -48.951 -1.793 27.390 1.00 90.31 701 SER A CA 1
ATOM 5597 C C . SER A 1 701 ? -49.329 -2.647 28.593 1.00 90.31 701 SER A C 1
ATOM 5599 O O . SER A 1 701 ? -49.880 -3.742 28.449 1.00 90.31 701 SER A O 1
ATOM 5601 N N . GLY A 1 702 ? -49.101 -2.107 29.795 1.00 86.44 702 GLY A N 1
ATOM 5602 C CA . GLY A 1 702 ? -49.481 -2.757 31.050 1.00 86.44 702 GLY A CA 1
ATOM 5603 C C . GLY A 1 702 ? -50.961 -3.152 31.107 1.00 86.44 702 GLY A C 1
ATOM 5604 O O . GLY A 1 702 ? -51.294 -4.269 31.501 1.00 86.44 702 GLY A O 1
ATOM 5605 N N . ARG A 1 703 ? -51.855 -2.287 30.609 1.00 88.00 703 ARG A N 1
ATOM 5606 C CA . ARG A 1 703 ? -53.304 -2.543 30.566 1.00 88.00 703 ARG A CA 1
ATOM 5607 C C . ARG A 1 703 ? -53.669 -3.722 29.663 1.00 88.00 703 ARG A C 1
ATOM 5609 O O . ARG A 1 703 ? -54.395 -4.611 30.097 1.00 88.00 703 ARG A O 1
ATOM 5616 N N . GLN A 1 704 ? -53.112 -3.768 28.451 1.00 89.94 704 GLN A N 1
ATOM 5617 C CA . GLN A 1 704 ? -53.285 -4.919 27.558 1.00 89.94 704 GLN A CA 1
ATOM 5618 C C . GLN A 1 704 ? -52.676 -6.193 28.157 1.00 89.94 704 GLN A C 1
ATOM 5620 O O . GLN A 1 704 ? -53.200 -7.283 27.944 1.00 89.94 704 GLN A O 1
ATOM 5625 N N . GLY A 1 705 ? -51.591 -6.066 28.930 1.00 87.75 705 GLY A N 1
ATOM 5626 C CA . GLY A 1 705 ? -51.012 -7.162 29.705 1.00 87.75 705 GLY A CA 1
ATOM 5627 C C . GLY A 1 705 ? -51.995 -7.753 30.707 1.00 87.75 705 GLY A C 1
ATOM 5628 O O . GLY A 1 705 ? -52.183 -8.967 30.726 1.00 87.75 705 GLY A O 1
ATOM 5629 N N . ILE A 1 706 ? -52.674 -6.912 31.488 1.00 86.75 706 ILE A N 1
ATOM 5630 C CA . ILE A 1 706 ? -53.690 -7.350 32.456 1.00 86.75 706 ILE A CA 1
ATOM 5631 C C . ILE A 1 706 ? -54.870 -8.025 31.739 1.00 86.75 706 ILE A C 1
ATOM 5633 O O . ILE A 1 706 ? -55.240 -9.142 32.100 1.00 86.75 706 ILE A O 1
ATOM 5637 N N . GLU A 1 707 ? -55.399 -7.412 30.676 1.00 86.94 707 GLU A N 1
ATOM 5638 C CA . GLU A 1 707 ? -56.488 -7.982 29.864 1.00 86.94 707 GLU A CA 1
ATOM 5639 C C . GLU A 1 707 ? -56.093 -9.335 29.243 1.00 86.94 707 GLU A C 1
ATOM 5641 O O . GLU A 1 707 ? -56.876 -10.288 29.230 1.00 86.94 707 GLU A O 1
ATOM 5646 N N . ALA A 1 708 ? -54.849 -9.461 28.768 1.00 86.81 708 ALA A N 1
ATOM 5647 C CA . ALA A 1 708 ? -54.328 -10.708 28.223 1.00 86.81 708 ALA A CA 1
ATOM 5648 C C . ALA A 1 708 ? -54.223 -11.807 29.288 1.00 86.81 708 ALA A C 1
ATOM 5650 O O . ALA A 1 708 ? -54.544 -12.957 28.984 1.00 86.81 708 ALA A O 1
ATOM 5651 N N . ILE A 1 709 ? -53.801 -11.469 30.511 1.00 84.81 709 ILE A N 1
ATOM 5652 C CA . ILE A 1 709 ? -53.744 -12.403 31.646 1.00 84.81 709 ILE A CA 1
ATOM 5653 C C . ILE A 1 709 ? -55.154 -12.888 32.012 1.00 84.81 709 ILE A C 1
ATOM 5655 O O . ILE A 1 709 ? -55.347 -14.086 32.223 1.00 84.81 709 ILE A O 1
ATOM 5659 N N . GLU A 1 710 ? -56.145 -11.993 32.053 1.00 83.06 710 GLU A N 1
ATOM 5660 C CA . GLU A 1 710 ? -57.539 -12.351 32.3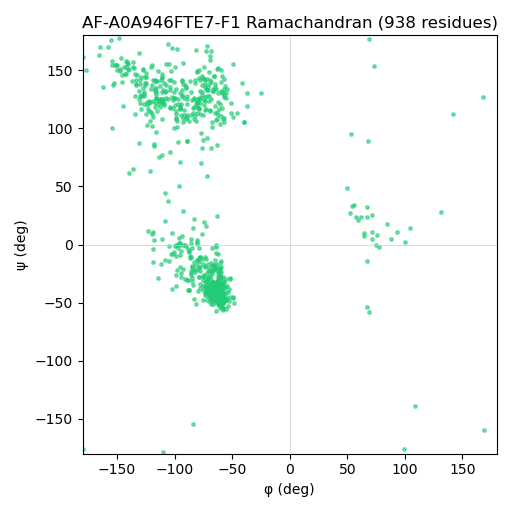51 1.00 83.06 710 GLU A CA 1
ATOM 5661 C C . GLU A 1 710 ? -58.155 -13.250 31.273 1.00 83.06 710 GLU A C 1
ATOM 5663 O O . GLU A 1 710 ? -58.724 -14.294 31.598 1.00 83.06 710 GLU A O 1
ATOM 5668 N N . SER A 1 711 ? -57.989 -12.901 29.992 1.00 84.12 711 SER A N 1
ATOM 5669 C CA . SER A 1 711 ? -58.453 -13.729 28.869 1.00 84.12 711 SER A CA 1
ATOM 5670 C C . SER A 1 711 ? -57.830 -15.123 28.918 1.00 84.12 711 SER A C 1
ATOM 5672 O O . SER A 1 711 ? -58.546 -16.117 28.915 1.00 84.12 711 SER A O 1
ATOM 5674 N N . ALA A 1 712 ? -56.504 -15.208 29.064 1.00 83.44 712 ALA A N 1
ATOM 5675 C CA . ALA A 1 712 ? -55.779 -16.477 29.111 1.00 83.44 712 ALA A CA 1
ATOM 5676 C C . ALA A 1 712 ? -56.228 -17.377 30.277 1.00 83.44 712 ALA A C 1
ATOM 5678 O O . ALA A 1 712 ? -56.277 -18.602 30.146 1.00 83.44 712 ALA A O 1
ATOM 5679 N N . LYS A 1 713 ? -56.601 -16.774 31.413 1.00 78.06 713 LYS A N 1
ATOM 5680 C CA . LYS A 1 713 ? -57.169 -17.483 32.564 1.00 78.06 713 LYS A CA 1
ATOM 5681 C C . LYS A 1 713 ? -58.568 -18.031 32.268 1.00 78.06 713 LYS A C 1
ATOM 5683 O O . LYS A 1 713 ? -58.837 -19.179 32.617 1.00 78.06 713 LYS A O 1
ATOM 5688 N N . ASN A 1 714 ? -59.433 -17.238 31.635 1.00 80.00 714 ASN A N 1
ATOM 5689 C CA . ASN A 1 714 ? -60.790 -17.653 31.259 1.00 80.00 714 ASN A CA 1
ATOM 5690 C C . ASN A 1 714 ? -60.779 -18.755 30.187 1.00 80.00 714 ASN A C 1
ATOM 5692 O O . ASN A 1 714 ? -61.596 -19.671 30.245 1.00 80.00 714 ASN A O 1
ATOM 5696 N N . ASP A 1 715 ? -59.803 -18.714 29.278 1.00 80.75 715 ASP A N 1
ATOM 5697 C CA . ASP A 1 715 ? -59.620 -19.684 28.191 1.00 80.75 715 ASP A CA 1
ATOM 5698 C C . ASP A 1 715 ? -58.913 -20.984 28.639 1.00 80.75 715 ASP A C 1
ATOM 5700 O O . ASP A 1 715 ? -58.642 -21.864 27.822 1.00 80.75 715 ASP A O 1
ATOM 5704 N N . GLY A 1 716 ? -58.581 -21.122 29.930 1.00 74.44 716 GLY A N 1
ATOM 5705 C CA . GLY A 1 716 ? -57.926 -22.309 30.493 1.00 74.44 716 GLY A CA 1
ATOM 5706 C C . GLY A 1 716 ? -56.429 -22.450 30.179 1.00 74.44 716 GLY A C 1
ATOM 5707 O O . GLY A 1 716 ? -55.841 -23.469 30.536 1.00 74.44 716 GLY A O 1
ATOM 5708 N N . ASN A 1 717 ? -55.800 -21.434 29.578 1.00 81.50 717 ASN A N 1
ATOM 5709 C CA . ASN A 1 717 ? -54.392 -21.429 29.158 1.00 81.50 717 ASN A CA 1
ATOM 5710 C C . ASN A 1 717 ? -53.599 -20.284 29.827 1.00 81.50 717 ASN A C 1
ATOM 5712 O O . ASN A 1 717 ? -53.143 -19.372 29.134 1.00 81.50 717 ASN A O 1
ATOM 5716 N N . PRO A 1 718 ? -53.445 -20.270 31.166 1.00 81.25 718 PRO A N 1
ATOM 5717 C CA . PRO A 1 718 ? -52.774 -19.178 31.867 1.00 81.25 718 PRO A CA 1
ATOM 5718 C 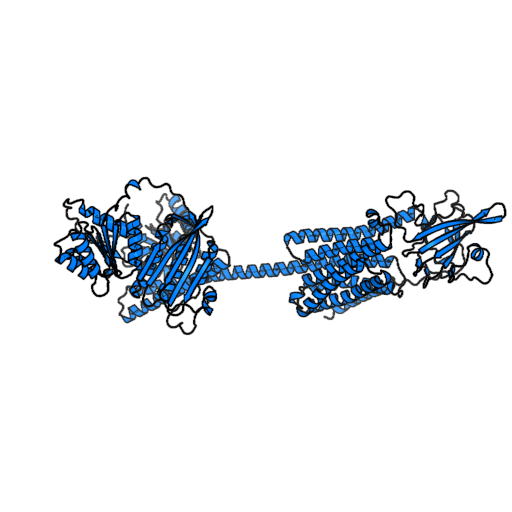C . PRO A 1 718 ? -51.285 -19.098 31.508 1.00 81.25 718 PRO A C 1
ATOM 5720 O O . PRO A 1 718 ? -50.615 -20.118 31.348 1.00 81.25 718 PRO A O 1
ATOM 5723 N N . PHE A 1 719 ? -50.745 -17.879 31.456 1.00 84.88 719 PHE A N 1
ATOM 5724 C CA . PHE A 1 719 ? -49.311 -17.675 31.262 1.00 84.88 719 PHE A CA 1
ATOM 5725 C C . PHE A 1 719 ? -48.515 -18.218 32.453 1.00 84.88 719 PHE A C 1
ATOM 5727 O O . PHE A 1 719 ? -48.868 -18.023 33.614 1.00 84.88 719 PHE A O 1
ATOM 5734 N N . GLU A 1 720 ? -47.405 -18.889 32.179 1.00 81.81 720 GLU A N 1
ATOM 5735 C CA . GLU A 1 720 ? -46.528 -19.428 33.222 1.00 81.81 720 GLU A CA 1
ATOM 5736 C C . GLU A 1 720 ? -45.386 -18.466 33.557 1.00 81.81 720 GLU A C 1
ATOM 5738 O O . GLU A 1 720 ? -44.907 -18.443 34.695 1.00 81.81 720 GLU A O 1
ATOM 5743 N N . LEU A 1 721 ? -44.995 -17.650 32.576 1.00 85.50 721 LEU A N 1
ATOM 5744 C CA . LEU A 1 721 ? -43.945 -16.646 32.656 1.00 85.50 721 LEU A CA 1
ATOM 5745 C C . LEU A 1 721 ? -44.441 -15.330 32.047 1.00 85.50 721 LEU A C 1
ATOM 5747 O O . LEU A 1 721 ? -45.055 -15.326 30.980 1.00 85.50 721 LEU A O 1
ATOM 5751 N N . ILE A 1 722 ? -44.134 -14.217 32.705 1.00 88.75 722 ILE A N 1
ATOM 5752 C CA . ILE A 1 722 ? -44.398 -12.868 32.204 1.00 88.75 722 ILE A CA 1
ATOM 5753 C C . ILE A 1 722 ? -43.072 -12.105 32.188 1.00 88.75 722 ILE A C 1
ATOM 5755 O O . ILE A 1 722 ? -42.441 -11.949 33.235 1.00 88.75 722 ILE A O 1
ATOM 5759 N N . LEU A 1 723 ? -42.652 -11.645 31.008 1.00 89.44 723 LEU A N 1
ATOM 5760 C CA . LEU A 1 723 ? -41.579 -10.665 30.847 1.00 89.44 723 LEU A CA 1
ATOM 5761 C C . LEU A 1 723 ? -42.215 -9.279 30.761 1.00 89.44 723 LEU A C 1
ATOM 5763 O O . LEU A 1 723 ? -43.052 -9.042 29.891 1.00 89.44 723 LEU A O 1
ATOM 5767 N N . LEU A 1 724 ? -41.846 -8.393 31.679 1.00 88.81 724 LEU A N 1
ATOM 5768 C CA . LEU A 1 724 ? -42.526 -7.116 31.872 1.00 88.81 724 LEU A CA 1
ATOM 5769 C C . LEU A 1 724 ? -41.526 -5.967 31.895 1.00 88.81 724 LEU A C 1
ATOM 5771 O O . LEU A 1 724 ? -40.643 -5.944 32.753 1.00 88.81 724 LEU A O 1
ATOM 5775 N N . ASP A 1 725 ? -41.676 -5.003 30.993 1.00 88.31 725 ASP A N 1
ATOM 5776 C CA . ASP A 1 725 ? -40.867 -3.791 31.023 1.00 88.31 725 ASP A CA 1
ATOM 5777 C C . ASP A 1 725 ? -41.189 -2.949 32.262 1.00 88.31 725 ASP A C 1
ATOM 5779 O O . ASP A 1 725 ? -42.345 -2.702 32.600 1.00 88.31 725 ASP A O 1
ATOM 5783 N N . SER A 1 726 ? -40.145 -2.508 32.958 1.00 83.88 726 SER A N 1
ATOM 5784 C CA . SER A 1 726 ? -40.238 -1.595 34.089 1.00 83.88 726 SER A CA 1
ATOM 5785 C C . SER A 1 726 ? -40.786 -0.225 33.693 1.00 83.88 726 SER A C 1
ATOM 5787 O O . SER A 1 726 ? -41.510 0.371 34.491 1.00 83.88 726 SER A O 1
ATOM 5789 N N . ARG A 1 727 ? -40.467 0.285 32.493 1.00 80.62 727 ARG A N 1
ATOM 5790 C CA . ARG A 1 727 ? -40.828 1.641 32.061 1.00 80.62 727 ARG A CA 1
ATOM 5791 C C . ARG A 1 727 ? -41.708 1.600 30.823 1.00 80.62 727 ARG A C 1
ATOM 5793 O O . ARG A 1 727 ? -41.209 1.490 29.720 1.00 80.62 727 ARG A O 1
ATOM 5800 N N . MET A 1 728 ? -43.006 1.788 31.021 1.00 86.50 728 MET A N 1
ATOM 5801 C CA . MET A 1 728 ? -43.974 1.931 29.935 1.00 86.50 728 MET A CA 1
ATOM 5802 C C . MET A 1 728 ? -44.810 3.204 30.135 1.00 86.50 728 MET A C 1
ATOM 5804 O O . MET A 1 728 ? -45.017 3.624 31.281 1.00 86.50 728 MET A O 1
ATOM 5808 N N . PRO A 1 729 ? -45.305 3.832 29.054 1.00 77.38 729 PRO A N 1
ATOM 5809 C CA . PRO A 1 729 ? -46.234 4.952 29.136 1.00 77.38 729 PRO A CA 1
ATOM 5810 C C . PRO A 1 729 ? -47.526 4.569 29.868 1.00 77.38 729 PRO A C 1
ATOM 5812 O O . PRO A 1 729 ? -47.980 3.429 29.784 1.00 77.38 729 PRO A O 1
ATOM 5815 N N . GLU A 1 730 ? -48.144 5.549 30.533 1.00 81.12 730 GLU A N 1
ATOM 5816 C CA . GLU A 1 730 ? -49.406 5.439 31.294 1.00 81.12 730 GLU A CA 1
ATOM 5817 C C . GLU A 1 730 ? -49.337 4.561 32.555 1.00 81.12 730 GLU A C 1
ATOM 5819 O O . GLU A 1 730 ? -49.682 5.030 33.639 1.00 81.12 730 GLU A O 1
ATOM 5824 N N . MET A 1 731 ? -48.889 3.312 32.429 1.00 82.44 731 MET A N 1
ATOM 5825 C CA . MET A 1 731 ? -48.809 2.329 33.508 1.00 82.44 731 MET A CA 1
ATOM 5826 C C . MET A 1 731 ? -47.456 1.620 33.468 1.00 82.44 731 MET A C 1
ATOM 5828 O O . MET A 1 731 ? -47.179 0.853 32.549 1.00 82.44 731 MET A O 1
ATOM 5832 N N . ASP A 1 732 ? -46.630 1.860 34.487 1.00 82.44 732 ASP A N 1
ATOM 5833 C CA . ASP A 1 732 ? -45.304 1.252 34.595 1.00 82.44 732 ASP A CA 1
ATOM 5834 C C . ASP A 1 732 ? -45.367 -0.249 34.953 1.00 82.44 732 ASP A C 1
ATOM 5836 O O . ASP A 1 732 ? -46.414 -0.794 35.332 1.00 82.44 732 ASP A O 1
ATOM 5840 N N . GLY A 1 733 ? -44.241 -0.951 34.810 1.00 82.19 733 GLY A N 1
ATOM 5841 C CA . GLY A 1 733 ? -44.182 -2.395 35.049 1.00 82.19 733 GLY A CA 1
ATOM 5842 C C . GLY A 1 733 ? -44.468 -2.792 36.496 1.00 82.19 733 GLY A C 1
ATOM 5843 O O . GLY A 1 733 ? -45.056 -3.842 36.753 1.00 82.19 733 GLY A O 1
ATOM 5844 N N . LEU A 1 734 ? -44.093 -1.959 37.468 1.00 80.50 734 LEU A N 1
ATOM 5845 C CA . LEU A 1 734 ? -44.328 -2.261 38.880 1.00 80.50 734 LEU A CA 1
ATOM 5846 C C . LEU A 1 734 ? -45.817 -2.140 39.227 1.00 80.50 734 LEU A C 1
ATOM 5848 O O . LEU A 1 734 ? -46.358 -2.987 39.941 1.00 80.50 734 LEU A O 1
ATOM 5852 N N . GLU A 1 735 ? -46.487 -1.119 38.700 1.00 82.12 735 GLU A N 1
ATOM 5853 C CA . GLU A 1 735 ? -47.922 -0.907 38.854 1.00 82.12 735 GLU A CA 1
ATOM 5854 C C . GLU A 1 735 ? -48.724 -1.977 38.105 1.00 82.12 735 GLU A C 1
ATOM 5856 O O . GLU A 1 735 ? -49.675 -2.525 38.665 1.00 82.12 735 GLU A O 1
ATOM 5861 N N . THR A 1 736 ? -48.277 -2.372 36.909 1.00 84.50 736 THR A N 1
ATOM 5862 C CA . THR A 1 736 ? -48.854 -3.497 36.155 1.00 84.50 736 THR A CA 1
ATOM 5863 C C . THR A 1 736 ? -48.801 -4.790 36.976 1.00 84.50 736 THR A C 1
ATOM 5865 O O . THR A 1 736 ? -49.820 -5.462 37.153 1.00 84.50 736 THR A O 1
ATOM 5868 N N . ALA A 1 737 ? -47.637 -5.120 37.549 1.00 80.31 737 ALA A N 1
ATOM 5869 C CA . ALA A 1 737 ? -47.477 -6.300 38.399 1.00 80.31 737 ALA A CA 1
ATOM 5870 C C . ALA A 1 737 ? -48.346 -6.220 39.671 1.00 80.31 737 ALA A C 1
ATOM 5872 O O . ALA A 1 737 ? -48.948 -7.215 40.082 1.00 80.31 737 ALA A O 1
ATOM 5873 N N . ARG A 1 738 ? -48.480 -5.028 40.272 1.00 78.56 738 ARG A N 1
ATOM 5874 C CA . ARG A 1 738 ? -49.311 -4.792 41.465 1.00 78.56 738 ARG A CA 1
ATOM 5875 C C . ARG A 1 738 ? -50.796 -4.989 41.189 1.00 78.56 738 ARG A C 1
ATOM 5877 O O . ARG A 1 738 ? -51.476 -5.624 41.998 1.00 78.56 738 ARG A O 1
ATOM 5884 N N . GLN A 1 739 ? -51.306 -4.468 40.078 1.00 78.50 739 GLN A N 1
ATOM 5885 C CA . GLN A 1 739 ? -52.713 -4.619 39.705 1.00 78.50 739 GLN A CA 1
ATOM 5886 C C . GLN A 1 739 ? -53.032 -6.065 39.312 1.00 78.50 739 GLN A C 1
ATOM 5888 O O . GLN A 1 739 ? -53.987 -6.639 39.845 1.00 78.50 739 GLN A O 1
ATOM 5893 N N . ALA A 1 740 ? -52.164 -6.694 38.512 1.00 74.12 740 ALA A N 1
ATOM 5894 C CA . ALA A 1 740 ? -52.279 -8.107 38.159 1.00 74.12 740 ALA A CA 1
ATOM 5895 C C . ALA A 1 740 ? -52.260 -9.024 39.400 1.00 74.12 740 ALA A C 1
ATOM 5897 O O . ALA A 1 740 ? -53.019 -9.994 39.465 1.00 74.12 740 ALA A O 1
ATOM 5898 N N . GLY A 1 741 ? -51.438 -8.699 40.407 1.00 67.19 741 GLY A N 1
ATOM 5899 C CA . GLY A 1 741 ? -51.357 -9.426 41.677 1.00 67.19 741 GLY A CA 1
ATOM 5900 C C . GLY A 1 741 ? -52.568 -9.230 42.602 1.00 67.19 741 GLY A C 1
ATOM 5901 O O . GLY A 1 741 ? -52.998 -10.181 43.255 1.00 67.19 741 GLY A O 1
ATOM 5902 N N . ARG A 1 742 ? -53.160 -8.025 42.644 1.00 60.53 742 ARG A N 1
ATOM 5903 C CA . ARG A 1 742 ? -54.334 -7.710 43.487 1.00 60.53 742 ARG A CA 1
ATOM 5904 C C . ARG A 1 742 ? -55.633 -8.345 42.989 1.00 60.53 742 ARG A C 1
ATOM 5906 O O . ARG A 1 742 ? -56.441 -8.763 43.812 1.00 60.53 742 ARG A O 1
ATOM 5913 N N . GLN A 1 743 ? -55.839 -8.428 41.675 1.00 57.69 743 GLN A N 1
ATOM 5914 C CA . GLN A 1 743 ? -57.081 -8.959 41.092 1.00 57.69 743 GLN A CA 1
ATOM 5915 C C . GLN A 1 743 ? -57.149 -10.496 41.067 1.00 57.69 743 GLN A C 1
ATOM 5917 O O . GLN A 1 743 ? -58.241 -11.055 41.006 1.00 57.69 743 GLN A O 1
ATOM 5922 N N . ASN A 1 744 ? -56.011 -11.199 41.144 1.00 56.91 744 ASN A N 1
ATOM 5923 C CA . ASN A 1 744 ? -55.954 -12.641 40.869 1.00 56.91 744 ASN A CA 1
ATOM 5924 C C . ASN A 1 744 ? -55.524 -13.542 42.039 1.00 56.91 744 ASN A C 1
ATOM 5926 O O . ASN A 1 744 ? -55.454 -14.759 41.854 1.00 56.91 744 ASN A O 1
ATOM 5930 N N . GLY A 1 745 ? -55.303 -12.987 43.235 1.00 50.53 745 GLY A N 1
ATOM 5931 C CA . GLY A 1 745 ? -54.804 -13.745 44.383 1.00 50.53 745 GLY A CA 1
ATOM 5932 C C . GLY A 1 745 ? -53.320 -14.109 44.238 1.00 50.53 745 GLY A C 1
ATOM 5933 O O . GLY A 1 745 ? -52.764 -14.193 43.145 1.00 50.53 745 GLY A O 1
ATOM 5934 N N . ILE A 1 746 ? -52.655 -14.282 45.375 1.00 42.25 746 ILE A N 1
ATOM 5935 C CA . ILE A 1 746 ? -51.199 -14.399 45.491 1.00 42.25 746 ILE A CA 1
ATOM 5936 C C . ILE A 1 746 ? -50.663 -15.611 44.685 1.00 42.25 746 ILE A C 1
ATOM 5938 O O . ILE A 1 746 ? -50.860 -16.761 45.064 1.00 42.25 746 ILE A O 1
ATOM 5942 N N . LEU A 1 747 ? -49.939 -15.300 43.597 1.00 52.47 747 LEU A N 1
ATOM 5943 C CA . LEU A 1 747 ? -48.838 -16.051 42.960 1.00 52.47 747 LEU A CA 1
ATOM 5944 C C . LEU A 1 747 ? -49.132 -17.404 42.266 1.00 52.47 747 LEU A C 1
ATOM 5946 O O . LEU A 1 747 ? -48.889 -18.476 42.815 1.00 52.47 747 LEU A O 1
ATOM 5950 N N . LYS A 1 748 ? -49.473 -17.359 40.966 1.00 56.31 748 LYS A N 1
ATOM 5951 C CA . LYS A 1 748 ? -49.222 -18.475 40.013 1.00 56.31 748 LYS A CA 1
ATOM 5952 C C . LYS A 1 748 ? -48.294 -18.132 38.836 1.00 56.31 748 LYS A C 1
ATOM 5954 O O . LYS A 1 748 ? -47.807 -19.061 38.180 1.00 56.31 748 LYS A O 1
ATOM 5959 N N . HIS A 1 749 ? -48.043 -16.845 38.594 1.00 63.06 749 HIS A N 1
ATOM 5960 C CA . HIS A 1 749 ? -47.239 -16.341 37.479 1.00 63.06 749 HIS A CA 1
ATOM 5961 C C . HIS A 1 749 ? -45.819 -16.026 37.948 1.00 63.06 749 HIS A C 1
ATOM 5963 O O . HIS A 1 749 ? -45.636 -15.369 38.972 1.00 63.06 749 HIS A O 1
ATOM 5969 N N . THR A 1 750 ? -44.824 -16.470 37.188 1.00 74.06 750 THR A N 1
ATOM 5970 C CA . THR A 1 750 ? -43.434 -16.060 37.379 1.00 74.06 750 THR A CA 1
ATOM 5971 C C . THR A 1 750 ? -43.214 -14.755 36.613 1.00 74.06 750 THR A C 1
ATOM 5973 O O . THR A 1 750 ? -43.259 -14.766 35.387 1.00 74.06 750 THR A O 1
ATOM 5976 N N . ILE A 1 751 ? -43.006 -13.630 37.305 1.00 81.12 751 ILE A N 1
ATOM 5977 C CA . ILE A 1 751 ? -42.753 -12.326 36.665 1.00 81.12 751 ILE A CA 1
ATOM 5978 C C . ILE A 1 751 ? -41.249 -12.031 36.684 1.00 81.12 751 ILE A C 1
ATOM 5980 O O . ILE A 1 751 ? -40.635 -12.042 37.754 1.00 81.12 751 ILE A O 1
ATOM 5984 N N . ILE A 1 752 ? -40.670 -11.744 35.517 1.00 85.69 752 ILE A N 1
ATOM 5985 C CA . ILE A 1 752 ? -39.309 -11.208 35.367 1.00 85.69 752 ILE A CA 1
ATOM 5986 C C . ILE A 1 752 ? -39.429 -9.786 34.822 1.00 85.69 752 ILE A C 1
ATOM 5988 O O . ILE A 1 752 ? -40.063 -9.564 33.790 1.00 85.69 752 ILE A O 1
ATOM 5992 N N . MET A 1 753 ? -38.824 -8.826 35.518 1.00 86.00 753 MET A N 1
ATOM 5993 C CA . MET A 1 753 ? -38.874 -7.420 35.123 1.00 86.00 753 MET A CA 1
ATOM 5994 C C . MET A 1 753 ? -37.664 -7.049 34.258 1.00 86.00 753 MET A C 1
ATOM 5996 O O . MET A 1 753 ? -36.530 -7.365 34.614 1.00 86.00 753 MET A O 1
ATOM 6000 N N . LEU A 1 754 ? -37.894 -6.356 33.143 1.00 86.25 754 LEU A N 1
ATOM 6001 C CA . LEU A 1 754 ? -36.852 -5.819 32.267 1.00 86.25 754 LEU A CA 1
ATOM 6002 C C . LEU A 1 754 ? -36.617 -4.347 32.625 1.00 86.25 754 LEU A C 1
ATOM 6004 O O . LEU A 1 754 ? -37.562 -3.566 32.662 1.00 86.25 754 LEU A O 1
ATOM 6008 N N . THR A 1 755 ? -35.381 -3.955 32.927 1.00 81.69 755 THR A N 1
ATOM 6009 C CA . THR A 1 755 ? -35.056 -2.587 33.368 1.00 81.69 755 THR A CA 1
ATOM 6010 C C . THR A 1 755 ? -33.831 -2.030 32.658 1.00 81.69 755 THR A C 1
ATOM 6012 O O . THR A 1 755 ? -32.884 -2.754 32.361 1.00 81.69 755 THR A O 1
ATOM 6015 N N . SER A 1 756 ? -33.826 -0.720 32.420 1.00 71.94 756 SER A N 1
ATOM 6016 C CA . SER A 1 756 ? -32.678 0.010 31.864 1.00 71.94 756 SER A CA 1
ATOM 6017 C C . SER A 1 756 ? -31.805 0.658 32.961 1.00 71.94 756 SER A C 1
ATOM 6019 O O . SER A 1 756 ? -30.827 1.331 32.648 1.00 71.94 756 SER A O 1
ATOM 6021 N N . ASP A 1 757 ? -32.125 0.483 34.255 1.00 65.69 757 ASP A N 1
ATOM 6022 C CA . ASP A 1 757 ? -31.417 1.134 35.375 1.00 65.69 757 ASP A CA 1
ATOM 6023 C C . ASP A 1 757 ? -30.981 0.140 36.470 1.00 65.69 757 ASP A C 1
ATOM 6025 O O . ASP A 1 757 ? -31.813 -0.447 37.169 1.00 65.69 757 ASP A O 1
ATOM 6029 N N . GLU A 1 758 ? -29.667 0.006 36.685 1.00 54.44 758 GLU A N 1
ATOM 6030 C CA . GLU A 1 758 ? -29.077 -0.837 37.738 1.00 54.44 758 GLU A CA 1
ATOM 6031 C C . GLU A 1 758 ? -29.478 -0.411 39.160 1.00 54.44 758 GLU A C 1
ATOM 6033 O O . GLU A 1 758 ? -29.536 -1.245 40.068 1.00 54.44 758 GLU A O 1
ATOM 6038 N N . ARG A 1 759 ? -29.7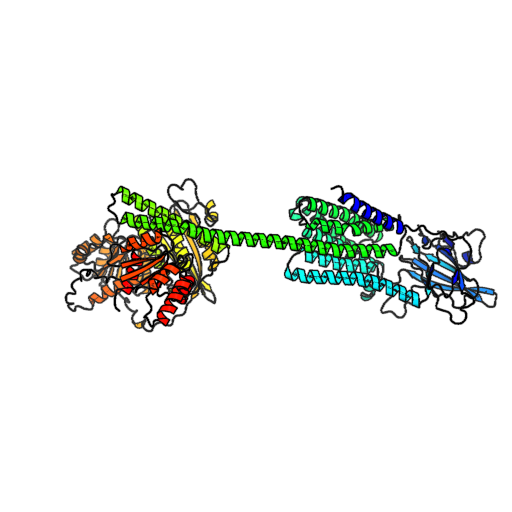86 0.876 39.373 1.00 47.47 759 ARG A N 1
ATOM 6039 C CA . ARG A 1 759 ? -30.095 1.441 40.700 1.00 47.47 759 ARG A CA 1
ATOM 6040 C C . ARG A 1 759 ? -31.512 1.132 41.177 1.00 47.47 759 ARG A C 1
ATOM 6042 O O . ARG A 1 759 ? -31.823 1.362 42.341 1.00 47.47 759 ARG A O 1
ATOM 6049 N N . SER A 1 760 ? -32.360 0.600 40.297 1.00 51.25 760 SER A N 1
ATOM 6050 C CA . SER A 1 760 ? -33.778 0.320 40.560 1.00 51.25 760 SER A CA 1
ATOM 6051 C C . SER A 1 760 ? -34.053 -1.038 41.226 1.00 51.25 760 SER A C 1
ATOM 6053 O O . SER A 1 760 ? -35.213 -1.380 41.455 1.00 51.25 760 SER A O 1
ATOM 6055 N N . ARG A 1 761 ? -33.010 -1.802 41.595 1.00 53.66 761 ARG A N 1
ATOM 6056 C CA . ARG A 1 761 ? -33.112 -3.076 42.337 1.00 53.66 761 ARG A CA 1
ATOM 6057 C C . ARG A 1 761 ? -33.509 -2.865 43.807 1.00 53.66 761 ARG A C 1
ATOM 6059 O O . ARG A 1 761 ? -32.799 -3.275 44.723 1.00 53.66 761 ARG A O 1
ATOM 6066 N N . ASP A 1 762 ? -34.657 -2.245 44.052 1.00 54.66 762 ASP A N 1
ATOM 6067 C CA . ASP A 1 762 ? -35.257 -2.113 45.382 1.00 54.66 762 ASP A CA 1
ATOM 6068 C C . ASP A 1 762 ? -35.907 -3.471 45.755 1.00 54.66 762 ASP A C 1
ATOM 6070 O O . ASP A 1 762 ? -37.126 -3.651 45.747 1.00 54.66 762 ASP A O 1
ATOM 6074 N N . ILE A 1 763 ? -35.053 -4.476 46.008 1.00 51.84 763 ILE A N 1
ATOM 6075 C CA . ILE A 1 763 ? -35.374 -5.914 46.172 1.00 51.84 763 ILE A CA 1
ATOM 6076 C C . ILE A 1 763 ? -36.494 -6.157 47.203 1.00 51.84 763 ILE A C 1
ATOM 6078 O O . ILE A 1 763 ? -37.257 -7.119 47.086 1.00 51.84 763 ILE A O 1
ATOM 6082 N N . SER A 1 764 ? -36.624 -5.270 48.192 1.00 49.09 764 SER A N 1
ATOM 6083 C CA . SER A 1 764 ? -37.610 -5.345 49.273 1.00 49.09 764 SER A CA 1
ATOM 6084 C C . SER A 1 764 ? -39.051 -5.120 48.792 1.00 49.09 764 SER A C 1
ATOM 6086 O O . SER A 1 764 ? -39.945 -5.842 49.218 1.00 49.09 764 SER A O 1
ATOM 6088 N N . LYS A 1 765 ? -39.284 -4.170 47.871 1.00 54.22 765 LYS A N 1
ATOM 6089 C CA . LYS A 1 765 ? -40.627 -3.860 47.329 1.00 54.22 765 LYS A CA 1
ATOM 6090 C C . LYS A 1 765 ? -41.044 -4.816 46.208 1.00 54.22 765 LYS A C 1
ATOM 6092 O O . LYS A 1 765 ? -42.229 -5.005 45.961 1.00 54.22 765 LYS A O 1
ATOM 6097 N N . ALA A 1 766 ? -40.069 -5.428 45.536 1.00 57.28 766 ALA A N 1
ATOM 6098 C CA . ALA A 1 766 ? -40.268 -6.319 44.395 1.00 57.28 766 ALA A CA 1
ATOM 6099 C C . ALA A 1 766 ? -40.943 -7.651 44.769 1.00 57.28 766 ALA A C 1
ATOM 6101 O O . ALA A 1 766 ? -41.832 -8.136 44.065 1.00 57.28 766 ALA A O 1
ATOM 6102 N N . ARG A 1 767 ? -40.543 -8.234 45.909 1.00 60.19 767 ARG A N 1
ATOM 6103 C CA . ARG A 1 767 ? -41.051 -9.536 46.372 1.00 60.19 767 ARG A CA 1
ATOM 6104 C C . ARG A 1 767 ? -42.495 -9.479 46.867 1.00 60.19 767 ARG A C 1
ATOM 6106 O O . ARG A 1 767 ? -43.219 -10.451 46.684 1.00 60.19 767 ARG A O 1
ATOM 6113 N N . GLU A 1 768 ? -42.928 -8.349 47.429 1.00 58.22 768 GLU A N 1
ATOM 6114 C CA . GLU A 1 768 ? -44.320 -8.135 47.867 1.00 58.22 768 GLU A CA 1
ATOM 6115 C C . GLU A 1 768 ? -45.317 -8.133 46.696 1.00 58.22 768 GLU A C 1
ATOM 6117 O O . GLU A 1 768 ? -46.501 -8.398 46.885 1.00 58.22 768 GLU A O 1
ATOM 6122 N N . VAL A 1 769 ? -44.831 -7.863 45.479 1.00 62.28 769 VAL A N 1
ATOM 6123 C CA . VAL A 1 769 ? -45.631 -7.744 44.251 1.00 62.28 769 VAL A CA 1
ATOM 6124 C C . VAL A 1 769 ? -45.479 -8.975 43.335 1.00 62.28 769 VAL A C 1
ATOM 6126 O O . VAL A 1 769 ? -46.131 -9.078 42.301 1.00 62.28 769 VAL A O 1
ATOM 6129 N N . GLY A 1 770 ? -44.658 -9.957 43.727 1.00 66.50 770 GLY A N 1
ATOM 6130 C CA . GLY A 1 770 ? -44.475 -11.208 42.986 1.00 66.50 770 GLY A CA 1
ATOM 6131 C C . GLY A 1 770 ? -43.457 -11.173 41.846 1.00 66.50 770 GLY A C 1
ATOM 6132 O O . GLY A 1 770 ? -43.461 -12.065 40.997 1.00 66.50 770 GLY A O 1
ATOM 6133 N N . ILE A 1 771 ? -42.569 -10.175 41.832 1.00 74.38 771 ILE A N 1
ATOM 6134 C CA . ILE A 1 771 ? -41.439 -10.112 40.897 1.00 74.38 771 ILE A CA 1
ATOM 6135 C C . ILE A 1 771 ? -40.345 -11.064 41.391 1.00 74.38 771 ILE A C 1
ATOM 6137 O O . ILE A 1 771 ? -39.862 -10.948 42.520 1.00 74.38 771 ILE A O 1
ATOM 6141 N N . MET A 1 772 ? -39.969 -12.022 40.544 1.00 72.31 772 MET A N 1
ATOM 6142 C CA . MET A 1 772 ? -39.005 -13.072 40.878 1.00 72.31 772 MET A CA 1
ATOM 6143 C C . MET A 1 772 ? -37.561 -12.658 40.609 1.00 72.31 772 MET A C 1
ATOM 6145 O O . MET A 1 772 ? -36.683 -13.020 41.394 1.00 72.31 772 MET A O 1
ATOM 6149 N N . ASP A 1 773 ? -37.321 -11.934 39.515 1.00 77.50 773 ASP A N 1
ATOM 6150 C CA . ASP A 1 773 ? -35.985 -11.486 39.120 1.00 77.50 773 ASP A CA 1
ATOM 6151 C C . ASP A 1 773 ? -36.024 -10.261 38.190 1.00 77.50 773 ASP A C 1
ATOM 6153 O O . ASP A 1 773 ? -37.090 -9.874 37.699 1.00 77.50 773 ASP A O 1
ATOM 6157 N N . TYR A 1 774 ? -34.849 -9.675 37.950 1.00 81.69 774 TYR A N 1
ATOM 6158 C CA . TYR A 1 774 ? -34.638 -8.509 37.091 1.00 81.69 774 TYR A CA 1
ATOM 6159 C C . TYR A 1 774 ? -33.595 -8.796 36.011 1.00 81.69 774 TYR A C 1
ATOM 6161 O O . TYR A 1 774 ? -32.542 -9.355 36.307 1.00 81.69 774 TYR A O 1
ATOM 6169 N N . LEU A 1 775 ? -33.846 -8.329 34.789 1.00 82.81 775 LEU A N 1
ATOM 6170 C CA . LEU A 1 775 ? -32.890 -8.354 33.682 1.00 82.81 775 LEU A CA 1
ATOM 6171 C C . LEU A 1 775 ? -32.601 -6.935 33.205 1.00 82.81 775 LEU A C 1
ATOM 6173 O O . LEU A 1 775 ? -33.513 -6.117 33.081 1.00 82.81 775 LEU A O 1
ATOM 6177 N N . ILE A 1 776 ? -31.328 -6.653 32.937 1.00 81.06 776 ILE A N 1
ATOM 6178 C CA . ILE A 1 776 ? -30.894 -5.347 32.439 1.00 81.06 776 ILE A CA 1
ATOM 6179 C C . ILE A 1 776 ? -30.937 -5.354 30.906 1.00 81.06 776 ILE A C 1
ATOM 6181 O O . ILE A 1 776 ? -30.495 -6.314 30.276 1.00 81.06 776 ILE A O 1
ATOM 6185 N N . LYS A 1 777 ? -31.477 -4.291 30.302 1.00 83.19 777 LYS A N 1
ATOM 6186 C CA . LYS A 1 777 ? -31.443 -4.080 28.846 1.00 83.19 777 LYS A CA 1
ATOM 6187 C C . LYS A 1 777 ? -30.032 -3.615 28.395 1.00 83.19 777 LYS A C 1
ATOM 6189 O O . LYS A 1 777 ? -29.387 -2.888 29.146 1.00 83.19 777 LYS A O 1
ATOM 6194 N N . PRO A 1 778 ? -29.518 -3.995 27.207 1.00 81.88 778 PRO A N 1
ATOM 6195 C CA . PRO A 1 778 ? -30.052 -5.009 26.304 1.00 81.88 778 PRO A CA 1
ATOM 6196 C C . PRO A 1 778 ? -29.957 -6.407 26.926 1.00 81.88 778 PRO A C 1
ATOM 6198 O O . PRO A 1 778 ? -28.910 -6.815 27.428 1.00 81.88 778 PRO A O 1
ATOM 6201 N N . VAL A 1 779 ? -31.065 -7.146 26.869 1.00 82.19 779 VAL A N 1
ATOM 6202 C CA . VAL A 1 779 ? -31.190 -8.458 27.510 1.00 82.19 779 VAL A CA 1
ATOM 6203 C C . VAL A 1 779 ? -30.305 -9.479 26.789 1.00 82.19 779 VAL A C 1
ATOM 6205 O O . VAL A 1 779 ? -30.542 -9.799 25.623 1.00 82.19 779 VAL A O 1
ATOM 6208 N N . LYS A 1 780 ? -29.296 -10.014 27.485 1.00 82.19 780 LYS A N 1
ATOM 6209 C CA . LYS A 1 780 ? -28.390 -11.034 26.932 1.00 82.19 780 LYS A CA 1
ATOM 6210 C C . LYS A 1 780 ? -29.095 -12.376 26.792 1.00 82.19 780 LYS A C 1
ATOM 6212 O O . LYS A 1 780 ? -29.848 -12.787 27.679 1.00 82.19 780 LYS A O 1
ATOM 6217 N N . HIS A 1 781 ? -28.795 -13.104 25.717 1.00 83.06 781 HIS A N 1
ATOM 6218 C CA . HIS A 1 781 ? -29.450 -14.377 25.419 1.00 83.06 781 HIS A CA 1
ATOM 6219 C C . HIS A 1 781 ? -29.271 -15.413 26.542 1.00 83.06 781 HIS A C 1
ATOM 6221 O O . HIS A 1 781 ? -30.217 -16.101 26.927 1.00 83.06 781 HIS A O 1
ATOM 6227 N N . GLU A 1 782 ? -28.054 -15.522 27.078 1.00 80.88 782 GLU A N 1
ATOM 6228 C CA . GLU A 1 782 ? -27.706 -16.520 28.094 1.00 80.88 782 GLU A CA 1
ATOM 6229 C C . GLU A 1 782 ? -28.255 -16.148 29.481 1.00 80.88 782 GLU A C 1
ATOM 6231 O O . GLU A 1 782 ? -28.812 -17.001 30.171 1.00 80.88 782 GLU A O 1
ATOM 6236 N N . GLU A 1 783 ? -28.223 -14.861 29.838 1.00 82.44 783 GLU A N 1
ATOM 6237 C CA . GLU A 1 783 ? -28.788 -14.350 31.093 1.00 82.44 783 GLU A CA 1
ATOM 6238 C C . GLU A 1 783 ? -30.315 -14.511 31.136 1.00 82.44 783 GLU A C 1
ATOM 6240 O O . GLU A 1 783 ? -30.862 -14.987 32.134 1.00 82.44 783 GLU A O 1
ATOM 6245 N N . LEU A 1 784 ? -31.010 -14.210 30.031 1.00 85.81 784 LEU A N 1
ATOM 6246 C CA . LEU A 1 784 ? -32.449 -14.453 29.895 1.00 85.81 784 LEU A CA 1
ATOM 6247 C C . LEU A 1 784 ? -32.779 -15.934 30.074 1.00 85.81 784 LEU A C 1
ATOM 6249 O O . LEU A 1 784 ? -33.656 -16.294 30.863 1.00 85.81 784 LEU A O 1
ATOM 6253 N N . LYS A 1 785 ? -32.050 -16.804 29.371 1.00 83.00 785 LYS A N 1
ATOM 6254 C CA . LYS A 1 785 ? -32.248 -18.253 29.420 1.00 83.00 785 LYS A CA 1
ATOM 6255 C C . LYS A 1 785 ? -32.046 -18.807 30.827 1.00 83.00 785 LYS A C 1
ATOM 6257 O O . LYS A 1 785 ? -32.885 -19.568 31.309 1.00 83.00 785 LYS A O 1
ATOM 6262 N N . GLU A 1 786 ? -30.962 -18.421 31.496 1.00 82.69 786 GLU A N 1
ATOM 6263 C CA . GLU A 1 786 ? -30.686 -18.839 32.868 1.00 82.69 786 GLU A CA 1
ATOM 6264 C C . GLU A 1 786 ? -31.748 -18.346 33.846 1.00 82.69 786 GLU A C 1
ATOM 6266 O O . GLU A 1 786 ? -32.183 -19.103 34.715 1.00 82.69 786 GLU A O 1
ATOM 6271 N N . THR A 1 787 ? -32.168 -17.088 33.716 1.00 82.56 787 THR A N 1
ATOM 6272 C CA . THR A 1 787 ? -33.145 -16.475 34.622 1.00 82.56 787 THR A CA 1
ATOM 6273 C C . THR A 1 787 ? -34.498 -17.155 34.479 1.00 82.56 787 THR A C 1
ATOM 6275 O O . THR A 1 787 ? -35.098 -17.546 35.479 1.00 82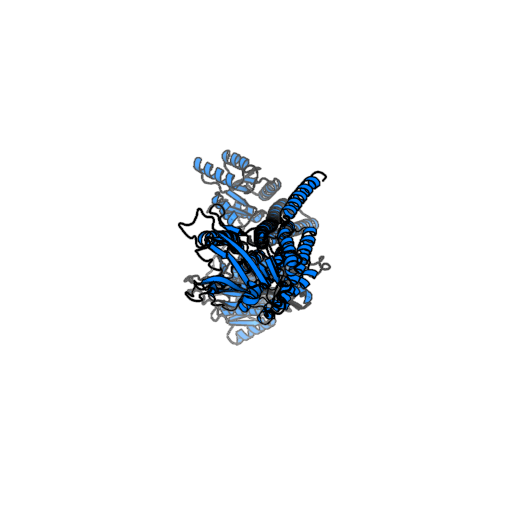.56 787 THR A O 1
ATOM 6278 N N . ILE A 1 788 ? -34.932 -17.430 33.246 1.00 84.38 788 ILE A N 1
ATOM 6279 C CA . ILE A 1 788 ? -36.146 -18.206 32.976 1.00 84.38 788 ILE A CA 1
ATOM 6280 C C . ILE A 1 788 ? -36.031 -19.621 33.556 1.00 84.38 788 ILE A C 1
ATOM 6282 O O . ILE A 1 788 ? -36.942 -20.079 34.247 1.00 84.38 788 ILE A O 1
ATOM 6286 N N . GLN A 1 789 ? -34.912 -20.317 33.336 1.00 80.31 789 GLN A N 1
ATOM 6287 C CA . GLN A 1 789 ? -34.711 -21.666 33.871 1.00 80.31 789 GLN A CA 1
ATOM 6288 C C . GLN A 1 789 ? -34.731 -21.693 35.403 1.00 80.31 789 GLN A C 1
ATOM 6290 O O . GLN A 1 789 ? -35.391 -22.552 35.987 1.00 80.31 789 GLN A O 1
ATOM 6295 N N . LYS A 1 790 ? -34.059 -20.744 36.067 1.00 77.75 790 LYS A N 1
ATOM 6296 C CA . LYS A 1 790 ? -34.070 -20.597 37.533 1.00 77.75 790 LYS A CA 1
ATOM 6297 C C . LYS A 1 790 ? -35.482 -20.318 38.044 1.00 77.75 790 LYS A C 1
ATOM 6299 O O . LYS A 1 790 ? -35.905 -20.902 39.045 1.00 77.75 790 LYS A O 1
ATOM 6304 N N . ALA A 1 791 ? -36.213 -19.448 37.355 1.00 74.81 791 ALA A N 1
ATOM 6305 C CA . ALA A 1 791 ? -37.540 -19.024 37.766 1.00 74.81 791 ALA A CA 1
ATOM 6306 C C . ALA A 1 791 ? -38.598 -20.131 37.573 1.00 74.81 791 ALA A C 1
ATOM 6308 O O . ALA A 1 791 ? -39.491 -20.274 38.406 1.00 74.81 791 ALA A O 1
ATOM 6309 N N . LEU A 1 792 ? -38.449 -20.981 36.551 1.00 73.38 792 LEU A N 1
ATOM 6310 C CA . LEU A 1 792 ? -39.284 -22.171 36.346 1.00 73.38 792 LEU A CA 1
ATOM 6311 C C . LEU A 1 792 ? -38.883 -23.344 37.263 1.00 73.38 792 LEU A C 1
ATOM 6313 O O . LEU A 1 792 ? -39.755 -24.031 37.794 1.00 73.38 792 LEU A O 1
ATOM 6317 N N . ALA A 1 793 ? -37.587 -23.553 37.528 1.00 67.50 793 ALA A N 1
ATOM 6318 C CA . ALA A 1 793 ? -37.100 -24.630 38.400 1.00 67.50 793 ALA A CA 1
ATOM 6319 C C . ALA A 1 793 ? -37.511 -24.452 39.874 1.00 67.50 793 ALA A C 1
ATOM 6321 O O . ALA A 1 793 ? -37.813 -25.435 40.554 1.00 67.50 793 ALA A O 1
ATOM 6322 N N . LYS A 1 794 ? -37.594 -23.207 40.367 1.00 62.00 794 LYS A N 1
ATOM 6323 C CA . LYS A 1 794 ? -38.104 -22.899 41.719 1.00 62.00 794 LYS A CA 1
ATOM 6324 C C . LYS A 1 794 ? -39.567 -23.314 41.930 1.00 62.00 794 LYS A C 1
ATOM 6326 O O . LYS A 1 794 ? -39.967 -23.517 43.069 1.00 62.00 794 LYS A O 1
ATOM 6331 N N . LYS A 1 795 ? -40.346 -23.501 40.858 1.00 54.22 795 LYS A N 1
ATOM 6332 C CA . LYS A 1 795 ? -41.736 -23.987 40.914 1.00 54.22 795 LYS A CA 1
ATOM 6333 C C . LYS A 1 795 ? -41.828 -25.509 41.130 1.00 54.22 795 LYS A C 1
ATOM 6335 O O . LYS A 1 795 ? -42.869 -25.992 41.559 1.00 54.22 795 LYS A O 1
ATOM 6340 N N . ILE A 1 796 ? -40.750 -26.255 40.851 1.00 45.66 796 ILE A N 1
ATOM 6341 C CA . ILE A 1 796 ? -40.709 -27.731 40.888 1.00 45.66 796 ILE A CA 1
ATOM 6342 C C . ILE A 1 796 ? -40.196 -28.270 42.239 1.00 45.66 796 ILE A C 1
ATOM 6344 O O . ILE A 1 796 ? -40.569 -29.371 42.631 1.00 45.66 796 ILE A O 1
ATOM 6348 N N . ASN A 1 797 ? -39.415 -27.495 43.002 1.00 34.56 797 ASN A N 1
ATOM 6349 C CA . ASN A 1 797 ? -38.823 -27.941 44.271 1.00 34.56 797 ASN A CA 1
ATOM 6350 C C . ASN A 1 797 ? -39.301 -27.109 45.475 1.00 34.56 797 ASN A C 1
ATOM 6352 O O . ASN A 1 797 ? -38.602 -26.207 45.932 1.00 34.56 797 ASN A O 1
ATOM 6356 N N . ASN A 1 798 ? -40.452 -27.473 46.049 1.00 33.75 798 ASN A N 1
ATOM 6357 C CA . ASN A 1 798 ? -40.779 -27.146 47.442 1.00 33.75 798 ASN A CA 1
ATOM 6358 C C . ASN A 1 798 ? -39.989 -28.088 48.373 1.00 33.75 798 ASN A C 1
ATOM 6360 O O . ASN A 1 798 ? -40.495 -29.113 48.820 1.00 33.75 798 ASN A O 1
ATOM 6364 N N . ILE A 1 799 ? -38.729 -27.750 48.653 1.00 28.98 799 ILE A N 1
ATOM 6365 C CA . ILE A 1 799 ? -37.960 -28.307 49.777 1.00 28.98 799 ILE A CA 1
ATOM 6366 C C . ILE A 1 799 ? -37.424 -27.108 50.570 1.00 28.98 799 ILE A C 1
ATOM 6368 O O . ILE A 1 799 ? -36.839 -26.211 49.959 1.00 28.98 799 ILE A O 1
ATOM 6372 N N . PRO A 1 800 ? -37.612 -27.046 51.902 1.00 32.28 800 PRO A N 1
ATOM 6373 C CA . PRO A 1 800 ? -37.181 -25.905 52.697 1.00 32.28 800 PRO A CA 1
ATOM 6374 C C . PRO A 1 800 ? -35.650 -25.839 52.718 1.00 32.28 800 PRO A C 1
ATOM 6376 O O . PRO A 1 800 ? -34.984 -26.631 53.386 1.00 32.28 800 PRO A O 1
ATOM 6379 N N . GLN A 1 801 ? -35.076 -24.892 51.975 1.00 31.84 801 GLN A N 1
ATOM 6380 C CA . GLN A 1 801 ? -33.658 -24.577 52.083 1.00 31.84 801 GLN A CA 1
ATOM 6381 C C . GLN A 1 801 ? -33.428 -23.656 53.279 1.00 31.84 801 GLN A C 1
ATOM 6383 O O . GLN A 1 801 ? -33.758 -22.474 53.269 1.00 31.84 801 GLN A O 1
ATOM 6388 N N . ARG A 1 802 ? -32.856 -24.287 54.307 1.00 29.19 802 ARG A N 1
ATOM 6389 C CA . ARG A 1 802 ? -32.053 -23.734 55.399 1.00 29.19 802 ARG A CA 1
ATOM 6390 C C . ARG A 1 802 ? -31.371 -22.418 55.015 1.00 29.19 802 ARG A C 1
ATOM 6392 O O . ARG A 1 802 ? -30.678 -22.363 53.999 1.00 29.19 802 ARG A O 1
ATOM 6399 N N . ASP A 1 803 ? -31.524 -21.428 55.889 1.00 30.17 803 ASP A N 1
ATOM 6400 C CA . ASP A 1 803 ? -30.809 -20.157 55.893 1.00 30.17 803 ASP A CA 1
ATOM 6401 C C . ASP A 1 803 ? -29.331 -20.327 55.521 1.00 30.17 803 ASP A C 1
ATOM 6403 O O . ASP A 1 803 ? -28.507 -20.762 56.327 1.00 30.17 803 ASP A O 1
ATOM 6407 N N . GLN A 1 804 ? -28.975 -19.927 54.302 1.00 29.73 804 GLN A N 1
ATOM 6408 C CA . GLN A 1 804 ? -27.645 -19.398 54.050 1.00 29.73 804 GLN A CA 1
ATOM 6409 C C . GLN A 1 804 ? -27.726 -17.901 54.286 1.00 29.73 804 GLN A C 1
ATOM 6411 O O . GLN A 1 804 ? -28.043 -17.104 53.403 1.00 29.73 804 GLN A O 1
ATOM 6416 N N . GLN A 1 805 ? -27.476 -17.561 55.548 1.00 29.72 805 GLN A N 1
ATOM 6417 C CA . GLN A 1 805 ? -27.038 -16.250 55.979 1.00 29.72 805 GLN A CA 1
ATOM 6418 C C . GLN A 1 805 ? -26.084 -15.676 54.937 1.00 29.72 805 GLN A C 1
ATOM 6420 O O . GLN A 1 805 ? -25.022 -16.235 54.662 1.00 29.72 805 GLN A O 1
ATOM 6425 N N . SER A 1 806 ? -26.498 -14.542 54.384 1.00 30.19 806 SER A N 1
ATOM 6426 C CA . SER A 1 806 ? -25.645 -13.581 53.713 1.00 30.19 806 SER A CA 1
ATOM 6427 C C . SER A 1 806 ? -24.339 -13.453 54.490 1.00 30.19 806 SER A C 1
ATOM 6429 O O . SER A 1 806 ? -24.297 -12.842 55.565 1.00 30.19 806 SER A O 1
ATOM 6431 N N . SER A 1 807 ? -23.270 -14.032 53.954 1.00 27.94 807 SER A N 1
ATOM 6432 C CA . SER A 1 807 ? -21.927 -13.645 54.334 1.00 27.94 807 SER A CA 1
ATOM 6433 C C . SER A 1 807 ? -21.824 -12.152 54.044 1.00 27.94 807 SER A C 1
ATOM 6435 O O . SER A 1 807 ? -21.788 -11.735 52.884 1.00 27.94 807 SER A O 1
ATOM 6437 N N . LYS A 1 808 ? -21.795 -11.336 55.105 1.00 28.03 808 LYS A N 1
ATOM 6438 C CA . LYS A 1 808 ? -21.115 -10.039 55.059 1.00 28.03 808 LYS A CA 1
ATOM 6439 C C . LYS A 1 808 ? -19.802 -10.250 54.292 1.00 28.03 808 LYS A C 1
ATOM 6441 O O . LYS A 1 808 ? -19.180 -11.292 54.522 1.00 28.03 808 LYS A O 1
ATOM 6446 N N . PRO A 1 809 ? -19.372 -9.335 53.406 1.00 31.31 809 PRO A N 1
ATOM 6447 C CA . PRO A 1 809 ? -18.045 -9.448 52.829 1.00 31.31 809 PRO A CA 1
ATOM 6448 C C . PRO A 1 809 ? -17.070 -9.476 54.006 1.00 31.31 809 PRO A C 1
ATOM 6450 O O . PRO A 1 809 ? -16.944 -8.503 54.747 1.00 31.31 809 PRO A O 1
ATOM 6453 N N . SER A 1 810 ? -16.487 -10.651 54.244 1.00 30.36 810 SER A N 1
ATOM 6454 C CA . SER A 1 810 ? -15.343 -10.804 55.123 1.00 30.36 810 SER A CA 1
ATOM 6455 C C . SER A 1 810 ? -14.338 -9.774 54.646 1.00 30.36 810 SER A C 1
ATOM 6457 O O . SER A 1 810 ? -13.959 -9.812 53.476 1.00 30.36 810 SER A O 1
ATOM 6459 N N . GLU A 1 811 ? -13.927 -8.853 55.516 1.00 34.72 811 GLU A N 1
ATOM 6460 C CA . GLU A 1 811 ? -12.696 -8.106 55.296 1.00 34.72 811 GLU A CA 1
ATOM 6461 C C . GLU A 1 811 ? -11.625 -9.143 54.960 1.00 34.72 811 GLU A C 1
ATOM 6463 O O . GLU A 1 811 ? -11.290 -10.011 55.772 1.00 34.72 811 GLU A O 1
ATOM 6468 N N . ILE A 1 812 ? -11.193 -9.143 53.701 1.00 40.62 812 ILE A N 1
ATOM 6469 C CA . ILE A 1 812 ? -10.132 -10.015 53.229 1.00 40.62 812 ILE A CA 1
ATOM 6470 C C . ILE A 1 812 ? -8.915 -9.588 54.041 1.00 40.62 812 ILE A C 1
ATOM 6472 O O . ILE A 1 812 ? -8.417 -8.474 53.887 1.00 40.62 812 ILE A O 1
ATOM 6476 N N . LYS A 1 813 ? -8.449 -10.449 54.950 1.00 45.56 813 LYS A N 1
ATOM 6477 C CA . LYS A 1 813 ? -7.130 -10.287 55.561 1.00 45.56 813 LYS A CA 1
ATOM 6478 C C . LYS A 1 813 ? -6.099 -10.540 54.464 1.00 45.56 813 LYS A C 1
ATOM 6480 O O . LYS A 1 813 ? -5.615 -11.655 54.309 1.00 45.56 813 LYS A O 1
ATOM 6485 N N . ILE A 1 814 ? -5.821 -9.512 53.665 1.00 57.50 814 ILE A N 1
ATOM 6486 C CA . ILE A 1 814 ? -4.772 -9.532 52.648 1.00 57.50 814 ILE A CA 1
ATOM 6487 C C . ILE A 1 814 ? -3.455 -9.758 53.390 1.00 57.50 814 ILE A C 1
ATOM 6489 O O . ILE A 1 814 ? -3.061 -8.945 54.230 1.00 57.50 814 ILE A O 1
ATOM 6493 N N . LYS A 1 815 ? -2.789 -10.883 53.119 1.00 70.56 815 LYS A N 1
ATOM 6494 C CA . LYS A 1 815 ? -1.450 -11.138 53.649 1.00 70.56 815 LYS A CA 1
ATOM 6495 C C . LYS A 1 815 ? -0.502 -10.063 53.085 1.00 70.56 815 LYS A C 1
ATOM 6497 O O . LYS A 1 815 ? -0.532 -9.830 51.874 1.00 70.56 815 LYS A O 1
ATOM 6502 N N . PRO A 1 816 ? 0.308 -9.390 53.921 1.00 77.56 816 PRO A N 1
ATOM 6503 C CA . PRO A 1 816 ? 1.295 -8.431 53.437 1.00 77.56 816 PRO A CA 1
ATOM 6504 C C . PRO A 1 816 ? 2.259 -9.142 52.474 1.00 77.56 816 PRO A C 1
ATOM 6506 O O . PRO A 1 816 ? 2.762 -10.217 52.797 1.00 77.56 816 PRO A O 1
ATOM 6509 N N . LEU A 1 817 ? 2.476 -8.556 51.294 1.00 87.56 817 LEU A N 1
ATOM 6510 C CA . LEU A 1 817 ? 3.430 -9.043 50.287 1.00 87.56 817 LEU A CA 1
ATOM 6511 C C . LEU A 1 817 ? 4.584 -8.056 50.207 1.00 87.56 817 LEU A C 1
ATOM 6513 O O . LEU A 1 817 ? 4.339 -6.848 50.259 1.00 87.56 817 LEU A O 1
ATOM 6517 N N . LYS A 1 818 ? 5.799 -8.555 49.999 1.00 91.50 818 LYS A N 1
ATOM 6518 C CA . LYS A 1 818 ? 6.958 -7.744 49.643 1.00 91.50 818 LYS A CA 1
ATOM 6519 C C . LYS A 1 818 ? 7.099 -7.691 48.121 1.00 91.50 818 LYS A C 1
ATOM 6521 O O . LYS A 1 818 ? 7.427 -8.689 47.483 1.00 91.50 818 LYS A O 1
ATOM 6526 N N . ILE A 1 819 ? 6.811 -6.533 47.534 1.00 92.94 819 ILE A N 1
ATOM 6527 C CA . ILE A 1 819 ? 6.694 -6.325 46.087 1.00 92.94 819 ILE A CA 1
ATOM 6528 C C . ILE A 1 819 ? 7.874 -5.485 45.595 1.00 92.94 819 ILE A C 1
ATOM 6530 O O . ILE A 1 819 ? 8.062 -4.356 46.050 1.00 92.94 819 ILE A O 1
ATOM 6534 N N . LEU A 1 820 ? 8.635 -6.004 44.631 1.00 94.94 820 LEU A N 1
ATOM 6535 C CA . LEU A 1 820 ? 9.638 -5.228 43.898 1.00 94.94 820 LEU A CA 1
ATOM 6536 C C . LEU A 1 820 ? 9.001 -4.633 42.643 1.00 94.94 820 LEU A C 1
ATOM 6538 O O . LEU A 1 820 ? 8.456 -5.365 41.826 1.00 94.94 820 LEU A O 1
ATOM 6542 N N . VAL A 1 821 ? 9.095 -3.323 42.459 1.00 93.00 821 VAL A N 1
ATOM 6543 C CA . VAL A 1 821 ? 8.598 -2.620 41.273 1.00 93.00 821 VAL A CA 1
ATOM 6544 C C . VAL A 1 821 ? 9.782 -2.027 40.524 1.00 93.00 821 VAL A C 1
ATOM 6546 O O . VAL A 1 821 ? 10.541 -1.229 41.077 1.00 93.00 821 VAL A O 1
ATOM 6549 N N . VAL A 1 822 ? 9.939 -2.423 39.266 1.00 94.31 822 VAL A N 1
ATOM 6550 C CA . VAL A 1 822 ? 11.033 -2.004 38.391 1.00 94.31 822 VAL A CA 1
ATOM 6551 C C . VAL A 1 822 ? 10.433 -1.270 37.198 1.00 94.31 822 VAL A C 1
ATOM 6553 O O . VAL A 1 822 ? 9.751 -1.883 36.382 1.00 94.31 822 VAL A O 1
ATOM 6556 N N . ASP A 1 823 ? 10.641 0.041 37.135 1.00 89.44 823 ASP A N 1
ATOM 6557 C CA . ASP A 1 823 ? 10.130 0.920 36.075 1.00 89.44 823 ASP A CA 1
ATOM 6558 C C . ASP A 1 823 ? 11.071 2.124 35.977 1.00 89.44 823 ASP A C 1
ATOM 6560 O O . ASP A 1 823 ? 11.504 2.644 37.010 1.00 89.44 823 ASP A O 1
ATOM 6564 N N . ASP A 1 824 ? 11.424 2.561 34.775 1.00 85.75 824 ASP A N 1
ATOM 6565 C CA . ASP A 1 824 ? 12.365 3.665 34.576 1.00 85.75 824 ASP A CA 1
ATOM 6566 C C . ASP A 1 824 ? 11.713 5.036 34.789 1.00 85.75 824 ASP A C 1
ATOM 6568 O O . ASP A 1 824 ? 12.370 5.961 35.270 1.00 85.75 824 ASP A O 1
ATOM 6572 N N . ALA A 1 825 ? 10.405 5.147 34.554 1.00 81.06 825 ALA A N 1
ATOM 6573 C CA . ALA A 1 825 ? 9.659 6.378 34.762 1.00 81.06 825 ALA A CA 1
ATOM 6574 C C . ALA A 1 825 ? 9.288 6.583 36.243 1.00 81.06 825 ALA A C 1
ATOM 6576 O O . ALA A 1 825 ? 8.534 5.812 36.853 1.00 81.06 825 ALA A O 1
ATOM 6577 N N . ASP A 1 826 ? 9.781 7.679 36.821 1.00 78.62 826 ASP A N 1
ATOM 6578 C CA . ASP A 1 826 ? 9.520 8.086 38.206 1.00 78.62 826 ASP A CA 1
ATOM 6579 C C . ASP A 1 826 ? 8.015 8.218 38.494 1.00 78.62 826 ASP A C 1
ATOM 6581 O O . ASP A 1 826 ? 7.539 7.849 39.574 1.00 78.62 826 ASP A O 1
ATOM 6585 N N . GLU A 1 827 ? 7.243 8.686 37.512 1.00 72.12 827 GLU A N 1
ATOM 6586 C CA . GLU A 1 827 ? 5.798 8.870 37.605 1.00 72.12 827 GLU A CA 1
ATOM 6587 C C . GLU A 1 827 ? 5.055 7.534 37.699 1.00 72.12 827 GLU A C 1
ATOM 6589 O O . GLU A 1 827 ? 4.138 7.397 38.514 1.00 72.12 827 GLU A O 1
ATOM 6594 N N . ASN A 1 828 ? 5.464 6.525 36.922 1.00 77.38 828 ASN A N 1
ATOM 6595 C CA . ASN A 1 828 ? 4.873 5.185 36.977 1.00 77.38 828 ASN A CA 1
ATOM 6596 C C . ASN A 1 828 ? 5.129 4.544 38.345 1.00 77.38 828 ASN A C 1
ATOM 6598 O O . ASN A 1 828 ? 4.199 4.030 38.977 1.00 77.38 828 ASN A O 1
ATOM 6602 N N . ARG A 1 829 ? 6.372 4.632 38.844 1.00 84.12 829 ARG A N 1
ATOM 6603 C CA . ARG A 1 829 ? 6.727 4.155 40.190 1.00 84.12 829 ARG A CA 1
ATOM 6604 C C . ARG A 1 829 ? 5.901 4.864 41.261 1.00 84.12 829 ARG A C 1
ATOM 6606 O O . ARG A 1 829 ? 5.401 4.215 42.183 1.00 84.12 829 ARG A O 1
ATOM 6613 N N . PHE A 1 830 ? 5.701 6.176 41.132 1.00 76.88 830 PHE A N 1
ATOM 6614 C CA . PHE A 1 830 ? 4.871 6.951 42.052 1.00 76.88 830 PHE A CA 1
ATOM 6615 C C . PHE A 1 830 ? 3.401 6.504 42.037 1.00 76.88 830 PHE A C 1
ATOM 6617 O O . PHE A 1 830 ? 2.829 6.277 43.105 1.00 76.88 830 PHE A O 1
ATOM 6624 N N . VAL A 1 831 ? 2.799 6.325 40.856 1.00 78.00 831 VAL A N 1
ATOM 6625 C CA . VAL A 1 831 ? 1.401 5.883 40.709 1.00 78.00 831 VAL A CA 1
ATOM 6626 C C . VAL A 1 831 ? 1.195 4.489 41.306 1.00 78.00 831 VAL A C 1
ATOM 6628 O O . VAL A 1 831 ? 0.276 4.304 42.104 1.00 78.00 831 VAL A O 1
ATOM 6631 N N . ILE A 1 832 ? 2.078 3.528 41.008 1.00 82.69 832 ILE A N 1
ATOM 6632 C CA . ILE A 1 832 ? 2.010 2.171 41.579 1.00 82.69 832 ILE A CA 1
ATOM 6633 C C . ILE A 1 832 ? 2.120 2.226 43.109 1.00 82.69 832 ILE A C 1
ATOM 6635 O O . ILE A 1 832 ? 1.317 1.609 43.812 1.00 82.69 832 ILE A O 1
ATOM 6639 N N . LYS A 1 833 ? 3.058 3.022 43.643 1.00 82.81 833 LYS A N 1
ATOM 6640 C CA . LYS A 1 833 ? 3.193 3.229 45.094 1.00 82.81 833 LYS A CA 1
ATOM 6641 C C . LYS A 1 833 ? 1.916 3.787 45.708 1.00 82.81 833 LYS A C 1
ATOM 6643 O O . LYS A 1 833 ? 1.499 3.346 46.775 1.00 82.81 833 LYS A O 1
ATOM 6648 N N . ALA A 1 834 ? 1.310 4.772 45.053 1.00 78.69 834 ALA A N 1
ATOM 6649 C CA . ALA A 1 834 ? 0.116 5.440 45.541 1.00 78.69 834 ALA A CA 1
ATOM 6650 C C . ALA A 1 834 ? -1.108 4.512 45.518 1.00 78.69 834 ALA A C 1
ATOM 6652 O O . ALA A 1 834 ? -1.848 4.467 46.501 1.00 78.69 834 ALA A O 1
ATOM 6653 N N . TYR A 1 835 ? -1.277 3.710 44.462 1.00 82.00 835 TYR A N 1
ATOM 6654 C CA . TYR A 1 835 ? -2.338 2.704 44.366 1.00 82.00 835 TYR A CA 1
ATOM 6655 C C . TYR A 1 835 ? -2.285 1.670 45.490 1.00 82.00 835 TYR A C 1
ATOM 6657 O O . TYR A 1 835 ? -3.332 1.268 45.995 1.00 82.00 835 TYR A O 1
ATOM 6665 N N . LEU A 1 836 ? -1.080 1.281 45.905 1.00 83.06 836 LEU A N 1
ATOM 6666 C CA . LEU A 1 836 ? -0.859 0.252 46.919 1.00 83.06 836 LEU A CA 1
ATOM 6667 C C . LEU A 1 836 ? -0.684 0.814 48.344 1.00 83.06 836 LEU A C 1
ATOM 6669 O O . LEU A 1 836 ? -0.667 0.043 49.296 1.00 83.06 836 LEU A O 1
ATOM 6673 N N . LYS A 1 837 ? -0.623 2.143 48.527 1.00 77.62 837 LYS A N 1
ATOM 6674 C CA . LYS A 1 837 ? -0.374 2.813 49.824 1.00 77.62 837 LYS A CA 1
ATOM 6675 C C . LYS A 1 837 ? -1.391 2.470 50.923 1.00 77.62 837 LYS A C 1
ATOM 6677 O O . LYS A 1 837 ? -1.074 2.572 52.102 1.00 77.62 837 LYS A O 1
ATOM 6682 N N . SER A 1 838 ? -2.620 2.126 50.537 1.00 68.12 838 SER A N 1
ATOM 6683 C CA . SER A 1 838 ? -3.720 1.780 51.454 1.00 68.12 838 SER A CA 1
ATOM 6684 C C . SER A 1 838 ? -3.805 0.281 51.774 1.00 68.12 838 SER A C 1
ATOM 6686 O O . SER A 1 838 ? -4.674 -0.128 52.540 1.00 68.12 838 SER A O 1
ATOM 6688 N N . LEU A 1 839 ? -2.905 -0.527 51.208 1.00 80.19 839 LEU A N 1
ATOM 6689 C CA . LEU A 1 839 ? -2.830 -1.973 51.397 1.00 80.19 839 LEU A CA 1
ATOM 6690 C C . LEU A 1 839 ? -1.614 -2.334 52.265 1.00 80.19 839 LEU A C 1
ATOM 6692 O O . LEU A 1 839 ? -0.636 -1.587 52.285 1.00 80.19 839 LEU A O 1
ATOM 6696 N N . PRO A 1 840 ? -1.621 -3.484 52.962 1.00 79.50 840 PRO A N 1
ATOM 6697 C CA . PRO A 1 840 ? -0.548 -3.867 53.884 1.00 79.50 840 PRO A CA 1
ATOM 6698 C C . PRO A 1 840 ? 0.755 -4.331 53.190 1.00 79.50 840 PRO A C 1
ATOM 6700 O O . PRO A 1 840 ? 1.554 -5.021 53.811 1.00 79.50 840 PRO A O 1
ATOM 6703 N N . HIS A 1 841 ? 0.992 -4.007 51.914 1.00 85.06 841 HIS A N 1
ATOM 6704 C CA . HIS A 1 841 ? 2.161 -4.480 51.157 1.00 85.06 841 HIS A CA 1
ATOM 6705 C C . HIS A 1 841 ? 3.425 -3.640 51.426 1.00 85.06 841 HIS A C 1
ATOM 6707 O O . HIS A 1 841 ? 3.366 -2.413 51.511 1.00 85.06 841 HIS A O 1
ATOM 6713 N N . GLU A 1 842 ? 4.586 -4.294 51.498 1.00 86.81 842 GLU A N 1
ATOM 6714 C CA . GLU A 1 842 ? 5.901 -3.647 51.531 1.00 86.81 842 GLU A CA 1
ATOM 6715 C C . GLU A 1 842 ? 6.390 -3.476 50.090 1.00 86.81 842 GLU A C 1
ATOM 6717 O O . GLU A 1 842 ? 6.499 -4.451 49.353 1.00 86.81 842 GLU A O 1
ATOM 6722 N N . ILE A 1 843 ? 6.651 -2.242 49.660 1.00 90.19 843 ILE A N 1
ATOM 6723 C CA . ILE A 1 843 ? 6.979 -1.948 48.260 1.00 90.19 843 ILE A CA 1
ATOM 6724 C C . ILE A 1 843 ? 8.394 -1.413 48.174 1.00 90.19 843 ILE A C 1
ATOM 6726 O O . ILE A 1 843 ? 8.719 -0.393 48.788 1.00 90.19 843 ILE A O 1
ATOM 6730 N N . GLU A 1 844 ? 9.199 -2.044 47.333 1.00 92.00 844 GLU A N 1
ATOM 6731 C CA . GLU A 1 844 ? 10.523 -1.566 46.993 1.00 92.00 844 GLU A CA 1
ATOM 6732 C C . GLU A 1 844 ? 10.621 -1.208 45.513 1.00 92.00 844 GLU A C 1
ATOM 6734 O O . GLU A 1 844 ? 10.070 -1.889 44.657 1.00 92.00 844 GLU A O 1
ATOM 6739 N N . MET A 1 845 ? 11.320 -0.115 45.215 1.00 92.25 845 MET A N 1
ATOM 6740 C CA . MET A 1 845 ? 11.412 0.457 43.872 1.00 92.25 845 MET A CA 1
ATOM 6741 C C . MET A 1 845 ? 12.816 0.285 43.295 1.00 92.25 845 MET A C 1
ATOM 6743 O O . MET A 1 845 ? 13.797 0.372 44.039 1.00 92.25 845 MET A O 1
ATOM 6747 N N . ALA A 1 846 ? 12.914 0.099 41.984 1.00 91.88 846 ALA A N 1
ATOM 6748 C CA . ALA A 1 846 ? 14.159 0.111 41.224 1.00 91.88 846 ALA A CA 1
ATOM 6749 C C . ALA A 1 846 ? 13.982 0.898 39.920 1.00 91.88 846 ALA A C 1
ATOM 6751 O O . ALA A 1 846 ? 12.948 0.777 39.268 1.00 91.88 846 ALA A O 1
ATOM 6752 N N . GLU A 1 847 ? 14.995 1.677 39.537 1.00 89.12 847 GLU A N 1
ATOM 6753 C CA . GLU A 1 847 ? 14.918 2.580 38.380 1.00 89.12 847 GLU A CA 1
ATOM 6754 C C . GLU A 1 847 ? 15.296 1.923 37.039 1.00 89.12 847 GLU A C 1
ATOM 6756 O O . GLU A 1 847 ? 15.220 2.565 35.999 1.00 89.12 847 GLU A O 1
ATOM 6761 N N . ASN A 1 848 ? 15.766 0.672 37.031 1.00 91.06 848 ASN A N 1
ATOM 6762 C CA . ASN A 1 848 ? 16.036 -0.100 35.810 1.00 91.06 848 ASN A CA 1
ATOM 6763 C C . ASN A 1 848 ? 16.213 -1.595 36.121 1.00 91.06 848 ASN A C 1
ATOM 6765 O O . ASN A 1 848 ? 16.375 -1.988 37.284 1.00 91.06 848 ASN A O 1
ATOM 6769 N N . GLY A 1 849 ? 16.262 -2.429 35.075 1.00 90.88 849 GLY A N 1
ATOM 6770 C CA . GLY A 1 849 ? 16.396 -3.883 35.197 1.00 90.88 849 GLY A CA 1
ATOM 6771 C C . GLY A 1 849 ? 17.649 -4.350 35.949 1.00 90.88 849 GLY A C 1
ATOM 6772 O O . GLY A 1 849 ? 17.588 -5.348 36.663 1.00 90.88 849 GLY A O 1
ATOM 6773 N N . GLN A 1 850 ? 18.769 -3.620 35.877 1.00 92.19 850 GLN A N 1
ATOM 6774 C CA . GLN A 1 850 ? 20.011 -3.994 36.566 1.00 92.19 850 GLN A CA 1
ATOM 6775 C C . GLN A 1 850 ? 19.910 -3.744 38.075 1.00 92.19 850 GLN A C 1
ATOM 6777 O O . GLN A 1 850 ? 20.343 -4.581 38.867 1.00 92.19 850 GLN A O 1
ATOM 6782 N N . ILE A 1 851 ? 19.324 -2.615 38.483 1.00 92.50 851 ILE A N 1
ATOM 6783 C CA . ILE A 1 851 ? 19.062 -2.310 39.896 1.00 92.50 851 ILE A CA 1
ATOM 6784 C C . ILE A 1 851 ? 18.014 -3.280 40.450 1.00 92.50 851 ILE A C 1
ATOM 6786 O O . ILE A 1 851 ? 18.193 -3.803 41.551 1.00 92.50 851 ILE A O 1
ATOM 6790 N N . GLY A 1 852 ? 16.968 -3.578 39.669 1.00 93.69 852 GLY A N 1
ATOM 6791 C CA . GLY A 1 852 ? 15.952 -4.572 40.015 1.00 93.69 852 GLY A CA 1
ATOM 6792 C C . GLY A 1 852 ? 16.560 -5.954 40.257 1.00 93.69 852 GLY A C 1
ATOM 6793 O O . GLY A 1 852 ? 16.332 -6.552 41.307 1.00 93.69 852 GLY A O 1
ATOM 6794 N N . LEU A 1 853 ? 17.416 -6.420 39.343 1.00 93.94 853 LEU A N 1
ATOM 6795 C CA . LEU A 1 853 ? 18.154 -7.675 39.487 1.00 93.94 853 LEU A CA 1
ATOM 6796 C C . LEU A 1 853 ? 19.041 -7.679 40.741 1.00 93.94 853 LEU A C 1
ATOM 6798 O O . LEU A 1 853 ? 19.003 -8.634 41.512 1.00 93.94 853 LEU A O 1
ATOM 6802 N N . ASN A 1 854 ? 19.806 -6.609 40.977 1.00 94.06 854 ASN A N 1
ATOM 6803 C CA . ASN A 1 854 ? 20.684 -6.507 42.146 1.00 94.06 854 ASN A CA 1
ATOM 6804 C C . ASN A 1 854 ? 19.891 -6.597 43.457 1.00 94.06 854 ASN A C 1
ATOM 6806 O O . ASN A 1 854 ? 20.293 -7.324 44.361 1.00 94.06 854 ASN A O 1
ATOM 6810 N N . LYS A 1 855 ? 18.750 -5.902 43.548 1.00 94.06 855 LYS A N 1
ATOM 6811 C CA . LYS A 1 855 ? 17.860 -5.966 44.715 1.00 94.06 855 LYS A CA 1
ATOM 6812 C C . LYS A 1 855 ? 17.253 -7.351 44.893 1.00 94.06 855 LYS A C 1
ATOM 6814 O O . LYS A 1 855 ? 17.216 -7.857 46.007 1.00 94.06 855 LYS A O 1
ATOM 6819 N N . TYR A 1 856 ? 16.813 -7.983 43.809 1.00 93.88 856 TYR A N 1
ATOM 6820 C CA . TYR A 1 856 ? 16.254 -9.334 43.854 1.00 93.88 856 TYR A CA 1
ATOM 6821 C C . TYR A 1 856 ? 17.267 -10.374 44.366 1.00 93.88 856 TYR A C 1
ATOM 6823 O O . TYR A 1 856 ? 16.906 -11.309 45.079 1.00 93.88 856 TYR A O 1
ATOM 6831 N N . MET A 1 857 ? 18.557 -10.195 44.060 1.00 91.06 857 MET A N 1
ATOM 6832 C CA . MET A 1 857 ? 19.614 -11.082 44.554 1.00 91.06 857 MET A CA 1
ATOM 6833 C C . MET A 1 857 ? 19.954 -10.877 46.038 1.00 91.06 857 MET A C 1
ATOM 6835 O O . MET A 1 857 ? 20.446 -11.809 46.674 1.00 91.06 857 MET A O 1
ATOM 6839 N N . THR A 1 858 ? 19.731 -9.684 46.597 1.00 89.56 858 THR A N 1
ATOM 6840 C CA . THR A 1 858 ? 20.136 -9.354 47.975 1.00 89.56 858 THR A CA 1
ATOM 6841 C C . THR A 1 858 ? 19.050 -9.604 49.017 1.00 89.56 858 THR A C 1
ATOM 6843 O O . THR A 1 858 ? 19.377 -9.776 50.190 1.00 89.56 858 THR A O 1
ATOM 6846 N N . GLN A 1 859 ? 17.776 -9.664 48.624 1.00 88.81 859 GLN A N 1
ATOM 6847 C CA . GLN A 1 859 ? 16.659 -9.885 49.547 1.00 88.81 859 GLN A CA 1
ATOM 6848 C C . GLN A 1 859 ? 15.484 -10.621 48.882 1.00 88.81 859 GLN A C 1
ATOM 6850 O O . GLN A 1 859 ? 15.320 -10.551 47.665 1.00 88.81 859 GLN A O 1
ATOM 6855 N N . PRO A 1 860 ? 14.654 -11.343 49.655 1.00 87.06 860 PRO A N 1
ATOM 6856 C CA . PRO A 1 860 ? 13.491 -12.034 49.110 1.00 87.06 860 PRO A CA 1
ATOM 6857 C C . PRO A 1 860 ? 12.347 -11.062 48.781 1.00 87.06 860 PRO A C 1
ATOM 6859 O O . PRO A 1 860 ? 12.082 -10.123 49.531 1.00 87.06 860 PRO A O 1
ATOM 6862 N N . PHE A 1 861 ? 11.638 -11.352 47.691 1.00 92.62 861 PHE A N 1
ATOM 6863 C CA . PHE A 1 861 ? 10.390 -10.704 47.289 1.00 92.62 861 PHE A CA 1
ATOM 6864 C C . PHE A 1 861 ? 9.325 -11.772 47.044 1.00 92.62 861 PHE A C 1
ATOM 6866 O O . PHE A 1 861 ? 9.658 -12.885 46.643 1.00 92.62 861 PHE A O 1
ATOM 6873 N N . ASP A 1 862 ? 8.059 -11.428 47.262 1.00 90.44 862 ASP A N 1
ATOM 6874 C CA . ASP A 1 862 ? 6.927 -12.312 46.976 1.00 90.44 862 ASP A CA 1
ATOM 6875 C C . ASP A 1 862 ? 6.414 -12.132 45.541 1.00 90.44 862 ASP A C 1
ATOM 6877 O O . ASP A 1 862 ? 5.918 -13.081 44.942 1.00 90.44 862 ASP A O 1
ATOM 6881 N N . ILE A 1 863 ? 6.533 -10.919 44.983 1.00 92.88 863 ILE A N 1
ATOM 6882 C CA . ILE A 1 863 ? 6.141 -10.570 43.609 1.00 92.88 863 ILE A CA 1
ATOM 6883 C C . ILE A 1 863 ? 7.104 -9.521 43.049 1.00 92.88 863 ILE A C 1
ATOM 6885 O O . ILE A 1 863 ? 7.541 -8.617 43.764 1.00 92.88 863 ILE A O 1
ATOM 6889 N N . VAL A 1 864 ? 7.376 -9.596 41.746 1.00 94.56 864 VAL A N 1
ATOM 6890 C CA . VAL A 1 864 ? 8.062 -8.538 40.994 1.00 94.56 864 VAL A CA 1
ATOM 6891 C C . VAL A 1 864 ? 7.127 -7.968 39.926 1.00 94.56 864 VAL A C 1
ATOM 6893 O O . VAL A 1 864 ? 6.606 -8.715 39.104 1.00 94.56 864 VAL A O 1
ATOM 6896 N N . LEU A 1 865 ? 6.929 -6.651 39.907 1.00 93.94 865 LEU A N 1
ATOM 6897 C CA . LEU A 1 865 ? 6.353 -5.915 38.780 1.00 93.94 865 LEU A CA 1
ATOM 6898 C C . LEU A 1 865 ? 7.513 -5.377 37.935 1.00 93.94 865 LEU A C 1
ATOM 6900 O O . LEU A 1 865 ? 8.313 -4.591 38.438 1.00 93.94 865 LEU A O 1
ATOM 6904 N N . MET A 1 866 ? 7.628 -5.812 36.683 1.00 94.12 866 MET A N 1
ATOM 6905 C CA . MET A 1 866 ? 8.790 -5.528 35.833 1.00 94.12 866 MET A CA 1
ATOM 6906 C C . MET A 1 866 ? 8.362 -4.836 34.545 1.00 94.12 866 MET A C 1
ATOM 6908 O O . MET A 1 866 ? 7.676 -5.449 33.731 1.00 94.12 866 MET A O 1
ATOM 6912 N N . ASP A 1 867 ? 8.792 -3.600 34.319 1.00 90.94 867 ASP A N 1
ATOM 6913 C CA . ASP A 1 867 ? 8.665 -2.974 33.006 1.00 90.94 867 ASP A CA 1
ATOM 6914 C C . ASP A 1 867 ? 9.544 -3.676 31.967 1.00 90.94 867 ASP A C 1
ATOM 6916 O O . ASP A 1 867 ? 10.705 -3.994 32.214 1.00 90.94 867 ASP A O 1
ATOM 6920 N N . MET A 1 868 ? 8.981 -3.963 30.796 1.00 88.25 868 MET A N 1
ATOM 6921 C CA . MET A 1 868 ? 9.688 -4.684 29.737 1.00 88.25 868 MET A CA 1
ATOM 6922 C C . MET A 1 868 ? 10.645 -3.788 28.953 1.00 88.25 868 MET A C 1
ATOM 6924 O O . MET A 1 868 ? 11.650 -4.280 28.441 1.00 88.25 868 MET A O 1
ATOM 6928 N N . GLN A 1 869 ? 10.360 -2.488 28.862 1.00 82.31 869 GLN A N 1
ATOM 6929 C CA . GLN A 1 869 ? 11.143 -1.539 28.071 1.00 82.31 869 GLN A CA 1
ATOM 6930 C C . GLN A 1 869 ? 11.786 -0.503 28.986 1.00 82.31 869 GLN A C 1
ATOM 6932 O O . GLN A 1 869 ? 11.153 0.473 29.351 1.00 82.31 869 GLN A O 1
ATOM 6937 N N . MET A 1 870 ? 13.052 -0.723 29.341 1.00 86.88 870 MET A N 1
ATOM 6938 C CA . MET A 1 870 ? 13.823 0.180 30.198 1.00 86.88 870 MET A CA 1
ATOM 6939 C C . MET A 1 870 ? 15.272 0.304 29.697 1.00 86.88 870 MET A C 1
ATOM 6941 O O . MET A 1 870 ? 15.808 -0.656 29.130 1.00 86.88 870 MET A O 1
ATOM 6945 N N . PRO A 1 871 ? 15.944 1.447 29.917 1.00 70.19 871 PRO A N 1
ATOM 6946 C CA . PRO A 1 871 ? 17.362 1.626 29.622 1.00 70.19 871 PRO A CA 1
ATOM 6947 C C . PRO A 1 871 ? 18.264 0.789 30.549 1.00 70.19 871 PRO A C 1
ATOM 6949 O O . PRO A 1 871 ? 17.845 0.305 31.600 1.00 70.19 871 PRO A O 1
ATOM 6952 N N . VAL A 1 872 ? 19.546 0.664 30.179 1.00 88.50 872 VAL A N 1
ATOM 6953 C CA . VAL A 1 872 ? 20.607 -0.106 30.875 1.00 88.50 872 VAL A CA 1
ATOM 6954 C C . VAL A 1 872 ? 20.413 -1.624 30.819 1.00 88.50 872 VAL A C 1
ATOM 6956 O O . VAL A 1 872 ? 21.285 -2.337 30.328 1.00 88.50 872 VAL A O 1
ATOM 6959 N N . MET A 1 873 ? 19.283 -2.123 31.306 1.00 88.69 873 MET A N 1
ATOM 6960 C CA . MET A 1 873 ? 18.874 -3.518 31.183 1.00 88.69 873 MET A CA 1
ATOM 6961 C C . MET A 1 873 ? 17.362 -3.552 31.028 1.00 88.69 873 MET A C 1
ATOM 6963 O O . MET A 1 873 ? 16.641 -3.118 31.928 1.00 88.69 873 MET A O 1
ATOM 6967 N N . ASP A 1 874 ? 16.913 -4.084 29.894 1.00 88.88 874 ASP A N 1
ATOM 6968 C CA . ASP A 1 874 ? 15.493 -4.261 29.624 1.00 88.88 874 ASP A CA 1
ATOM 6969 C C . ASP A 1 874 ? 14.878 -5.351 30.523 1.00 88.88 874 ASP A C 1
ATOM 6971 O O . ASP A 1 874 ? 15.577 -6.172 31.136 1.00 88.88 874 ASP A O 1
ATOM 6975 N N . GLY A 1 875 ? 13.548 -5.347 30.628 1.00 89.19 875 GLY A N 1
ATOM 6976 C CA . GLY A 1 875 ? 12.834 -6.281 31.496 1.00 89.19 875 GLY A CA 1
ATOM 6977 C C . GLY A 1 875 ? 12.914 -7.732 31.031 1.00 89.19 875 GLY A C 1
ATOM 6978 O O . GLY A 1 875 ? 12.819 -8.635 31.864 1.00 89.19 875 GLY A O 1
ATOM 6979 N N . TYR A 1 876 ? 13.145 -7.981 29.738 1.00 90.00 876 TYR A N 1
ATOM 6980 C CA . TYR A 1 876 ? 13.303 -9.334 29.200 1.00 90.00 876 TYR A CA 1
ATOM 6981 C C . TYR A 1 876 ? 14.603 -9.969 29.705 1.00 90.00 876 TYR A C 1
ATOM 6983 O O . TYR A 1 876 ? 14.582 -11.054 30.290 1.00 90.00 876 TYR A O 1
ATOM 6991 N N . ILE A 1 877 ? 15.725 -9.262 29.560 1.00 91.38 877 ILE A N 1
ATOM 6992 C CA . ILE A 1 877 ? 17.044 -9.684 30.040 1.00 91.38 877 ILE A CA 1
ATOM 6993 C C . ILE A 1 877 ? 17.041 -9.779 31.567 1.00 91.38 877 ILE A C 1
ATOM 6995 O O . ILE A 1 877 ? 17.588 -10.735 32.123 1.00 91.38 877 ILE A O 1
ATOM 6999 N N . ALA A 1 878 ? 16.420 -8.819 32.261 1.00 94.19 878 ALA A N 1
ATOM 7000 C CA . ALA A 1 878 ? 16.306 -8.857 33.716 1.00 94.19 878 ALA A CA 1
ATOM 7001 C C . ALA A 1 878 ? 15.542 -10.106 34.188 1.00 94.19 878 ALA A C 1
ATOM 7003 O O . ALA A 1 878 ? 16.016 -10.809 35.079 1.00 94.19 878 ALA A O 1
ATOM 7004 N N . THR A 1 879 ? 14.413 -10.429 33.548 1.00 94.62 879 THR A N 1
ATOM 7005 C CA . THR A 1 879 ? 13.606 -11.621 33.858 1.00 94.62 879 THR A CA 1
ATOM 7006 C C . THR A 1 879 ? 14.405 -12.904 33.630 1.00 94.62 879 THR A C 1
ATOM 7008 O O . THR A 1 879 ? 14.474 -13.743 34.528 1.00 94.62 879 THR A O 1
ATOM 7011 N N . GLN A 1 880 ? 15.090 -13.032 32.489 1.00 93.31 880 GLN A N 1
ATOM 7012 C CA . GLN A 1 880 ? 15.931 -14.197 32.195 1.00 93.31 880 GLN A CA 1
ATOM 7013 C C . GLN A 1 880 ? 17.038 -14.379 33.241 1.00 93.31 880 GLN A C 1
ATOM 7015 O O . GLN A 1 880 ? 17.218 -15.474 33.773 1.00 93.31 880 GLN A O 1
ATOM 7020 N N . LYS A 1 881 ? 17.733 -13.297 33.612 1.00 93.12 881 LYS A N 1
ATOM 7021 C CA . LYS A 1 881 ? 18.782 -13.334 34.643 1.00 93.12 881 LYS A CA 1
ATOM 7022 C C . LYS A 1 881 ? 18.240 -13.675 36.030 1.00 93.12 881 LYS A C 1
ATOM 7024 O O . LYS A 1 881 ? 18.908 -14.399 36.768 1.00 93.12 881 LYS A O 1
ATOM 7029 N N . ILE A 1 882 ? 17.045 -13.191 36.383 1.00 93.62 882 ILE A N 1
ATOM 7030 C CA . ILE A 1 882 ? 16.362 -13.573 37.626 1.00 93.62 882 ILE A CA 1
ATOM 7031 C C . ILE A 1 882 ? 16.083 -15.082 37.626 1.00 93.62 882 ILE A C 1
ATOM 7033 O O . ILE A 1 882 ? 16.432 -15.760 38.590 1.00 93.62 882 ILE A O 1
ATOM 7037 N N . ARG A 1 883 ? 15.541 -15.634 36.532 1.00 93.75 883 ARG A N 1
ATOM 7038 C CA . ARG A 1 883 ? 15.245 -17.073 36.414 1.00 93.75 883 ARG A CA 1
ATOM 7039 C C . ARG A 1 883 ? 16.496 -17.944 36.456 1.00 93.75 883 ARG A C 1
ATOM 7041 O O . ARG A 1 883 ? 16.519 -18.964 37.143 1.00 93.75 883 ARG A O 1
ATOM 7048 N N . GLU A 1 884 ? 17.565 -17.537 35.775 1.00 91.44 884 GLU A N 1
ATOM 7049 C CA . GLU A 1 884 ? 18.859 -18.221 35.856 1.00 91.44 884 GLU A CA 1
ATOM 7050 C C . GLU A 1 884 ? 19.417 -18.232 37.282 1.00 91.44 884 GLU A C 1
ATOM 7052 O O . GLU A 1 884 ? 19.986 -19.236 37.720 1.00 91.44 884 GLU A O 1
ATOM 7057 N N . TRP A 1 885 ? 19.268 -17.124 38.008 1.00 91.25 885 TRP A N 1
ATOM 7058 C CA . TRP A 1 885 ? 19.705 -17.021 39.394 1.00 91.25 885 TRP A CA 1
ATOM 7059 C C . TRP A 1 885 ? 18.848 -17.880 40.330 1.00 91.25 885 TRP A C 1
ATOM 7061 O O . TRP A 1 885 ? 19.418 -18.646 41.106 1.00 91.25 885 TRP A O 1
ATOM 7071 N N . ASP A 1 886 ? 17.515 -17.843 40.204 1.00 91.00 886 ASP A N 1
ATOM 7072 C CA . ASP A 1 886 ? 16.592 -18.700 40.966 1.00 91.00 886 ASP A CA 1
ATOM 7073 C C . ASP A 1 886 ? 16.964 -20.181 40.798 1.00 91.00 886 ASP A C 1
ATOM 7075 O O . ASP A 1 886 ? 17.114 -20.909 41.784 1.00 91.00 886 ASP A O 1
ATOM 7079 N N . LYS A 1 887 ? 17.224 -20.607 39.552 1.00 89.94 887 LYS A N 1
ATOM 7080 C CA . LYS A 1 887 ? 17.639 -21.977 39.222 1.00 89.94 887 LYS A CA 1
ATOM 7081 C C . LYS A 1 887 ? 18.992 -22.346 39.834 1.00 89.94 887 LYS A C 1
ATOM 7083 O O . LYS A 1 887 ? 19.137 -23.450 40.353 1.00 89.94 887 LYS A O 1
ATOM 7088 N N . LYS A 1 888 ? 19.979 -21.440 39.804 1.00 89.31 888 LYS A N 1
ATOM 7089 C CA . LYS A 1 888 ? 21.297 -21.650 40.439 1.00 89.31 888 LYS A CA 1
ATOM 7090 C C . LYS A 1 888 ? 21.201 -21.766 41.961 1.00 89.31 888 LYS A C 1
ATOM 7092 O O . LYS A 1 888 ? 21.975 -22.510 42.551 1.00 89.31 888 LYS A O 1
ATOM 7097 N N . GLN A 1 889 ? 20.269 -21.045 42.581 1.00 87.62 889 GLN A N 1
ATOM 7098 C CA . GLN A 1 889 ? 20.051 -21.051 44.030 1.00 87.62 889 GLN A CA 1
ATOM 7099 C C . GLN A 1 889 ? 19.070 -22.140 44.496 1.00 87.62 889 GLN A C 1
ATOM 7101 O O . GLN A 1 889 ? 18.836 -22.271 45.695 1.00 87.62 889 GLN A O 1
ATOM 7106 N N . GLY A 1 890 ? 18.467 -22.901 43.574 1.00 83.94 890 GLY A N 1
ATOM 7107 C CA . GLY A 1 890 ? 17.429 -23.884 43.899 1.00 83.94 890 GLY A CA 1
ATOM 7108 C C . GLY A 1 890 ? 16.178 -23.263 44.535 1.00 83.94 890 GLY A C 1
ATOM 7109 O O . GLY A 1 890 ? 15.466 -23.940 45.276 1.00 83.94 890 GLY A O 1
ATOM 7110 N N . LYS A 1 891 ? 15.922 -21.971 44.293 1.00 83.88 891 LYS A N 1
ATOM 7111 C CA . LYS A 1 891 ? 14.753 -21.258 44.816 1.00 83.88 891 LYS A CA 1
ATOM 7112 C C . LYS A 1 891 ? 13.518 -21.550 43.967 1.00 83.88 891 LYS A C 1
ATOM 7114 O O . LYS A 1 891 ? 13.603 -21.747 42.758 1.00 83.88 891 LYS A O 1
ATOM 7119 N N . LYS A 1 892 ? 12.350 -21.523 44.612 1.00 83.69 892 LYS A N 1
ATOM 7120 C CA . LYS A 1 892 ? 11.067 -21.471 43.905 1.00 83.69 892 LYS A CA 1
ATOM 7121 C C . LYS A 1 892 ? 10.981 -20.142 43.153 1.00 83.69 892 LYS A C 1
ATOM 7123 O O . LYS A 1 892 ? 11.308 -19.105 43.723 1.00 83.69 892 LYS A O 1
ATOM 7128 N N . GLU A 1 893 ? 10.531 -20.190 41.904 1.00 88.62 893 GLU A N 1
ATOM 7129 C CA . GLU A 1 893 ? 10.393 -19.003 41.062 1.00 88.62 893 GLU A CA 1
ATOM 7130 C C . GLU A 1 893 ? 9.416 -18.004 41.688 1.00 88.62 893 GLU A C 1
ATOM 7132 O O . GLU A 1 893 ? 8.242 -18.317 41.916 1.00 88.62 893 GLU A O 1
ATOM 7137 N N . THR A 1 894 ? 9.899 -16.790 41.950 1.00 90.44 894 THR A N 1
ATOM 7138 C CA . THR A 1 894 ?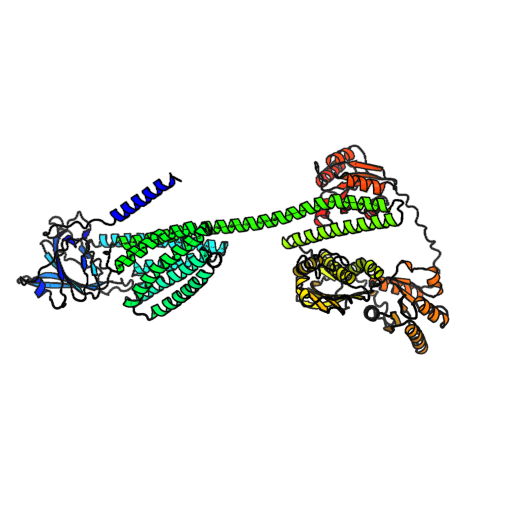 9.038 -15.683 42.377 1.00 90.44 894 THR A CA 1
ATOM 7139 C C . THR A 1 894 ? 8.193 -15.226 41.183 1.00 90.44 894 THR A C 1
ATOM 7141 O O . THR A 1 894 ? 8.750 -15.040 40.091 1.00 90.44 894 THR A O 1
ATOM 7144 N N . PRO A 1 895 ? 6.873 -15.024 41.337 1.00 92.50 895 PRO A N 1
ATOM 7145 C CA . PRO A 1 895 ? 6.038 -14.482 40.274 1.00 92.50 895 PRO A CA 1
ATOM 7146 C C . PRO A 1 895 ? 6.561 -13.139 39.747 1.00 92.50 895 PRO A C 1
ATOM 7148 O O . PRO A 1 895 ? 6.764 -12.196 40.514 1.00 92.50 895 PRO A O 1
ATOM 7151 N N . ILE A 1 896 ? 6.765 -13.051 38.429 1.00 94.06 896 ILE A N 1
ATOM 7152 C CA . ILE A 1 896 ? 7.143 -11.805 37.741 1.00 94.06 896 ILE A CA 1
ATOM 7153 C C . ILE A 1 896 ? 5.978 -11.394 36.844 1.00 94.06 896 ILE A C 1
ATOM 7155 O O . ILE A 1 896 ? 5.615 -12.132 35.928 1.00 94.06 896 ILE A O 1
ATOM 7159 N N . ILE A 1 897 ? 5.393 -10.229 37.105 1.00 92.94 897 ILE A N 1
ATOM 7160 C CA . ILE A 1 897 ? 4.317 -9.639 36.311 1.00 92.94 897 ILE A CA 1
ATOM 7161 C C . ILE A 1 897 ? 4.935 -8.599 35.377 1.00 92.94 897 ILE A C 1
ATOM 7163 O O . ILE A 1 897 ? 5.457 -7.577 35.829 1.00 92.94 897 ILE A O 1
ATOM 7167 N N . ALA A 1 898 ? 4.865 -8.849 34.073 1.00 90.75 898 ALA A N 1
ATOM 7168 C CA . ALA A 1 898 ? 5.381 -7.935 33.065 1.00 90.75 898 ALA A CA 1
ATOM 7169 C C . ALA A 1 898 ? 4.470 -6.714 32.898 1.00 90.75 898 ALA A C 1
ATOM 7171 O O . ALA A 1 898 ? 3.293 -6.859 32.583 1.00 90.75 898 ALA A O 1
ATOM 7172 N N . LEU A 1 899 ? 5.010 -5.509 33.040 1.00 88.38 899 LEU A N 1
ATOM 7173 C CA . LEU A 1 899 ? 4.342 -4.264 32.684 1.00 88.38 899 LEU A CA 1
ATOM 7174 C C . LEU A 1 899 ? 4.720 -3.944 31.234 1.00 88.38 899 LEU A C 1
ATOM 7176 O O . LEU A 1 899 ? 5.877 -3.673 30.935 1.00 88.38 899 LEU A O 1
ATOM 7180 N N . THR A 1 900 ? 3.761 -4.017 30.313 1.00 81.31 900 THR A N 1
ATOM 7181 C CA . THR A 1 900 ? 4.018 -3.841 28.874 1.00 81.31 900 THR A CA 1
ATOM 7182 C C . THR A 1 900 ? 3.129 -2.762 28.274 1.00 81.31 900 THR A C 1
ATOM 7184 O O . THR A 1 900 ? 1.965 -2.615 28.637 1.00 81.31 900 THR A O 1
ATOM 7187 N N . ALA A 1 901 ? 3.653 -1.997 27.321 1.00 66.75 901 ALA A N 1
ATOM 7188 C CA . ALA A 1 901 ? 2.901 -0.972 26.604 1.00 66.75 901 ALA A CA 1
ATOM 7189 C C . ALA A 1 901 ? 1.892 -1.541 25.584 1.00 66.75 901 ALA A C 1
ATOM 7191 O O . ALA A 1 901 ? 1.076 -0.795 25.037 1.00 66.75 901 ALA A O 1
ATOM 7192 N N . HIS A 1 902 ? 1.930 -2.840 25.284 1.00 54.66 902 HIS A N 1
ATOM 7193 C CA . HIS A 1 902 ? 1.112 -3.444 24.235 1.00 54.66 902 HIS A CA 1
ATOM 7194 C C . HIS A 1 902 ? 0.315 -4.642 24.760 1.00 54.66 902 HIS A C 1
ATOM 7196 O O . HIS A 1 902 ? 0.854 -5.573 25.344 1.00 54.66 902 HIS A O 1
ATOM 7202 N N . ALA A 1 903 ? -0.999 -4.631 24.518 1.00 46.03 903 ALA A N 1
ATOM 7203 C CA . ALA A 1 903 ? -1.908 -5.732 24.849 1.00 46.03 903 ALA A CA 1
ATOM 7204 C C . ALA A 1 903 ? -1.942 -6.832 23.761 1.00 46.03 903 ALA A C 1
ATOM 7206 O O . ALA A 1 903 ? -2.864 -7.650 23.724 1.00 46.03 903 ALA A O 1
ATOM 7207 N N . LEU A 1 904 ? -0.975 -6.835 22.835 1.00 50.47 904 LEU A N 1
ATOM 7208 C CA . LEU A 1 904 ? -0.912 -7.787 21.727 1.00 50.47 904 LEU A CA 1
ATOM 7209 C C . LEU A 1 904 ? -0.377 -9.144 22.212 1.00 50.47 904 LEU A C 1
ATOM 7211 O O . LEU A 1 904 ? 0.533 -9.227 23.032 1.00 50.47 904 LEU A O 1
ATOM 7215 N N . ARG A 1 905 ? -0.940 -10.234 21.673 1.00 50.25 905 ARG A N 1
ATOM 7216 C CA . ARG A 1 905 ? -0.592 -11.619 22.044 1.00 50.25 905 ARG A CA 1
ATOM 7217 C C . ARG A 1 905 ? 0.887 -11.969 21.805 1.00 50.25 905 ARG A C 1
ATOM 7219 O O . ARG A 1 905 ? 1.412 -12.807 22.522 1.00 50.25 905 ARG A O 1
ATOM 7226 N N . GLU A 1 906 ? 1.545 -11.330 20.838 1.00 57.34 906 GLU A N 1
ATOM 7227 C CA . GLU A 1 906 ? 2.978 -11.514 20.548 1.00 57.34 906 GLU A CA 1
ATOM 7228 C C . GLU A 1 906 ? 3.868 -10.961 21.664 1.00 57.34 906 GLU A C 1
ATOM 7230 O O . GLU A 1 906 ? 4.812 -11.629 22.073 1.00 57.34 906 GLU A O 1
ATOM 7235 N N . ASP A 1 907 ? 3.538 -9.787 22.207 1.00 63.38 907 ASP A N 1
ATOM 7236 C CA . ASP A 1 907 ? 4.261 -9.222 23.350 1.00 63.38 907 ASP A CA 1
ATOM 7237 C C . ASP A 1 907 ? 3.981 -10.037 24.615 1.00 63.38 907 ASP A C 1
ATOM 7239 O O . ASP A 1 907 ? 4.894 -10.305 25.388 1.00 63.38 907 ASP A O 1
ATOM 7243 N N . ARG A 1 908 ? 2.751 -10.552 24.772 1.00 68.38 908 ARG A N 1
ATOM 7244 C CA . ARG A 1 908 ? 2.437 -11.536 25.820 1.00 68.38 908 ARG A CA 1
ATOM 7245 C C . ARG A 1 908 ? 3.314 -12.784 25.701 1.00 68.38 908 ARG A C 1
ATOM 7247 O O . ARG A 1 908 ? 3.863 -13.217 26.709 1.00 68.38 908 ARG A O 1
ATOM 7254 N N . GLN A 1 909 ? 3.426 -13.369 24.507 1.00 75.44 909 GLN A N 1
ATOM 7255 C CA . GLN A 1 909 ? 4.217 -14.583 24.305 1.00 75.44 909 GLN A CA 1
ATOM 7256 C C . GLN A 1 909 ? 5.695 -14.321 24.596 1.00 75.44 909 GLN A C 1
ATOM 7258 O O . GLN A 1 909 ? 6.291 -15.080 25.344 1.00 75.44 909 GLN A O 1
ATOM 7263 N N . LYS A 1 910 ? 6.248 -13.191 24.136 1.00 79.12 910 LYS A N 1
ATOM 7264 C CA . LYS A 1 910 ? 7.624 -12.782 24.460 1.00 79.12 910 LYS A CA 1
ATOM 7265 C C . LYS A 1 910 ? 7.863 -12.631 25.963 1.00 79.12 910 LYS A C 1
ATOM 7267 O O . LYS A 1 910 ? 8.908 -13.053 26.449 1.00 79.12 910 LYS A O 1
ATOM 7272 N N . CYS A 1 911 ? 6.915 -12.055 26.707 1.00 82.38 911 CYS A N 1
ATOM 7273 C CA . CYS A 1 911 ? 7.023 -11.952 28.166 1.00 82.38 911 CYS A CA 1
ATOM 7274 C C . CYS A 1 911 ? 7.023 -13.337 28.830 1.00 82.38 911 CYS A C 1
ATOM 7276 O O . CYS A 1 911 ? 7.831 -13.599 29.719 1.00 82.38 911 CYS A O 1
ATOM 7278 N N . LEU A 1 912 ? 6.140 -14.239 28.391 1.00 83.12 912 LEU A N 1
ATOM 7279 C CA . LEU A 1 912 ? 6.075 -15.608 28.912 1.00 83.12 912 LEU A CA 1
ATOM 7280 C C . LEU A 1 912 ? 7.339 -16.410 28.562 1.00 83.12 912 LEU A C 1
ATOM 7282 O O . LEU A 1 912 ? 7.898 -17.066 29.436 1.00 83.12 912 LEU A O 1
ATOM 7286 N N . ASP A 1 913 ? 7.835 -16.297 27.328 1.00 85.38 913 ASP A N 1
ATOM 7287 C CA . ASP A 1 913 ? 9.060 -16.955 26.854 1.00 85.38 913 ASP A CA 1
ATOM 7288 C C . ASP A 1 913 ? 10.303 -16.463 27.612 1.00 85.38 913 ASP A C 1
ATOM 7290 O O . ASP A 1 913 ? 11.239 -17.226 27.849 1.00 85.38 913 ASP A O 1
ATOM 7294 N N . ALA A 1 914 ? 10.311 -15.195 28.037 1.00 85.88 914 ALA A N 1
ATOM 7295 C CA . ALA A 1 914 ? 11.355 -14.645 28.897 1.00 85.88 914 ALA A CA 1
ATOM 7296 C C . ALA A 1 914 ? 11.278 -15.140 30.354 1.00 85.88 914 ALA A C 1
ATOM 7298 O O . ALA A 1 914 ? 12.237 -14.957 31.104 1.00 85.88 914 ALA A O 1
ATOM 7299 N N . GLY A 1 915 ? 10.172 -15.780 30.753 1.00 87.50 915 GLY A N 1
ATOM 7300 C CA . GLY A 1 915 ? 9.969 -16.363 32.081 1.00 87.50 915 GLY A CA 1
ATOM 7301 C C . GLY A 1 915 ? 9.046 -15.566 33.009 1.00 87.50 915 GLY A C 1
ATOM 7302 O O . GLY A 1 915 ? 9.042 -15.819 34.221 1.00 87.50 915 GLY A O 1
ATOM 7303 N N . CYS A 1 916 ? 8.274 -14.600 32.498 1.00 90.50 916 CYS A N 1
ATOM 7304 C CA . CYS A 1 916 ? 7.250 -13.915 33.290 1.00 90.50 916 CYS A CA 1
ATOM 7305 C C . CYS A 1 916 ? 6.075 -14.854 33.607 1.00 90.50 916 CYS A C 1
ATOM 7307 O O . CYS A 1 916 ? 5.730 -15.735 32.826 1.00 90.50 916 CYS A O 1
ATOM 7309 N N . SER A 1 917 ? 5.444 -14.649 34.760 1.00 88.62 917 SER A N 1
ATOM 7310 C CA . SER A 1 917 ? 4.301 -15.444 35.222 1.00 88.62 917 SER A CA 1
ATOM 7311 C C . SER A 1 917 ? 2.973 -14.893 34.707 1.00 88.62 917 SER A C 1
ATOM 7313 O O . SER A 1 917 ? 2.092 -15.662 34.342 1.00 88.62 917 SER A O 1
ATOM 7315 N N . GLU A 1 918 ? 2.839 -13.567 34.664 1.00 88.31 918 GLU A N 1
ATOM 7316 C CA . GLU A 1 918 ? 1.663 -12.856 34.153 1.00 88.31 918 GLU A CA 1
ATOM 7317 C C . GLU A 1 918 ? 2.076 -11.517 33.525 1.00 88.31 918 GLU A C 1
ATOM 7319 O O . GLU A 1 918 ? 3.255 -11.152 33.529 1.00 88.31 918 GLU A O 1
ATOM 7324 N N . TYR A 1 919 ? 1.116 -10.772 32.973 1.00 87.06 919 TYR A N 1
ATOM 7325 C CA . TYR A 1 919 ? 1.362 -9.451 32.393 1.00 87.06 919 TYR A CA 1
ATOM 7326 C C . TYR A 1 919 ? 0.222 -8.459 32.660 1.00 87.06 919 TYR A C 1
ATOM 7328 O O . TYR A 1 919 ? -0.946 -8.825 32.774 1.00 87.06 919 TYR A O 1
ATOM 7336 N N . LEU A 1 920 ? 0.563 -7.174 32.693 1.00 83.62 920 LEU A N 1
ATOM 7337 C CA . LEU A 1 920 ? -0.349 -6.041 32.765 1.00 83.62 920 LEU A CA 1
ATOM 7338 C C . LEU A 1 920 ? -0.019 -5.046 31.656 1.00 83.62 920 LEU A C 1
ATOM 7340 O O . LEU A 1 920 ? 1.121 -4.606 31.502 1.00 83.62 920 LEU A O 1
ATOM 7344 N N . SER A 1 921 ? -1.038 -4.658 30.892 1.00 79.88 921 SER A N 1
ATOM 7345 C CA . SER A 1 921 ? -0.903 -3.604 29.891 1.00 79.88 921 SER A CA 1
ATOM 7346 C C . SER A 1 921 ? -0.916 -2.224 30.550 1.00 79.88 921 SER A C 1
ATOM 7348 O O . SER A 1 921 ? -1.826 -1.926 31.327 1.00 79.88 921 SER A O 1
ATOM 7350 N N . LYS A 1 922 ? 0.033 -1.360 30.191 1.00 72.12 922 LYS A N 1
ATOM 7351 C CA . LYS A 1 922 ? 0.044 0.063 30.546 1.00 72.12 922 LYS A CA 1
ATOM 7352 C C . LYS A 1 922 ? -0.963 0.834 29.659 1.00 72.12 922 LYS A C 1
ATOM 7354 O O . LYS A 1 922 ? -0.973 0.593 28.449 1.00 72.12 922 LYS A O 1
ATOM 7359 N N . PRO A 1 923 ? -1.776 1.772 30.195 1.00 64.75 923 PRO A N 1
ATOM 7360 C CA . PRO A 1 923 ? -1.795 2.255 31.580 1.00 64.75 923 PRO A CA 1
ATOM 7361 C C . PRO A 1 923 ? -2.330 1.231 32.585 1.00 64.75 923 PRO A C 1
ATOM 7363 O O . PRO A 1 923 ? -3.362 0.594 32.370 1.00 64.75 923 PRO A O 1
ATOM 7366 N N . ILE A 1 924 ? -1.631 1.119 33.716 1.00 75.44 924 ILE A N 1
ATOM 7367 C CA . ILE A 1 924 ? -1.995 0.212 34.805 1.00 75.44 924 ILE A CA 1
ATOM 7368 C C . ILE A 1 924 ? -3.213 0.796 35.519 1.00 75.44 924 ILE A C 1
ATOM 7370 O O . ILE A 1 924 ? -3.126 1.855 36.130 1.00 75.44 924 ILE A O 1
ATOM 7374 N N . LYS A 1 925 ? -4.353 0.103 35.466 1.00 75.50 925 LYS A N 1
ATOM 7375 C CA . LYS A 1 925 ? -5.555 0.496 36.215 1.00 75.50 925 LYS A CA 1
ATOM 7376 C C . LYS A 1 925 ? -5.494 -0.069 37.631 1.00 75.50 925 LYS A C 1
ATOM 7378 O O . LYS A 1 925 ? -5.312 -1.278 37.789 1.00 75.50 925 LYS A O 1
ATOM 7383 N N . LYS A 1 926 ? -5.748 0.765 38.647 1.00 78.38 926 LYS A N 1
ATOM 7384 C CA . LYS A 1 926 ? -5.725 0.372 40.071 1.00 78.38 926 LYS A CA 1
ATOM 7385 C C . LYS A 1 926 ? -6.507 -0.915 40.356 1.00 78.38 926 LYS A C 1
ATOM 7387 O O . LYS A 1 926 ? -5.962 -1.840 40.944 1.00 78.38 926 LYS A O 1
ATOM 7392 N N . ALA A 1 927 ? -7.754 -1.007 39.886 1.00 76.06 927 ALA A N 1
ATOM 7393 C CA . ALA A 1 927 ? -8.607 -2.176 40.120 1.00 76.06 927 ALA A CA 1
ATOM 7394 C C . ALA A 1 927 ? -8.027 -3.479 39.538 1.00 76.06 927 ALA A C 1
ATOM 7396 O O . ALA A 1 927 ? -8.149 -4.536 40.150 1.00 76.06 927 ALA A O 1
ATOM 7397 N N . ILE A 1 928 ? -7.373 -3.407 38.372 1.00 79.31 928 ILE A N 1
ATOM 7398 C CA . ILE A 1 928 ? -6.761 -4.574 37.719 1.00 79.31 928 ILE A CA 1
ATOM 7399 C C . ILE A 1 928 ? -5.486 -4.982 38.462 1.00 79.31 928 ILE A C 1
ATOM 7401 O O . ILE A 1 928 ? -5.286 -6.167 38.710 1.00 79.31 928 ILE A O 1
ATOM 7405 N N . LEU A 1 929 ? -4.656 -4.008 38.852 1.00 84.00 929 LEU A N 1
ATOM 7406 C CA . LEU A 1 929 ? -3.441 -4.254 39.628 1.00 84.00 929 LEU A CA 1
ATOM 7407 C C . LEU A 1 929 ? -3.762 -4.932 40.966 1.00 84.00 929 LEU A C 1
ATOM 7409 O O . LEU A 1 929 ? -3.153 -5.946 41.291 1.00 84.00 929 LEU A O 1
ATOM 7413 N N . ILE A 1 930 ? -4.745 -4.412 41.708 1.00 84.19 930 ILE A N 1
ATOM 7414 C CA . ILE A 1 930 ? -5.164 -4.984 42.996 1.00 84.19 930 ILE A CA 1
ATOM 7415 C C . ILE A 1 930 ? -5.690 -6.406 42.798 1.00 84.19 930 ILE A C 1
ATOM 7417 O O . ILE A 1 930 ? -5.192 -7.323 43.440 1.00 84.19 930 ILE A O 1
ATOM 7421 N N . LYS A 1 931 ? -6.608 -6.615 41.846 1.00 82.56 931 LYS A N 1
ATOM 7422 C CA . LYS A 1 931 ? -7.154 -7.946 41.547 1.00 82.56 931 LYS A CA 1
ATOM 7423 C C . LYS A 1 931 ? -6.064 -8.954 41.164 1.00 82.56 931 LYS A C 1
ATOM 7425 O O . LYS A 1 931 ? -6.151 -10.128 41.517 1.00 82.56 931 LYS A O 1
ATOM 7430 N N . MET A 1 932 ? -5.036 -8.511 40.437 1.00 85.62 932 MET A N 1
ATOM 7431 C CA . MET A 1 932 ? -3.909 -9.367 40.078 1.00 85.62 932 MET A CA 1
ATOM 7432 C C . MET A 1 932 ? -3.073 -9.736 41.303 1.00 85.62 932 MET A C 1
ATOM 7434 O O . MET A 1 932 ? -2.795 -10.914 41.498 1.00 85.62 932 MET A O 1
ATOM 7438 N N . LEU A 1 933 ? -2.728 -8.776 42.162 1.00 85.62 933 LEU A N 1
ATOM 7439 C CA . LEU A 1 933 ? -2.002 -9.056 43.405 1.00 85.62 933 LEU A CA 1
ATOM 7440 C C . LEU A 1 933 ? -2.810 -9.968 44.343 1.00 85.62 933 LEU A C 1
ATOM 7442 O O . LEU A 1 933 ? -2.249 -10.889 44.930 1.00 85.62 933 LEU A O 1
ATOM 7446 N N . GLU A 1 934 ? -4.129 -9.777 44.427 1.00 82.56 934 GLU A N 1
ATOM 7447 C CA . GLU A 1 934 ? -5.040 -10.633 45.197 1.00 82.56 934 GLU A CA 1
ATOM 7448 C C . GLU A 1 934 ? -5.027 -12.093 44.723 1.00 82.56 934 GLU A C 1
ATOM 7450 O O . GLU A 1 934 ? -5.053 -13.008 45.546 1.00 82.56 934 GLU A O 1
ATOM 7455 N N . SER A 1 935 ? -4.905 -12.332 43.412 1.00 80.88 935 SER A N 1
ATOM 7456 C CA . SER A 1 935 ? -4.831 -13.694 42.859 1.00 80.88 935 SER A CA 1
ATOM 7457 C C . SER A 1 935 ? -3.586 -14.479 43.296 1.00 80.88 935 SER A C 1
ATOM 7459 O O . SER A 1 935 ? -3.583 -15.706 43.232 1.00 80.88 935 SER A O 1
ATOM 7461 N N . PHE A 1 936 ? -2.551 -13.785 43.778 1.00 77.38 936 PHE A N 1
ATOM 7462 C CA . PHE A 1 936 ? -1.328 -14.380 44.318 1.00 77.38 936 PHE A CA 1
ATOM 7463 C C . PHE A 1 936 ? -1.289 -14.392 45.857 1.00 77.38 936 PHE A C 1
ATOM 7465 O O . PHE A 1 936 ? -0.394 -15.011 46.431 1.00 77.38 936 PHE A O 1
ATOM 7472 N N . THR A 1 937 ? -2.244 -13.742 46.539 1.00 68.06 937 THR A N 1
ATOM 7473 C CA . THR A 1 937 ? -2.389 -13.804 48.009 1.00 68.06 937 THR A CA 1
ATOM 7474 C C . THR A 1 937 ? -3.396 -14.851 48.475 1.00 68.06 937 THR A C 1
ATOM 7476 O O . THR A 1 937 ? -3.344 -15.255 49.638 1.00 68.06 937 THR A O 1
ATOM 7479 N N . THR A 1 938 ? -4.298 -15.306 47.601 1.00 50.75 938 THR A N 1
ATOM 7480 C CA . THR A 1 938 ? -5.242 -16.386 47.910 1.00 50.75 938 THR A CA 1
ATOM 7481 C C . THR A 1 938 ? -4.567 -17.739 47.683 1.00 50.75 938 THR A C 1
ATOM 7483 O O . THR A 1 938 ? -4.220 -18.086 46.556 1.00 50.75 938 THR A O 1
ATOM 7486 N N . GLU A 1 939 ? -4.351 -18.506 48.756 1.00 37.75 939 GLU A N 1
ATOM 7487 C CA . GLU A 1 939 ? -3.975 -19.919 48.630 1.00 37.75 939 GLU A CA 1
ATOM 7488 C C . GLU A 1 939 ? -5.050 -20.662 47.821 1.00 37.75 939 GLU A C 1
ATOM 7490 O O . GLU A 1 939 ? -6.249 -20.468 48.036 1.00 37.75 939 GLU A O 1
ATOM 7495 N N . LYS A 1 940 ? -4.599 -21.472 46.860 1.00 31.53 940 LYS A N 1
ATOM 7496 C CA . LYS A 1 940 ? -5.428 -22.440 46.138 1.00 31.53 940 LYS A CA 1
ATOM 7497 C C . LYS A 1 940 ? -5.763 -23.631 47.019 1.00 31.53 940 LYS A C 1
ATOM 7499 O O . LYS A 1 940 ? -4.831 -24.092 47.717 1.00 31.53 940 LYS A O 1
#

Radius of gyration: 50.97 Å; Cα contacts (8 Å, |Δi|>4): 1375; chains: 1; bounding box: 117×63×147 Å

Foldseek 3Di:
DVVVVVVVVVVVVVVVVVVVVVCDPFDQDDDDDAAEDEPPDFKDQCLQFKFKFDDQPQPDDPCDVVVDDPPTDTHRPRGLKDKFPDAQYKMKIKGKHAYDPVPLPDQQFWWKQFQWLDWKKKKKWFWDQDPVRDTDTDIQIATPPDQPLPPDPDPPHDNIHTDDSPRHDTTMMMMMIHDNHIIMTNIMTGGPVVVVVVVVVVVVVLCVLLVLLLVLLVVLVVVCVVPVQVLSVLLSLLSVLVSVLLCCSVRVNPCSVVVCPDVVVSVLVSVLSLLVSLLSVLVNLCRLLVCCVQPVPVNVVSVVVNVVSVVLSVCSVPDDCVPNVLVSLVVVLVVLVVSLVSLVSSVVVPPVLSVLLNVLSPQLNVLSVVVNCVVVVVDDDDPVSSVSNSVSVSSSSVSVSVSVVVVVVVVVVVVVVVVVVLVCVLVVLVVVLVVLQVVLLLQLLVLVLQCVDDDDPVSNVVSVVSNVVSVQVNVLSVLVNLVSCLVVVNDDWDKDKAFPQVLLVVLQVVCLVLCVVLPEAEEEEEAPPDDRIWITHSVLVSLLNNLLLVVQSLQARYYYWYWYKDFPDADPFWTKIKIKIWHQGQWDDPVCFVVLLPQQDDRDPVCCVRRDDRSRSSVSSQSSLVSQVKHWGKDIDGNGTIMIMMMGITGGDDDDPDPPCVVQLQAAAAEEEEEAQDPSLQVRVCSLSVVSHYHYDYDRHLVVVLVVQVVCVVVVRHHQEYEAEQDHPPAGRLRSLQVSPVVPDPDRHAYEYEYQDPVPPPVVSCVVSRHDYYAHPVGRSVNVVVSVNVSVVVVVDPDDDDDPPPPDPPPPPQDAFEEEEEDQDPSLVVSVCSLCVVPNYHYDYDNHLVRSLVVVVPDPGQEYEAEQDHPPDGRLRSLLSLVVVCVVVVHDDRAYEYEYQDPDVVVVVSCVVSPHPYYDHPVHDSVVVVVVSVVSRDDD

Sequence (940 aa):
MKILLKKNIICLLVFILFCASLVVPTQSFSSDKTLVLDRAEKSYFLGPYVGVLKDPKGSLTIEDVADSQPELDFEFLGTRTLNLEGVSQAVWLKFNIQVAPEDKQNPKNWILNPGALLPGHFTLYIPEIGPSGKKKWIIQTTAAPIIPNFMGRNSGLKPFFMLPGNLDRPTTLYIKIQSQKQVILSLKIVNEIQNMNNWTRDISFFNLIYGALLALAIYHLCLFFVLRDTSALYFIFYILFTCVFHYSLNNPTIFGLLDIEDITKYNRISLLFGVTCLFWYTLFVRSFLQVKTFLPRIDKIVIIFVFFNIFLAVMYTWANLVIWAPMLDLMIFFSTIFFCGMGFVVWKKGFSPAKFYLISTIFPSFSVVYYTLFIENLISYSSSMIAFLDISFALEGVLLSLALADRIRVLRSEREFAQGASLAKSQFLASMSHEIRTPMNAIMGMADLLKESTLNREQKKYVQIFQNAGQSLLDLINDILDISKIEAGQIELRESDFNLREVIEKACEILALNAHEKGLELLCHMRPDVPNFVNGDPIRLRQVVINLLGNAIKFTHKGEVVLETKVHGVNKDGIQLLFSVTDSGIGIPKDRQENIFESFAQVDHSSTRSYGGTGLGLTISKQIVNMMNGKIWVESMEGKGSSFYFTIELKTAFQPIPQTTTRLKTLKGIHVLVVDDNATNRLILMEQLSSWGAIVKEVSSGRQGIEAIESAKNDGNPFELILLDSRMPEMDGLETARQAGRQNGILKHTIIMLTSDERSRDISKAREVGIMDYLIKPVKHEELKETIQKALAKKINNIPQRDQQSSKPSEIKIKPLKILVVDDADENRFVIKAYLKSLPHEIEMAENGQIGLNKYMTQPFDIVLMDMQMPVMDGYIATQKIREWDKKQGKKETPIIALTAHALREDRQKCLDAGCSEYLSKPIKKAILIKMLESFTTEK

Mean predicted aligned error: 19.94 Å

Solvent-accessible surface area (backbone atoms only — not comparable to full-atom values): 51428 Å² total; per-residue (Å²): 120,83,70,62,59,61,57,54,53,51,54,50,47,55,47,51,51,51,56,51,64,71,59,65,78,79,66,76,52,82,93,81,71,64,47,68,50,55,90,86,61,71,63,45,68,42,24,52,52,31,25,41,33,84,33,78,80,52,77,79,50,70,66,62,68,71,73,58,61,98,83,74,72,61,49,67,74,19,27,63,55,44,76,43,76,80,24,75,32,24,36,39,37,40,36,38,37,24,44,44,87,88,56,78,87,60,71,72,62,40,25,40,34,51,58,48,82,45,62,31,42,38,35,40,40,40,74,42,77,44,99,83,76,52,77,42,71,52,76,49,67,39,55,35,66,68,65,63,58,85,86,52,96,76,78,85,63,56,89,43,45,80,53,76,77,84,32,81,51,80,41,69,36,40,35,44,38,42,30,82,47,62,41,54,31,42,35,29,42,27,34,56,70,52,49,53,50,52,51,51,51,55,52,52,54,52,51,51,54,48,51,54,50,49,52,52,32,53,53,37,51,60,47,28,78,75,67,67,45,66,38,42,54,28,43,33,51,20,52,53,33,43,44,54,23,53,46,39,79,76,41,68,48,69,48,43,80,69,71,60,87,47,67,69,60,49,52,43,54,38,50,42,33,48,41,49,21,54,40,28,42,50,54,17,52,42,52,64,64,37,26,63,78,78,36,55,76,54,36,55,55,51,51,51,50,48,54,47,37,53,52,49,45,59,48,50,77,77,52,60,64,86,65,52,50,62,52,49,53,53,47,52,53,54,48,50,56,53,53,51,52,50,32,51,54,42,32,74,74,64,44,69,40,30,56,38,42,49,60,23,49,51,51,39,52,54,38,50,52,55,51,51,37,35,76,72,67,74,41,83,91,52,82,65,52,59,57,50,41,56,51,22,49,51,49,22,54,56,30,41,51,52,17,49,51,48,42,52,51,52,57,50,51,53,51,52,50,55,51,49,52,53,52,50,53,45,52,50,52,57,52,49,48,53,69,52,45,56,61,48,41,41,54,46,46,52,37,54,54,51,69,75,44,99,58,55,79,66,53,49,51,50,43,51,51,52,42,53,53,50,52,52,52,52,52,48,51,50,52,54,48,51,48,46,35,53,78,68,67,70,67,78,87,57,76,40,78,43,54,50,58,62,44,51,53,53,36,49,57,75,46,36,62,65,27,43,77,55,62,31,48,58,44,82,42,71,44,91,86,48,72,50,46,32,30,37,44,68,66,62,53,33,52,39,53,36,48,52,50,50,50,41,55,69,55,33,71,55,55,45,37,39,39,40,37,39,73,72,47,78,54,100,76,30,38,28,38,36,37,36,42,34,24,49,17,53,38,43,54,78,92,47,64,77,49,51,51,35,80,61,34,68,97,56,87,83,57,52,88,80,66,78,78,75,34,41,61,52,25,48,34,45,53,52,27,47,75,40,74,25,51,67,54,73,52,50,41,65,72,64,6,35,36,40,36,37,32,40,58,32,32,69,48,88,72,82,77,65,89,66,66,86,64,76,74,77,34,63,78,41,35,32,37,41,30,36,61,51,67,66,60,47,52,52,50,44,54,55,44,42,75,50,38,28,47,71,48,77,36,60,34,37,67,53,40,45,54,49,52,52,51,26,50,76,72,75,57,54,52,52,34,34,43,32,31,42,80,36,80,102,39,31,28,66,58,35,39,40,52,51,39,68,78,66,55,90,76,82,53,45,28,36,36,38,34,79,55,87,86,70,71,56,64,77,66,36,54,82,43,49,44,74,48,78,43,55,60,59,73,48,75,66,60,52,52,49,52,51,51,54,59,55,50,60,76,74,56,95,64,92,77,73,86,76,72,80,75,68,83,69,80,76,82,70,66,64,41,38,34,39,39,24,38,59,49,68,55,58,51,48,46,56,51,60,68,44,64,89,47,74,51,48,77,46,81,22,64,20,23,58,53,34,46,54,50,58,74,74,45,90,56,60,34,34,41,34,30,44,83,34,67,101,26,29,23,49,61,30,40,38,52,49,52,54,47,29,61,73,69,72,48,80,81,59,48,29,34,34,39,32,83,56,88,47,69,65,57,50,48,53,42,43,76,32,62,35,70,49,74,46,49,53,71,79,48,62,72,60,53,50,54,53,55,48,65,73,61,52,84,129

Nearest PDB structures (foldseek):
  7z8n-assembly1_D  TM=7.984E-01  e=1.893E-22  Pseudomonas aeruginosa PAO1
  6dk7-assembly3_E  TM=8.797E-01  e=6.416E-18  Pseudomonas aeruginosa
  6dk7-assembly1_A  TM=8.708E-01  e=6.416E-18  Pseudomonas aeruginosa
  7n0e-assembly1_B  TM=8.455E-01  e=9.484E-17  Pseudomonas aeruginosa
  7qzo-assembly1_A  TM=9.584E-01  e=2.273E-08  Pseudomonas aeruginosa

pLDDT: mean 76.35, std 16.29, range [27.94, 97.31]

Secondary structure (DSSP, 8-state):
-TTHHHHHHHHHHHHHHHHHHTS---PPPPS---EEE-SS-SEEE-GGG-EEEE-TTS---HHHHHTT-TT-PPEE---SSEEETT-SS-EEEEEEEEE-GGGTTS---EEEE----S-EEEEEEEEEE-TTS-EEEEEEEEEES----TT-TT----SSEEPPS--SS-EEEEEEEE-SS-EEE--EEEEHHHHHHHHHHHHHHHHHHHHHHHHHHHHHHHHHHHH--HHHHHHHHHHHHHHHHHHHHH-TTGGGGGT---HHHHHHHHHHHHHHHHHHHHHHHHHHTTHHHH-HHHHHHHHHHHHHHHHHHHHTTTS-HHHHHHHHHHHHHHHHHHHHHHHHHHHHTT-TTHHHHHHHHHHHHHHHHHHHHHHTTSS---HHHHHHHHHHHHHHHHHHHHHHHHHHHHHHHHHHHHHHHHHHHHHHHHHHHHHHHHHHHHHHHHHHHHHHS---HHHHHHHHHHHHHHHHHHHHHHHHHHHHHHHTT-PPP--EEEEHHHHHHHHHHHHHHHHHHTT-EEEEEE-TTS-SEEEE-HHHHHHHHHHHHHHHHHH-SSSEEEEEEEEEEEETTEEEEEEEEEE-SS---TTTTTGGGSTT--S-SSGGGTS---S-HHHHHHHHHHHTT--EEEEEETTTEEEEEEEEEEEEPP----TTGGG---STT-EEEEE-S-HHHHHHHHHHHHHTT-EEEEESSHHHHHHHHHHHHHTT---SEEEEES--SSS-HHHHHHHHHHHH-S-SSEEEEEES-GGG--HHHHHTTTEEEEEESS--HHHHHHHHHHHHHTTT-----------------PPP-EEEEE-S-HHHHHHHHHHHTTSS-EEEEESSHHHHHHHHHHS--SEEEEESS-SSS-HHHHHHHHHHHHHHTTPPPPPEEEEES---HHHHHHHHHTT-SEEEESS--HHHHHHHHHHHHS--